Protein AF-A0A6G0IT47-F1 (afdb_monomer)

Organism: Larimichthys crocea (NCBI:txid215358)

Radius of gyration: 42.5 Å; Cα contacts (8 Å, |Δi|>4): 869; chains: 1; bounding box: 128×98×118 Å

Structure (mmCIF, N/CA/C/O backbone):
data_AF-A0A6G0IT47-F1
#
_entry.id   AF-A0A6G0IT47-F1
#
loop_
_atom_site.group_PDB
_atom_site.id
_atom_site.type_symbol
_atom_site.label_atom_id
_atom_site.label_alt_id
_atom_site.label_comp_id
_atom_site.label_asym_id
_atom_site.label_entity_id
_atom_site.label_seq_id
_atom_site.pdbx_PDB_ins_code
_atom_site.Cartn_x
_atom_site.Cartn_y
_atom_site.Cartn_z
_atom_site.occupancy
_atom_site.B_iso_or_equiv
_atom_site.auth_seq_id
_atom_site.auth_comp_id
_atom_site.auth_asym_id
_atom_site.auth_atom_id
_atom_site.pdbx_PDB_model_num
ATOM 1 N N . MET A 1 1 ? 10.220 16.109 -56.891 1.00 34.84 1 MET A N 1
ATOM 2 C CA . MET A 1 1 ? 10.924 15.097 -56.070 1.00 34.84 1 MET A CA 1
ATOM 3 C C . MET A 1 1 ? 10.074 14.815 -54.843 1.00 34.84 1 MET A C 1
ATOM 5 O O . MET A 1 1 ? 9.254 15.660 -54.500 1.00 34.84 1 MET A O 1
ATOM 9 N N . SER A 1 2 ? 10.157 13.604 -54.302 1.00 32.50 2 SER A N 1
ATOM 10 C CA . SER A 1 2 ? 9.054 12.994 -53.551 1.00 32.50 2 SER A CA 1
ATOM 11 C C . SER A 1 2 ? 8.843 13.574 -52.154 1.00 32.50 2 SER A C 1
ATOM 13 O O . SER A 1 2 ? 9.796 13.781 -51.410 1.00 32.50 2 SER A O 1
ATOM 15 N N . GLN A 1 3 ? 7.576 13.752 -51.782 1.00 39.28 3 GLN A N 1
ATOM 16 C CA . GLN A 1 3 ? 7.164 13.801 -50.382 1.00 39.28 3 GLN A CA 1
ATOM 17 C C . GLN A 1 3 ? 7.155 12.362 -49.847 1.00 39.28 3 GLN A C 1
ATOM 19 O O . GLN A 1 3 ? 6.522 11.498 -50.452 1.00 39.28 3 GLN A O 1
ATOM 24 N N . SER A 1 4 ? 7.826 12.104 -48.727 1.00 36.03 4 SER A N 1
ATOM 25 C CA . SER A 1 4 ? 7.603 10.908 -47.908 1.00 36.03 4 SER A CA 1
ATOM 26 C C . SER A 1 4 ? 6.739 11.314 -46.718 1.00 36.03 4 SER A C 1
ATOM 28 O O . SER A 1 4 ? 7.163 12.143 -45.911 1.00 36.03 4 SER A O 1
ATOM 30 N N . GLY A 1 5 ? 5.520 10.782 -46.632 1.00 31.11 5 GLY A N 1
ATOM 31 C CA . GLY A 1 5 ? 4.639 11.047 -45.498 1.00 31.11 5 GLY A CA 1
ATOM 32 C C . GLY A 1 5 ? 5.205 10.453 -44.210 1.00 31.11 5 GLY A C 1
ATOM 33 O O . GLY A 1 5 ? 5.769 9.362 -44.224 1.00 31.11 5 GLY A O 1
ATOM 34 N N . THR A 1 6 ? 5.037 11.159 -43.094 1.00 33.34 6 THR A N 1
ATOM 35 C CA . THR A 1 6 ? 5.254 10.591 -41.762 1.00 33.34 6 THR A CA 1
ATOM 36 C C . THR A 1 6 ? 4.070 9.696 -41.410 1.00 33.34 6 THR A C 1
ATOM 38 O O . THR A 1 6 ? 3.097 10.148 -40.802 1.00 33.34 6 THR A O 1
ATOM 41 N N . GLU A 1 7 ? 4.142 8.431 -41.816 1.00 32.44 7 GLU A N 1
ATOM 42 C CA . GLU A 1 7 ? 3.393 7.375 -41.134 1.00 32.44 7 GLU A CA 1
ATOM 43 C C . GLU A 1 7 ? 3.812 7.350 -39.648 1.00 32.44 7 GLU A C 1
ATOM 45 O O . GLU A 1 7 ? 4.937 7.755 -39.323 1.00 32.44 7 GLU A O 1
ATOM 50 N N . PRO A 1 8 ? 2.931 6.937 -38.716 1.00 39.78 8 PRO A N 1
ATOM 51 C CA . PRO A 1 8 ? 3.365 6.683 -37.347 1.00 39.78 8 PRO A CA 1
ATOM 52 C C . PRO A 1 8 ? 4.487 5.632 -37.364 1.00 39.78 8 PRO A C 1
ATOM 54 O O . PRO A 1 8 ? 4.449 4.737 -38.213 1.00 39.78 8 PRO A O 1
ATOM 57 N N . PRO A 1 9 ? 5.477 5.705 -36.453 1.00 55.06 9 PRO A N 1
ATOM 58 C CA . PRO A 1 9 ? 6.469 4.644 -36.352 1.00 55.06 9 PRO A CA 1
ATOM 59 C C . PRO A 1 9 ? 5.740 3.307 -36.135 1.00 55.06 9 PRO A C 1
ATOM 61 O O . PRO A 1 9 ? 4.780 3.281 -35.354 1.00 55.06 9 PRO A O 1
ATOM 64 N N . PRO A 1 10 ? 6.146 2.221 -36.819 1.00 62.25 10 PRO A N 1
ATOM 65 C CA . PRO A 1 10 ? 5.528 0.915 -36.626 1.00 62.25 10 PRO A CA 1
ATOM 66 C C . PRO A 1 10 ? 5.594 0.497 -35.152 1.00 62.25 10 PRO A C 1
ATOM 68 O O . PRO A 1 10 ? 6.461 0.959 -34.404 1.00 62.25 10 PRO A O 1
ATOM 71 N N . GLU A 1 11 ? 4.685 -0.382 -34.727 1.00 78.44 11 GLU A N 1
ATOM 72 C CA . GLU A 1 11 ? 4.771 -1.004 -33.401 1.00 78.44 11 GLU A CA 1
ATOM 73 C C . GLU A 1 11 ? 6.143 -1.688 -33.255 1.00 78.44 11 GLU A C 1
ATOM 75 O O . GLU A 1 11 ? 6.683 -2.201 -34.238 1.00 78.44 11 GLU A O 1
ATOM 80 N N . ILE A 1 12 ? 6.741 -1.643 -32.057 1.00 83.50 12 ILE A N 1
ATOM 81 C CA . ILE A 1 12 ? 8.119 -2.125 -31.830 1.00 83.50 12 ILE A CA 1
ATOM 82 C C . ILE A 1 12 ? 8.277 -3.591 -32.264 1.00 83.50 12 ILE A C 1
ATOM 84 O O . ILE A 1 12 ? 9.282 -3.957 -32.860 1.00 83.50 12 ILE A O 1
ATOM 88 N N . ASP A 1 13 ? 7.221 -4.379 -32.077 1.00 85.06 13 ASP A N 1
ATOM 89 C CA . ASP A 1 13 ? 6.986 -5.748 -32.539 1.00 85.06 13 ASP A CA 1
ATOM 90 C C . ASP A 1 13 ? 7.270 -5.980 -34.043 1.00 85.06 13 ASP A C 1
ATOM 92 O O . ASP A 1 13 ? 7.450 -7.120 -34.466 1.00 85.06 13 ASP A O 1
ATOM 96 N N . ALA A 1 14 ? 7.302 -4.923 -34.863 1.00 87.50 14 ALA A N 1
ATOM 97 C CA . ALA A 1 14 ? 7.511 -4.971 -36.311 1.00 87.50 14 ALA A CA 1
ATOM 98 C C . ALA A 1 14 ? 8.818 -4.296 -36.789 1.00 87.50 14 ALA A C 1
ATOM 100 O O . ALA A 1 14 ? 9.027 -4.172 -37.997 1.00 87.50 14 ALA A O 1
ATOM 101 N N . TRP A 1 15 ? 9.695 -3.843 -35.884 1.00 93.06 15 TRP A N 1
ATOM 102 C CA . TRP A 1 15 ? 10.970 -3.206 -36.253 1.00 93.06 15 TRP A CA 1
ATOM 103 C C . TRP A 1 15 ? 12.007 -4.239 -36.711 1.00 93.06 15 TRP A C 1
ATOM 105 O O . TRP A 1 15 ? 12.241 -5.242 -36.029 1.00 93.06 15 TRP A O 1
ATOM 115 N N . THR A 1 16 ? 12.702 -3.964 -37.818 1.00 93.50 16 THR A N 1
ATOM 116 C CA . THR A 1 16 ? 13.879 -4.759 -38.204 1.00 93.50 16 THR A CA 1
ATOM 117 C C . THR A 1 16 ? 15.082 -4.428 -37.310 1.00 93.50 16 THR A C 1
ATOM 119 O O . THR A 1 16 ? 15.072 -3.446 -36.563 1.00 93.50 16 THR A O 1
ATOM 122 N N . LYS A 1 17 ? 16.164 -5.212 -37.398 1.00 92.94 17 LYS A N 1
ATOM 123 C CA . LYS A 1 17 ? 17.423 -4.912 -36.691 1.00 92.94 17 LYS A CA 1
ATOM 124 C C . LYS A 1 17 ? 18.046 -3.572 -37.122 1.00 92.94 17 LYS A C 1
ATOM 126 O O . LYS A 1 17 ? 18.670 -2.886 -36.316 1.00 92.94 17 LYS A O 1
ATOM 131 N N . GLU A 1 18 ? 17.821 -3.152 -38.367 1.00 93.62 18 GLU A N 1
ATOM 132 C CA . GLU A 1 18 ? 18.211 -1.834 -38.880 1.00 93.62 18 GLU A CA 1
ATOM 133 C C . GLU A 1 18 ? 17.360 -0.702 -38.273 1.00 93.62 18 GLU A C 1
ATOM 135 O O . GLU A 1 18 ? 17.879 0.387 -38.026 1.00 93.62 18 GLU A O 1
ATOM 140 N N . ASP A 1 19 ? 16.080 -0.946 -37.978 1.00 92.88 19 ASP A N 1
ATOM 141 C CA . ASP A 1 19 ? 15.218 0.016 -37.277 1.00 92.88 19 ASP A CA 1
ATOM 142 C C . ASP A 1 19 ? 15.536 0.101 -35.779 1.00 92.88 19 ASP A C 1
ATOM 144 O O . ASP A 1 19 ? 15.575 1.202 -35.225 1.00 92.88 19 ASP A O 1
ATOM 148 N N . VAL A 1 20 ? 15.865 -1.029 -35.142 1.00 92.50 20 VAL A N 1
ATOM 149 C CA . VAL A 1 20 ? 16.421 -1.067 -33.779 1.00 92.50 20 VAL A CA 1
ATOM 150 C C . VAL A 1 20 ? 17.719 -0.258 -33.704 1.00 92.50 20 VAL A C 1
ATOM 152 O O . VAL A 1 20 ? 17.842 0.616 -32.846 1.00 92.50 20 VAL A O 1
ATOM 155 N N . HIS A 1 21 ? 18.659 -0.465 -34.633 1.00 94.31 21 HIS A N 1
ATOM 156 C CA . HIS A 1 21 ? 19.897 0.325 -34.719 1.00 94.31 21 HIS A CA 1
ATOM 157 C C . HIS A 1 21 ? 19.627 1.819 -34.900 1.00 94.31 21 HIS A C 1
ATOM 159 O O . HIS A 1 21 ? 20.167 2.645 -34.160 1.00 94.31 21 HIS A O 1
ATOM 165 N N . ARG A 1 22 ? 18.720 2.167 -35.822 1.00 92.00 22 ARG A N 1
ATOM 166 C CA . ARG A 1 22 ? 18.290 3.548 -36.061 1.00 92.00 22 ARG A CA 1
ATOM 167 C C . ARG A 1 22 ? 17.763 4.193 -34.779 1.00 92.00 22 ARG A C 1
ATOM 169 O O . ARG A 1 22 ? 18.218 5.277 -34.431 1.00 92.00 22 ARG A O 1
ATOM 176 N N . TRP A 1 23 ? 16.877 3.516 -34.047 1.00 93.38 23 TRP A N 1
ATOM 177 C CA . TRP A 1 23 ? 16.333 3.991 -32.770 1.00 93.38 23 TRP A CA 1
ATOM 178 C C . TRP A 1 23 ? 17.411 4.177 -31.692 1.00 93.38 23 TRP A C 1
ATOM 180 O O . TRP A 1 23 ? 17.430 5.205 -31.006 1.00 93.38 23 TRP A O 1
ATOM 190 N N . LEU A 1 24 ? 18.343 3.226 -31.572 1.00 93.19 24 LEU A N 1
ATOM 191 C CA . LEU A 1 24 ? 19.487 3.323 -30.659 1.00 93.19 24 LEU A CA 1
ATOM 192 C C . LEU A 1 24 ? 20.371 4.542 -30.978 1.00 93.19 24 LEU A C 1
ATOM 194 O O . LEU A 1 24 ? 20.872 5.197 -30.060 1.00 93.19 24 LEU A O 1
ATOM 198 N N . MET A 1 25 ? 20.519 4.884 -32.260 1.00 92.06 25 MET A N 1
ATOM 199 C CA . MET A 1 25 ? 21.322 6.017 -32.726 1.00 92.06 25 MET A CA 1
ATOM 200 C C . MET A 1 25 ? 20.593 7.373 -32.663 1.00 92.06 25 MET A C 1
ATOM 202 O O . MET A 1 25 ? 21.225 8.366 -32.295 1.00 92.06 25 MET A O 1
ATOM 206 N N . THR A 1 26 ? 19.295 7.458 -32.990 1.00 86.62 26 THR A N 1
ATOM 207 C CA . THR A 1 26 ? 18.560 8.743 -33.053 1.00 86.62 26 THR A CA 1
ATOM 208 C C . THR A 1 26 ? 17.845 9.107 -31.755 1.00 86.62 26 THR A C 1
ATOM 210 O O . THR A 1 26 ? 17.967 10.246 -31.296 1.00 86.62 26 THR A O 1
ATOM 213 N N . GLU A 1 27 ? 17.139 8.153 -31.142 1.00 86.62 27 GLU A N 1
ATOM 214 C CA . GLU A 1 27 ? 16.289 8.405 -29.973 1.00 86.62 27 GLU A CA 1
ATOM 215 C C . GLU A 1 27 ? 17.046 8.148 -28.673 1.00 86.62 27 GLU A C 1
ATOM 217 O O . GLU A 1 27 ? 17.119 9.026 -27.812 1.00 86.62 27 GLU A O 1
ATOM 222 N N . VAL A 1 28 ? 17.654 6.962 -28.543 1.00 88.56 28 VAL A N 1
ATOM 223 C CA . VAL A 1 28 ? 18.437 6.601 -27.348 1.00 88.56 28 VAL A CA 1
ATOM 224 C C . VAL A 1 28 ? 19.808 7.275 -27.365 1.00 88.56 28 VAL A C 1
ATOM 226 O O . VAL A 1 28 ? 20.363 7.531 -26.300 1.00 88.56 28 VAL A O 1
ATOM 229 N N . LYS A 1 29 ? 20.348 7.607 -28.546 1.00 89.56 29 LYS A N 1
ATOM 230 C CA . LYS A 1 29 ? 21.648 8.277 -28.740 1.00 89.56 29 LYS A CA 1
ATOM 231 C C . LYS A 1 29 ? 22.760 7.600 -27.932 1.00 89.56 29 LYS A C 1
ATOM 233 O O . LYS A 1 29 ? 23.335 8.212 -27.028 1.00 89.56 29 LYS A O 1
ATOM 238 N N . ILE A 1 30 ? 22.999 6.316 -28.190 1.00 90.50 30 ILE A N 1
ATOM 239 C CA . ILE A 1 30 ? 24.172 5.600 -27.659 1.00 90.50 30 ILE A CA 1
ATOM 240 C C . ILE A 1 30 ? 25.366 5.724 -28.616 1.00 90.50 30 ILE A C 1
ATOM 242 O O . ILE A 1 30 ? 25.242 6.240 -29.725 1.00 90.50 30 ILE A O 1
ATOM 246 N N . GLN A 1 31 ? 26.544 5.262 -28.191 1.00 88.06 31 GLN A N 1
ATOM 247 C CA . GLN A 1 31 ? 27.704 5.187 -29.080 1.00 88.06 31 GLN A CA 1
ATOM 248 C C . GLN A 1 31 ? 27.464 4.158 -30.191 1.00 88.06 31 GLN A C 1
ATOM 250 O O . GLN A 1 31 ? 26.930 3.080 -29.929 1.00 88.06 31 GLN A O 1
ATOM 255 N N . GLN A 1 32 ? 27.923 4.459 -31.409 1.00 91.50 32 GLN A N 1
ATOM 256 C CA . GLN A 1 32 ? 27.747 3.580 -32.570 1.00 91.50 32 GLN A CA 1
ATOM 257 C C . GLN A 1 32 ? 28.283 2.163 -32.320 1.00 91.50 32 GLN A C 1
ATOM 259 O O . GLN A 1 32 ? 27.597 1.192 -32.605 1.00 91.50 32 GLN A O 1
ATOM 264 N N . THR A 1 33 ? 29.439 2.040 -31.665 1.00 91.75 33 THR A N 1
ATOM 265 C CA . THR A 1 33 ? 30.036 0.757 -31.252 1.00 91.75 33 THR A CA 1
ATOM 266 C C . THR A 1 33 ? 29.134 -0.103 -30.363 1.00 91.75 33 THR A C 1
ATOM 268 O O . THR A 1 33 ? 29.312 -1.313 -30.330 1.00 91.75 33 THR A O 1
ATOM 271 N N . CYS A 1 34 ? 28.178 0.494 -29.644 1.00 92.56 34 CYS A N 1
ATOM 272 C CA . CYS A 1 34 ? 27.177 -0.229 -28.857 1.00 92.56 34 CYS A CA 1
ATOM 273 C C . CYS A 1 34 ? 25.913 -0.542 -29.675 1.00 92.56 34 CYS A C 1
ATOM 275 O O . CYS A 1 34 ? 25.283 -1.567 -29.439 1.00 92.56 34 CYS A O 1
ATOM 277 N N . ALA A 1 35 ? 25.537 0.313 -30.633 1.00 92.06 35 ALA A N 1
ATOM 278 C CA . ALA A 1 35 ? 24.413 0.060 -31.538 1.00 92.06 35 ALA A CA 1
ATOM 279 C C . ALA A 1 35 ? 24.734 -1.054 -32.551 1.00 92.06 35 ALA A C 1
ATOM 281 O O . ALA A 1 35 ? 23.899 -1.922 -32.797 1.00 92.06 35 ALA A O 1
ATOM 282 N N . ASP A 1 36 ? 25.962 -1.076 -33.079 1.00 92.94 36 ASP A N 1
ATOM 283 C CA . ASP A 1 36 ? 26.441 -2.066 -34.050 1.00 92.94 36 ASP A CA 1
ATOM 284 C C . ASP A 1 36 ? 26.387 -3.509 -33.494 1.00 92.94 36 ASP A C 1
ATOM 286 O O . ASP A 1 36 ? 26.161 -4.446 -34.259 1.00 92.94 36 ASP A O 1
ATOM 290 N N . ILE A 1 37 ? 26.493 -3.693 -32.167 1.00 95.31 37 ILE A N 1
ATOM 291 C CA . ILE A 1 37 ? 26.323 -4.998 -31.493 1.00 95.31 37 ILE A CA 1
ATOM 292 C C . ILE A 1 37 ? 24.910 -5.556 -31.722 1.00 95.31 37 ILE A C 1
ATOM 294 O O . ILE A 1 37 ? 24.768 -6.728 -32.054 1.00 95.31 37 ILE A O 1
ATOM 298 N N . PHE A 1 38 ? 23.861 -4.729 -31.638 1.00 93.81 38 PHE A N 1
ATOM 299 C CA . PHE A 1 38 ? 22.485 -5.184 -31.888 1.00 93.81 38 PHE A CA 1
ATOM 300 C C . PHE A 1 38 ? 22.248 -5.585 -33.355 1.00 93.81 38 PHE A C 1
ATOM 302 O O . PHE A 1 38 ? 21.405 -6.440 -33.614 1.00 93.81 38 PHE A O 1
ATOM 309 N N . ILE A 1 39 ? 22.999 -5.025 -34.315 1.00 91.19 39 ILE A N 1
ATOM 310 C CA . ILE A 1 39 ? 22.979 -5.498 -35.713 1.00 91.19 39 ILE A CA 1
ATOM 311 C C . ILE A 1 39 ? 23.727 -6.826 -35.865 1.00 91.19 39 ILE A C 1
ATOM 313 O O . ILE A 1 39 ? 23.257 -7.693 -36.607 1.00 91.19 39 ILE A O 1
ATOM 317 N N . ALA A 1 40 ? 24.871 -6.983 -35.193 1.00 92.88 40 ALA A N 1
ATOM 318 C CA . ALA A 1 40 ? 25.685 -8.197 -35.249 1.00 92.88 40 ALA A CA 1
ATOM 319 C C . ALA A 1 40 ? 24.960 -9.411 -34.640 1.00 92.88 40 ALA A C 1
ATOM 321 O O . ALA A 1 40 ? 24.964 -10.481 -35.241 1.00 92.88 40 ALA A O 1
ATOM 322 N N . GLU A 1 41 ? 24.267 -9.208 -33.517 1.00 94.44 41 GLU A N 1
ATOM 323 C CA . GLU A 1 41 ? 23.431 -10.205 -32.827 1.00 94.44 41 GLU A CA 1
ATOM 324 C C . GLU A 1 41 ? 21.991 -10.287 -33.399 1.00 94.44 41 GLU A C 1
ATOM 326 O O . GLU A 1 41 ? 21.097 -10.870 -32.790 1.00 94.44 41 GLU A O 1
ATOM 331 N N . GLU A 1 42 ? 21.754 -9.676 -34.567 1.00 91.25 42 GLU A N 1
ATOM 332 C CA . GLU A 1 42 ? 20.497 -9.678 -35.338 1.00 91.25 42 GLU A CA 1
ATOM 333 C C . GLU A 1 42 ? 19.214 -9.292 -34.565 1.00 91.25 42 GLU A C 1
ATOM 335 O O . GLU A 1 42 ? 18.119 -9.749 -34.896 1.00 91.25 42 GLU A O 1
ATOM 340 N N . VAL A 1 43 ? 19.317 -8.416 -33.561 1.00 93.06 43 VAL A N 1
ATOM 341 C CA . VAL A 1 43 ? 18.214 -8.095 -32.639 1.00 93.06 43 VAL A CA 1
ATOM 342 C C . VAL A 1 43 ? 17.123 -7.257 -33.320 1.00 93.06 43 VAL A C 1
ATOM 344 O O . VAL A 1 43 ? 17.229 -6.036 -33.443 1.00 93.06 43 VAL A O 1
ATOM 347 N N . SER A 1 44 ? 16.041 -7.921 -33.722 1.00 91.88 44 SER A N 1
ATOM 348 C CA . SER A 1 44 ? 14.776 -7.321 -34.160 1.00 91.88 44 SER A CA 1
ATOM 349 C C . SER A 1 44 ? 13.950 -6.765 -32.989 1.00 91.88 44 SER A C 1
ATOM 351 O O . SER A 1 44 ? 14.241 -7.009 -31.814 1.00 91.88 44 SER A O 1
ATOM 353 N N . GLY A 1 45 ? 12.907 -5.988 -33.287 1.00 90.12 45 GLY A N 1
ATOM 354 C CA . GLY A 1 45 ? 12.104 -5.315 -32.263 1.00 90.12 45 GLY A CA 1
ATOM 355 C C . GLY A 1 45 ? 11.199 -6.234 -31.428 1.00 90.12 45 GLY A C 1
ATOM 356 O O . GLY A 1 45 ? 11.007 -5.978 -30.237 1.00 90.12 45 GLY A O 1
ATOM 357 N N . ASP A 1 46 ? 10.727 -7.347 -31.997 1.00 89.88 46 ASP A N 1
ATOM 358 C CA . ASP A 1 46 ? 10.013 -8.418 -31.283 1.00 89.88 46 ASP A CA 1
ATOM 359 C C . ASP A 1 46 ? 10.929 -9.196 -30.322 1.00 89.88 46 ASP A C 1
ATOM 361 O O . ASP A 1 46 ? 10.497 -9.617 -29.247 1.00 89.88 46 ASP A O 1
ATOM 365 N N . ALA A 1 47 ? 12.220 -9.317 -30.647 1.00 91.06 47 ALA A N 1
ATOM 366 C CA . ALA A 1 47 ? 13.223 -9.773 -29.695 1.00 91.06 47 ALA A CA 1
ATOM 367 C C . ALA A 1 47 ? 13.457 -8.695 -28.622 1.00 91.06 47 ALA A C 1
ATOM 369 O O . ALA A 1 47 ? 13.320 -8.969 -27.428 1.00 91.06 47 ALA A O 1
ATOM 370 N N . LEU A 1 48 ? 13.731 -7.449 -29.027 1.00 91.88 48 LEU A N 1
ATOM 371 C CA . LEU A 1 48 ? 14.036 -6.329 -28.130 1.00 91.88 48 LEU A CA 1
ATOM 372 C C . LEU A 1 48 ? 12.924 -6.058 -27.101 1.00 91.88 48 LEU A C 1
ATOM 374 O O . LEU A 1 48 ? 13.225 -5.739 -25.948 1.00 91.88 48 LEU A O 1
ATOM 378 N N . ILE A 1 49 ? 11.641 -6.226 -27.445 1.00 89.44 49 ILE A N 1
ATOM 379 C CA . ILE A 1 49 ? 10.547 -6.040 -26.478 1.00 89.44 49 ILE A CA 1
ATOM 380 C C . ILE A 1 49 ? 10.619 -7.053 -25.314 1.00 89.44 49 ILE A C 1
ATOM 382 O O . ILE A 1 49 ? 10.178 -6.738 -24.206 1.00 89.44 49 ILE A O 1
ATOM 386 N N . ALA A 1 50 ? 11.254 -8.216 -25.487 1.00 89.12 50 ALA A N 1
ATOM 387 C CA . ALA A 1 50 ? 11.478 -9.175 -24.402 1.00 89.12 50 ALA A CA 1
ATOM 388 C C . ALA A 1 50 ? 12.660 -8.807 -23.477 1.00 89.12 50 ALA A C 1
ATOM 390 O O . ALA A 1 50 ? 12.661 -9.221 -22.313 1.00 89.12 50 ALA A O 1
ATOM 391 N N . TYR A 1 51 ? 13.630 -8.011 -23.953 1.00 92.31 51 TYR A N 1
ATOM 392 C CA . TYR A 1 51 ? 14.875 -7.722 -23.227 1.00 92.31 51 TYR A CA 1
ATOM 393 C C . TYR A 1 51 ? 14.645 -6.969 -21.906 1.00 92.31 51 TYR A C 1
ATOM 395 O O . TYR A 1 51 ? 13.807 -6.060 -21.784 1.00 92.31 51 TYR A O 1
ATOM 403 N N . LYS A 1 52 ? 15.476 -7.331 -20.927 1.00 92.06 52 LYS A N 1
ATOM 404 C CA . LYS A 1 52 ? 15.712 -6.665 -19.643 1.00 92.06 52 LYS A CA 1
ATOM 405 C C . LYS A 1 52 ? 17.172 -6.205 -19.590 1.00 92.06 52 LYS A C 1
ATOM 407 O O . LYS A 1 52 ? 17.990 -6.548 -20.438 1.00 92.06 52 LYS A O 1
ATOM 412 N N . LYS A 1 53 ? 17.527 -5.469 -18.533 1.00 92.25 53 LYS A N 1
ATOM 413 C CA . LYS A 1 53 ? 18.889 -4.954 -18.322 1.00 92.25 53 LYS A CA 1
ATOM 414 C C . LYS A 1 53 ? 19.960 -6.047 -18.353 1.00 92.25 53 LYS A C 1
ATOM 416 O O . LYS A 1 53 ? 21.004 -5.826 -18.950 1.00 92.25 53 LYS A O 1
ATOM 421 N N . LYS A 1 54 ? 19.698 -7.222 -17.763 1.00 92.56 54 LYS A N 1
ATOM 422 C CA . LYS A 1 54 ? 20.647 -8.341 -17.823 1.00 92.56 54 LYS A CA 1
ATOM 423 C C . LYS A 1 54 ? 20.901 -8.786 -19.265 1.00 92.56 54 LYS A C 1
ATOM 425 O O . LYS A 1 54 ? 22.054 -8.913 -19.639 1.00 92.56 54 LYS A O 1
ATOM 430 N N . ASP A 1 55 ? 19.856 -8.965 -20.065 1.00 94.81 55 ASP A N 1
ATOM 431 C CA . ASP A 1 55 ? 19.996 -9.469 -21.435 1.00 94.81 55 ASP A CA 1
ATOM 432 C C . ASP A 1 55 ? 20.808 -8.486 -22.310 1.00 94.81 55 ASP A C 1
ATOM 434 O O . ASP A 1 55 ? 21.563 -8.910 -23.172 1.00 94.81 55 ASP A O 1
ATOM 438 N N . VAL A 1 56 ? 20.737 -7.174 -22.024 1.00 94.31 56 VAL A N 1
ATOM 439 C CA . VAL A 1 56 ? 21.601 -6.144 -22.640 1.00 94.31 56 VAL A CA 1
ATOM 440 C C . VAL A 1 56 ? 23.055 -6.220 -22.140 1.00 94.31 56 VAL A C 1
ATOM 442 O O . VAL A 1 56 ? 23.975 -6.093 -22.944 1.00 94.31 56 VAL A O 1
ATOM 445 N N . LEU A 1 57 ? 23.283 -6.437 -20.838 1.00 93.38 57 LEU A N 1
ATOM 446 C CA . LEU A 1 57 ? 24.630 -6.623 -20.266 1.00 93.38 57 LEU A CA 1
ATOM 447 C C . LEU A 1 57 ? 25.310 -7.899 -20.794 1.00 93.38 57 LEU A C 1
ATOM 449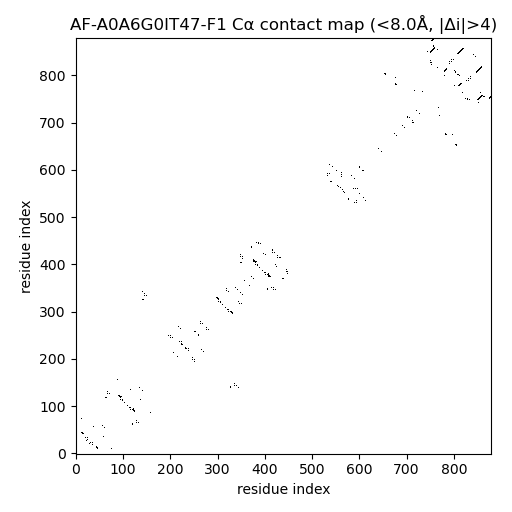 O O . LEU A 1 57 ? 26.516 -7.899 -21.035 1.00 93.38 57 LEU A O 1
ATOM 453 N N . ASP A 1 58 ? 24.541 -8.970 -21.001 1.00 94.06 58 ASP A N 1
ATOM 454 C CA . ASP A 1 58 ? 25.029 -10.253 -21.517 1.00 94.06 58 ASP A CA 1
ATOM 455 C C . ASP A 1 58 ? 25.504 -10.145 -22.991 1.00 94.06 58 ASP A C 1
ATOM 457 O O . ASP A 1 58 ? 26.322 -10.960 -23.413 1.00 94.06 58 ASP A O 1
ATOM 461 N N . LEU A 1 59 ? 25.111 -9.095 -23.740 1.00 92.06 59 LEU A N 1
ATOM 462 C CA . LEU A 1 59 ? 25.708 -8.729 -25.045 1.00 92.06 59 LEU A CA 1
ATOM 463 C C . LEU A 1 59 ? 27.096 -8.052 -24.926 1.00 92.06 59 LEU A C 1
ATOM 465 O O . LEU A 1 59 ? 27.643 -7.563 -25.914 1.00 92.06 59 LEU A O 1
ATOM 469 N N . GLY A 1 60 ? 27.657 -7.934 -23.717 1.00 91.06 60 GLY A N 1
ATOM 470 C CA . GLY A 1 60 ? 28.912 -7.216 -23.461 1.00 91.06 60 GLY A CA 1
ATOM 471 C C . GLY A 1 60 ? 28.780 -5.686 -23.456 1.00 91.06 60 GLY A C 1
ATOM 472 O O . GLY A 1 60 ? 29.790 -4.979 -23.402 1.00 91.06 60 GLY A O 1
ATOM 473 N N . ILE A 1 61 ? 27.555 -5.153 -23.498 1.00 94.62 61 ILE A N 1
ATOM 474 C CA . ILE A 1 61 ? 27.296 -3.713 -23.405 1.00 94.62 61 ILE A CA 1
ATOM 475 C C . ILE A 1 61 ? 27.453 -3.276 -21.948 1.00 94.62 61 ILE A C 1
ATOM 477 O O . ILE A 1 61 ? 26.836 -3.833 -21.044 1.00 94.62 61 ILE A O 1
ATOM 481 N N . LYS A 1 62 ? 28.262 -2.239 -21.724 1.00 94.81 62 LYS A N 1
ATOM 482 C CA . LYS A 1 62 ? 28.546 -1.701 -20.389 1.00 94.81 62 LYS A CA 1
ATOM 483 C C . LYS A 1 62 ? 27.320 -1.132 -19.681 1.00 94.81 62 LYS A C 1
ATOM 485 O O . LYS A 1 62 ? 26.334 -0.714 -20.297 1.00 94.81 62 LYS A O 1
ATOM 490 N N . HIS A 1 63 ? 27.428 -1.046 -18.362 1.00 94.19 63 HIS A N 1
ATOM 491 C CA . HIS A 1 63 ? 26.320 -0.736 -17.475 1.00 94.19 63 HIS A CA 1
ATOM 492 C C . HIS A 1 63 ? 25.705 0.659 -17.692 1.00 94.19 63 HIS A C 1
ATOM 494 O O . HIS A 1 63 ? 24.488 0.801 -17.563 1.00 94.19 63 HIS A O 1
ATOM 500 N N . GLY A 1 64 ? 26.488 1.687 -18.045 1.00 94.12 64 GLY A N 1
ATOM 501 C CA . GLY A 1 64 ? 25.957 3.019 -18.369 1.00 94.12 64 GLY A CA 1
ATOM 502 C C . GLY A 1 64 ? 24.971 2.991 -19.548 1.00 94.12 64 GLY A C 1
ATOM 503 O O . GLY A 1 64 ? 23.775 3.239 -19.343 1.00 94.12 64 GLY A O 1
ATOM 504 N N . PRO A 1 65 ? 25.430 2.626 -20.761 1.00 94.94 65 PRO A N 1
ATOM 505 C CA . PRO A 1 65 ? 24.568 2.457 -21.928 1.00 94.94 65 PRO A CA 1
ATOM 506 C C . PRO A 1 65 ? 23.417 1.465 -21.707 1.00 94.94 65 PRO A C 1
ATOM 508 O O . PRO A 1 65 ? 22.291 1.762 -22.106 1.00 94.94 65 PRO A O 1
ATOM 511 N N . ALA A 1 66 ? 23.651 0.335 -21.026 1.00 95.44 66 ALA A N 1
ATOM 512 C CA . ALA A 1 66 ? 22.612 -0.668 -20.771 1.00 95.44 66 ALA A CA 1
ATOM 513 C C . ALA A 1 66 ? 21.407 -0.092 -20.000 1.00 95.44 66 ALA A C 1
ATOM 515 O O . ALA A 1 66 ? 20.258 -0.302 -20.401 1.00 95.44 66 ALA A O 1
ATOM 516 N N . VAL A 1 67 ? 21.652 0.700 -18.947 1.00 94.00 67 VAL A N 1
ATOM 517 C CA . VAL A 1 67 ? 20.582 1.377 -18.189 1.00 94.00 67 VAL A CA 1
ATOM 518 C C . VAL A 1 67 ? 19.820 2.367 -19.077 1.00 94.00 67 VAL A C 1
ATOM 520 O O . VAL A 1 67 ? 18.584 2.355 -19.075 1.00 94.00 67 VAL A O 1
ATOM 523 N N . LYS A 1 68 ? 20.526 3.163 -19.897 1.00 93.31 68 LYS A N 1
ATOM 524 C CA . LYS A 1 68 ? 19.908 4.124 -20.831 1.00 93.31 68 LYS A CA 1
ATOM 525 C C . LYS A 1 68 ? 18.986 3.422 -21.837 1.00 93.31 68 LYS A C 1
ATOM 527 O O . LYS A 1 68 ? 17.826 3.814 -21.971 1.00 93.31 68 LYS A O 1
ATOM 532 N N . ILE A 1 69 ? 19.460 2.342 -22.465 1.00 93.06 69 ILE A N 1
ATOM 533 C CA . ILE A 1 69 ? 18.684 1.517 -23.408 1.00 93.06 69 ILE A CA 1
ATOM 534 C C . ILE A 1 69 ? 17.426 0.967 -22.728 1.00 93.06 69 ILE A C 1
ATOM 536 O O . ILE A 1 69 ? 16.325 1.134 -23.253 1.00 93.06 69 ILE A O 1
ATOM 540 N N . THR A 1 70 ? 17.548 0.379 -21.532 1.00 92.94 70 THR A N 1
ATOM 541 C CA . THR A 1 70 ? 16.378 -0.193 -20.841 1.00 92.94 70 THR A CA 1
ATOM 542 C C . THR A 1 70 ? 15.368 0.849 -20.369 1.00 92.94 70 THR A C 1
ATOM 544 O O . THR A 1 70 ? 14.168 0.601 -20.451 1.00 92.94 70 THR A O 1
ATOM 547 N N . SER A 1 71 ? 15.823 2.036 -19.960 1.00 90.75 71 SER A N 1
ATOM 548 C CA . SER A 1 71 ? 14.953 3.165 -19.608 1.00 90.75 71 SER A CA 1
ATOM 549 C C . SER A 1 71 ? 14.127 3.632 -20.814 1.00 90.75 71 SER A C 1
ATOM 551 O O . SER A 1 71 ? 12.911 3.809 -20.722 1.00 90.75 71 SER A O 1
ATOM 553 N N . TYR A 1 72 ? 14.757 3.755 -21.985 1.00 90.19 72 TYR A N 1
ATOM 554 C CA . TYR A 1 72 ? 14.061 4.113 -23.224 1.00 90.19 72 TYR A CA 1
ATOM 555 C C . TYR A 1 72 ? 13.128 2.992 -23.718 1.00 90.19 72 TYR A C 1
ATOM 557 O O . TYR A 1 72 ? 12.014 3.276 -24.160 1.00 90.19 72 TYR A O 1
ATOM 565 N N . LEU A 1 73 ? 13.517 1.724 -23.563 1.00 89.81 73 LEU A N 1
ATOM 566 C CA . LEU A 1 73 ? 12.681 0.565 -23.888 1.00 89.81 73 LEU A CA 1
ATOM 567 C C . LEU A 1 73 ? 11.432 0.466 -22.987 1.00 89.81 73 LEU A C 1
ATOM 569 O O . LEU A 1 73 ? 10.341 0.176 -23.477 1.00 89.81 73 LEU A O 1
ATOM 573 N N . GLU A 1 74 ? 11.549 0.748 -21.685 1.00 87.88 74 GLU A N 1
ATOM 574 C CA . GLU A 1 74 ? 10.395 0.854 -20.775 1.00 87.88 74 GLU A CA 1
ATOM 575 C C . GLU A 1 74 ? 9.438 1.991 -21.175 1.00 87.88 74 GLU A C 1
ATOM 577 O O . GLU A 1 74 ? 8.216 1.825 -21.102 1.00 87.88 74 GLU A O 1
ATOM 582 N N . ARG A 1 75 ? 9.969 3.132 -21.641 1.00 85.19 75 ARG A N 1
ATOM 583 C CA . ARG A 1 75 ? 9.162 4.267 -22.130 1.00 85.19 75 ARG A CA 1
ATOM 584 C C . ARG A 1 75 ? 8.370 3.915 -23.393 1.00 85.19 75 ARG A C 1
ATOM 586 O O . ARG A 1 75 ? 7.193 4.269 -23.465 1.00 85.19 75 ARG A O 1
ATOM 593 N N . LEU A 1 76 ? 8.967 3.171 -24.334 1.00 83.25 76 LEU A N 1
ATOM 594 C CA . LEU A 1 76 ? 8.251 2.626 -25.498 1.00 83.25 76 LEU A CA 1
ATOM 595 C C . LEU A 1 76 ? 7.122 1.682 -25.061 1.00 83.25 76 LEU A C 1
ATOM 597 O O . LEU A 1 76 ? 5.963 1.913 -25.400 1.00 83.25 76 LEU A O 1
ATOM 601 N N . LYS A 1 77 ? 7.441 0.681 -24.225 1.00 82.69 77 LYS A N 1
ATOM 602 C CA . LYS A 1 77 ? 6.490 -0.318 -23.691 1.00 82.69 77 LYS A CA 1
ATOM 603 C C . LYS A 1 77 ? 5.297 0.288 -22.938 1.00 82.69 77 LYS A C 1
ATOM 605 O O . LYS A 1 77 ? 4.276 -0.375 -22.775 1.00 82.69 77 LYS A O 1
ATOM 610 N N . THR A 1 78 ? 5.423 1.521 -22.446 1.00 79.00 78 THR A N 1
ATOM 611 C CA . THR A 1 78 ? 4.382 2.230 -21.680 1.00 79.00 78 THR A CA 1
ATOM 612 C C . THR A 1 78 ? 3.687 3.352 -22.458 1.00 79.00 78 THR A C 1
ATOM 614 O O . THR A 1 78 ? 2.769 3.972 -21.920 1.00 79.00 78 THR A O 1
ATOM 617 N N . GLY A 1 79 ? 4.080 3.613 -23.712 1.00 67.44 79 GLY A N 1
ATOM 618 C CA . GLY A 1 79 ? 3.493 4.664 -24.554 1.00 67.44 79 GLY A CA 1
ATOM 619 C C . GLY A 1 79 ? 3.739 6.092 -24.047 1.00 67.44 79 GLY A C 1
ATOM 620 O O . GLY A 1 79 ? 2.965 7.000 -24.359 1.00 67.44 79 GLY A O 1
ATOM 621 N N . SER A 1 80 ? 4.778 6.307 -23.232 1.00 62.59 80 SER A N 1
ATOM 622 C CA . SER A 1 80 ? 5.001 7.588 -22.556 1.00 62.59 80 SER A CA 1
ATOM 623 C C . SER A 1 80 ? 5.622 8.631 -23.492 1.00 62.59 80 SER A C 1
ATOM 625 O O . SER A 1 80 ? 6.809 8.567 -23.816 1.00 62.59 80 SER A O 1
ATOM 627 N N . GLN A 1 81 ? 4.821 9.631 -23.872 1.00 46.47 81 GLN A N 1
ATOM 628 C CA . GLN A 1 81 ? 5.244 10.799 -24.656 1.00 46.47 81 GLN A CA 1
ATOM 629 C C . GLN A 1 81 ? 6.362 11.615 -23.974 1.00 46.47 81 GLN A C 1
ATOM 631 O O . GLN A 1 81 ? 6.600 11.527 -22.767 1.00 46.47 81 GLN A O 1
ATOM 636 N N . HIS A 1 82 ? 7.085 12.397 -24.779 1.00 43.41 82 HIS A N 1
ATOM 637 C CA . HIS A 1 82 ? 8.384 12.967 -24.419 1.00 43.41 82 HIS A CA 1
ATOM 638 C C . HIS A 1 82 ? 8.296 14.341 -23.715 1.00 43.41 82 HIS A C 1
ATOM 640 O O . HIS A 1 82 ? 8.666 15.371 -24.283 1.00 43.41 82 HIS A O 1
ATOM 646 N N . GLU A 1 83 ? 7.904 14.365 -22.437 1.00 34.78 83 GLU A N 1
ATOM 647 C CA . GLU A 1 83 ? 8.292 15.473 -21.546 1.00 34.78 83 GLU A CA 1
ATOM 648 C C . GLU A 1 83 ? 9.689 15.212 -20.964 1.00 34.78 83 GLU A C 1
ATOM 650 O O . GLU A 1 83 ? 9.855 14.535 -19.948 1.00 34.78 83 GLU A O 1
ATOM 655 N N . SER A 1 84 ? 10.719 15.767 -21.612 1.00 43.16 84 SER A N 1
ATOM 656 C CA . SER A 1 84 ? 12.054 15.835 -21.013 1.00 43.16 84 SER A CA 1
ATOM 657 C C . SER A 1 84 ? 12.072 16.905 -19.924 1.00 43.16 84 SER A C 1
ATOM 659 O O . SER A 1 84 ? 12.341 18.079 -20.168 1.00 43.16 84 SER A O 1
ATOM 661 N N . LEU A 1 85 ? 11.801 16.471 -18.694 1.00 42.78 85 LEU A N 1
ATOM 662 C CA . LEU A 1 85 ? 12.113 17.210 -17.468 1.00 42.78 85 LEU A CA 1
ATOM 663 C C . LEU A 1 85 ? 13.551 16.906 -16.994 1.00 42.78 85 LEU A C 1
ATOM 665 O O . LEU A 1 85 ? 13.831 16.851 -15.793 1.00 42.78 85 LEU A O 1
ATOM 669 N N . CYS A 1 86 ? 14.471 16.689 -17.940 1.00 47.06 86 CYS A N 1
ATOM 670 C CA . CYS A 1 86 ? 15.901 16.605 -17.671 1.00 47.06 86 CYS A CA 1
ATOM 671 C C . CYS A 1 86 ? 16.488 18.018 -17.501 1.00 47.06 86 CYS A C 1
ATOM 673 O O . CYS A 1 86 ? 16.121 18.933 -18.241 1.00 47.06 86 CYS A O 1
ATOM 675 N N . PRO A 1 87 ? 17.427 18.225 -16.562 1.00 53.12 87 PRO A N 1
ATOM 676 C CA . PRO A 1 87 ? 18.220 19.440 -16.543 1.00 53.12 87 PRO A CA 1
ATOM 677 C C . PRO A 1 87 ? 19.244 19.333 -17.678 1.00 53.12 87 PRO A C 1
ATOM 679 O O . PRO A 1 87 ? 20.109 18.451 -17.647 1.00 53.12 87 PRO A O 1
ATOM 682 N N . SER A 1 88 ? 19.150 20.235 -18.661 1.00 56.50 88 SER A N 1
ATOM 683 C CA . SER A 1 88 ? 20.046 20.322 -19.832 1.00 56.50 88 SER A CA 1
ATOM 684 C C . SER A 1 88 ? 21.519 20.163 -19.467 1.00 56.50 88 SER A C 1
ATOM 686 O O . SER A 1 88 ? 22.301 19.550 -20.190 1.00 56.50 88 SER A O 1
ATOM 688 N N . ASP A 1 89 ? 21.879 20.704 -18.312 1.00 70.00 89 ASP A N 1
ATOM 689 C CA . ASP A 1 89 ? 23.250 20.894 -17.873 1.00 70.00 89 ASP A CA 1
ATOM 690 C C . ASP A 1 89 ? 23.905 19.586 -17.403 1.00 70.00 89 ASP A C 1
ATOM 692 O O . ASP A 1 89 ? 25.129 19.539 -17.329 1.00 70.00 89 ASP A O 1
ATOM 696 N N . VAL A 1 90 ? 23.119 18.539 -17.095 1.00 79.94 90 VAL A N 1
ATOM 697 C CA . VAL A 1 90 ? 23.604 17.220 -16.630 1.00 79.94 90 VAL A CA 1
ATOM 698 C C . VAL A 1 90 ? 23.684 16.203 -17.767 1.00 79.94 90 VAL A C 1
ATOM 700 O O . VAL A 1 90 ? 24.634 15.428 -17.812 1.00 79.94 90 VAL A O 1
ATOM 703 N N . GLU A 1 91 ? 22.734 16.215 -18.707 1.00 80.75 91 GLU A N 1
ATOM 704 C CA . GLU A 1 91 ? 22.689 15.259 -19.831 1.00 80.75 91 GLU A CA 1
ATOM 705 C C . GLU A 1 91 ? 23.980 15.299 -20.677 1.00 80.75 91 GLU A C 1
ATOM 707 O O . GLU A 1 91 ? 24.452 14.274 -21.157 1.00 80.75 91 GLU A O 1
ATOM 712 N N . HIS A 1 92 ? 24.617 16.471 -20.762 1.00 84.44 92 HIS A N 1
ATOM 713 C CA . HIS A 1 92 ? 25.867 16.698 -21.495 1.00 84.44 92 HIS A CA 1
ATOM 714 C C . HIS A 1 92 ? 27.154 16.351 -20.710 1.00 84.44 92 HIS A C 1
ATOM 716 O O . HIS A 1 92 ? 28.254 16.629 -21.194 1.00 84.44 92 HIS A O 1
ATOM 722 N N . TRP A 1 93 ? 27.080 15.783 -19.497 1.00 90.06 93 TRP A N 1
ATOM 723 C CA . TRP A 1 93 ? 28.289 15.394 -18.753 1.00 90.06 93 TRP A CA 1
ATOM 724 C C . TRP A 1 93 ? 28.952 14.162 -19.369 1.00 90.06 93 TRP A C 1
ATOM 726 O O . TRP A 1 93 ? 28.335 13.104 -19.492 1.00 90.06 93 TRP A O 1
ATOM 736 N N . THR A 1 94 ? 30.249 14.254 -19.664 1.00 91.25 94 THR A N 1
ATOM 737 C CA . THR A 1 94 ? 31.044 13.060 -19.974 1.00 91.25 94 THR A CA 1
ATOM 738 C C . THR A 1 94 ? 31.197 12.184 -18.726 1.00 91.25 94 THR A C 1
ATOM 740 O O . THR A 1 94 ? 31.031 12.638 -17.590 1.00 91.25 94 THR A O 1
ATOM 743 N N . LYS A 1 95 ? 31.563 10.919 -18.924 1.00 91.69 95 LYS A N 1
ATOM 744 C CA . LYS A 1 95 ? 31.842 9.963 -17.843 1.00 91.69 95 LYS A CA 1
ATOM 745 C C . LYS A 1 95 ? 32.971 10.420 -16.897 1.00 91.69 95 LYS A C 1
ATOM 747 O O . LYS A 1 95 ? 32.903 10.187 -15.691 1.00 91.69 95 LYS A O 1
ATOM 752 N N . GLU A 1 96 ? 33.959 11.162 -17.406 1.00 92.88 96 GLU A N 1
ATOM 753 C CA . GLU A 1 96 ? 34.994 11.847 -16.612 1.00 92.88 96 GLU A CA 1
ATOM 754 C C . GLU A 1 96 ? 34.348 12.855 -15.654 1.00 92.88 96 GLU A C 1
ATOM 756 O O . GLU A 1 96 ? 34.700 12.913 -14.475 1.00 92.88 96 GLU A O 1
ATOM 761 N N . LYS A 1 97 ? 33.378 13.637 -16.151 1.00 90.38 97 LYS A N 1
ATOM 762 C CA . LYS A 1 97 ? 32.696 14.669 -15.366 1.00 90.38 97 LYS A CA 1
ATOM 763 C C . LYS A 1 97 ? 31.735 14.074 -14.336 1.00 90.38 97 LYS A C 1
ATOM 765 O O . LYS A 1 97 ? 31.649 14.600 -13.227 1.00 90.38 97 LYS A O 1
ATOM 770 N N . VAL A 1 98 ? 31.090 12.949 -14.655 1.00 90.88 98 VAL A N 1
ATOM 771 C CA . VAL A 1 98 ? 30.330 12.137 -13.687 1.00 90.88 98 VAL A CA 1
ATOM 772 C C . VAL A 1 98 ? 31.249 11.631 -12.566 1.00 90.88 98 VAL A C 1
ATOM 774 O O . VAL A 1 98 ? 30.964 11.880 -11.395 1.00 90.88 98 VAL A O 1
ATOM 777 N N . SER A 1 99 ? 32.384 11.005 -12.899 1.00 90.81 99 SER A N 1
ATOM 778 C CA . SER A 1 99 ? 33.377 10.534 -11.914 1.00 90.81 99 SER A CA 1
ATOM 779 C C . SER A 1 99 ? 33.951 11.674 -11.057 1.00 90.81 99 SER A C 1
ATOM 781 O O . SER A 1 99 ? 34.083 11.548 -9.835 1.00 90.81 99 SER A O 1
ATOM 783 N N . GLU A 1 100 ? 34.234 12.837 -11.652 1.00 89.88 100 GLU A N 1
ATOM 784 C CA . GLU A 1 100 ? 34.636 14.033 -10.906 1.00 89.88 100 GLU A CA 1
ATOM 785 C C . GLU A 1 100 ? 33.544 14.496 -9.927 1.00 89.88 100 GLU A C 1
ATOM 787 O O . GLU A 1 100 ? 33.837 14.725 -8.751 1.00 89.88 100 GLU A O 1
ATOM 792 N N . TRP A 1 101 ? 32.289 14.586 -10.375 1.00 90.44 101 TRP A N 1
ATOM 793 C CA . TRP A 1 101 ? 31.165 15.028 -9.548 1.00 90.44 101 TRP A CA 1
ATOM 794 C C . TRP A 1 101 ? 30.866 14.065 -8.388 1.00 90.44 101 TRP A C 1
ATOM 796 O O . TRP A 1 101 ? 30.628 14.515 -7.261 1.00 90.44 101 TRP A O 1
ATOM 806 N N . LEU A 1 102 ? 30.957 12.751 -8.619 1.00 89.88 102 LEU A N 1
ATOM 807 C CA . LEU A 1 102 ? 30.825 11.730 -7.573 1.00 89.88 102 LEU A CA 1
ATOM 808 C C . LEU A 1 102 ? 31.880 11.917 -6.468 1.00 89.88 102 LEU A C 1
ATOM 810 O O . LEU A 1 102 ? 31.543 11.892 -5.279 1.00 89.88 102 LEU A O 1
ATOM 814 N N . ARG A 1 103 ? 33.138 12.195 -6.834 1.00 87.38 103 ARG A N 1
ATOM 815 C CA . ARG A 1 103 ? 34.212 12.458 -5.859 1.00 87.38 103 ARG A CA 1
ATOM 816 C C . ARG A 1 103 ? 34.045 13.810 -5.157 1.00 87.38 103 ARG A C 1
ATOM 818 O O . ARG A 1 103 ? 34.052 13.858 -3.930 1.00 87.38 103 ARG A O 1
ATOM 825 N N . GLN A 1 104 ? 33.867 14.902 -5.904 1.00 82.75 104 GLN A N 1
ATOM 826 C CA . GLN A 1 104 ? 33.883 16.268 -5.354 1.00 82.75 104 GLN A CA 1
ATOM 827 C C . GLN A 1 104 ? 32.581 16.668 -4.643 1.00 82.75 104 GLN A C 1
ATOM 829 O O . GLN A 1 104 ? 32.624 17.291 -3.582 1.00 82.75 104 GLN A O 1
ATOM 834 N N . HIS A 1 105 ? 31.416 16.326 -5.203 1.00 78.75 105 HIS A N 1
ATOM 835 C CA . HIS A 1 105 ? 30.120 16.809 -4.710 1.00 78.75 105 HIS A CA 1
ATOM 836 C C . HIS A 1 105 ? 29.317 15.759 -3.937 1.00 78.75 105 HIS A C 1
ATOM 838 O O . HIS A 1 105 ? 28.504 16.136 -3.083 1.00 78.75 105 HIS A O 1
ATOM 844 N N . VAL A 1 106 ? 29.513 14.465 -4.201 1.00 80.62 106 VAL A N 1
ATOM 845 C CA . VAL A 1 106 ? 28.851 13.387 -3.441 1.00 80.62 106 VAL A CA 1
ATOM 846 C C . VAL A 1 106 ? 29.740 12.862 -2.306 1.00 80.62 106 VAL A C 1
ATOM 848 O O . VAL A 1 106 ? 29.196 12.519 -1.255 1.00 80.62 106 VAL A O 1
ATOM 851 N N . LYS A 1 107 ? 31.074 12.938 -2.452 1.00 81.38 107 LYS A N 1
ATOM 852 C CA . LYS A 1 107 ? 32.102 12.349 -1.563 1.00 81.38 107 LYS A CA 1
ATOM 853 C C . LYS A 1 107 ? 32.187 10.814 -1.653 1.00 81.38 107 LYS A C 1
ATOM 855 O O . LYS A 1 107 ? 32.467 10.147 -0.661 1.00 81.38 107 LYS A O 1
ATOM 860 N N . VAL A 1 108 ? 31.930 10.245 -2.833 1.00 84.12 108 VAL A N 1
ATOM 861 C CA . VAL A 1 108 ? 32.138 8.808 -3.093 1.00 84.12 108 VAL A CA 1
ATOM 862 C C . VAL A 1 108 ? 33.640 8.507 -3.165 1.00 84.12 108 VAL A C 1
ATOM 864 O O . VAL A 1 108 ? 34.409 9.314 -3.689 1.00 84.12 108 VAL A O 1
ATOM 867 N N . ASP A 1 109 ? 34.053 7.343 -2.650 1.00 83.94 109 ASP A N 1
ATOM 868 C CA . ASP A 1 109 ? 35.431 6.843 -2.755 1.00 83.94 109 ASP A CA 1
ATOM 869 C C . ASP A 1 109 ? 35.947 6.855 -4.208 1.00 83.94 109 ASP A C 1
ATOM 871 O O . ASP A 1 109 ? 35.201 6.610 -5.157 1.00 83.94 109 ASP A O 1
ATOM 875 N N . SER A 1 110 ? 37.247 7.098 -4.388 1.00 84.69 110 SER A N 1
ATOM 876 C CA . SER A 1 110 ? 37.824 7.275 -5.719 1.00 84.69 110 SER A CA 1
ATOM 877 C C . SER A 1 110 ? 37.853 5.995 -6.560 1.00 84.69 110 SER A C 1
ATOM 879 O O . SER A 1 110 ? 37.827 6.119 -7.782 1.00 84.69 110 SER A O 1
ATOM 881 N N . LYS A 1 111 ? 37.879 4.789 -5.966 1.00 87.56 111 LYS A N 1
ATOM 882 C CA . LYS A 1 111 ? 37.758 3.530 -6.729 1.00 87.56 111 LYS A CA 1
ATOM 883 C C . LYS A 1 111 ? 36.307 3.287 -7.131 1.00 87.56 111 LYS A C 1
ATOM 885 O O . LYS A 1 111 ? 36.037 2.971 -8.286 1.00 87.56 111 LYS A O 1
ATOM 890 N N . LYS A 1 112 ? 35.369 3.505 -6.200 1.00 88.56 112 LYS A N 1
ATOM 891 C CA . LYS A 1 112 ? 33.927 3.429 -6.488 1.00 88.56 112 LYS A CA 1
ATOM 892 C C . LYS A 1 112 ? 33.525 4.414 -7.590 1.00 88.56 112 LYS A C 1
ATOM 894 O O . LYS A 1 112 ? 32.809 4.021 -8.499 1.00 88.56 112 LYS A O 1
ATOM 899 N N . ALA A 1 113 ? 34.026 5.651 -7.565 1.00 88.94 113 ALA A N 1
ATOM 900 C CA . ALA A 1 113 ? 33.779 6.636 -8.621 1.00 88.94 113 ALA A CA 1
ATOM 901 C C . ALA A 1 113 ? 34.450 6.273 -9.962 1.00 88.94 113 ALA A C 1
ATOM 903 O O . ALA A 1 113 ? 33.851 6.504 -11.011 1.00 88.94 113 ALA A O 1
ATOM 904 N N . GLN A 1 114 ? 35.645 5.666 -9.942 1.00 88.88 114 GLN A N 1
ATOM 905 C CA . GLN A 1 114 ? 36.321 5.196 -11.158 1.00 88.88 114 GLN A CA 1
ATOM 906 C C . GLN A 1 114 ? 35.484 4.147 -11.905 1.00 88.88 114 GLN A C 1
ATOM 908 O O . GLN A 1 114 ? 35.314 4.271 -13.114 1.00 88.88 114 GLN A O 1
ATOM 913 N N . ARG A 1 115 ? 34.845 3.210 -11.188 1.00 92.31 115 ARG A N 1
ATOM 914 C CA . ARG A 1 115 ? 33.970 2.183 -11.786 1.00 92.31 115 ARG A CA 1
ATOM 915 C C . ARG A 1 115 ? 32.864 2.768 -12.676 1.00 92.31 115 ARG A C 1
ATOM 917 O O . ARG A 1 115 ? 32.568 2.202 -13.718 1.00 92.31 115 ARG A O 1
ATOM 924 N N . PHE A 1 116 ? 32.285 3.918 -12.313 1.00 93.06 116 PHE A N 1
ATOM 925 C CA . PHE A 1 116 ? 31.273 4.594 -13.143 1.00 93.06 116 PHE A CA 1
ATOM 926 C C . PHE A 1 116 ? 31.865 5.111 -14.466 1.00 93.06 116 PHE A C 1
ATOM 928 O O . PHE A 1 116 ? 31.171 5.143 -15.476 1.00 93.06 116 PHE A O 1
ATOM 935 N N . GLN A 1 117 ? 33.147 5.485 -14.491 1.00 92.25 117 GLN A N 1
ATOM 936 C CA . GLN A 1 117 ? 33.843 5.856 -15.723 1.00 92.25 117 GLN A CA 1
ATOM 937 C C . GLN A 1 117 ? 34.250 4.626 -16.549 1.00 92.25 117 GLN A C 1
ATOM 939 O O . GLN A 1 117 ? 34.188 4.662 -17.780 1.00 92.25 117 GLN A O 1
ATOM 944 N N . ASP A 1 118 ? 34.649 3.541 -15.887 1.00 91.88 118 ASP A N 1
ATOM 945 C CA . ASP A 1 118 ? 35.039 2.291 -16.545 1.00 91.88 118 ASP A CA 1
ATOM 946 C C . ASP A 1 118 ? 33.828 1.643 -17.249 1.00 91.88 118 ASP A C 1
ATOM 948 O O . ASP A 1 118 ? 33.944 1.183 -18.386 1.00 91.88 118 ASP A O 1
ATOM 952 N N . GLU A 1 119 ? 32.648 1.731 -16.627 1.00 95.06 119 GLU A N 1
ATOM 953 C CA . GLU A 1 119 ? 31.328 1.304 -17.129 1.00 95.06 119 GLU A CA 1
ATOM 954 C C . GLU A 1 119 ? 30.631 2.319 -18.064 1.00 95.06 119 GLU A C 1
ATOM 956 O O . GLU A 1 119 ? 29.439 2.192 -18.357 1.00 95.06 119 GLU A O 1
ATOM 961 N N . ASP A 1 120 ? 31.364 3.332 -18.543 1.00 93.25 120 ASP A N 1
ATOM 962 C CA . ASP A 1 120 ? 30.892 4.360 -19.486 1.00 93.25 120 ASP A CA 1
ATOM 963 C C . ASP A 1 120 ? 29.595 5.091 -19.052 1.00 93.25 120 ASP A C 1
ATOM 965 O O . ASP A 1 120 ? 28.755 5.453 -19.876 1.00 93.25 120 ASP A O 1
ATOM 969 N N . VAL A 1 121 ? 29.434 5.363 -17.750 1.00 94.00 121 VAL A N 1
ATOM 970 C CA . VAL A 1 121 ? 28.299 6.133 -17.209 1.00 94.00 121 VAL A CA 1
ATOM 971 C C . VAL A 1 121 ? 28.503 7.638 -17.437 1.00 94.00 121 VAL A C 1
ATOM 973 O O . VAL A 1 121 ? 29.029 8.358 -16.586 1.00 94.00 121 VAL A O 1
ATOM 976 N N . SER A 1 122 ? 28.067 8.130 -18.596 1.00 91.88 122 SER A N 1
ATOM 977 C CA . SER A 1 122 ? 27.879 9.562 -18.877 1.00 91.88 122 SER A CA 1
ATOM 978 C C . SER A 1 122 ? 26.583 10.115 -18.251 1.00 91.88 122 SER A C 1
ATOM 980 O O . SER A 1 122 ? 25.784 9.376 -17.672 1.00 91.88 122 SER A O 1
ATOM 982 N N . GLY A 1 123 ? 26.387 11.436 -18.287 1.00 88.44 123 GLY A N 1
ATOM 983 C CA . GLY A 1 123 ? 25.300 12.123 -17.578 1.00 88.44 123 GLY A CA 1
ATOM 984 C C . GLY A 1 123 ? 23.894 11.789 -18.088 1.00 88.44 123 GLY A C 1
ATOM 985 O O . GLY A 1 123 ? 22.973 11.611 -17.294 1.00 88.44 123 GLY A O 1
ATOM 986 N N . ASP A 1 124 ? 23.752 11.622 -19.399 1.00 86.94 124 ASP A N 1
ATOM 987 C CA . ASP A 1 124 ? 22.574 11.091 -20.097 1.00 86.94 124 ASP A CA 1
ATOM 988 C C . ASP A 1 124 ? 22.197 9.654 -19.681 1.00 86.94 124 ASP A C 1
ATOM 990 O O . ASP A 1 124 ? 21.016 9.301 -19.628 1.00 86.94 124 ASP A O 1
ATOM 994 N N . CYS A 1 125 ? 23.191 8.832 -19.340 1.00 91.19 125 CYS A N 1
ATOM 995 C CA . CYS A 1 125 ? 22.989 7.524 -18.726 1.00 91.19 125 CYS A CA 1
ATOM 996 C C . CYS A 1 125 ? 22.597 7.691 -17.252 1.00 91.19 125 CYS A C 1
ATOM 998 O O . CYS A 1 125 ? 21.604 7.117 -16.814 1.00 91.19 125 CYS A O 1
ATOM 1000 N N . LEU A 1 126 ? 23.320 8.527 -16.498 1.00 90.12 126 LEU A N 1
ATOM 1001 C CA . LEU A 1 126 ? 23.119 8.750 -15.062 1.00 90.12 126 LEU A CA 1
ATOM 1002 C C . LEU A 1 126 ? 21.712 9.270 -14.715 1.00 90.12 126 LEU A C 1
ATOM 1004 O O . LEU A 1 126 ? 21.147 8.849 -13.708 1.00 90.12 126 LEU A O 1
ATOM 1008 N N . VAL A 1 127 ? 21.105 10.130 -15.544 1.00 87.56 127 VAL A N 1
ATOM 1009 C CA . VAL A 1 127 ? 19.711 10.583 -15.332 1.00 87.56 127 VAL A CA 1
ATOM 1010 C C . VAL A 1 127 ? 18.667 9.472 -15.515 1.00 87.56 127 VAL A C 1
ATOM 1012 O O . VAL A 1 127 ? 17.524 9.651 -15.094 1.00 87.56 127 VAL A O 1
ATOM 1015 N N . CYS A 1 128 ? 19.045 8.329 -16.098 1.00 88.50 128 CYS A N 1
ATOM 1016 C CA . CYS A 1 128 ? 18.202 7.137 -16.217 1.00 88.50 128 CYS A CA 1
ATOM 1017 C C . CYS A 1 128 ? 18.363 6.143 -15.048 1.00 88.50 128 CYS A C 1
ATOM 1019 O O . CYS A 1 128 ? 17.597 5.181 -14.987 1.00 88.50 128 CYS A O 1
ATOM 1021 N N . PHE A 1 129 ? 19.330 6.334 -14.138 1.00 91.69 129 PHE A N 1
ATOM 1022 C CA . PHE A 1 129 ? 19.606 5.377 -13.059 1.00 91.69 129 PHE A CA 1
ATOM 1023 C C . PHE A 1 129 ? 18.503 5.360 -11.991 1.00 91.69 129 PHE A C 1
ATOM 1025 O O . PHE A 1 129 ? 18.127 6.385 -11.418 1.00 91.69 129 PHE A O 1
ATOM 1032 N N . LYS A 1 130 ? 18.056 4.152 -11.653 1.00 89.25 130 LYS A N 1
ATOM 1033 C CA . LYS A 1 130 ? 17.213 3.820 -10.501 1.00 89.25 130 LYS A CA 1
ATOM 1034 C C . LYS A 1 130 ? 18.103 3.376 -9.335 1.00 89.25 130 LYS A C 1
ATOM 1036 O O . LYS A 1 130 ? 19.288 3.101 -9.499 1.00 89.25 130 LYS A O 1
ATOM 1041 N N . LYS A 1 131 ? 17.530 3.240 -8.134 1.00 87.62 131 LYS A N 1
ATOM 1042 C CA . LYS A 1 131 ? 18.270 2.856 -6.913 1.00 87.62 131 LYS A CA 1
ATOM 1043 C C . LYS A 1 131 ? 19.096 1.568 -7.080 1.00 87.62 131 LYS A C 1
ATOM 1045 O O . LYS A 1 131 ? 20.242 1.543 -6.649 1.00 87.62 131 LYS A O 1
ATOM 1050 N N . GLN A 1 132 ? 18.549 0.553 -7.757 1.00 89.31 132 GLN A N 1
ATOM 1051 C CA . GLN A 1 132 ? 19.239 -0.717 -8.033 1.00 89.31 132 GLN A CA 1
ATOM 1052 C C . GLN A 1 132 ? 20.464 -0.553 -8.947 1.00 89.31 132 GLN A C 1
ATOM 1054 O O . GLN A 1 132 ? 21.467 -1.222 -8.732 1.00 89.31 132 GLN A O 1
ATOM 1059 N N . ASP A 1 133 ? 20.432 0.375 -9.906 1.00 92.81 133 ASP A N 1
ATOM 1060 C CA . ASP A 1 133 ? 21.524 0.585 -10.867 1.00 92.81 133 ASP A CA 1
ATOM 1061 C C . ASP A 1 133 ? 22.809 1.105 -10.200 1.00 92.81 133 ASP A C 1
ATOM 1063 O O . ASP A 1 133 ? 23.902 0.936 -10.729 1.00 92.81 133 ASP A O 1
ATOM 1067 N N . PHE A 1 134 ? 22.699 1.691 -9.006 1.00 92.88 134 PHE A N 1
ATOM 1068 C CA . PHE A 1 134 ? 23.854 2.008 -8.168 1.00 92.88 134 PHE A CA 1
ATOM 1069 C C . PHE A 1 134 ? 24.368 0.781 -7.394 1.00 92.88 134 PHE A C 1
ATOM 1071 O O . PHE A 1 134 ? 25.579 0.625 -7.241 1.00 92.88 134 PHE A O 1
ATOM 1078 N N . LEU A 1 135 ? 23.471 -0.099 -6.931 1.00 90.38 135 LEU A N 1
ATOM 1079 C CA . LEU A 1 135 ? 23.831 -1.306 -6.171 1.00 90.38 135 LEU A CA 1
ATOM 1080 C C . LEU A 1 135 ? 24.519 -2.356 -7.057 1.00 90.38 135 LEU A C 1
ATOM 1082 O O . LEU A 1 135 ? 25.460 -3.010 -6.612 1.00 90.38 135 LEU A O 1
ATOM 1086 N N . ASP A 1 136 ? 24.099 -2.461 -8.319 1.00 90.12 136 ASP A N 1
ATOM 1087 C CA . ASP A 1 136 ? 24.719 -3.316 -9.343 1.00 90.12 136 ASP A CA 1
ATOM 1088 C C . ASP A 1 136 ? 26.168 -2.876 -9.675 1.00 90.12 136 ASP A C 1
ATOM 1090 O O . ASP A 1 136 ? 26.978 -3.673 -10.149 1.00 90.12 136 ASP A O 1
ATOM 1094 N N . LEU A 1 137 ? 26.528 -1.624 -9.356 1.00 91.06 137 LEU A N 1
ATOM 1095 C CA . LEU A 1 137 ? 27.895 -1.085 -9.396 1.00 91.06 137 LEU A CA 1
ATOM 1096 C C . LEU A 1 137 ? 28.616 -1.146 -8.031 1.00 91.06 137 LEU A C 1
ATOM 1098 O O . LEU A 1 137 ? 29.602 -0.440 -7.816 1.00 91.06 137 LEU A O 1
ATOM 1102 N N . GLU A 1 138 ? 28.130 -1.977 -7.103 1.00 88.19 138 GLU A N 1
ATOM 1103 C CA . GLU A 1 138 ? 28.636 -2.152 -5.728 1.00 88.19 138 GLU A CA 1
ATOM 1104 C C . GLU A 1 138 ? 28.657 -0.861 -4.879 1.00 88.19 138 GLU A C 1
ATOM 1106 O O . GLU A 1 138 ? 29.337 -0.778 -3.847 1.00 88.19 138 GLU A O 1
ATOM 1111 N N . LEU A 1 139 ? 27.880 0.158 -5.263 1.00 90.06 139 LEU A N 1
ATOM 1112 C CA . LEU A 1 139 ? 27.663 1.323 -4.414 1.00 90.06 139 LEU A CA 1
ATOM 1113 C C . LEU A 1 139 ? 26.657 0.974 -3.308 1.00 90.06 139 LEU A C 1
ATOM 1115 O O . LEU A 1 139 ? 25.626 0.357 -3.557 1.00 90.06 139 LEU A O 1
ATOM 1119 N N . LYS A 1 140 ? 26.936 1.394 -2.073 1.00 89.75 140 LYS A N 1
ATOM 1120 C CA . LYS A 1 140 ? 26.026 1.201 -0.936 1.00 89.75 140 LYS A CA 1
ATOM 1121 C C . LYS A 1 140 ? 24.779 2.089 -1.034 1.00 89.75 140 LYS A C 1
ATOM 1123 O O . LYS A 1 140 ? 24.777 3.111 -1.731 1.00 89.75 140 LYS A O 1
ATOM 1128 N N . LYS A 1 141 ? 23.717 1.731 -0.301 1.00 87.12 141 LYS A N 1
ATOM 1129 C CA . LYS A 1 141 ? 22.429 2.451 -0.347 1.00 87.12 141 LYS A CA 1
ATOM 1130 C C . LYS A 1 141 ? 22.552 3.904 0.112 1.00 87.12 141 LYS A C 1
ATOM 1132 O O . LYS A 1 141 ? 21.933 4.769 -0.503 1.00 87.12 141 LYS A O 1
ATOM 1137 N N . GLY A 1 142 ? 23.366 4.191 1.132 1.00 86.00 142 GLY A N 1
ATOM 1138 C CA . GLY A 1 142 ? 23.592 5.552 1.625 1.00 86.00 142 GLY A CA 1
ATOM 1139 C C . GLY A 1 142 ? 24.062 6.517 0.528 1.00 86.00 142 GLY A C 1
ATOM 1140 O O . GLY A 1 142 ? 23.358 7.492 0.241 1.00 86.00 142 GLY A O 1
ATOM 1141 N N . PRO A 1 143 ? 25.209 6.251 -0.126 1.00 87.12 143 PRO A N 1
ATOM 1142 C CA . PRO A 1 143 ? 25.673 7.062 -1.248 1.00 87.12 143 PRO A CA 1
ATOM 1143 C C . PRO A 1 143 ? 24.675 7.125 -2.418 1.00 87.12 143 PRO A C 1
ATOM 1145 O O . PRO A 1 143 ? 24.487 8.200 -2.988 1.00 87.12 143 PRO A O 1
ATOM 1148 N N . ALA A 1 144 ? 23.995 6.020 -2.753 1.00 89.81 144 ALA A N 1
ATOM 1149 C CA . ALA A 1 144 ? 23.022 5.975 -3.852 1.00 89.81 144 ALA A CA 1
ATOM 1150 C C . ALA A 1 144 ? 21.827 6.931 -3.644 1.00 89.81 144 ALA A C 1
ATOM 1152 O O . ALA A 1 144 ? 21.463 7.677 -4.556 1.00 89.81 144 ALA A O 1
ATOM 1153 N N . VAL A 1 145 ? 21.260 6.978 -2.431 1.00 86.56 145 VAL A N 1
ATOM 1154 C CA . VAL A 1 145 ? 20.159 7.899 -2.073 1.00 86.56 145 VAL A CA 1
ATOM 1155 C C . VAL A 1 145 ? 20.589 9.363 -2.217 1.00 86.56 145 VAL A C 1
ATOM 1157 O O . VAL A 1 145 ? 19.846 10.186 -2.758 1.00 86.56 145 VAL A O 1
ATOM 1160 N N . LYS A 1 146 ? 21.824 9.692 -1.818 1.00 86.88 146 LYS A N 1
ATOM 1161 C CA . LYS A 1 146 ? 22.387 11.041 -1.982 1.00 86.88 146 LYS A CA 1
ATOM 1162 C C . LYS A 1 146 ? 22.600 11.425 -3.449 1.00 86.88 146 LYS A C 1
ATOM 1164 O O . LYS A 1 146 ? 22.407 12.593 -3.784 1.00 86.88 146 LYS A O 1
ATOM 1169 N N . ILE A 1 147 ? 22.982 10.485 -4.318 1.00 88.19 147 ILE A N 1
ATOM 1170 C CA . ILE A 1 147 ? 23.106 1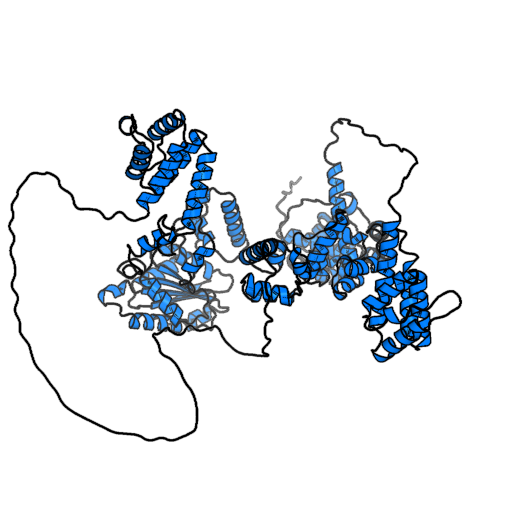0.744 -5.763 1.00 88.19 147 ILE A CA 1
ATOM 1171 C C . ILE A 1 147 ? 21.737 11.084 -6.351 1.00 88.19 147 ILE A C 1
ATOM 1173 O O . ILE A 1 147 ? 21.588 12.159 -6.930 1.00 88.19 147 ILE A O 1
ATOM 1177 N N . LEU A 1 148 ? 20.738 10.219 -6.142 1.00 86.56 148 LEU A N 1
ATOM 1178 C CA . LEU A 1 148 ? 19.370 10.409 -6.639 1.00 86.56 148 LEU A CA 1
ATOM 1179 C C . LEU A 1 148 ? 18.793 11.766 -6.208 1.00 86.56 148 LEU A C 1
ATOM 1181 O O . LEU A 1 148 ? 18.401 12.571 -7.051 1.00 86.56 148 LEU A O 1
ATOM 1185 N N . ASN A 1 149 ? 18.847 12.074 -4.909 1.00 81.31 149 ASN A N 1
ATOM 1186 C CA . ASN A 1 149 ? 18.327 13.335 -4.381 1.00 81.31 149 ASN A CA 1
ATOM 1187 C C . ASN A 1 149 ? 19.065 14.571 -4.932 1.00 81.31 149 ASN A C 1
ATOM 1189 O O . ASN A 1 149 ? 18.436 15.599 -5.183 1.00 81.31 149 ASN A O 1
ATOM 1193 N N . LYS A 1 150 ? 20.381 14.486 -5.185 1.00 83.00 150 LYS A N 1
ATOM 1194 C CA . LYS A 1 150 ? 21.124 15.587 -5.821 1.00 83.00 150 LYS A CA 1
ATOM 1195 C C . LYS A 1 150 ? 20.797 15.750 -7.307 1.00 83.00 150 LYS A C 1
ATOM 1197 O O . LYS A 1 150 ? 20.729 16.889 -7.766 1.00 83.00 150 LYS A O 1
ATOM 1202 N N . LEU A 1 151 ? 20.564 14.660 -8.040 1.00 83.81 151 LEU A N 1
ATOM 1203 C CA . LEU A 1 151 ? 20.104 14.713 -9.433 1.00 83.81 151 LEU A CA 1
ATOM 1204 C C . LEU A 1 151 ? 18.706 15.344 -9.533 1.00 83.81 151 LEU A C 1
ATOM 1206 O O . LEU A 1 151 ? 18.480 16.189 -10.400 1.00 83.81 151 LEU A O 1
ATOM 1210 N N . ASP A 1 152 ? 17.798 15.020 -8.609 1.00 76.94 152 ASP A N 1
ATOM 1211 C CA . ASP A 1 152 ? 16.488 15.678 -8.513 1.00 76.94 152 ASP A CA 1
ATOM 1212 C C . ASP A 1 152 ? 16.597 17.148 -8.084 1.00 76.94 152 ASP A C 1
ATOM 1214 O O . ASP A 1 152 ? 15.942 18.015 -8.665 1.00 76.94 152 ASP A O 1
ATOM 1218 N N . GLY A 1 153 ? 17.485 17.467 -7.138 1.00 68.69 153 GLY A N 1
ATOM 1219 C CA . GLY A 1 153 ? 17.773 18.846 -6.741 1.00 68.69 153 GLY A CA 1
ATOM 1220 C C . GLY A 1 153 ? 18.188 19.727 -7.926 1.00 68.69 153 GLY A C 1
ATOM 1221 O O . GLY A 1 153 ? 17.675 20.840 -8.067 1.00 68.69 153 GLY A O 1
ATOM 1222 N N . LEU A 1 154 ? 19.037 19.210 -8.824 1.00 69.31 154 LEU A N 1
ATOM 1223 C CA . LEU A 1 154 ? 19.474 19.919 -10.034 1.00 69.31 154 LEU A CA 1
ATOM 1224 C C . LEU A 1 154 ? 18.306 20.242 -10.987 1.00 69.31 154 LEU A C 1
ATOM 1226 O O . LEU A 1 154 ? 18.247 21.366 -11.489 1.00 69.31 154 LEU A O 1
ATOM 1230 N N . LYS A 1 155 ? 17.318 19.343 -11.147 1.00 62.38 155 LYS A N 1
ATOM 1231 C CA . LYS A 1 155 ? 16.093 19.604 -11.944 1.00 62.38 155 LYS A CA 1
ATOM 1232 C C . LYS A 1 155 ? 15.357 20.863 -11.465 1.00 62.38 155 LYS A C 1
ATOM 1234 O O . LYS A 1 155 ? 14.895 21.664 -12.277 1.00 62.38 155 LYS A O 1
ATOM 1239 N N . THR A 1 156 ? 15.282 21.072 -10.146 1.00 50.84 156 THR A N 1
ATOM 1240 C CA . THR A 1 156 ? 14.554 22.211 -9.550 1.00 50.84 156 THR A CA 1
ATOM 1241 C C . THR A 1 156 ? 15.254 23.564 -9.716 1.00 50.84 156 THR A C 1
ATOM 1243 O O . THR A 1 156 ? 14.599 24.605 -9.630 1.00 50.84 156 THR A O 1
ATOM 1246 N N . VAL A 1 157 ? 16.572 23.577 -9.955 1.00 52.47 157 VAL A N 1
ATOM 1247 C CA . VAL A 1 157 ? 17.345 24.816 -10.134 1.00 52.47 157 VAL A CA 1
ATOM 1248 C C . VAL A 1 157 ? 17.179 25.346 -11.556 1.00 52.47 157 VAL A C 1
ATOM 1250 O O . VAL A 1 157 ? 16.835 26.516 -11.724 1.00 52.47 157 VAL A O 1
ATOM 1253 N N . THR A 1 158 ? 17.332 24.490 -12.572 1.00 44.75 158 THR A N 1
ATOM 1254 C CA . THR A 1 158 ? 17.222 24.885 -13.988 1.00 44.75 158 THR A CA 1
ATOM 1255 C C . THR A 1 158 ? 15.847 25.491 -14.311 1.00 44.75 158 THR A C 1
ATOM 1257 O O . THR A 1 158 ? 15.771 26.496 -15.017 1.00 44.75 158 THR A O 1
ATOM 1260 N N . GLN A 1 159 ? 14.760 24.980 -13.714 1.00 39.22 159 GLN A N 1
ATOM 1261 C CA . GLN A 1 159 ? 13.404 25.528 -13.896 1.00 39.22 159 GLN A CA 1
ATOM 1262 C C . GLN A 1 159 ? 13.223 26.967 -13.375 1.00 39.22 159 GLN A C 1
ATOM 1264 O O . GLN A 1 159 ? 12.433 27.724 -13.935 1.00 39.22 159 GLN A O 1
ATOM 1269 N N . ARG A 1 160 ? 13.955 27.392 -12.334 1.00 35.06 160 ARG A N 1
ATOM 1270 C CA . ARG A 1 160 ? 13.862 28.780 -11.831 1.00 35.06 160 ARG A CA 1
ATOM 1271 C C . ARG A 1 160 ? 14.511 29.793 -12.771 1.00 35.06 160 ARG A C 1
ATOM 1273 O O . ARG A 1 160 ? 14.141 30.961 -12.740 1.00 35.06 160 ARG A O 1
ATOM 1280 N N . ASN A 1 161 ? 15.439 29.348 -13.615 1.00 39.56 161 ASN A N 1
ATOM 1281 C CA . ASN A 1 161 ? 16.152 30.211 -14.553 1.00 39.56 161 ASN A CA 1
ATOM 1282 C C . ASN A 1 161 ? 15.387 30.426 -15.873 1.00 39.56 161 ASN A C 1
ATOM 1284 O O . ASN A 1 161 ? 15.732 31.339 -16.619 1.00 39.56 161 ASN A O 1
ATOM 1288 N N . SER A 1 162 ? 14.349 29.630 -16.170 1.00 34.78 162 SER A N 1
ATOM 1289 C CA . SER A 1 162 ? 13.550 29.768 -17.400 1.00 34.78 162 SER A CA 1
ATOM 1290 C C . SER A 1 162 ? 12.328 30.688 -17.262 1.00 34.78 162 SER A C 1
ATOM 1292 O O . SER A 1 162 ? 11.811 31.164 -18.273 1.00 34.78 162 SER A O 1
ATOM 1294 N N . MET A 1 163 ? 11.873 30.991 -16.039 1.00 28.53 163 MET A N 1
ATOM 1295 C CA . MET A 1 163 ? 10.710 31.853 -15.796 1.00 28.53 163 MET A CA 1
ATOM 1296 C C . MET A 1 163 ? 11.079 33.224 -15.208 1.00 28.53 163 MET A C 1
ATOM 1298 O O . MET A 1 163 ? 11.207 33.384 -13.998 1.00 28.53 163 MET A O 1
ATOM 1302 N N . GLY A 1 164 ? 11.093 34.250 -16.066 1.00 27.92 164 GLY A N 1
ATOM 1303 C CA . GLY A 1 164 ? 10.739 35.614 -15.649 1.00 27.92 164 GLY A CA 1
ATOM 1304 C C . GLY A 1 164 ? 11.877 36.614 -15.426 1.00 27.92 164 GLY A C 1
ATOM 1305 O O . GLY A 1 164 ? 12.070 37.115 -14.320 1.00 27.92 164 GLY A O 1
ATOM 1306 N N . MET A 1 165 ? 12.524 37.061 -16.505 1.00 27.97 165 MET A N 1
ATOM 1307 C CA . MET A 1 165 ? 13.217 38.356 -16.503 1.00 27.97 165 MET A CA 1
ATOM 1308 C C . MET A 1 165 ? 12.163 39.487 -16.535 1.00 27.97 165 MET A C 1
ATOM 1310 O O . MET A 1 165 ? 11.735 39.909 -17.607 1.00 27.97 165 MET A O 1
ATOM 1314 N N . GLY A 1 166 ? 11.674 39.938 -15.368 1.00 25.47 166 GLY A N 1
ATOM 1315 C CA . GLY A 1 166 ? 10.442 40.747 -15.304 1.00 25.47 166 GLY A CA 1
ATOM 1316 C C . GLY A 1 166 ? 10.270 41.666 -14.086 1.00 25.47 166 GLY A C 1
ATOM 1317 O O . GLY A 1 166 ? 9.435 41.397 -13.235 1.00 25.47 166 GLY A O 1
ATOM 1318 N N . ARG A 1 167 ? 10.988 42.801 -14.081 1.00 26.86 167 ARG A N 1
ATOM 1319 C CA . ARG A 1 167 ? 10.854 43.976 -13.180 1.00 26.86 167 ARG A CA 1
ATOM 1320 C C . ARG A 1 167 ? 10.951 43.751 -11.659 1.00 26.86 167 ARG A C 1
ATOM 1322 O O . ARG A 1 167 ? 10.082 43.202 -10.995 1.00 26.86 167 ARG A O 1
ATOM 1329 N N . THR A 1 168 ? 11.975 44.381 -11.090 1.00 23.19 168 THR A N 1
ATOM 1330 C CA . THR A 1 168 ? 12.165 44.609 -9.656 1.00 23.19 168 THR A CA 1
ATOM 1331 C C . THR A 1 168 ? 11.047 45.438 -9.008 1.00 23.19 168 THR A C 1
ATOM 1333 O O . THR A 1 168 ? 10.605 46.454 -9.544 1.00 23.19 168 THR A O 1
ATOM 1336 N N . GLN A 1 169 ? 10.715 45.100 -7.759 1.00 25.50 169 GLN A N 1
ATOM 1337 C CA . GLN A 1 169 ? 10.442 46.104 -6.727 1.00 25.50 169 GLN A CA 1
ATOM 1338 C C . GLN A 1 169 ? 11.426 45.893 -5.574 1.00 25.50 169 GLN A C 1
ATOM 1340 O O . GLN A 1 169 ? 11.451 44.835 -4.950 1.00 25.50 169 GLN A O 1
ATOM 1345 N N . HIS A 1 170 ? 12.256 46.898 -5.293 1.00 25.48 170 HIS A N 1
ATOM 1346 C CA . HIS A 1 170 ? 13.200 46.845 -4.179 1.00 25.48 170 HIS A CA 1
ATOM 1347 C C . HIS A 1 170 ? 12.487 47.037 -2.838 1.00 25.48 170 HIS A C 1
ATOM 1349 O O . HIS A 1 170 ? 11.821 48.050 -2.623 1.00 25.48 170 HIS A O 1
ATOM 1355 N N . LYS A 1 171 ? 12.752 46.139 -1.886 1.00 25.30 171 LYS A N 1
ATOM 1356 C CA . LYS A 1 171 ? 12.758 46.468 -0.454 1.00 25.30 171 LYS A CA 1
ATOM 1357 C C . LYS A 1 171 ? 14.049 45.946 0.163 1.00 25.30 171 LYS A C 1
ATOM 1359 O O . LYS A 1 171 ? 14.141 44.795 0.574 1.00 25.30 171 LYS A O 1
ATOM 1364 N N . ASN A 1 172 ? 15.062 46.808 0.181 1.00 23.42 172 ASN A N 1
ATOM 1365 C CA . ASN A 1 172 ? 16.365 46.493 0.753 1.00 23.42 172 ASN A CA 1
ATOM 1366 C C . ASN A 1 172 ? 16.247 46.299 2.276 1.00 23.42 172 ASN A C 1
ATOM 1368 O O . ASN A 1 172 ? 15.679 47.147 2.965 1.00 23.42 172 ASN A O 1
ATOM 1372 N N . LYS A 1 173 ? 16.886 45.255 2.809 1.00 24.45 173 LYS A N 1
ATOM 1373 C CA . LYS A 1 173 ? 17.431 45.259 4.174 1.00 24.45 173 LYS A CA 1
ATOM 1374 C C . LYS A 1 173 ? 18.849 44.702 4.146 1.00 24.45 173 LYS A C 1
ATOM 1376 O O . LYS A 1 173 ? 19.072 43.504 4.278 1.00 24.45 173 LYS A O 1
ATOM 1381 N N . THR A 1 174 ? 19.798 45.605 3.935 1.00 20.67 174 THR A N 1
ATOM 1382 C CA . THR A 1 174 ? 21.226 45.338 4.094 1.00 20.67 174 THR A CA 1
ATOM 1383 C C . THR A 1 174 ? 21.522 45.047 5.563 1.00 20.67 174 THR A C 1
ATOM 1385 O O . THR A 1 174 ? 21.088 45.807 6.426 1.00 20.67 174 THR A O 1
ATOM 1388 N N . TYR A 1 175 ? 22.298 44.002 5.839 1.00 22.53 175 TYR A N 1
ATOM 1389 C CA . TYR A 1 175 ? 22.981 43.832 7.120 1.00 22.53 175 TYR A CA 1
ATOM 1390 C C . TYR A 1 175 ? 24.488 43.788 6.868 1.00 22.53 175 TYR A C 1
ATOM 1392 O O . TYR A 1 175 ? 24.980 42.955 6.112 1.00 22.53 175 TYR A O 1
ATOM 1400 N N . LEU A 1 176 ? 25.197 44.711 7.510 1.00 21.17 176 LEU A N 1
ATOM 1401 C CA . LEU A 1 176 ? 26.644 44.712 7.711 1.00 21.17 176 LEU A CA 1
ATOM 1402 C C . LEU A 1 176 ? 26.894 44.858 9.228 1.00 21.17 176 LEU A C 1
ATOM 1404 O O . LEU A 1 176 ? 25.952 45.188 9.957 1.00 21.17 176 LEU A O 1
ATOM 1408 N N . PRO A 1 177 ? 28.082 44.482 9.731 1.00 30.92 177 PRO A N 1
ATOM 1409 C CA . PRO A 1 177 ? 28.210 43.983 11.098 1.00 30.92 177 PRO A CA 1
ATOM 1410 C C . PRO A 1 177 ? 28.213 45.078 12.170 1.00 30.92 177 PRO A C 1
ATOM 1412 O O . PRO A 1 177 ? 28.550 46.231 11.915 1.00 30.92 177 PRO A O 1
ATOM 1415 N N . VAL A 1 178 ? 27.901 44.656 13.396 1.00 23.61 178 VAL A N 1
ATOM 1416 C CA . VAL A 1 178 ? 28.153 45.395 14.639 1.00 23.61 178 VAL A CA 1
ATOM 1417 C C . VAL A 1 178 ? 29.012 44.504 15.537 1.00 23.61 178 VAL A C 1
ATOM 1419 O O . VAL A 1 178 ? 28.915 43.276 15.482 1.00 23.61 178 VAL A O 1
ATOM 1422 N N . GLU A 1 179 ? 29.905 45.127 16.295 1.00 21.11 179 GLU A N 1
ATOM 1423 C CA . GLU A 1 179 ? 30.985 44.466 17.024 1.00 21.11 179 GLU A CA 1
ATOM 1424 C C . GLU A 1 179 ? 30.567 43.993 18.433 1.00 21.11 179 GLU A C 1
ATOM 1426 O O . GLU A 1 179 ? 29.396 43.984 18.810 1.00 21.11 179 GLU A O 1
ATOM 1431 N N . LYS A 1 180 ? 31.568 43.580 19.218 1.00 25.33 180 LYS A N 1
ATOM 1432 C CA . LYS A 1 180 ? 31.492 43.379 20.674 1.00 25.33 180 LYS A CA 1
ATOM 1433 C C . LYS A 1 180 ? 31.066 44.714 21.344 1.00 25.33 180 LYS A C 1
ATOM 1435 O O . LYS A 1 180 ? 31.234 45.770 20.749 1.00 25.33 180 LYS A O 1
ATOM 1440 N N . GLN A 1 181 ? 30.564 44.766 22.576 1.00 23.61 181 GLN A N 1
ATOM 1441 C CA . GLN A 1 181 ? 30.740 43.836 23.692 1.00 23.61 181 GLN A CA 1
ATOM 1442 C C . GLN A 1 181 ? 29.648 44.078 24.750 1.00 23.61 181 GLN A C 1
ATOM 1444 O O . GLN A 1 181 ? 29.235 45.218 24.919 1.00 23.61 181 GLN A O 1
ATOM 1449 N N . ASP A 1 182 ? 29.187 43.027 25.439 1.00 22.95 182 ASP A N 1
ATOM 1450 C CA . ASP A 1 182 ? 29.136 42.935 26.915 1.00 22.95 182 ASP A CA 1
ATOM 1451 C C . ASP A 1 182 ? 28.208 41.811 27.401 1.00 22.95 182 ASP A C 1
ATOM 1453 O O . ASP A 1 182 ? 27.169 41.511 26.813 1.00 22.95 182 ASP A O 1
ATOM 1457 N N . GLN A 1 183 ? 28.613 41.163 28.494 1.00 27.19 183 GLN A N 1
ATOM 1458 C CA . GLN A 1 183 ? 27.852 40.126 29.190 1.00 27.19 183 GLN A CA 1
ATOM 1459 C C . GLN A 1 183 ? 27.752 40.487 30.672 1.00 27.19 183 GLN A C 1
ATOM 1461 O O . GLN A 1 183 ? 28.763 40.789 31.305 1.00 27.19 183 GLN A O 1
ATOM 1466 N N . GLN A 1 184 ? 26.560 40.348 31.249 1.00 22.92 184 GLN A N 1
ATOM 1467 C CA . GLN A 1 184 ? 26.387 40.143 32.688 1.00 22.92 184 GLN A CA 1
ATOM 1468 C C . GLN A 1 184 ? 25.467 38.931 32.935 1.00 22.92 184 GLN A C 1
ATOM 1470 O O . GLN A 1 184 ? 24.786 38.483 32.009 1.00 22.92 184 GLN A O 1
ATOM 1475 N N . PRO A 1 185 ? 25.596 38.264 34.096 1.00 28.33 185 PRO A N 1
ATOM 1476 C CA . PRO A 1 185 ? 25.814 36.820 34.062 1.00 28.33 185 PRO A CA 1
ATOM 1477 C C . PRO A 1 185 ? 24.556 35.966 34.243 1.00 28.33 185 PRO A C 1
ATOM 1479 O O . PRO A 1 185 ? 23.712 36.233 35.094 1.00 28.33 185 PRO A O 1
ATOM 1482 N N . VAL A 1 186 ? 24.528 34.832 33.538 1.00 27.34 186 VAL A N 1
ATOM 1483 C CA . VAL A 1 186 ? 23.762 33.652 33.966 1.00 27.34 186 VAL A CA 1
ATOM 1484 C C . VAL A 1 186 ? 24.523 32.988 35.122 1.00 27.34 186 VAL A C 1
ATOM 1486 O O . VAL A 1 186 ? 25.751 32.878 35.077 1.00 27.34 186 VAL A O 1
ATOM 1489 N N . SER A 1 187 ? 23.813 32.604 36.184 1.00 27.88 187 SER A N 1
ATOM 1490 C CA . SER A 1 187 ? 24.400 32.257 37.483 1.00 27.88 187 SER A CA 1
ATOM 1491 C C . SER A 1 187 ? 25.269 30.988 37.475 1.00 27.88 187 SER A C 1
ATOM 1493 O O . SER A 1 187 ? 25.066 30.047 36.711 1.00 27.88 187 SER A O 1
ATOM 1495 N N . GLN A 1 188 ? 26.267 30.950 38.366 1.00 31.22 188 GLN A N 1
ATOM 1496 C CA . GLN A 1 188 ? 27.222 29.833 38.470 1.00 31.22 188 GLN A CA 1
ATOM 1497 C C . GLN A 1 188 ? 26.601 28.539 39.034 1.00 31.22 188 GLN A C 1
ATOM 1499 O O . GLN A 1 188 ? 27.181 27.461 38.892 1.00 31.22 188 GLN A O 1
ATOM 1504 N N . GLU A 1 189 ? 25.425 28.623 39.657 1.00 30.73 189 GLU A N 1
ATOM 1505 C CA . GLU A 1 189 ? 24.730 27.494 40.288 1.00 30.73 189 GLU A CA 1
ATOM 1506 C C . GLU A 1 189 ? 24.290 26.435 39.269 1.00 30.73 189 GLU A C 1
ATOM 1508 O O . GLU A 1 189 ? 24.505 25.243 39.498 1.00 30.73 189 GLU A O 1
ATOM 1513 N N . THR A 1 190 ? 23.780 26.843 38.102 1.00 32.22 190 THR A N 1
ATOM 1514 C CA . THR A 1 190 ? 23.367 25.918 37.030 1.00 32.22 190 THR A CA 1
ATOM 1515 C C . THR A 1 190 ? 24.536 25.112 36.465 1.00 32.22 190 THR A C 1
ATOM 1517 O O . THR A 1 190 ? 24.342 23.959 36.089 1.00 32.22 190 THR A O 1
ATOM 1520 N N . LYS A 1 191 ? 25.763 25.659 36.463 1.00 34.06 191 LYS A N 1
ATOM 1521 C CA . LYS A 1 191 ? 26.971 24.893 36.098 1.00 34.06 191 LYS A CA 1
ATOM 1522 C C . LYS A 1 191 ? 27.427 23.938 37.202 1.00 34.06 191 LYS A C 1
ATOM 1524 O O . LYS A 1 191 ? 27.873 22.836 36.895 1.00 34.06 191 LYS A O 1
ATOM 1529 N N . ARG A 1 192 ? 27.309 24.327 38.478 1.00 34.25 192 ARG A N 1
ATOM 1530 C CA . ARG A 1 192 ? 27.673 23.450 39.606 1.00 34.25 192 ARG A CA 1
ATOM 1531 C C . ARG A 1 192 ? 26.755 22.232 39.713 1.00 34.25 192 ARG A C 1
ATOM 1533 O O . ARG A 1 192 ? 27.254 21.144 39.983 1.00 34.25 192 ARG A O 1
ATOM 1540 N N . LYS A 1 193 ? 25.449 22.395 39.467 1.00 42.16 193 LYS A N 1
ATOM 1541 C CA . LYS A 1 193 ? 24.464 21.314 39.631 1.00 42.16 193 LYS A CA 1
ATOM 1542 C C . LYS A 1 193 ? 24.719 20.130 38.687 1.00 42.16 193 LYS A C 1
ATOM 1544 O O . LYS A 1 193 ? 24.924 19.021 39.170 1.00 42.16 193 LYS A O 1
ATOM 1549 N N . GLY A 1 194 ? 24.846 20.383 37.380 1.00 42.50 194 GLY A N 1
ATOM 1550 C CA . GLY A 1 194 ? 25.120 19.325 36.395 1.00 42.50 194 GLY A CA 1
ATOM 1551 C C . GLY A 1 194 ? 26.474 18.625 36.593 1.00 42.50 194 GLY A C 1
ATOM 1552 O O . GLY A 1 194 ? 26.591 17.425 36.366 1.00 42.50 194 GLY A O 1
ATOM 1553 N N . SER A 1 195 ? 27.491 19.340 37.093 1.00 54.19 195 SER A N 1
ATOM 1554 C CA . SER A 1 195 ? 28.786 18.729 37.435 1.00 54.19 195 SER A CA 1
ATOM 1555 C C . SER A 1 195 ? 28.691 17.743 38.606 1.00 54.19 195 SER A C 1
ATOM 1557 O O . SER A 1 195 ? 29.435 16.764 38.622 1.00 54.19 195 SER A O 1
ATOM 1559 N N . ALA A 1 196 ? 27.806 17.996 39.576 1.00 53.56 196 ALA A N 1
ATOM 1560 C CA . ALA A 1 196 ? 27.577 17.100 40.708 1.00 53.56 196 ALA A CA 1
ATOM 1561 C C . ALA A 1 196 ? 26.703 15.903 40.312 1.00 53.56 196 ALA A C 1
ATOM 1563 O O . ALA A 1 196 ? 27.016 14.770 40.674 1.00 53.56 196 ALA A O 1
ATOM 1564 N N . GLU A 1 197 ? 25.655 16.138 39.519 1.00 62.84 197 GLU A N 1
ATOM 1565 C CA . GLU A 1 197 ? 24.761 15.092 39.008 1.00 62.84 197 GLU A CA 1
ATOM 1566 C C . GLU A 1 197 ? 25.546 14.052 38.181 1.00 62.84 197 GLU A C 1
ATOM 1568 O O . GLU A 1 197 ? 25.462 12.859 38.474 1.00 62.84 197 GLU A O 1
ATOM 1573 N N . ASN A 1 198 ? 26.421 14.486 37.263 1.00 70.88 198 ASN A N 1
ATOM 1574 C CA . ASN A 1 198 ? 27.273 13.583 36.474 1.00 70.88 198 ASN A CA 1
ATOM 1575 C C . ASN A 1 198 ? 28.231 12.736 37.337 1.00 70.88 198 ASN A C 1
ATOM 1577 O O . ASN A 1 198 ? 28.360 11.532 37.117 1.00 70.88 198 ASN A O 1
ATOM 1581 N N . ALA A 1 199 ? 28.898 13.339 38.329 1.00 73.00 199 ALA A N 1
ATOM 1582 C CA . ALA A 1 199 ? 29.807 12.605 39.216 1.00 73.00 199 ALA A CA 1
ATOM 1583 C C . ALA A 1 199 ? 29.057 11.619 40.130 1.00 73.00 199 ALA A C 1
ATOM 1585 O O . ALA A 1 199 ? 29.554 10.524 40.389 1.00 73.00 199 ALA A O 1
ATOM 1586 N N . THR A 1 200 ? 27.843 11.974 40.565 1.00 79.38 200 THR A N 1
ATOM 1587 C CA . THR A 1 200 ? 26.982 11.098 41.377 1.00 79.38 200 THR A CA 1
ATOM 1588 C C . THR A 1 200 ? 26.587 9.849 40.589 1.00 79.38 200 THR A C 1
ATOM 1590 O O . THR A 1 200 ? 26.694 8.743 41.113 1.00 79.38 200 THR A O 1
ATOM 1593 N N . ILE A 1 201 ? 26.191 10.017 39.319 1.00 76.62 201 ILE A N 1
ATOM 1594 C CA . ILE A 1 201 ? 25.845 8.911 38.411 1.00 76.62 201 ILE A CA 1
ATOM 1595 C C . ILE A 1 201 ? 27.051 7.984 38.212 1.00 76.62 201 ILE A C 1
ATOM 1597 O O . ILE A 1 201 ? 26.944 6.785 38.454 1.00 76.62 201 ILE A O 1
ATOM 1601 N N . LEU A 1 202 ? 28.224 8.531 37.868 1.00 80.31 202 LEU A N 1
ATOM 1602 C CA . LEU A 1 202 ? 29.437 7.731 37.655 1.00 80.31 202 LEU A CA 1
ATOM 1603 C C . LEU A 1 202 ? 29.854 6.921 38.895 1.00 80.31 202 LEU A C 1
ATOM 1605 O O . LEU A 1 202 ? 30.272 5.769 38.758 1.00 80.31 202 LEU A O 1
ATOM 1609 N N . ILE A 1 203 ? 29.733 7.487 40.102 1.00 84.56 203 ILE A N 1
ATOM 1610 C CA . ILE A 1 203 ? 30.038 6.763 41.346 1.00 84.56 203 ILE A CA 1
ATOM 1611 C C . ILE A 1 203 ? 28.974 5.692 41.622 1.00 84.56 203 ILE A C 1
ATOM 1613 O O . ILE A 1 203 ? 29.344 4.539 41.840 1.00 84.56 203 ILE A O 1
ATOM 1617 N N . LYS A 1 204 ? 27.677 6.032 41.554 1.00 87.56 204 LYS A N 1
ATOM 1618 C CA . LYS A 1 204 ? 26.555 5.088 41.727 1.00 87.56 204 LYS A CA 1
ATOM 1619 C C . LYS A 1 204 ? 26.717 3.870 40.816 1.00 87.56 204 LYS A C 1
ATOM 1621 O O . LYS A 1 204 ? 26.761 2.746 41.307 1.00 87.56 204 LYS A O 1
ATOM 1626 N N . ASP A 1 205 ? 26.849 4.096 39.512 1.00 82.19 205 ASP A N 1
ATOM 1627 C CA . ASP A 1 205 ? 26.880 3.029 38.510 1.00 82.19 205 ASP A CA 1
ATOM 1628 C C . ASP A 1 205 ? 28.135 2.146 38.671 1.00 82.19 205 ASP A C 1
ATOM 1630 O O . ASP A 1 205 ? 28.089 0.938 38.440 1.00 82.19 205 ASP A O 1
ATOM 1634 N N . THR A 1 206 ? 29.254 2.707 39.151 1.00 86.56 206 THR A N 1
ATOM 1635 C CA . THR A 1 206 ? 30.454 1.917 39.488 1.00 86.56 206 THR A CA 1
ATOM 1636 C C . THR A 1 206 ? 30.246 1.064 40.747 1.00 86.56 206 THR A C 1
ATOM 1638 O O . THR A 1 206 ? 30.697 -0.081 40.796 1.00 86.56 206 THR A O 1
ATOM 1641 N N . LEU A 1 207 ? 29.546 1.587 41.760 1.00 85.62 207 LEU A N 1
ATOM 1642 C CA . LEU A 1 207 ? 29.256 0.873 43.009 1.00 85.62 207 LEU A CA 1
ATOM 1643 C C . LEU A 1 207 ? 28.174 -0.209 42.850 1.00 85.62 207 LEU A C 1
ATOM 1645 O O . LEU A 1 207 ? 28.254 -1.237 43.518 1.00 85.62 207 LEU A O 1
ATOM 1649 N N . GLU A 1 208 ? 27.209 -0.032 41.944 1.00 87.25 208 GLU A N 1
ATOM 1650 C CA . GLU A 1 208 ? 26.211 -1.061 41.594 1.00 87.25 208 GLU A CA 1
ATOM 1651 C C . GLU A 1 208 ? 26.838 -2.305 40.946 1.00 87.25 208 GLU A C 1
ATOM 1653 O O . GLU A 1 208 ? 26.289 -3.401 41.053 1.00 87.25 208 GLU A O 1
ATOM 1658 N N . ASN A 1 209 ? 28.022 -2.164 40.342 1.00 83.75 209 ASN A N 1
ATOM 1659 C CA . ASN A 1 209 ? 28.800 -3.276 39.791 1.00 83.75 209 ASN A CA 1
ATOM 1660 C C . ASN A 1 209 ? 29.683 -4.000 40.837 1.00 83.75 209 ASN A C 1
ATOM 1662 O O . ASN A 1 209 ? 30.389 -4.952 40.492 1.00 83.75 209 ASN A O 1
ATOM 1666 N N . LEU A 1 210 ? 29.644 -3.609 42.120 1.00 84.44 210 LEU A N 1
ATOM 1667 C CA . LEU A 1 210 ? 30.321 -4.329 43.205 1.00 84.44 210 LEU A CA 1
ATOM 1668 C C . LEU A 1 210 ? 29.458 -5.463 43.774 1.00 84.44 210 LEU A C 1
ATOM 1670 O O . LEU A 1 210 ? 28.310 -5.271 44.171 1.00 84.44 210 LEU A O 1
ATOM 1674 N N . TYR A 1 211 ? 30.056 -6.644 43.961 1.00 79.56 211 TYR A N 1
ATOM 1675 C CA . TYR A 1 211 ? 29.424 -7.709 44.744 1.00 79.56 211 TYR A CA 1
ATOM 1676 C C . TYR A 1 211 ? 29.180 -7.256 46.191 1.00 79.56 211 TYR A C 1
ATOM 1678 O O . TYR A 1 211 ? 29.996 -6.551 46.783 1.00 79.56 211 TYR A O 1
ATOM 1686 N N . ALA A 1 212 ? 28.120 -7.758 46.831 1.00 76.00 212 ALA A N 1
ATOM 1687 C CA . ALA A 1 212 ? 27.721 -7.360 48.190 1.00 76.00 212 ALA A CA 1
ATOM 1688 C C . ALA A 1 212 ? 28.774 -7.609 49.301 1.00 76.00 212 ALA A C 1
ATOM 1690 O O . ALA A 1 212 ? 28.637 -7.081 50.406 1.00 76.00 212 ALA A O 1
ATOM 1691 N N . LYS A 1 213 ? 29.821 -8.406 49.036 1.00 75.94 213 LYS A N 1
ATOM 1692 C CA . LYS A 1 213 ? 31.018 -8.513 49.895 1.00 75.94 213 LYS A CA 1
ATOM 1693 C C . LYS A 1 213 ? 31.985 -7.336 49.707 1.00 75.94 213 LYS A C 1
ATOM 1695 O O . LYS A 1 213 ? 32.509 -6.814 50.682 1.00 75.94 213 LYS A O 1
ATOM 1700 N N . ASP A 1 214 ? 32.165 -6.892 48.470 1.00 82.62 214 ASP A N 1
ATOM 1701 C CA . ASP A 1 214 ? 33.154 -5.897 48.065 1.00 82.62 214 ASP A CA 1
ATOM 1702 C C . ASP A 1 214 ? 32.611 -4.479 48.279 1.00 82.62 214 ASP A C 1
ATOM 1704 O O . ASP A 1 214 ? 33.355 -3.609 48.709 1.00 82.62 214 ASP A O 1
ATOM 1708 N N . LEU A 1 215 ? 31.294 -4.275 48.144 1.00 83.19 215 LEU A N 1
ATOM 1709 C CA . LEU A 1 215 ? 30.604 -3.061 48.599 1.00 83.19 215 LEU A CA 1
ATOM 1710 C C . LEU A 1 215 ? 30.711 -2.868 50.128 1.00 83.19 215 LEU A C 1
ATOM 1712 O O . LEU A 1 215 ? 30.875 -1.750 50.611 1.00 83.19 215 LEU A O 1
ATOM 1716 N N . LYS A 1 216 ? 30.686 -3.957 50.914 1.00 80.50 216 LYS A N 1
ATOM 1717 C CA . LYS A 1 216 ? 30.946 -3.888 52.366 1.00 80.50 216 LYS A CA 1
ATOM 1718 C C . LYS A 1 216 ? 32.397 -3.513 52.665 1.00 80.50 216 LYS A C 1
ATOM 1720 O O . LYS A 1 216 ? 32.625 -2.719 53.575 1.00 80.50 216 LYS A O 1
ATOM 1725 N N . SER A 1 217 ? 33.355 -4.029 51.893 1.00 82.25 217 SER A N 1
ATOM 1726 C CA . SER A 1 217 ? 34.760 -3.607 51.965 1.00 82.25 217 SER A CA 1
ATOM 1727 C C . SER A 1 217 ? 34.932 -2.135 51.574 1.00 82.25 217 SER A C 1
ATOM 1729 O O . SER A 1 217 ? 35.578 -1.398 52.312 1.00 82.25 217 SER A O 1
ATOM 1731 N N . PHE A 1 218 ? 34.293 -1.683 50.487 1.00 87.69 218 PHE A N 1
ATOM 1732 C CA . PHE A 1 218 ? 34.293 -0.286 50.037 1.00 87.69 218 PHE A CA 1
ATOM 1733 C C . PHE A 1 218 ? 33.816 0.651 51.153 1.00 87.69 218 PHE A C 1
ATOM 1735 O O . PHE A 1 218 ? 34.531 1.575 51.535 1.00 87.69 218 PHE A O 1
ATOM 1742 N N . ASN A 1 219 ? 32.658 0.359 51.754 1.00 81.44 219 ASN A N 1
ATOM 1743 C CA . ASN A 1 219 ? 32.101 1.163 52.843 1.00 81.44 219 ASN A CA 1
ATOM 1744 C C . ASN A 1 219 ? 32.98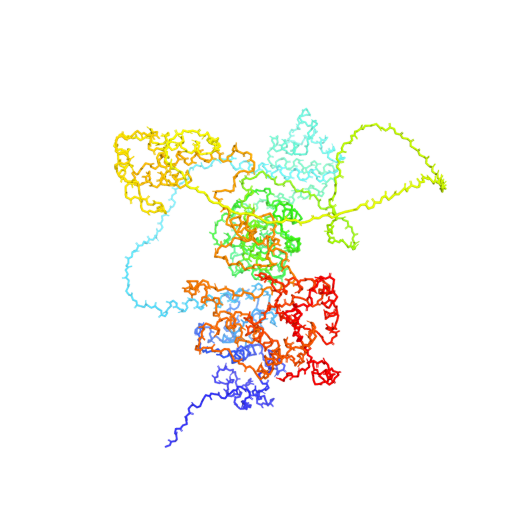4 1.137 54.103 1.00 81.44 219 ASN A C 1
ATOM 1746 O O . ASN A 1 219 ? 33.150 2.162 54.764 1.00 81.44 219 ASN A O 1
ATOM 1750 N N . LEU A 1 220 ? 33.581 -0.014 54.435 1.00 79.88 220 LEU A N 1
ATOM 1751 C CA . LEU A 1 220 ? 34.503 -0.141 55.567 1.00 79.88 220 LEU A CA 1
ATOM 1752 C C . LEU A 1 220 ? 35.798 0.661 55.364 1.00 79.88 220 LEU A C 1
ATOM 1754 O O . LEU A 1 220 ? 36.370 1.134 56.346 1.00 79.88 220 LEU A O 1
ATOM 1758 N N . GLU A 1 221 ? 36.253 0.820 54.124 1.00 81.56 221 GLU A N 1
ATOM 1759 C CA . GLU A 1 221 ? 37.484 1.544 53.806 1.00 81.56 221 GLU A CA 1
ATOM 1760 C C . GLU A 1 221 ? 37.237 3.048 53.602 1.00 81.56 221 GLU A C 1
ATOM 1762 O O . GLU A 1 221 ? 38.024 3.858 54.090 1.00 81.56 221 GLU A O 1
ATOM 1767 N N . LEU A 1 222 ? 36.083 3.439 53.043 1.00 83.19 222 LEU A N 1
ATOM 1768 C CA . LEU A 1 222 ? 35.581 4.824 53.023 1.00 83.19 222 LEU A CA 1
ATOM 1769 C C . LEU A 1 222 ? 35.491 5.422 54.441 1.00 83.19 222 LEU A C 1
ATOM 1771 O O . LEU A 1 222 ? 35.870 6.571 54.664 1.00 83.19 222 LEU A O 1
ATOM 1775 N N . LEU A 1 223 ? 35.070 4.615 55.422 1.00 76.44 223 LEU A N 1
ATOM 1776 C CA . LEU A 1 223 ? 35.037 4.979 56.847 1.00 76.44 223 LEU A CA 1
ATOM 1777 C C . LEU A 1 223 ? 36.421 5.225 57.475 1.00 76.44 223 LEU A C 1
ATOM 1779 O O . LEU A 1 223 ? 36.509 5.877 58.516 1.00 76.44 223 LEU A O 1
ATOM 1783 N N . LYS A 1 224 ? 37.493 4.691 56.879 1.00 73.56 224 LYS A N 1
ATOM 1784 C CA . LYS A 1 224 ? 38.882 4.840 57.350 1.00 73.56 224 LYS A CA 1
ATOM 1785 C C . LYS A 1 224 ? 39.703 5.794 56.481 1.00 73.56 224 LYS A C 1
ATOM 1787 O O . LYS A 1 224 ? 40.861 6.052 56.808 1.00 73.56 224 LYS A O 1
ATOM 1792 N N . TYR A 1 225 ? 39.140 6.277 55.374 1.00 76.38 225 TYR A N 1
ATOM 1793 C CA . TYR A 1 225 ? 39.888 6.942 54.317 1.00 76.38 225 TYR A CA 1
ATOM 1794 C C . TYR A 1 225 ? 40.506 8.263 54.797 1.00 76.38 225 TYR A C 1
ATOM 1796 O O . TYR A 1 225 ? 39.824 9.272 54.966 1.00 76.38 225 TYR A O 1
ATOM 1804 N N . ASN A 1 226 ? 41.816 8.232 55.039 1.00 70.06 226 ASN A N 1
ATOM 1805 C CA . ASN A 1 226 ? 42.595 9.330 55.604 1.00 70.06 226 ASN A CA 1
ATOM 1806 C C . ASN A 1 226 ? 43.938 9.443 54.864 1.00 70.06 226 ASN A C 1
ATOM 1808 O O . ASN A 1 226 ? 45.008 9.147 55.400 1.00 70.06 226 ASN A O 1
ATOM 1812 N N . LYS A 1 227 ? 43.856 9.807 53.581 1.00 67.44 227 LYS A N 1
ATOM 1813 C CA . LYS A 1 227 ? 44.992 10.138 52.704 1.00 67.44 227 LYS A CA 1
ATOM 1814 C C . LYS A 1 227 ? 45.175 11.659 52.761 1.00 67.44 227 LYS A C 1
ATOM 1816 O O . LYS A 1 227 ? 44.170 12.353 52.788 1.00 67.44 227 LYS A O 1
ATOM 1821 N N . SER A 1 228 ? 46.414 12.166 52.791 1.00 53.56 228 SER A N 1
ATOM 1822 C CA . SER A 1 228 ? 46.847 13.457 53.398 1.00 53.56 228 SER A CA 1
ATOM 1823 C C . SER A 1 228 ? 46.071 14.770 53.118 1.00 53.56 228 SER A C 1
ATOM 1825 O O . SER A 1 228 ? 46.380 15.782 53.746 1.00 53.56 228 SER A O 1
ATOM 1827 N N . GLU A 1 229 ? 45.103 14.787 52.208 1.00 59.66 229 GLU A N 1
ATOM 1828 C CA . GLU A 1 229 ? 44.285 15.950 51.826 1.00 59.66 229 GLU A CA 1
ATOM 1829 C C . GLU A 1 229 ? 42.787 15.752 52.158 1.00 59.66 229 GLU A C 1
ATOM 1831 O O . GLU A 1 229 ? 42.033 16.720 52.246 1.00 59.66 229 GLU A O 1
ATOM 1836 N N . TYR A 1 230 ? 42.356 14.512 52.428 1.00 68.00 230 TYR A N 1
ATOM 1837 C CA . TYR A 1 230 ? 40.955 14.107 52.558 1.00 68.00 230 TYR A CA 1
ATOM 1838 C C . TYR A 1 230 ? 40.643 13.542 53.947 1.00 68.00 230 TYR A C 1
ATOM 1840 O O . TYR A 1 230 ? 41.305 12.625 54.431 1.00 68.00 230 TYR A O 1
ATOM 1848 N N . LYS A 1 231 ? 39.588 14.067 54.581 1.00 68.69 231 LYS A N 1
ATOM 1849 C CA . LYS A 1 231 ? 39.064 13.561 55.860 1.00 68.69 231 LYS A CA 1
ATOM 1850 C C . LYS A 1 231 ? 38.052 12.427 55.618 1.00 68.69 231 LYS A C 1
ATOM 1852 O O . LYS A 1 231 ? 37.304 12.516 54.643 1.00 68.69 231 LYS A O 1
ATOM 1857 N N . PRO A 1 232 ? 37.962 11.411 56.493 1.00 69.75 232 PRO A N 1
ATOM 1858 C CA . PRO A 1 232 ? 36.962 10.349 56.373 1.00 69.75 232 PRO A CA 1
ATOM 1859 C C . PRO A 1 232 ? 35.546 10.854 56.687 1.00 69.75 232 PRO A C 1
ATOM 1861 O O . PRO A 1 232 ? 35.355 11.724 57.543 1.00 69.75 232 PRO A O 1
ATOM 1864 N N . ILE A 1 233 ? 34.540 10.263 56.036 1.00 73.06 233 ILE A N 1
ATOM 1865 C CA . ILE A 1 233 ? 33.123 10.562 56.294 1.00 73.06 233 ILE A CA 1
ATOM 1866 C C . ILE A 1 233 ? 32.728 10.035 57.695 1.00 73.06 233 ILE A C 1
ATOM 1868 O O . ILE A 1 233 ? 32.999 8.873 58.008 1.00 73.06 233 ILE A O 1
ATOM 1872 N N . PRO A 1 234 ? 32.067 10.835 58.563 1.00 62.75 234 PRO A N 1
ATOM 1873 C CA . PRO A 1 234 ? 31.712 10.404 59.918 1.00 62.75 234 PRO A CA 1
ATOM 1874 C C . PRO A 1 234 ? 30.789 9.175 59.958 1.00 62.75 234 PRO A C 1
ATOM 1876 O O . PRO A 1 234 ? 29.710 9.178 59.365 1.00 62.75 234 PRO A O 1
ATOM 1879 N N . LYS A 1 235 ? 31.172 8.158 60.746 1.00 51.66 235 LYS A N 1
ATOM 1880 C CA . LYS A 1 235 ? 30.529 6.827 60.802 1.00 51.66 235 LYS A CA 1
ATOM 1881 C C . LYS A 1 235 ? 29.002 6.843 60.912 1.00 51.66 235 LYS A C 1
ATOM 1883 O O . LYS A 1 235 ? 28.337 6.118 60.182 1.00 51.66 235 LYS A O 1
ATOM 1888 N N . GLY A 1 236 ? 28.448 7.720 61.750 1.00 56.41 236 GLY A N 1
ATOM 1889 C CA . GLY A 1 236 ? 27.000 7.858 61.955 1.00 56.41 236 GLY A CA 1
ATOM 1890 C C . GLY A 1 236 ? 26.192 8.378 60.755 1.00 56.41 236 GLY A C 1
ATOM 1891 O O . GLY A 1 236 ? 24.990 8.562 60.902 1.00 56.41 236 GLY A O 1
ATOM 1892 N N . ARG A 1 237 ? 26.819 8.642 59.597 1.00 59.12 237 ARG A N 1
ATOM 1893 C CA . ARG A 1 237 ? 26.132 8.955 58.330 1.00 59.12 237 ARG A CA 1
ATOM 1894 C C . ARG A 1 237 ? 26.146 7.822 57.301 1.00 59.12 237 ARG A C 1
ATOM 1896 O O . ARG A 1 237 ? 25.393 7.907 56.350 1.00 59.12 237 ARG A O 1
ATOM 1903 N N . LEU A 1 238 ? 26.981 6.792 57.461 1.00 59.84 238 LEU A N 1
ATOM 1904 C CA . LEU A 1 238 ? 27.149 5.712 56.469 1.00 59.84 238 LEU A CA 1
ATOM 1905 C C . LEU A 1 238 ? 26.455 4.396 56.858 1.00 59.84 238 LEU A C 1
ATOM 1907 O O . LEU A 1 238 ? 26.402 3.458 56.065 1.00 59.84 238 LEU A O 1
ATOM 1911 N N . GLU A 1 239 ? 25.926 4.295 58.075 1.00 56.00 239 GLU A N 1
ATOM 1912 C CA . GLU A 1 239 ? 25.187 3.114 58.518 1.00 56.00 239 GLU A CA 1
ATOM 1913 C C . GLU A 1 239 ? 23.764 3.115 57.932 1.00 56.00 239 GLU A C 1
ATOM 1915 O O . GLU A 1 239 ? 23.035 4.087 58.087 1.00 56.00 239 GLU A O 1
ATOM 1920 N N . HIS A 1 240 ? 23.353 1.997 57.320 1.00 59.31 240 HIS A N 1
ATOM 1921 C CA . HIS A 1 240 ? 22.025 1.786 56.706 1.00 59.31 240 HIS A CA 1
ATOM 1922 C C . HIS A 1 240 ? 21.705 2.653 55.465 1.00 59.31 240 HIS A C 1
ATOM 1924 O O . HIS A 1 240 ? 20.536 2.856 55.152 1.00 59.31 240 HIS A O 1
ATOM 1930 N N . GLN A 1 241 ? 22.713 3.158 54.750 1.00 70.00 241 GLN A N 1
ATOM 1931 C CA . GLN A 1 241 ? 22.542 3.897 53.488 1.00 70.00 241 GLN A CA 1
ATOM 1932 C C . GLN A 1 241 ? 22.655 2.979 52.263 1.00 70.00 241 GLN A C 1
ATOM 1934 O O . GLN A 1 241 ? 23.387 1.983 52.313 1.00 70.00 241 GLN A O 1
ATOM 1939 N N . ASP A 1 242 ? 21.935 3.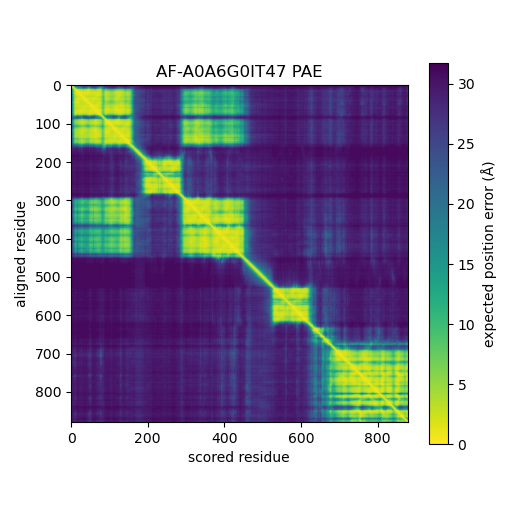302 51.183 1.00 74.88 242 ASP A N 1
ATOM 1940 C CA . ASP A 1 242 ? 22.020 2.565 49.915 1.00 74.88 242 ASP A CA 1
ATOM 1941 C C . ASP A 1 242 ? 23.118 3.106 48.973 1.00 74.88 242 ASP A C 1
ATOM 1943 O O . ASP A 1 242 ? 23.870 4.018 49.315 1.00 74.88 242 ASP A O 1
ATOM 1947 N N . ILE A 1 243 ? 23.272 2.499 47.793 1.00 80.62 243 ILE A N 1
ATOM 1948 C CA . ILE A 1 243 ? 24.340 2.854 46.842 1.00 80.62 243 ILE A CA 1
ATOM 1949 C C . ILE A 1 243 ? 24.167 4.278 46.283 1.00 80.62 243 ILE A C 1
ATOM 1951 O O . ILE A 1 243 ? 25.162 4.972 46.052 1.00 80.62 243 ILE A O 1
ATOM 1955 N N . ILE A 1 244 ? 22.924 4.726 46.100 1.00 78.62 244 ILE A N 1
ATOM 1956 C CA . ILE A 1 244 ? 22.596 6.068 45.617 1.00 78.62 244 ILE A CA 1
ATOM 1957 C C . ILE A 1 244 ? 22.896 7.080 46.726 1.00 78.62 244 ILE A C 1
ATOM 1959 O O . ILE A 1 244 ? 23.604 8.055 46.470 1.00 78.62 244 ILE A O 1
ATOM 1963 N N . ASP A 1 245 ? 22.455 6.810 47.961 1.00 78.00 245 ASP A N 1
ATOM 1964 C CA . ASP A 1 245 ? 22.782 7.629 49.139 1.00 78.00 245 ASP A CA 1
ATOM 1965 C C . ASP A 1 245 ? 24.303 7.778 49.320 1.00 78.00 245 ASP A C 1
ATOM 1967 O O . ASP A 1 245 ? 24.804 8.884 49.536 1.00 78.00 245 ASP A O 1
ATOM 1971 N N . ILE A 1 246 ? 25.059 6.678 49.202 1.00 80.81 246 ILE A N 1
ATOM 1972 C CA . ILE A 1 246 ? 26.525 6.670 49.339 1.00 80.81 246 ILE A CA 1
ATOM 1973 C C . ILE A 1 246 ? 27.180 7.529 48.251 1.00 80.81 246 ILE A C 1
ATOM 1975 O O . ILE A 1 246 ? 27.990 8.400 48.579 1.00 80.81 246 ILE A O 1
ATOM 1979 N N . ALA A 1 247 ? 26.815 7.338 46.980 1.00 83.38 247 ALA A N 1
ATOM 1980 C CA . ALA A 1 247 ? 27.357 8.128 45.873 1.00 83.38 247 ALA A CA 1
ATOM 1981 C C . ALA A 1 247 ? 27.066 9.630 46.045 1.00 83.38 247 ALA A C 1
ATOM 1983 O O . ALA A 1 247 ? 27.957 10.469 45.889 1.00 83.38 247 ALA A O 1
ATOM 1984 N N . LEU A 1 248 ? 25.833 9.957 46.438 1.00 79.12 248 LEU A N 1
ATOM 1985 C CA . LEU A 1 248 ? 25.344 11.325 46.588 1.00 79.12 248 LEU A CA 1
ATOM 1986 C C . LEU A 1 248 ? 25.971 12.011 47.819 1.00 79.12 248 LEU A C 1
ATOM 1988 O O . LEU A 1 248 ? 26.356 13.182 47.741 1.00 79.12 248 LEU A O 1
ATOM 1992 N N . MET A 1 249 ? 26.199 11.276 48.915 1.00 76.75 249 MET A N 1
ATOM 1993 C CA . MET A 1 249 ? 27.009 11.740 50.049 1.00 76.75 249 MET A CA 1
ATOM 1994 C C . MET A 1 249 ? 28.473 11.980 49.671 1.00 76.75 249 MET A C 1
ATOM 1996 O O . MET A 1 249 ? 29.042 12.981 50.109 1.00 76.75 249 MET A O 1
ATOM 2000 N N . MET A 1 250 ? 29.093 11.110 48.866 1.00 79.88 250 MET A N 1
ATOM 2001 C CA . MET A 1 250 ? 30.488 11.296 48.446 1.00 79.88 250 MET A CA 1
ATOM 2002 C C . MET A 1 250 ? 30.661 12.590 47.640 1.00 79.88 250 MET A C 1
ATOM 2004 O O . MET A 1 250 ? 31.590 13.343 47.925 1.00 79.88 250 MET A O 1
ATOM 2008 N N . THR A 1 251 ? 29.732 12.913 46.733 1.00 80.31 251 THR A N 1
ATOM 2009 C CA . THR A 1 251 ? 29.731 14.183 45.974 1.00 80.31 251 THR A CA 1
ATOM 2010 C C . THR A 1 251 ? 29.249 15.414 46.757 1.00 80.31 251 THR A C 1
ATOM 2012 O O . THR A 1 251 ? 29.355 16.534 46.259 1.00 80.31 251 THR A O 1
ATOM 2015 N N . GLN A 1 252 ? 28.694 15.231 47.961 1.00 77.00 252 GLN A N 1
ATOM 2016 C CA . GLN A 1 252 ? 28.371 16.326 48.888 1.00 77.00 252 GLN A CA 1
ATOM 2017 C C . GLN A 1 252 ? 29.490 16.600 49.904 1.00 77.00 252 GLN A C 1
ATOM 2019 O O . GLN A 1 252 ? 29.613 17.728 50.381 1.00 77.00 252 GLN A O 1
ATOM 2024 N N . TYR A 1 253 ? 30.262 15.576 50.283 1.00 76.25 253 TYR A N 1
ATOM 2025 C CA . TYR A 1 253 ? 31.303 15.667 51.312 1.00 76.25 253 TYR A CA 1
ATOM 2026 C C . TYR A 1 253 ? 32.693 15.963 50.728 1.00 76.25 253 TYR A C 1
ATOM 2028 O O . TYR A 1 253 ? 33.471 16.697 51.337 1.00 76.25 253 TYR A O 1
ATOM 2036 N N . TYR A 1 254 ? 32.975 15.436 49.536 1.00 77.25 254 TYR A N 1
ATOM 2037 C CA . TYR A 1 254 ? 34.114 15.797 48.693 1.00 77.25 254 TYR A CA 1
ATOM 2038 C C . TYR A 1 254 ? 33.594 16.556 47.462 1.00 77.25 254 TYR A C 1
ATOM 2040 O O . TYR A 1 254 ? 32.436 16.383 47.074 1.00 77.25 254 TYR A O 1
ATOM 2048 N N . THR A 1 255 ? 34.413 17.389 46.813 1.00 74.75 255 THR A N 1
ATOM 2049 C CA . THR A 1 255 ? 34.015 17.951 45.507 1.00 74.75 255 THR A CA 1
ATOM 2050 C C . THR A 1 255 ? 33.989 16.856 44.435 1.00 74.75 255 THR A C 1
ATOM 2052 O O . THR A 1 255 ? 34.569 15.792 44.611 1.00 74.75 255 THR A O 1
ATOM 2055 N N . CYS A 1 256 ? 33.319 17.095 43.305 1.00 73.88 256 CYS A N 1
ATOM 2056 C CA . CYS A 1 256 ? 33.044 16.072 42.285 1.00 73.88 256 CYS A CA 1
ATOM 2057 C C . CYS A 1 256 ? 34.293 15.291 41.815 1.00 73.88 256 CYS A C 1
ATOM 2059 O O . CYS A 1 256 ? 34.263 14.068 41.724 1.00 73.88 256 CYS A O 1
ATOM 2061 N N . ASP A 1 257 ? 35.393 16.002 41.552 1.0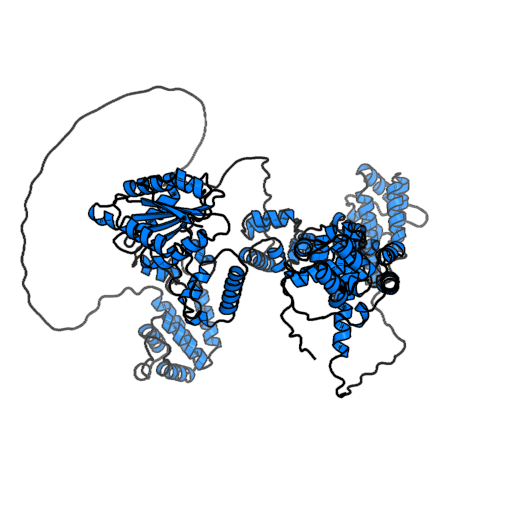0 74.06 257 ASP A N 1
ATOM 2062 C CA . ASP A 1 257 ? 36.690 15.455 41.120 1.00 74.06 257 ASP A CA 1
ATOM 2063 C C . ASP A 1 257 ? 37.396 14.678 42.251 1.00 74.06 257 ASP A C 1
ATOM 2065 O O . ASP A 1 257 ? 37.936 13.591 42.043 1.00 74.06 257 ASP A O 1
ATOM 2069 N N . GLU A 1 258 ? 37.320 15.183 43.483 1.00 77.69 258 GLU A N 1
ATOM 2070 C CA . GLU A 1 258 ? 37.851 14.512 44.674 1.00 77.69 258 GLU A CA 1
ATOM 2071 C C . GLU A 1 258 ? 37.059 13.239 45.004 1.00 77.69 258 GLU A C 1
ATOM 2073 O O . GLU A 1 258 ? 37.660 12.202 45.263 1.00 77.69 258 GLU A O 1
ATOM 2078 N N . ALA A 1 259 ? 35.725 13.281 44.931 1.00 83.50 259 ALA A N 1
ATOM 2079 C CA . ALA A 1 259 ? 34.843 12.139 45.167 1.00 83.50 259 ALA A CA 1
ATOM 2080 C C . ALA A 1 259 ? 35.165 10.981 44.211 1.00 83.50 259 ALA A C 1
ATOM 2082 O O . ALA A 1 259 ? 35.288 9.838 44.647 1.00 83.50 259 ALA A O 1
ATOM 2083 N N . LEU A 1 260 ? 35.376 11.283 42.925 1.00 82.38 260 LEU A N 1
ATOM 2084 C CA . LEU A 1 260 ? 35.776 10.297 41.920 1.00 82.38 260 LEU A CA 1
ATOM 2085 C C . LEU A 1 260 ? 37.175 9.720 42.204 1.00 82.38 260 LEU A C 1
ATOM 2087 O O . LEU A 1 260 ? 37.355 8.503 42.126 1.00 82.38 260 LEU A O 1
ATOM 2091 N N . ARG A 1 261 ? 38.152 10.550 42.604 1.00 81.06 261 ARG A N 1
ATOM 2092 C CA . ARG A 1 261 ? 39.492 10.075 43.010 1.00 81.06 261 ARG A CA 1
ATOM 2093 C C . ARG A 1 261 ? 39.453 9.195 44.257 1.00 81.06 261 ARG A C 1
ATOM 2095 O O . ARG A 1 261 ? 40.083 8.142 44.256 1.00 81.06 261 ARG A O 1
ATOM 2102 N N . VAL A 1 262 ? 38.688 9.581 45.280 1.00 83.94 262 VAL A N 1
ATOM 2103 C CA . VAL A 1 262 ? 38.475 8.784 46.500 1.00 83.94 262 VAL A CA 1
ATOM 2104 C C . VAL A 1 262 ? 37.830 7.438 46.150 1.00 83.94 262 VAL A C 1
ATOM 2106 O O . VAL A 1 262 ? 38.303 6.406 46.621 1.00 83.94 262 VAL A O 1
ATOM 2109 N N . THR A 1 263 ? 36.828 7.412 45.262 1.00 87.88 263 THR A N 1
ATOM 2110 C CA . THR A 1 263 ? 36.238 6.160 44.758 1.00 87.88 263 THR A CA 1
ATOM 2111 C C . THR A 1 263 ? 37.278 5.283 44.053 1.00 87.88 263 THR A C 1
ATOM 2113 O O . THR A 1 263 ? 37.364 4.095 44.356 1.00 87.88 263 THR A O 1
ATOM 2116 N N . ILE A 1 264 ? 38.108 5.841 43.163 1.00 83.06 264 ILE A N 1
ATOM 2117 C CA . ILE A 1 264 ? 39.158 5.091 42.443 1.00 83.06 264 ILE A CA 1
ATOM 2118 C C . ILE A 1 264 ? 40.238 4.557 43.398 1.00 83.06 264 ILE A C 1
ATOM 2120 O O . ILE A 1 264 ? 40.632 3.395 43.283 1.00 83.06 264 ILE A O 1
ATOM 2124 N N . ASP A 1 265 ? 40.706 5.362 44.354 1.00 83.69 265 ASP A N 1
ATOM 2125 C CA . ASP A 1 265 ? 41.683 4.931 45.362 1.00 83.69 265 ASP A CA 1
ATOM 2126 C C . ASP A 1 265 ? 41.120 3.793 46.237 1.00 83.69 265 ASP A C 1
ATOM 2128 O O . ASP A 1 265 ? 41.805 2.794 46.467 1.00 83.69 265 ASP A O 1
ATOM 2132 N N . ILE A 1 266 ? 39.856 3.883 46.672 1.00 87.62 266 ILE A N 1
ATOM 2133 C CA . ILE A 1 266 ? 39.214 2.820 47.461 1.00 87.62 266 ILE A CA 1
ATOM 2134 C C . ILE A 1 266 ? 38.997 1.553 46.620 1.00 87.62 266 ILE A C 1
ATOM 2136 O O . ILE A 1 266 ? 39.303 0.464 47.103 1.00 87.62 266 ILE A O 1
ATOM 2140 N N . LEU A 1 267 ? 38.532 1.667 45.368 1.00 86.44 267 LEU A N 1
ATOM 2141 C CA . LEU A 1 267 ? 38.369 0.522 44.459 1.00 86.44 267 LEU A CA 1
ATOM 2142 C C . LEU A 1 267 ? 39.691 -0.230 44.253 1.00 86.44 267 LEU A C 1
ATOM 2144 O O . LEU A 1 267 ? 39.705 -1.459 44.287 1.00 86.44 267 LEU A O 1
ATOM 2148 N N . ASN A 1 268 ? 40.807 0.490 44.109 1.00 83.06 268 ASN A N 1
ATOM 2149 C CA . ASN A 1 268 ? 42.134 -0.123 44.039 1.00 83.06 268 ASN A CA 1
ATOM 2150 C C . ASN A 1 268 ? 42.542 -0.800 45.361 1.00 83.06 268 ASN A C 1
ATOM 2152 O O . ASN A 1 268 ? 43.085 -1.904 45.322 1.00 83.06 268 ASN A O 1
ATOM 2156 N N . ASN A 1 269 ? 42.235 -0.199 46.518 1.00 83.88 269 ASN A N 1
ATOM 2157 C CA . ASN A 1 269 ? 42.517 -0.787 47.836 1.00 83.88 269 ASN A CA 1
ATOM 2158 C C . ASN A 1 269 ? 41.710 -2.069 48.127 1.00 83.88 269 ASN A C 1
ATOM 2160 O O . ASN A 1 269 ? 42.169 -2.904 48.903 1.00 83.88 269 ASN A O 1
ATOM 2164 N N . ILE A 1 270 ? 40.533 -2.246 47.510 1.00 88.06 270 ILE A N 1
ATOM 2165 C CA . ILE A 1 270 ? 39.728 -3.483 47.596 1.00 88.06 270 ILE A CA 1
ATOM 2166 C C . ILE A 1 270 ? 39.944 -4.433 46.399 1.00 88.06 270 ILE A C 1
ATOM 2168 O O . ILE A 1 270 ? 39.107 -5.293 46.131 1.00 88.06 270 ILE A O 1
ATOM 2172 N N . ASP A 1 271 ? 41.053 -4.263 45.669 1.00 83.25 271 ASP A N 1
ATOM 2173 C CA . ASP A 1 271 ? 41.466 -5.034 44.483 1.00 83.25 271 ASP A CA 1
ATOM 2174 C C . ASP A 1 271 ? 40.501 -5.014 43.274 1.00 83.25 271 ASP A C 1
ATOM 2176 O O . ASP A 1 271 ? 40.695 -5.736 42.293 1.00 83.25 271 ASP A O 1
ATOM 2180 N N . GLN A 1 272 ? 39.527 -4.102 43.253 1.00 86.19 272 GLN A N 1
ATOM 2181 C CA . GLN A 1 272 ? 38.572 -3.893 42.153 1.00 86.19 272 GLN A CA 1
ATOM 2182 C C . GLN A 1 272 ? 39.165 -3.024 41.027 1.00 86.19 272 GLN A C 1
ATOM 2184 O O . GLN A 1 272 ? 38.574 -2.049 40.557 1.00 86.19 272 GLN A O 1
ATOM 2189 N N . ARG A 1 273 ? 40.374 -3.390 40.586 1.00 80.56 273 ARG A N 1
ATOM 2190 C CA . ARG A 1 273 ? 41.247 -2.580 39.716 1.00 80.56 273 ARG A CA 1
ATOM 2191 C C . ARG A 1 273 ? 40.681 -2.340 38.313 1.00 80.56 273 ARG A C 1
ATOM 2193 O O . ARG A 1 273 ? 40.962 -1.301 37.720 1.00 80.56 273 ARG A O 1
ATOM 2200 N N . GLU A 1 274 ? 39.868 -3.255 37.783 1.00 74.94 274 GLU A N 1
ATOM 2201 C CA . GLU A 1 274 ? 39.201 -3.054 36.485 1.00 74.94 274 GLU A CA 1
ATOM 2202 C C . GLU A 1 274 ? 38.029 -2.067 36.596 1.00 74.94 274 GLU A C 1
ATOM 2204 O O . GLU A 1 274 ? 37.906 -1.206 35.734 1.00 74.94 274 GLU A O 1
ATOM 2209 N N . LEU A 1 275 ? 37.244 -2.084 37.684 1.00 78.25 275 LEU A N 1
ATOM 2210 C CA . LEU A 1 275 ? 36.219 -1.056 37.934 1.00 78.25 275 LEU A CA 1
ATOM 2211 C C . LEU A 1 275 ? 36.856 0.321 38.179 1.00 78.25 275 LEU A C 1
ATOM 2213 O O . LEU A 1 275 ? 36.395 1.318 37.628 1.00 78.25 275 LEU A O 1
ATOM 2217 N N . ALA A 1 276 ? 37.968 0.374 38.922 1.00 79.38 276 ALA A N 1
ATOM 2218 C CA . ALA A 1 276 ? 38.761 1.596 39.080 1.00 79.38 276 ALA A CA 1
ATOM 2219 C C . ALA A 1 276 ? 39.262 2.121 37.717 1.00 79.38 276 ALA A C 1
ATOM 2221 O O . ALA A 1 276 ? 39.158 3.313 37.428 1.00 79.38 276 ALA A O 1
ATOM 2222 N N . SER A 1 277 ? 39.742 1.219 36.853 1.00 75.75 277 SER A N 1
ATOM 2223 C CA . SER A 1 277 ? 40.195 1.548 35.497 1.00 75.75 277 SER A CA 1
ATOM 2224 C C . SER A 1 277 ? 39.053 2.005 34.586 1.00 75.75 277 SER A C 1
ATOM 2226 O O . SER A 1 277 ? 39.246 2.930 33.803 1.00 75.75 277 SER A O 1
ATOM 2228 N N . GLN A 1 278 ? 37.865 1.404 34.680 1.00 72.50 278 GLN A N 1
ATOM 2229 C CA . GLN A 1 278 ? 36.674 1.820 33.930 1.00 72.50 278 GLN A CA 1
ATOM 2230 C C . GLN A 1 278 ? 36.211 3.214 34.353 1.00 72.50 278 GLN A C 1
ATOM 2232 O O . GLN A 1 278 ? 36.057 4.084 33.498 1.00 72.50 278 GLN A O 1
ATOM 2237 N N . LEU A 1 279 ? 36.096 3.475 35.658 1.00 79.69 279 LEU A N 1
ATOM 2238 C CA . LEU A 1 279 ? 35.764 4.804 36.171 1.00 79.69 279 LEU A CA 1
ATOM 2239 C C . LEU A 1 279 ? 36.798 5.855 35.719 1.00 79.69 279 LEU A C 1
ATOM 2241 O O . LEU A 1 279 ? 36.425 6.951 35.302 1.00 79.69 279 LEU A O 1
ATOM 2245 N N . GLN A 1 280 ? 38.088 5.502 35.698 1.00 78.00 280 GLN A N 1
ATOM 2246 C CA . GLN A 1 280 ? 39.147 6.386 35.203 1.00 78.00 280 GLN A CA 1
ATOM 2247 C C . GLN A 1 280 ? 39.093 6.627 33.680 1.00 78.00 280 GLN A C 1
ATOM 2249 O O . GLN A 1 280 ? 39.344 7.754 33.249 1.00 78.00 280 GLN A O 1
ATOM 2254 N N . ARG A 1 281 ? 38.715 5.627 32.864 1.00 71.50 281 ARG A N 1
ATOM 2255 C CA . ARG A 1 281 ? 38.437 5.807 31.420 1.00 71.50 281 ARG A CA 1
ATOM 2256 C C . ARG A 1 281 ? 37.255 6.761 31.209 1.00 71.50 281 ARG A C 1
ATOM 2258 O O . ARG A 1 281 ? 37.370 7.699 30.426 1.00 71.50 281 ARG A O 1
ATOM 2265 N N . ASN A 1 282 ? 36.175 6.583 31.971 1.00 64.88 282 ASN A N 1
ATOM 2266 C CA . ASN A 1 282 ? 34.958 7.398 31.876 1.00 64.88 282 ASN A CA 1
ATOM 2267 C C . ASN A 1 282 ? 35.208 8.876 32.259 1.00 64.88 282 ASN A C 1
ATOM 2269 O O . ASN A 1 282 ? 34.631 9.783 31.656 1.00 64.88 282 ASN A O 1
ATOM 2273 N N . MET A 1 283 ? 36.120 9.146 33.205 1.00 65.62 283 MET A N 1
ATOM 2274 C CA . MET A 1 283 ? 36.599 10.514 33.467 1.00 65.62 283 MET A CA 1
ATOM 2275 C C . MET A 1 283 ? 37.412 11.102 32.299 1.00 65.62 283 MET A C 1
ATOM 2277 O O . MET A 1 283 ? 37.384 12.314 32.091 1.00 65.62 283 MET A O 1
ATOM 2281 N N . GLY A 1 284 ? 38.134 10.268 31.543 1.00 47.47 284 GLY A N 1
ATOM 2282 C CA . GLY A 1 284 ? 38.969 10.688 30.413 1.00 47.47 284 GLY A CA 1
ATOM 2283 C C . GLY A 1 284 ? 38.165 11.267 29.246 1.00 47.47 284 GLY A C 1
ATOM 2284 O O . GLY A 1 284 ? 38.445 12.383 28.810 1.00 47.47 284 GLY A O 1
ATOM 2285 N N . ASP A 1 285 ? 37.117 10.565 28.803 1.00 43.75 285 ASP A N 1
ATOM 2286 C CA . ASP A 1 285 ? 36.234 11.010 27.703 1.00 43.75 285 ASP A CA 1
ATOM 2287 C C . ASP A 1 285 ? 35.434 12.295 28.025 1.00 43.75 285 ASP A C 1
ATOM 2289 O O . ASP A 1 285 ? 34.882 12.947 27.133 1.00 43.75 285 ASP A O 1
ATOM 2293 N N . SER A 1 286 ? 35.377 12.692 29.301 1.00 42.78 286 SER A N 1
ATOM 2294 C CA . SER A 1 286 ? 34.527 13.791 29.775 1.00 42.78 286 SER A CA 1
ATOM 2295 C C . SER A 1 286 ? 35.087 15.204 29.522 1.00 42.78 286 SER A C 1
ATOM 2297 O O . SER A 1 286 ? 34.329 16.168 29.632 1.00 42.78 286 SER A O 1
ATOM 2299 N N . ASN A 1 287 ? 36.381 15.366 29.201 1.00 33.91 287 ASN A N 1
ATOM 2300 C CA . ASN A 1 287 ? 37.054 16.681 29.260 1.00 33.91 287 ASN A CA 1
ATOM 2301 C C . ASN A 1 287 ? 37.408 17.360 27.918 1.00 33.91 287 ASN A C 1
ATOM 2303 O O . ASN A 1 287 ? 37.707 18.553 27.937 1.00 33.91 287 ASN A O 1
ATOM 2307 N N . GLU A 1 288 ? 37.332 16.688 26.761 1.00 34.25 288 GLU A N 1
ATOM 2308 C CA . GLU A 1 288 ? 37.578 17.345 25.451 1.00 34.25 288 GLU A CA 1
ATOM 2309 C C . GLU A 1 288 ? 36.302 17.665 24.646 1.00 34.25 288 GLU A C 1
ATOM 2311 O O . GLU A 1 288 ? 36.327 18.493 23.733 1.00 34.25 288 GLU A O 1
ATOM 2316 N N . THR A 1 289 ? 35.157 17.068 24.986 1.00 35.44 289 THR A N 1
ATOM 2317 C CA . THR A 1 289 ? 33.920 17.173 24.187 1.00 35.44 289 THR A CA 1
ATOM 2318 C C . THR A 1 289 ? 32.986 18.315 24.611 1.00 35.44 289 THR A C 1
ATOM 2320 O O . THR A 1 289 ? 32.292 18.886 23.770 1.00 35.44 289 THR A O 1
ATOM 2323 N N . PHE A 1 290 ? 33.003 18.736 25.880 1.00 31.62 290 PHE A N 1
ATOM 2324 C CA . PHE A 1 290 ? 32.022 19.683 26.445 1.00 31.62 290 PHE A CA 1
ATOM 2325 C C . PHE A 1 290 ? 32.267 21.181 26.175 1.00 31.62 290 PHE A C 1
ATOM 2327 O O . PHE A 1 290 ? 31.705 22.038 26.860 1.00 31.62 290 PHE A O 1
ATOM 2334 N N . ASN A 1 291 ? 33.057 21.529 25.153 1.00 32.06 291 ASN A N 1
ATOM 2335 C CA . ASN A 1 291 ? 33.222 22.926 24.723 1.00 32.06 291 ASN A CA 1
ATOM 2336 C C . ASN A 1 291 ? 33.140 23.143 23.201 1.00 32.06 291 ASN A C 1
ATOM 2338 O O . ASN A 1 291 ? 33.509 24.206 22.704 1.00 32.06 291 ASN A O 1
ATOM 2342 N N . ASN A 1 292 ? 32.593 22.173 22.460 1.00 30.61 292 ASN A N 1
ATOM 2343 C CA . ASN A 1 292 ? 32.095 22.393 21.105 1.00 30.61 292 ASN A CA 1
ATOM 2344 C C . ASN A 1 292 ? 30.632 21.952 21.007 1.00 30.61 292 ASN A C 1
ATOM 2346 O O . ASN A 1 292 ? 30.277 20.829 21.354 1.00 30.61 292 ASN A O 1
ATOM 2350 N N . LYS A 1 293 ? 29.782 22.837 20.475 1.00 35.78 293 LYS A N 1
ATOM 2351 C CA . LYS A 1 293 ? 28.456 22.464 19.962 1.00 35.78 293 LYS A CA 1
ATOM 2352 C C . LYS A 1 293 ? 28.653 21.311 18.960 1.00 3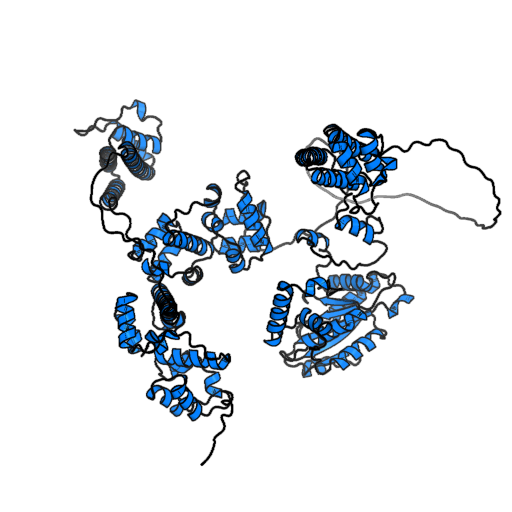5.78 293 LYS A C 1
ATOM 2354 O O . LYS A 1 293 ? 29.582 21.431 18.154 1.00 35.78 293 LYS A O 1
ATOM 2359 N N . PRO A 1 294 ? 27.833 20.238 18.973 1.00 46.78 294 PRO A N 1
ATOM 2360 C CA . PRO A 1 294 ? 28.014 19.124 18.046 1.00 46.78 294 PRO A CA 1
ATOM 2361 C C . PRO A 1 294 ? 28.107 19.661 16.612 1.00 46.78 294 PRO A C 1
ATOM 2363 O O . PRO A 1 294 ? 27.366 20.596 16.269 1.00 46.78 294 PRO A O 1
ATOM 2366 N N . PRO A 1 295 ? 29.041 19.145 15.792 1.00 56.34 295 PRO A N 1
ATOM 2367 C CA . PRO A 1 295 ? 29.259 19.676 14.457 1.00 56.34 295 PRO A CA 1
ATOM 2368 C C . PRO A 1 295 ? 27.946 19.622 13.661 1.00 56.34 295 PRO A C 1
ATOM 2370 O O . PRO A 1 295 ? 27.162 18.692 13.872 1.00 56.34 295 PRO A O 1
ATOM 2373 N N . PRO A 1 296 ? 27.688 20.592 12.757 1.00 71.31 296 PRO A N 1
ATOM 2374 C CA . PRO A 1 296 ? 26.524 20.548 11.873 1.00 71.31 296 PRO A CA 1
ATOM 2375 C C . PRO A 1 296 ? 26.417 19.170 11.221 1.00 71.31 296 PRO A C 1
ATOM 2377 O O . PRO A 1 296 ? 27.442 18.609 10.822 1.00 71.31 296 PRO A O 1
ATOM 2380 N N . PHE A 1 297 ? 25.214 18.594 11.176 1.00 76.88 297 PHE A N 1
ATOM 2381 C CA . PHE A 1 297 ? 25.039 17.175 10.854 1.00 76.88 297 PHE A CA 1
ATOM 2382 C C . PHE A 1 297 ? 25.520 16.817 9.441 1.00 76.88 297 PHE A C 1
ATOM 2384 O O . PHE A 1 297 ? 25.917 15.686 9.183 1.00 76.88 297 PHE A O 1
ATOM 2391 N N . GLU A 1 298 ? 25.676 17.806 8.563 1.00 79.19 298 GLU A N 1
ATOM 2392 C CA . GLU A 1 298 ? 26.346 17.711 7.264 1.00 79.19 298 GLU A CA 1
ATOM 2393 C C . GLU A 1 298 ? 27.864 17.388 7.343 1.00 79.19 298 GLU A C 1
ATOM 2395 O O . GLU A 1 298 ? 28.549 17.262 6.318 1.00 79.19 298 GLU A O 1
ATOM 2400 N N . LYS A 1 299 ? 28.414 17.267 8.557 1.00 80.19 299 LYS A N 1
ATOM 2401 C CA . LYS A 1 299 ? 29.791 16.843 8.854 1.00 80.19 299 LYS A CA 1
ATOM 2402 C C . LYS A 1 299 ? 29.886 15.535 9.649 1.00 80.19 299 LYS A C 1
ATOM 2404 O O . LYS A 1 299 ? 31.005 15.086 9.876 1.00 80.19 299 LYS A O 1
ATOM 2409 N N . TRP A 1 300 ? 28.770 14.940 10.079 1.00 85.00 300 TRP A N 1
ATOM 2410 C CA . TRP A 1 300 ? 28.790 13.706 10.874 1.00 85.00 300 TRP A CA 1
ATOM 2411 C C . TRP A 1 300 ? 29.356 12.528 10.077 1.00 85.00 300 TRP A C 1
ATOM 2413 O O . TRP A 1 300 ? 28.948 12.272 8.936 1.00 85.00 300 TRP A O 1
ATOM 2423 N N . THR A 1 301 ? 30.271 11.802 10.715 1.00 84.75 301 THR A N 1
ATOM 2424 C CA . THR A 1 301 ? 30.763 10.495 10.260 1.00 84.75 301 THR A CA 1
ATOM 2425 C C . THR A 1 301 ? 29.666 9.428 10.376 1.00 84.75 301 THR A C 1
ATOM 2427 O O . THR A 1 301 ? 28.600 9.682 10.943 1.00 84.75 301 THR A O 1
ATOM 2430 N N . LYS A 1 302 ? 29.905 8.211 9.867 1.00 86.50 302 LYS A N 1
ATOM 2431 C CA . LYS A 1 302 ? 28.972 7.091 10.097 1.00 86.50 302 LYS A CA 1
ATOM 2432 C C . LYS A 1 302 ? 28.927 6.717 11.587 1.00 86.50 302 LYS A C 1
ATOM 2434 O O . LYS A 1 302 ? 27.871 6.359 12.090 1.00 86.50 302 LYS A O 1
ATOM 2439 N N . GLU A 1 303 ? 30.040 6.883 12.302 1.00 84.00 303 GLU A N 1
ATOM 2440 C CA . GLU A 1 303 ? 30.161 6.697 13.748 1.00 84.00 303 GLU A CA 1
ATOM 2441 C C . GLU A 1 303 ? 29.325 7.728 14.528 1.00 84.00 303 GLU A C 1
ATOM 2443 O O . GLU A 1 303 ? 28.690 7.379 15.519 1.00 84.00 303 GLU A O 1
ATOM 2448 N N . ASP A 1 304 ? 29.255 8.978 14.062 1.00 85.75 304 ASP A N 1
ATOM 2449 C CA . ASP A 1 304 ? 28.405 10.015 14.668 1.00 85.75 304 ASP A CA 1
ATOM 2450 C C . ASP A 1 304 ? 26.914 9.793 14.370 1.00 85.75 304 ASP A C 1
ATOM 2452 O O . ASP A 1 304 ? 26.079 9.967 15.257 1.00 85.75 304 ASP A O 1
ATOM 2456 N N . VAL A 1 305 ? 26.572 9.359 13.148 1.00 88.56 305 VAL A N 1
ATOM 2457 C CA . VAL A 1 305 ? 25.204 8.937 12.782 1.00 88.56 305 VAL A CA 1
ATOM 2458 C C . VAL A 1 305 ? 24.759 7.746 13.631 1.00 88.56 305 VAL A C 1
ATOM 2460 O O . VAL A 1 305 ? 23.642 7.740 14.148 1.00 88.56 305 VAL A O 1
ATOM 2463 N N . HIS A 1 306 ? 25.638 6.759 13.807 1.00 90.56 306 HIS A N 1
ATOM 2464 C CA . HIS A 1 306 ? 25.408 5.588 14.649 1.00 90.56 306 HIS A CA 1
ATOM 2465 C C . HIS A 1 306 ? 25.183 5.993 16.113 1.00 90.56 306 HIS A C 1
ATOM 2467 O O . HIS A 1 306 ? 24.143 5.660 16.685 1.00 90.56 306 HIS A O 1
ATOM 2473 N N . ARG A 1 307 ? 26.080 6.817 16.674 1.00 85.12 307 ARG A N 1
ATOM 2474 C CA . ARG A 1 307 ? 25.954 7.380 18.027 1.00 85.12 307 ARG A CA 1
ATOM 2475 C C . ARG A 1 307 ? 24.615 8.097 18.210 1.00 85.12 307 ARG A C 1
ATOM 2477 O O . ARG A 1 307 ? 23.894 7.781 19.148 1.00 85.12 307 ARG A O 1
ATOM 2484 N N . TRP A 1 308 ? 24.249 8.992 17.288 1.00 89.44 308 TRP A N 1
ATOM 2485 C CA . TRP A 1 308 ? 22.980 9.731 17.314 1.00 89.44 308 TRP A CA 1
ATOM 2486 C C . TRP A 1 308 ? 21.751 8.808 17.313 1.00 89.44 308 TRP A C 1
ATOM 2488 O O . TRP A 1 308 ? 20.804 9.043 18.066 1.00 89.44 308 TRP A O 1
ATOM 2498 N N . LEU A 1 309 ? 21.770 7.732 16.517 1.00 90.75 309 LEU A N 1
ATOM 2499 C CA . LEU A 1 309 ? 20.693 6.738 16.490 1.00 90.75 309 LEU A CA 1
ATOM 2500 C C . LEU A 1 309 ? 20.537 6.009 17.837 1.00 90.75 309 LEU A C 1
ATOM 2502 O O . LEU A 1 309 ? 19.408 5.743 18.256 1.00 90.75 309 LEU A O 1
ATOM 2506 N N . VAL A 1 310 ? 21.639 5.716 18.531 1.00 88.31 310 VAL A N 1
ATOM 2507 C CA . VAL A 1 310 ? 21.620 4.993 19.814 1.00 88.31 310 VAL A CA 1
ATOM 2508 C C . VAL A 1 310 ? 21.339 5.918 21.010 1.00 88.31 310 VAL A C 1
ATOM 2510 O O . VAL A 1 310 ? 20.548 5.544 21.874 1.00 88.31 310 VAL A O 1
ATOM 2513 N N . THR A 1 311 ? 21.921 7.123 21.074 1.00 80.75 311 THR A N 1
ATOM 2514 C CA . THR A 1 311 ? 21.791 8.021 22.244 1.00 80.75 311 THR A CA 1
ATOM 2515 C C . THR A 1 311 ? 20.580 8.950 22.162 1.00 80.75 311 THR A C 1
ATOM 2517 O O . THR A 1 311 ? 19.791 9.014 23.106 1.00 80.75 311 THR A O 1
ATOM 2520 N N . GLU A 1 312 ? 20.393 9.633 21.028 1.00 83.44 312 GLU A N 1
ATOM 2521 C CA . GLU A 1 312 ? 19.361 10.668 20.874 1.00 83.44 312 GLU A CA 1
ATOM 2522 C C . GLU A 1 312 ? 18.042 10.073 20.378 1.00 83.44 312 GLU A C 1
ATOM 2524 O O . GLU A 1 312 ? 16.988 10.284 20.978 1.00 83.44 312 GLU A O 1
ATOM 2529 N N . VAL A 1 313 ? 18.094 9.289 19.293 1.00 87.44 313 VAL A N 1
ATOM 2530 C CA . VAL A 1 313 ? 16.901 8.635 18.723 1.00 87.44 313 VAL A CA 1
ATOM 2531 C C . VAL A 1 313 ? 16.506 7.400 19.532 1.00 87.44 313 VAL A C 1
ATOM 2533 O O . VAL A 1 313 ? 15.347 6.988 19.484 1.00 87.44 313 VAL A O 1
ATOM 2536 N N . LYS A 1 314 ? 17.433 6.815 20.303 1.00 88.06 314 LYS A N 1
ATOM 2537 C CA . LYS A 1 314 ? 17.210 5.624 21.137 1.00 88.06 314 LYS A CA 1
ATOM 2538 C C . LYS A 1 314 ? 16.535 4.500 20.347 1.00 88.06 314 LYS A C 1
ATOM 2540 O O . LYS A 1 314 ? 15.455 4.040 20.717 1.00 88.06 314 LYS A O 1
ATOM 2545 N N . VAL A 1 315 ? 17.116 4.114 19.211 1.00 90.50 315 VAL A N 1
ATOM 2546 C CA . VAL A 1 315 ? 16.769 2.856 18.528 1.00 90.50 315 VAL A CA 1
ATOM 2547 C C . VAL A 1 315 ? 17.756 1.760 18.910 1.00 90.50 315 VAL A C 1
ATOM 2549 O O . VAL A 1 315 ? 18.881 2.028 19.325 1.00 90.50 315 VAL A O 1
ATOM 2552 N N . HIS A 1 316 ? 17.335 0.504 18.764 1.00 87.94 316 HIS A N 1
ATOM 2553 C CA . HIS A 1 316 ? 18.188 -0.645 19.051 1.00 87.94 316 HIS A CA 1
ATOM 2554 C C . HIS A 1 316 ? 19.474 -0.619 18.204 1.00 87.94 316 HIS A C 1
ATOM 2556 O O . HIS A 1 316 ? 19.419 -0.309 17.013 1.00 87.94 316 HIS A O 1
ATOM 2562 N N . GLN A 1 317 ? 20.602 -1.014 18.804 1.00 90.44 317 GLN A N 1
ATOM 2563 C CA . GLN A 1 317 ? 21.947 -1.064 18.205 1.00 90.44 317 GLN A CA 1
ATOM 2564 C C . GLN A 1 317 ? 21.947 -1.589 16.754 1.00 90.44 317 GLN A C 1
ATOM 2566 O O . GLN A 1 317 ? 22.440 -0.920 15.852 1.00 90.44 317 GLN A O 1
ATOM 2571 N N . THR A 1 318 ? 21.269 -2.714 16.498 1.00 91.06 318 THR A N 1
ATOM 2572 C CA . THR A 1 318 ? 21.185 -3.353 15.166 1.00 91.06 318 THR A CA 1
ATOM 2573 C C . THR A 1 318 ? 20.449 -2.542 14.090 1.00 91.06 318 THR A C 1
ATOM 2575 O O . THR A 1 318 ? 20.486 -2.904 12.913 1.00 91.06 318 THR A O 1
ATOM 2578 N N . CYS A 1 319 ? 19.764 -1.455 14.456 1.00 91.50 319 CYS A N 1
ATOM 2579 C CA . CYS A 1 319 ? 19.258 -0.464 13.504 1.00 91.50 319 CYS A CA 1
ATOM 2580 C C . CYS A 1 319 ? 20.352 0.543 13.133 1.00 91.50 319 CYS A C 1
ATOM 2582 O O . CYS A 1 319 ? 20.478 0.880 11.961 1.00 91.50 319 CYS A O 1
ATOM 2584 N N . ALA A 1 320 ? 21.159 0.989 14.100 1.00 90.19 320 ALA A N 1
ATOM 2585 C CA . ALA A 1 320 ? 22.289 1.886 13.867 1.00 90.19 320 ALA A CA 1
ATOM 2586 C C . ALA A 1 320 ? 23.420 1.198 13.080 1.00 90.19 320 ALA A C 1
ATOM 2588 O O . ALA A 1 320 ? 23.977 1.794 12.157 1.00 90.19 320 ALA A O 1
ATOM 2589 N N . ASP A 1 321 ? 23.689 -0.081 13.358 1.00 89.44 321 ASP A N 1
ATOM 2590 C CA . ASP A 1 321 ? 24.687 -0.881 12.634 1.00 89.44 321 ASP A CA 1
ATOM 2591 C C . ASP A 1 321 ? 24.408 -0.907 11.119 1.00 89.44 321 ASP A C 1
ATOM 2593 O O . ASP A 1 321 ? 25.318 -0.703 10.317 1.00 89.44 321 ASP A O 1
ATOM 2597 N N . LYS A 1 322 ? 23.134 -1.019 10.715 1.00 93.19 322 LYS A N 1
ATOM 2598 C CA . LYS A 1 322 ? 22.703 -0.992 9.304 1.00 93.19 322 LYS A CA 1
ATOM 2599 C C . LYS A 1 322 ? 22.983 0.335 8.592 1.00 93.19 322 LYS A C 1
ATOM 2601 O O . LYS A 1 322 ? 23.258 0.334 7.394 1.00 93.19 322 LYS A O 1
ATOM 2606 N N . PHE A 1 323 ? 22.957 1.467 9.303 1.00 91.75 323 PHE A N 1
ATOM 2607 C CA . PHE A 1 323 ? 23.398 2.751 8.738 1.00 91.75 323 PHE A CA 1
ATOM 2608 C C . PHE A 1 323 ? 24.921 2.758 8.504 1.00 91.75 323 PHE A C 1
ATOM 2610 O O . PHE A 1 323 ? 25.377 3.263 7.476 1.00 91.75 323 PHE A O 1
ATOM 2617 N N . SER A 1 324 ? 25.704 2.136 9.392 1.00 88.25 324 SER A N 1
ATOM 2618 C CA . SER A 1 324 ? 27.156 1.973 9.221 1.00 88.25 324 SER A CA 1
ATOM 2619 C C . SER A 1 324 ? 27.530 0.992 8.098 1.00 88.25 324 SER A C 1
ATOM 2621 O O . SER A 1 324 ? 28.467 1.264 7.343 1.00 88.25 324 SER A O 1
ATOM 2623 N N . GLU A 1 325 ? 26.799 -0.118 7.950 1.00 88.50 325 GLU A N 1
ATOM 2624 C CA . GLU A 1 325 ? 26.977 -1.132 6.889 1.00 88.50 325 GLU A CA 1
ATOM 2625 C C . GLU A 1 325 ? 26.673 -0.603 5.476 1.00 88.50 325 GLU A C 1
ATOM 2627 O O . GLU A 1 325 ? 27.254 -1.074 4.490 1.00 88.50 325 GLU A O 1
ATOM 2632 N N . GLU A 1 326 ? 25.756 0.361 5.372 1.00 90.31 326 GLU A N 1
ATOM 2633 C CA . GLU A 1 326 ? 25.319 1.007 4.126 1.00 90.31 326 GLU A CA 1
ATOM 2634 C C . GLU A 1 326 ? 25.965 2.394 3.914 1.00 90.31 326 GLU A C 1
ATOM 2636 O O . GLU A 1 326 ? 25.523 3.175 3.066 1.00 90.31 326 GLU A O 1
ATOM 2641 N N . GLU A 1 327 ? 27.047 2.671 4.655 1.00 87.12 327 GLU A N 1
ATOM 2642 C CA . GLU A 1 327 ? 27.919 3.852 4.539 1.00 87.12 327 GLU A CA 1
ATOM 2643 C C . GLU A 1 327 ? 27.190 5.203 4.677 1.00 87.12 327 GLU A C 1
ATOM 2645 O O . GLU A 1 327 ? 27.550 6.179 4.016 1.00 87.12 327 GLU A O 1
ATOM 2650 N N . VAL A 1 328 ? 26.157 5.287 5.520 1.00 88.19 328 VAL A N 1
ATOM 2651 C CA . VAL A 1 328 ? 25.340 6.502 5.657 1.00 88.19 328 VAL A CA 1
ATOM 2652 C C . VAL A 1 328 ? 26.050 7.563 6.510 1.00 88.19 328 VAL A C 1
ATOM 2654 O O . VAL A 1 328 ? 26.232 7.391 7.712 1.00 88.19 328 VAL A O 1
ATOM 2657 N N . LEU A 1 329 ? 26.416 8.689 5.888 1.00 86.19 329 LEU A N 1
ATOM 2658 C CA . LEU A 1 329 ? 26.962 9.876 6.565 1.00 86.19 329 LEU A CA 1
ATOM 2659 C C . LEU A 1 329 ? 25.861 10.906 6.864 1.00 86.19 329 LEU A C 1
ATOM 2661 O O . LEU A 1 329 ? 24.782 10.880 6.267 1.00 86.19 329 LEU A O 1
ATOM 2665 N N . GLY A 1 330 ? 26.125 11.876 7.742 1.00 83.62 330 GLY A N 1
ATOM 2666 C CA . GLY A 1 330 ? 25.099 12.856 8.117 1.00 83.62 330 GLY A CA 1
ATOM 2667 C C . GLY A 1 330 ? 24.673 13.813 6.994 1.00 83.62 330 GLY A C 1
ATOM 2668 O O . GLY A 1 330 ? 23.495 14.158 6.908 1.00 83.62 330 GLY A O 1
ATOM 2669 N N . ASP A 1 331 ? 25.553 14.134 6.031 1.00 80.19 331 ASP A N 1
ATOM 2670 C CA . ASP A 1 331 ? 25.147 14.855 4.806 1.00 80.19 331 ASP A CA 1
ATOM 2671 C C . ASP A 1 331 ? 24.390 13.982 3.785 1.00 80.19 331 ASP A C 1
ATOM 2673 O O . ASP A 1 331 ? 24.082 14.442 2.683 1.00 80.19 331 ASP A O 1
ATOM 2677 N N . TYR A 1 332 ? 24.078 12.729 4.144 1.00 85.19 332 TYR A N 1
ATOM 2678 C CA . TYR A 1 332 ? 23.171 11.847 3.407 1.00 85.19 332 TYR A CA 1
ATOM 2679 C C . TYR A 1 332 ? 21.788 11.864 4.080 1.00 85.19 332 TYR A C 1
ATOM 2681 O O . TYR A 1 332 ? 20.775 11.887 3.386 1.00 85.19 332 TYR A O 1
ATOM 2689 N N . LEU A 1 333 ? 21.728 11.943 5.419 1.00 84.00 333 LEU A N 1
ATOM 2690 C CA . LEU A 1 333 ? 20.486 11.983 6.209 1.00 84.00 333 LEU A CA 1
ATOM 2691 C C . LEU A 1 333 ? 19.535 13.133 5.821 1.00 84.00 333 LEU A C 1
ATOM 2693 O O . LEU A 1 333 ? 18.316 13.010 5.966 1.00 84.00 333 LEU A O 1
ATOM 2697 N N . VAL A 1 334 ? 20.069 14.231 5.268 1.00 77.56 334 VAL A N 1
ATOM 2698 C CA . VAL A 1 334 ? 19.291 15.316 4.635 1.00 77.56 334 VAL A CA 1
ATOM 2699 C C . VAL A 1 334 ? 18.310 14.764 3.588 1.00 77.56 334 VAL A C 1
ATOM 2701 O O . VAL A 1 334 ? 17.147 15.170 3.571 1.00 77.56 334 VAL A O 1
ATOM 2704 N N . ALA A 1 335 ? 18.756 13.804 2.775 1.00 77.88 335 ALA A N 1
ATOM 2705 C CA . ALA A 1 335 ? 18.033 13.237 1.638 1.00 77.88 335 ALA A CA 1
ATOM 2706 C C . ALA A 1 335 ? 17.150 12.021 1.972 1.00 77.88 335 ALA A C 1
ATOM 2708 O O . ALA A 1 335 ? 16.248 11.718 1.200 1.00 77.88 335 ALA A O 1
ATOM 2709 N N . PHE A 1 336 ? 17.392 11.329 3.091 1.00 85.56 336 PHE A N 1
ATOM 2710 C CA . PHE A 1 336 ? 16.671 10.098 3.442 1.00 85.56 336 PHE A CA 1
ATOM 2711 C C . PHE A 1 336 ? 15.172 10.335 3.702 1.00 85.56 336 PHE A C 1
ATOM 2713 O O . PHE A 1 336 ? 14.802 11.169 4.541 1.00 85.56 336 PHE A O 1
ATOM 2720 N N . GLU A 1 337 ? 14.328 9.535 3.045 1.00 87.31 337 GLU A N 1
ATOM 2721 C CA . GLU A 1 337 ? 12.919 9.332 3.394 1.00 87.31 337 GLU A CA 1
ATOM 2722 C C . GLU A 1 337 ? 12.712 8.068 4.252 1.00 87.31 337 GLU A C 1
ATOM 2724 O O . GLU A 1 337 ? 13.574 7.193 4.327 1.00 87.31 337 GLU A O 1
ATOM 2729 N N . LYS A 1 338 ? 11.500 7.894 4.810 1.00 90.19 338 LYS A N 1
ATOM 2730 C CA . LYS A 1 338 ? 11.060 6.636 5.450 1.00 90.19 338 LYS A CA 1
ATOM 2731 C C . LYS A 1 338 ? 11.342 5.409 4.573 1.00 90.19 338 LYS A C 1
ATOM 2733 O O . LYS A 1 338 ? 11.795 4.390 5.083 1.00 90.19 338 LYS A O 1
ATOM 2738 N N . ARG A 1 339 ? 11.086 5.510 3.262 1.00 89.12 339 ARG A N 1
ATOM 2739 C CA . ARG A 1 339 ? 11.300 4.423 2.291 1.00 89.12 339 ARG A CA 1
ATOM 2740 C C . ARG A 1 339 ? 12.763 3.981 2.250 1.00 89.12 339 ARG A C 1
ATOM 2742 O O . ARG A 1 339 ? 13.034 2.790 2.297 1.00 89.12 339 ARG A O 1
ATOM 2749 N N . ASP A 1 340 ? 13.701 4.925 2.274 1.00 89.00 340 ASP A N 1
ATOM 2750 C CA . ASP A 1 340 ? 15.130 4.607 2.266 1.00 89.00 340 ASP A CA 1
ATOM 2751 C C . ASP A 1 340 ? 15.592 3.905 3.542 1.00 89.00 340 ASP A C 1
ATOM 2753 O O . ASP A 1 340 ? 16.456 3.036 3.470 1.00 89.00 340 ASP A O 1
ATOM 2757 N N . ILE A 1 341 ? 14.992 4.249 4.687 1.00 91.75 341 ILE A N 1
ATOM 2758 C CA . ILE A 1 341 ? 15.252 3.604 5.981 1.00 91.75 341 ILE A CA 1
ATOM 2759 C C . ILE A 1 341 ? 14.711 2.164 5.978 1.00 91.75 341 ILE A C 1
ATOM 2761 O O . ILE A 1 341 ? 15.405 1.247 6.418 1.00 91.75 341 ILE A O 1
ATOM 2765 N N . LEU A 1 342 ? 13.510 1.943 5.428 1.00 91.38 342 LEU A N 1
ATOM 2766 C CA . LEU A 1 342 ? 12.943 0.600 5.239 1.00 91.38 342 LEU A CA 1
ATOM 2767 C C . LEU A 1 342 ? 13.808 -0.256 4.293 1.00 91.38 342 LEU A C 1
ATOM 2769 O O . LEU A 1 342 ? 14.042 -1.429 4.582 1.00 91.38 342 LEU A O 1
ATOM 2773 N N . ASP A 1 343 ? 14.369 0.330 3.228 1.00 87.94 343 ASP A N 1
ATOM 2774 C CA . ASP A 1 343 ? 15.285 -0.351 2.294 1.00 87.94 343 ASP A CA 1
ATOM 2775 C C . ASP A 1 343 ? 16.638 -0.752 2.931 1.00 87.94 343 ASP A C 1
ATOM 2777 O O . ASP A 1 343 ? 17.356 -1.601 2.389 1.00 87.94 343 ASP A O 1
ATOM 2781 N N . LEU A 1 344 ? 17.000 -0.203 4.100 1.00 88.56 344 LEU A N 1
ATOM 2782 C CA . LEU A 1 344 ? 18.105 -0.729 4.922 1.00 88.56 344 LEU A CA 1
ATOM 2783 C C . LEU A 1 344 ? 17.725 -2.048 5.637 1.00 88.56 344 LEU A C 1
ATOM 2785 O O . LEU A 1 344 ? 18.541 -2.630 6.347 1.00 88.56 344 LEU A O 1
ATOM 2789 N N . GLY A 1 345 ? 16.486 -2.526 5.487 1.00 88.44 345 GLY A N 1
ATOM 2790 C CA . GLY A 1 345 ? 15.948 -3.671 6.221 1.00 88.44 345 GLY A CA 1
ATOM 2791 C C . GLY A 1 345 ? 15.623 -3.340 7.680 1.00 88.44 345 GLY A C 1
ATOM 2792 O O . GLY A 1 345 ? 15.752 -4.206 8.550 1.00 88.44 345 GLY A O 1
ATOM 2793 N N . ILE A 1 346 ? 15.276 -2.085 7.977 1.00 93.31 346 ILE A N 1
ATOM 2794 C CA . ILE A 1 346 ? 14.813 -1.640 9.298 1.00 93.31 346 ILE A CA 1
ATOM 2795 C C . ILE A 1 346 ? 13.282 -1.723 9.322 1.00 93.31 346 ILE A C 1
ATOM 2797 O O . ILE A 1 346 ? 12.622 -1.326 8.367 1.00 93.31 346 ILE A O 1
ATOM 2801 N N . LYS A 1 347 ? 12.717 -2.270 10.404 1.00 94.31 347 LYS A N 1
ATOM 2802 C CA . LYS A 1 347 ? 11.266 -2.465 10.565 1.00 94.31 347 LYS A CA 1
ATOM 2803 C C . LYS A 1 347 ? 10.516 -1.143 10.757 1.00 94.31 347 LYS A C 1
ATOM 2805 O O . LYS A 1 347 ? 11.113 -0.127 11.127 1.00 94.31 347 LYS A O 1
ATOM 2810 N N . HIS A 1 348 ? 9.198 -1.161 10.559 1.00 93.94 348 HIS A N 1
ATOM 2811 C CA . HIS A 1 348 ? 8.379 0.053 10.573 1.00 93.94 348 HIS A CA 1
ATOM 2812 C C . HIS A 1 348 ? 8.428 0.856 11.877 1.00 93.94 348 HIS A C 1
ATOM 2814 O O . HIS A 1 348 ? 8.438 2.083 11.785 1.00 93.94 348 HIS A O 1
ATOM 2820 N N . GLY A 1 349 ? 8.482 0.225 13.058 1.00 94.25 349 GLY A N 1
ATOM 2821 C CA . GLY A 1 349 ? 8.549 0.945 14.338 1.00 94.25 349 GLY A CA 1
ATOM 2822 C C . GLY A 1 349 ? 9.745 1.903 14.404 1.00 94.25 349 GLY A C 1
ATOM 2823 O O . GLY A 1 349 ? 9.551 3.125 14.341 1.00 94.25 349 GLY A O 1
ATOM 2824 N N . PRO A 1 350 ? 10.984 1.377 14.419 1.00 95.06 350 PRO A N 1
ATOM 2825 C CA . PRO A 1 350 ? 12.192 2.196 14.393 1.00 95.06 350 PRO A CA 1
ATOM 2826 C C . PRO A 1 350 ? 12.270 3.125 13.173 1.00 95.06 350 PRO A C 1
ATOM 2828 O O . PRO A 1 350 ? 12.689 4.272 13.314 1.00 95.06 350 PRO A O 1
ATOM 2831 N N . ALA A 1 351 ? 11.829 2.691 11.984 1.00 95.12 351 ALA A N 1
ATOM 2832 C CA . ALA A 1 351 ? 11.883 3.528 10.782 1.00 95.12 351 ALA A CA 1
ATOM 2833 C C . ALA A 1 351 ? 11.004 4.790 10.881 1.00 95.12 351 ALA A C 1
ATOM 2835 O O . ALA A 1 351 ? 11.424 5.864 10.440 1.00 95.12 351 ALA A O 1
ATOM 2836 N N . VAL A 1 352 ? 9.813 4.700 11.488 1.00 93.50 352 VAL A N 1
ATOM 2837 C CA . VAL A 1 352 ? 8.949 5.868 11.739 1.00 93.50 352 VAL A CA 1
ATOM 2838 C C . VAL A 1 352 ? 9.583 6.800 12.778 1.00 93.50 352 VAL A C 1
ATOM 2840 O O . VAL A 1 352 ? 9.635 8.008 12.539 1.00 93.50 352 VAL A O 1
ATOM 2843 N N . LYS A 1 353 ? 10.143 6.254 13.868 1.00 92.38 353 LYS A N 1
ATOM 2844 C CA . LYS A 1 353 ? 10.852 7.036 14.898 1.00 92.38 353 LYS A CA 1
ATOM 2845 C C . LYS A 1 353 ? 12.024 7.828 14.300 1.00 92.38 353 LYS A C 1
ATOM 2847 O O . LYS A 1 353 ? 12.063 9.051 14.420 1.00 92.38 353 LYS A O 1
ATOM 2852 N N . ILE A 1 354 ? 12.908 7.155 13.553 1.00 92.38 354 ILE A N 1
ATOM 2853 C CA . ILE A 1 354 ? 14.052 7.782 12.865 1.00 92.38 354 ILE A CA 1
ATOM 2854 C C . ILE A 1 354 ? 13.574 8.840 11.859 1.00 92.38 354 ILE A C 1
ATOM 2856 O O . ILE A 1 354 ? 14.138 9.930 11.817 1.00 92.38 354 ILE A O 1
ATOM 2860 N N . THR A 1 355 ? 12.512 8.572 11.086 1.00 91.75 355 THR A N 1
ATOM 2861 C CA . THR A 1 355 ? 11.945 9.554 10.139 1.00 91.75 355 THR A CA 1
ATOM 2862 C C . THR A 1 355 ? 11.522 10.847 10.844 1.00 91.75 355 THR A C 1
ATOM 2864 O O . THR A 1 355 ? 11.788 11.939 10.337 1.00 91.75 355 THR A O 1
ATOM 2867 N N . SER A 1 356 ? 10.887 10.742 12.015 1.00 88.44 356 SER A N 1
ATOM 2868 C CA . SER A 1 356 ? 10.468 11.904 12.805 1.00 88.44 356 SER A CA 1
ATOM 2869 C C . SER A 1 356 ? 11.659 12.654 13.399 1.00 88.44 356 SER A C 1
ATOM 2871 O O . SER A 1 356 ? 11.759 13.862 13.194 1.00 88.44 356 SER A O 1
ATOM 2873 N N . SER A 1 357 ? 12.621 11.963 14.020 1.00 87.81 357 SER A N 1
ATOM 2874 C CA . SER A 1 357 ? 13.837 12.604 14.549 1.00 87.81 357 SER A CA 1
ATOM 2875 C C . SER A 1 357 ? 14.690 13.262 13.454 1.00 87.81 357 SER A C 1
ATOM 2877 O O . SER A 1 357 ? 15.250 14.337 13.671 1.00 87.81 357 SER A O 1
ATOM 2879 N N . LEU A 1 358 ? 14.739 12.683 12.246 1.00 88.06 358 LEU A N 1
ATOM 2880 C CA . LEU A 1 358 ? 15.361 13.309 11.074 1.00 88.06 358 LEU A CA 1
ATOM 2881 C C . LEU A 1 358 ? 14.637 14.580 10.624 1.00 88.06 358 LEU A C 1
ATOM 2883 O O . LEU A 1 358 ? 15.290 15.507 10.149 1.00 88.06 358 LEU A O 1
ATOM 2887 N N . LYS A 1 359 ? 13.307 14.647 10.754 1.00 85.50 359 LYS A N 1
ATOM 2888 C CA . LYS A 1 359 ? 12.549 15.871 10.464 1.00 85.50 359 LYS A CA 1
ATOM 2889 C C . LYS A 1 359 ? 12.916 16.974 11.460 1.00 85.50 359 LYS A C 1
ATOM 2891 O O . LYS A 1 359 ? 13.245 18.077 11.036 1.00 85.50 359 LYS A O 1
ATOM 2896 N N . SER A 1 360 ? 12.966 16.653 12.752 1.00 82.06 360 SER A N 1
ATOM 2897 C CA . SER A 1 360 ? 13.374 17.574 13.824 1.00 82.06 360 SER A CA 1
ATOM 2898 C C . SER A 1 360 ? 14.789 18.114 13.631 1.00 82.06 360 SER A C 1
ATOM 2900 O O . SER A 1 360 ? 15.014 19.314 13.773 1.00 82.06 360 SER A O 1
ATOM 2902 N N . LEU A 1 361 ? 15.730 17.245 13.243 1.00 81.06 361 LEU A N 1
ATOM 2903 C CA . LEU A 1 361 ? 17.119 17.614 12.960 1.00 81.06 361 LEU A CA 1
ATOM 2904 C C . LEU A 1 361 ? 17.229 18.601 11.780 1.00 81.06 361 LEU A C 1
ATOM 2906 O O . LEU A 1 361 ? 18.056 19.509 11.818 1.00 81.06 361 LEU A O 1
ATOM 2910 N N . LYS A 1 362 ? 16.363 18.461 10.764 1.00 79.81 362 LYS A N 1
ATOM 2911 C CA . LYS A 1 362 ? 16.271 19.371 9.604 1.00 79.81 362 LYS A CA 1
ATOM 2912 C C . LYS A 1 362 ? 15.552 20.688 9.933 1.00 79.81 362 LYS A C 1
ATOM 2914 O O . LYS A 1 362 ? 15.889 21.718 9.359 1.00 79.81 362 LYS A O 1
ATOM 2919 N N . GLU A 1 363 ? 14.568 20.666 10.833 1.00 78.81 363 GLU A N 1
ATOM 2920 C CA . GLU A 1 363 ? 13.758 21.837 11.215 1.00 78.81 363 GLU A CA 1
ATOM 2921 C C . GLU A 1 363 ? 14.326 22.619 12.418 1.00 78.81 363 GLU A C 1
ATOM 2923 O O . GLU A 1 363 ? 13.883 23.734 12.691 1.00 78.81 363 GLU A O 1
ATOM 2928 N N . GLY A 1 364 ? 15.325 22.075 13.124 1.00 67.25 364 GLY A N 1
ATOM 2929 C CA . GLY A 1 364 ? 15.982 22.715 14.273 1.00 67.25 364 GLY A CA 1
ATOM 2930 C C . GLY A 1 364 ? 15.140 22.746 15.556 1.00 67.25 364 GLY A C 1
ATOM 2931 O O . GLY A 1 364 ? 15.488 23.451 16.503 1.00 67.25 364 GLY A O 1
ATOM 2932 N N . SER A 1 365 ? 14.031 22.005 15.590 1.00 66.69 365 SER A N 1
ATOM 2933 C CA . SER A 1 365 ? 13.066 21.963 16.692 1.00 66.69 365 SER A CA 1
ATOM 2934 C C . SER A 1 365 ? 13.356 20.822 17.669 1.00 66.69 365 SER A C 1
ATOM 2936 O O . SER A 1 365 ? 13.535 19.682 17.237 1.00 66.69 365 SER A O 1
ATOM 2938 N N . VAL A 1 366 ? 13.282 21.086 18.977 1.00 59.06 366 VAL A N 1
ATOM 2939 C CA . VAL A 1 366 ? 13.158 20.016 19.982 1.00 59.06 366 VAL A CA 1
ATOM 2940 C C . VAL A 1 366 ? 11.805 19.332 19.778 1.00 59.06 366 VAL A C 1
ATOM 2942 O O . VAL A 1 366 ? 10.782 20.008 19.683 1.00 59.06 366 VAL A O 1
ATOM 2945 N N . LEU A 1 367 ? 11.804 18.004 19.662 1.00 57.28 367 LEU A N 1
ATOM 2946 C CA . LEU A 1 367 ? 10.598 17.221 19.403 1.00 57.28 367 LEU A CA 1
ATOM 2947 C C . LEU A 1 367 ? 10.051 16.649 20.712 1.00 57.28 367 LEU A C 1
ATOM 2949 O O . LEU A 1 367 ? 10.292 15.491 21.044 1.00 57.28 367 LEU A O 1
ATOM 2953 N N . GLU A 1 368 ? 9.328 17.478 21.460 1.00 59.34 368 GLU A N 1
ATOM 2954 C CA . GLU A 1 368 ? 8.507 16.990 22.568 1.00 59.34 368 GLU A CA 1
ATOM 2955 C C . GLU A 1 368 ? 7.296 16.226 22.015 1.00 59.34 368 GLU A C 1
ATOM 2957 O O . GLU A 1 368 ? 6.669 16.626 21.030 1.00 59.34 368 GLU A O 1
ATOM 2962 N N . SER A 1 369 ? 6.990 15.094 22.638 1.00 64.50 369 SER A N 1
ATOM 2963 C CA . SER A 1 369 ? 5.857 14.246 22.284 1.00 64.50 369 SER A CA 1
ATOM 2964 C C . SER A 1 369 ? 4.550 14.857 22.774 1.00 64.50 369 SER A C 1
ATOM 2966 O O . SER A 1 369 ? 4.459 15.338 23.901 1.00 64.50 369 SER A O 1
ATOM 2968 N N . GLU A 1 370 ? 3.497 14.798 21.953 1.00 74.00 370 GLU A N 1
ATOM 2969 C CA . GLU A 1 370 ? 2.147 15.206 22.369 1.00 74.00 370 GLU A CA 1
ATOM 2970 C C . GLU A 1 370 ? 1.513 14.223 23.378 1.00 74.00 370 GLU A C 1
ATOM 2972 O O . GLU A 1 370 ? 0.357 14.412 23.753 1.00 74.00 370 GLU A O 1
ATOM 2977 N N . PHE A 1 371 ? 2.219 13.163 23.793 1.00 81.38 371 PHE A N 1
ATOM 2978 C CA . PHE A 1 371 ? 1.701 12.042 24.583 1.00 81.38 371 PHE A CA 1
ATOM 2979 C C . PHE A 1 371 ? 2.445 11.878 25.924 1.00 81.38 371 PHE A C 1
ATOM 2981 O O . PHE A 1 371 ? 3.544 12.405 26.092 1.00 81.38 371 PHE A O 1
ATOM 2988 N N . PRO A 1 372 ? 1.884 11.151 26.911 1.00 79.69 372 PRO A N 1
ATOM 2989 C CA . PRO A 1 372 ? 2.482 11.041 28.237 1.00 79.69 372 PRO A CA 1
ATOM 2990 C C . PRO A 1 372 ? 3.711 10.124 28.222 1.00 79.69 372 PRO A C 1
ATOM 2992 O O . PRO A 1 372 ? 3.685 9.072 27.588 1.00 79.69 372 PRO A O 1
ATOM 2995 N N . ALA A 1 373 ? 4.739 10.447 29.011 1.00 80.44 373 ALA A N 1
ATOM 2996 C CA . ALA A 1 373 ? 5.994 9.684 29.065 1.00 80.44 373 ALA A CA 1
ATOM 2997 C C . ALA A 1 373 ? 5.828 8.182 29.401 1.00 80.44 373 ALA A C 1
ATOM 2999 O O . ALA A 1 373 ? 6.654 7.370 28.994 1.00 80.44 373 ALA A O 1
ATOM 3000 N N . TYR A 1 374 ? 4.751 7.780 30.094 1.00 83.00 374 TYR A N 1
ATOM 3001 C CA . TYR A 1 374 ? 4.463 6.357 30.332 1.00 83.00 374 TYR A CA 1
ATOM 3002 C C . TYR A 1 374 ? 4.184 5.584 29.031 1.00 83.00 374 TYR A C 1
ATOM 3004 O O . TYR A 1 374 ? 4.543 4.415 28.932 1.00 83.00 374 TYR A O 1
ATOM 3012 N N . VAL A 1 375 ? 3.605 6.242 28.016 1.00 85.50 375 VAL A N 1
ATOM 3013 C CA . VAL A 1 375 ? 3.318 5.646 26.702 1.00 85.50 375 VAL A CA 1
ATOM 3014 C C . VAL A 1 375 ? 4.607 5.402 25.930 1.00 85.50 375 VAL A C 1
ATOM 3016 O O . VAL A 1 375 ? 4.719 4.381 25.267 1.00 85.50 375 VAL A O 1
ATOM 3019 N N . GLU A 1 376 ? 5.599 6.289 26.035 1.00 84.94 376 GLU A N 1
ATOM 3020 C CA . GLU A 1 376 ? 6.896 6.096 25.371 1.00 84.94 376 GLU A CA 1
ATOM 3021 C C . GLU A 1 376 ? 7.643 4.878 25.928 1.00 84.94 376 GLU A C 1
ATOM 3023 O O . GLU A 1 376 ? 8.247 4.117 25.175 1.00 84.94 376 GLU A O 1
ATOM 3028 N N . ASN A 1 377 ? 7.519 4.641 27.235 1.00 87.75 377 ASN A N 1
ATOM 3029 C CA . ASN A 1 377 ? 8.147 3.519 27.930 1.00 87.75 377 ASN A CA 1
ATOM 3030 C C . ASN A 1 377 ? 7.503 2.146 27.635 1.00 87.75 377 ASN A C 1
ATOM 3032 O O . ASN A 1 377 ? 8.003 1.134 28.129 1.00 87.75 377 ASN A O 1
ATOM 3036 N N . TRP A 1 378 ? 6.410 2.068 26.864 1.00 91.06 378 TRP A N 1
ATOM 3037 C CA . TRP A 1 378 ? 5.763 0.789 26.548 1.00 91.06 378 TRP A CA 1
ATOM 3038 C C . TRP A 1 378 ? 6.605 -0.079 25.604 1.00 91.06 378 TRP A C 1
ATOM 3040 O O . TRP A 1 378 ? 6.948 0.334 24.492 1.00 91.06 378 TRP A O 1
ATOM 3050 N N . THR A 1 379 ? 6.844 -1.339 25.980 1.00 92.25 379 THR A N 1
ATOM 3051 C CA . THR A 1 379 ? 7.388 -2.334 25.041 1.00 92.25 379 THR A CA 1
ATOM 3052 C C . THR A 1 379 ? 6.381 -2.648 23.927 1.00 92.25 379 THR A C 1
ATOM 3054 O O . THR A 1 379 ? 5.184 -2.368 24.033 1.00 92.25 379 THR A O 1
ATOM 3057 N N . LYS A 1 380 ? 6.837 -3.285 22.846 1.00 92.81 380 LYS A N 1
ATOM 3058 C CA . LYS A 1 380 ? 5.958 -3.739 21.753 1.00 92.81 380 LYS A CA 1
ATOM 3059 C C . LYS A 1 380 ? 4.906 -4.770 22.215 1.00 92.81 380 LYS A C 1
ATOM 3061 O O . LYS A 1 380 ? 3.798 -4.797 21.686 1.00 92.81 380 LYS A O 1
ATOM 3066 N N . GLU A 1 381 ? 5.203 -5.560 23.250 1.00 92.94 381 GLU A N 1
ATOM 3067 C CA . GLU A 1 381 ? 4.256 -6.460 23.931 1.00 92.94 381 GLU A CA 1
ATOM 3068 C C . GLU A 1 381 ? 3.166 -5.660 24.657 1.00 92.94 381 GLU A C 1
ATOM 3070 O O . GLU A 1 381 ? 1.990 -6.014 24.587 1.00 92.94 381 GLU A O 1
ATOM 3075 N N . GLN A 1 382 ? 3.538 -4.566 25.331 1.00 90.88 382 GLN A N 1
ATOM 3076 C CA . GLN A 1 382 ? 2.594 -3.670 26.007 1.00 90.88 382 GLN A CA 1
ATOM 3077 C C . GLN A 1 382 ? 1.733 -2.894 25.000 1.00 90.88 382 GLN A C 1
ATOM 3079 O O . GLN A 1 382 ? 0.522 -2.782 25.192 1.00 90.88 382 GLN A O 1
ATOM 3084 N N . VAL A 1 383 ? 2.308 -2.457 23.874 1.00 93.44 383 VAL A N 1
ATOM 3085 C CA . VAL A 1 383 ? 1.546 -1.911 22.737 1.00 93.44 383 VAL A CA 1
ATOM 3086 C C . VAL A 1 383 ? 0.535 -2.941 22.217 1.00 93.44 383 VAL A C 1
ATOM 3088 O O . VAL A 1 383 ? -0.644 -2.615 22.077 1.00 93.44 383 VAL A O 1
ATOM 3091 N N . ALA A 1 384 ? 0.941 -4.197 21.998 1.00 92.62 384 ALA A N 1
ATOM 3092 C CA . ALA A 1 384 ? 0.033 -5.264 21.571 1.00 92.62 384 ALA A CA 1
ATOM 3093 C C . ALA A 1 384 ? -1.082 -5.545 22.603 1.00 92.62 384 ALA A C 1
ATOM 3095 O O . ALA A 1 384 ? -2.253 -5.667 22.232 1.00 92.62 384 ALA A O 1
ATOM 3096 N N . GLN A 1 385 ? -0.754 -5.567 23.900 1.00 90.62 385 GLN A N 1
ATOM 3097 C CA . GLN A 1 385 ? -1.726 -5.696 24.994 1.00 90.62 385 GLN A CA 1
ATOM 3098 C C . GLN A 1 385 ? -2.723 -4.532 25.018 1.00 90.62 385 GLN A C 1
ATOM 3100 O O . GLN A 1 385 ? -3.927 -4.768 25.105 1.00 90.62 385 GLN A O 1
ATOM 3105 N N . TRP A 1 386 ? -2.259 -3.288 24.880 1.00 94.00 386 TRP A N 1
ATOM 3106 C CA . TRP A 1 386 ? -3.117 -2.101 24.822 1.00 94.00 386 TRP A CA 1
ATOM 3107 C C . TRP A 1 386 ? -4.065 -2.136 23.613 1.00 94.00 386 TRP A C 1
ATOM 3109 O O . TRP A 1 386 ? -5.269 -1.895 23.756 1.00 94.00 386 TRP A O 1
ATOM 3119 N N . LEU A 1 387 ? -3.553 -2.514 22.439 1.00 92.62 387 LEU A N 1
ATOM 3120 C CA . LEU A 1 387 ? -4.333 -2.670 21.208 1.00 92.62 387 LEU A CA 1
ATOM 3121 C C . LEU A 1 387 ? -5.454 -3.714 21.345 1.00 92.62 387 LEU A C 1
ATOM 3123 O O . LEU A 1 387 ? -6.572 -3.484 20.877 1.00 92.62 387 LEU A O 1
ATOM 3127 N N . LEU A 1 388 ? -5.177 -4.835 22.012 1.00 88.88 388 LEU A N 1
ATOM 3128 C CA . LEU A 1 388 ? -6.154 -5.895 22.274 1.00 88.88 388 LEU A CA 1
ATOM 3129 C C . LEU A 1 388 ? -7.166 -5.501 23.364 1.00 88.88 388 LEU A C 1
ATOM 3131 O O . LEU A 1 388 ? -8.373 -5.570 23.140 1.00 88.88 388 LEU A O 1
ATOM 3135 N N . GLN A 1 389 ? -6.680 -5.082 24.534 1.00 85.19 389 GLN A N 1
ATOM 3136 C CA . GLN A 1 389 ? -7.480 -4.943 25.758 1.00 85.19 389 GLN A CA 1
ATOM 3137 C C . GLN A 1 389 ? -8.239 -3.611 25.829 1.00 85.19 389 GLN A C 1
ATOM 3139 O O . GLN A 1 389 ? -9.383 -3.585 26.280 1.00 85.19 389 GLN A O 1
ATOM 3144 N N . HIS A 1 390 ? -7.627 -2.513 25.370 1.00 84.94 390 HIS A N 1
ATOM 3145 C CA . HIS A 1 390 ? -8.163 -1.153 25.532 1.00 84.94 390 HIS A CA 1
ATOM 3146 C C . HIS A 1 390 ? -8.656 -0.555 24.215 1.00 84.94 390 HIS A C 1
ATOM 3148 O O . HIS A 1 390 ? -9.754 -0.001 24.167 1.00 84.94 390 HIS A O 1
ATOM 3154 N N . VAL A 1 391 ? -7.899 -0.706 23.122 1.00 87.44 391 VAL A N 1
ATOM 3155 C CA . VAL A 1 391 ? -8.351 -0.244 21.794 1.00 87.44 391 VAL A CA 1
ATOM 3156 C C . VAL A 1 391 ? -9.325 -1.238 21.159 1.00 87.44 391 VAL A C 1
ATOM 3158 O O . VAL A 1 391 ? -10.153 -0.826 20.349 1.00 87.44 391 VAL A O 1
ATOM 3161 N N . ASN A 1 392 ? -9.277 -2.526 21.521 1.00 83.94 392 ASN A N 1
ATOM 3162 C CA . ASN A 1 392 ? -10.071 -3.606 20.924 1.00 83.94 392 ASN A CA 1
ATOM 3163 C C . ASN A 1 392 ? -10.015 -3.558 19.381 1.00 83.94 392 ASN A C 1
ATOM 3165 O O . ASN A 1 392 ? -10.960 -3.126 18.701 1.00 83.94 392 ASN A O 1
ATOM 3169 N N . VAL A 1 393 ? -8.853 -3.929 18.837 1.00 81.75 393 VAL A N 1
ATOM 3170 C CA . VAL A 1 393 ? -8.648 -4.230 17.411 1.00 81.75 393 VAL A CA 1
ATOM 3171 C C . VAL A 1 393 ? -8.385 -5.726 17.211 1.00 81.75 393 VAL A C 1
ATOM 3173 O O . VAL A 1 393 ? -7.950 -6.417 18.124 1.00 81.75 393 VAL A O 1
ATOM 3176 N N . TYR A 1 394 ? -8.642 -6.228 15.999 1.00 77.19 394 TYR A N 1
ATOM 3177 C CA . TYR A 1 394 ? -8.356 -7.618 15.621 1.00 77.19 394 TYR A CA 1
ATOM 3178 C C . TYR A 1 394 ? -6.892 -7.982 15.897 1.00 77.19 394 TYR A C 1
ATOM 3180 O O . TYR A 1 394 ? -6.001 -7.215 15.523 1.00 77.19 394 TYR A O 1
ATOM 3188 N N . SER A 1 395 ? -6.656 -9.166 16.471 1.00 84.50 395 SER A N 1
ATOM 3189 C CA . SER A 1 395 ? -5.340 -9.591 16.966 1.00 84.50 395 SER A CA 1
ATOM 3190 C C . SER A 1 395 ? -4.238 -9.487 15.911 1.00 84.50 395 SER A C 1
ATOM 3192 O O . SER A 1 395 ? -3.221 -8.856 16.173 1.00 84.50 395 SER A O 1
ATOM 3194 N N . ARG A 1 396 ? -4.517 -9.906 14.669 1.00 84.81 396 ARG A N 1
ATOM 3195 C CA . ARG A 1 396 ? -3.627 -9.765 13.500 1.00 84.81 396 ARG A CA 1
ATOM 3196 C C . ARG A 1 396 ? -3.047 -8.365 13.263 1.00 84.81 396 ARG A C 1
ATOM 3198 O O . ARG A 1 396 ? -2.042 -8.238 12.579 1.00 84.81 396 ARG A O 1
ATOM 3205 N N . TYR A 1 397 ? -3.687 -7.298 13.751 1.00 88.31 397 TYR A N 1
ATOM 3206 C CA . TYR A 1 397 ? -3.146 -5.936 13.652 1.00 88.31 397 TYR A CA 1
ATOM 3207 C C . TYR A 1 397 ? -2.227 -5.584 14.832 1.00 88.31 397 TYR A C 1
ATOM 3209 O O . TYR A 1 397 ? -1.305 -4.797 14.650 1.00 88.31 397 TYR A O 1
ATOM 3217 N N . ALA A 1 398 ? -2.454 -6.163 16.015 1.00 90.44 398 ALA A N 1
ATOM 3218 C CA . ALA A 1 398 ? -1.532 -6.083 17.147 1.00 90.44 398 ALA A CA 1
ATOM 3219 C C . ALA A 1 398 ? -0.287 -6.953 16.895 1.00 90.44 398 ALA A C 1
ATOM 3221 O O . ALA A 1 398 ? 0.827 -6.461 17.026 1.00 90.44 398 ALA A O 1
ATOM 3222 N N . GLU A 1 399 ? -0.486 -8.186 16.416 1.00 88.12 399 GLU A N 1
ATOM 3223 C CA . GLU A 1 399 ? 0.559 -9.100 15.931 1.00 88.12 399 GLU A CA 1
ATOM 3224 C C . GLU A 1 399 ? 1.449 -8.405 14.886 1.00 88.12 399 GLU A C 1
ATOM 3226 O O . GLU A 1 399 ? 2.651 -8.279 15.098 1.00 88.12 399 GLU A O 1
ATOM 3231 N N . ARG A 1 400 ? 0.863 -7.835 13.818 1.00 94.88 400 ARG A N 1
ATOM 3232 C CA . ARG A 1 400 ? 1.609 -7.123 12.761 1.00 94.88 400 ARG A CA 1
ATOM 3233 C C . ARG A 1 400 ? 2.415 -5.920 13.275 1.00 94.88 400 ARG A C 1
ATOM 3235 O O . ARG A 1 400 ? 3.488 -5.640 12.750 1.00 94.88 400 ARG A O 1
ATOM 3242 N N . LEU A 1 401 ? 1.923 -5.200 14.288 1.00 91.94 401 LEU A N 1
ATOM 3243 C CA . LEU A 1 401 ? 2.668 -4.098 14.915 1.00 91.94 401 LEU A CA 1
ATOM 3244 C C . LEU A 1 401 ? 3.798 -4.617 15.823 1.00 91.94 401 LEU A C 1
ATOM 3246 O O . LEU A 1 401 ? 4.867 -4.012 15.871 1.00 91.94 401 LEU A O 1
ATOM 3250 N N . GLN A 1 402 ? 3.609 -5.762 16.484 1.00 93.12 402 GLN A N 1
ATOM 3251 C CA . GLN A 1 402 ? 4.646 -6.402 17.297 1.00 93.12 402 GLN A CA 1
ATOM 3252 C C . GLN A 1 402 ? 5.757 -7.036 16.438 1.00 93.12 402 GLN A C 1
ATOM 3254 O O . GLN A 1 402 ? 6.935 -6.901 16.770 1.00 93.12 402 GLN A O 1
ATOM 3259 N N . GLU A 1 403 ? 5.411 -7.665 15.309 1.00 93.19 403 GLU A N 1
ATOM 3260 C CA . GLU A 1 403 ? 6.361 -8.162 14.298 1.00 93.1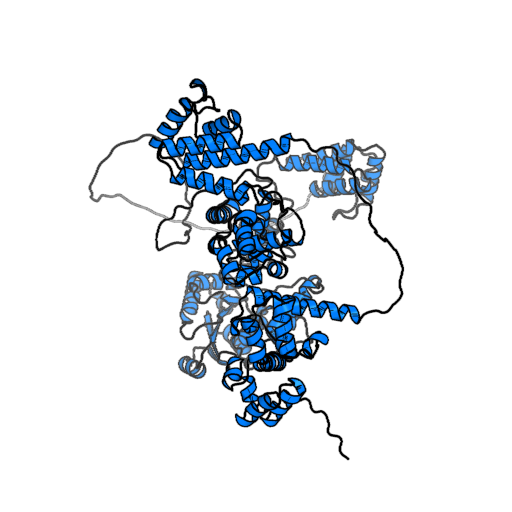9 403 GLU A CA 1
ATOM 3261 C C . GLU A 1 403 ? 7.302 -7.054 13.806 1.00 93.19 403 GLU A C 1
ATOM 3263 O O . GLU A 1 403 ? 8.506 -7.269 13.656 1.00 93.19 403 GLU A O 1
ATOM 3268 N N . GLU A 1 404 ? 6.756 -5.859 13.583 1.00 95.62 404 GLU A N 1
ATOM 3269 C CA . GLU A 1 404 ? 7.448 -4.673 13.067 1.00 95.62 404 GLU A CA 1
ATOM 3270 C C . GLU A 1 404 ? 8.146 -3.838 14.161 1.00 95.62 404 GLU A C 1
ATOM 3272 O O . GLU A 1 404 ? 8.551 -2.699 13.914 1.00 95.62 404 GLU A O 1
ATOM 3277 N N . ASP A 1 405 ? 8.311 -4.418 15.357 1.00 93.94 405 ASP A N 1
ATOM 3278 C CA . ASP A 1 405 ? 8.946 -3.824 16.540 1.00 93.94 405 ASP A CA 1
ATOM 3279 C C . ASP A 1 405 ? 8.401 -2.424 16.892 1.00 93.94 405 ASP A C 1
ATOM 3281 O O . ASP A 1 405 ? 9.154 -1.506 17.219 1.00 93.94 405 ASP A O 1
ATOM 3285 N N . VAL A 1 406 ? 7.075 -2.246 16.836 1.00 95.31 406 VAL A N 1
ATOM 3286 C CA . VAL A 1 406 ? 6.410 -0.997 17.239 1.00 95.31 406 VAL A CA 1
ATOM 3287 C C . VAL A 1 406 ? 6.229 -0.954 18.760 1.00 95.31 406 VAL A C 1
ATOM 3289 O O . VAL A 1 406 ? 5.191 -1.340 19.298 1.00 95.31 406 VAL A O 1
ATOM 3292 N N . SER A 1 407 ? 7.257 -0.470 19.456 1.00 93.12 407 SER A N 1
ATOM 3293 C CA . SER A 1 407 ? 7.185 -0.002 20.846 1.00 93.12 407 SER A CA 1
ATOM 3294 C C . SER A 1 407 ? 6.494 1.368 20.954 1.00 93.12 407 SER A C 1
ATOM 3296 O O . SER A 1 407 ? 6.183 2.016 19.949 1.00 93.12 407 SER A O 1
ATOM 3298 N N . GLY A 1 408 ? 6.192 1.803 22.177 1.00 90.50 408 GLY A N 1
ATOM 3299 C CA . GLY A 1 408 ? 5.404 3.006 22.444 1.00 90.50 408 GLY A CA 1
ATOM 3300 C C . GLY A 1 408 ? 6.078 4.308 22.001 1.00 90.50 408 GLY A C 1
ATOM 3301 O O . GLY A 1 408 ? 5.452 5.131 21.333 1.00 90.50 408 GLY A O 1
ATOM 3302 N N . ASP A 1 409 ? 7.380 4.433 22.258 1.00 88.44 409 ASP A N 1
ATOM 3303 C CA . ASP A 1 409 ? 8.285 5.478 21.751 1.00 88.44 409 ASP A CA 1
ATOM 3304 C C . ASP A 1 409 ? 8.353 5.588 20.214 1.00 88.44 409 ASP A C 1
ATOM 3306 O O . ASP A 1 409 ? 8.784 6.611 19.678 1.00 88.44 409 ASP A O 1
ATOM 3310 N N . CYS A 1 410 ? 7.937 4.542 19.497 1.00 93.00 410 CYS A N 1
ATOM 3311 C CA . CYS A 1 410 ? 7.736 4.548 18.054 1.00 93.00 410 CYS A CA 1
ATOM 3312 C C . CYS A 1 410 ? 6.285 4.920 17.720 1.00 93.00 410 CYS A C 1
ATOM 3314 O O . CYS A 1 410 ? 6.052 5.770 16.860 1.00 93.00 410 CYS A O 1
ATOM 3316 N N . LEU A 1 411 ? 5.313 4.313 18.415 1.00 92.94 411 LEU A N 1
ATOM 3317 C CA . LEU A 1 411 ? 3.871 4.474 18.199 1.00 92.94 411 LEU A CA 1
ATOM 3318 C C . LEU A 1 411 ? 3.394 5.929 18.314 1.00 92.94 411 LEU A C 1
ATOM 3320 O O . LEU A 1 411 ? 2.535 6.337 17.530 1.00 92.94 411 LEU A O 1
ATOM 3324 N N . VAL A 1 412 ? 3.964 6.723 19.228 1.00 90.88 412 VAL A N 1
ATOM 3325 C CA . VAL A 1 412 ? 3.651 8.162 19.372 1.00 90.88 412 VAL A CA 1
ATOM 3326 C C . VAL A 1 412 ? 3.903 8.971 18.090 1.00 90.88 412 VAL A C 1
ATOM 3328 O O . VAL A 1 412 ? 3.244 9.983 17.860 1.00 90.88 412 VAL A O 1
ATOM 3331 N N . TRP A 1 413 ? 4.781 8.491 17.202 1.00 90.50 413 TRP A N 1
ATOM 3332 C CA . TRP A 1 413 ? 5.100 9.133 15.922 1.00 90.50 413 TRP A CA 1
ATOM 3333 C C . TRP A 1 413 ? 4.306 8.588 14.723 1.00 90.50 413 TRP A C 1
ATOM 3335 O O . TRP A 1 413 ? 4.431 9.121 13.615 1.00 90.50 413 TRP A O 1
ATOM 3345 N N . PHE A 1 414 ? 3.486 7.544 14.899 1.00 93.12 414 PHE A N 1
ATOM 3346 C CA . PHE A 1 414 ? 2.721 6.955 13.795 1.00 93.12 414 PHE A CA 1
ATOM 3347 C C . PHE A 1 414 ? 1.615 7.895 13.312 1.00 93.12 414 PHE A C 1
ATOM 3349 O O . PHE A 1 414 ? 0.750 8.333 14.072 1.00 93.12 414 PHE A O 1
ATOM 3356 N N . ARG A 1 415 ? 1.568 8.135 11.999 1.00 91.44 415 ARG A N 1
ATOM 3357 C CA . ARG A 1 415 ? 0.445 8.808 11.336 1.00 91.44 415 ARG A CA 1
ATOM 3358 C C . ARG A 1 415 ? -0.431 7.770 10.643 1.00 91.44 415 ARG A C 1
ATOM 3360 O O . ARG A 1 415 ? -0.080 6.602 10.507 1.00 91.44 415 ARG A O 1
ATOM 3367 N N . LYS A 1 416 ? -1.585 8.206 10.132 1.00 90.00 416 LYS A N 1
ATOM 3368 C CA . LYS A 1 416 ? -2.544 7.324 9.442 1.00 90.00 416 LYS A CA 1
ATOM 3369 C C . LYS A 1 416 ? -1.905 6.514 8.304 1.00 90.00 416 LYS A C 1
ATOM 3371 O O . LYS A 1 416 ? -2.279 5.361 8.119 1.00 90.00 416 LYS A O 1
ATOM 3376 N N . GLN A 1 417 ? -0.972 7.109 7.557 1.00 91.69 417 GLN A N 1
ATOM 3377 C CA . GLN A 1 417 ? -0.279 6.420 6.467 1.00 91.69 417 GLN A CA 1
ATOM 3378 C C . GLN A 1 417 ? 0.628 5.301 6.986 1.00 91.69 417 GLN A C 1
ATOM 3380 O O . GLN A 1 417 ? 0.619 4.216 6.425 1.00 91.69 417 GLN A O 1
ATOM 3385 N N . ASP A 1 418 ? 1.313 5.515 8.110 1.00 93.88 418 ASP A N 1
ATOM 3386 C CA . ASP A 1 418 ? 2.264 4.551 8.665 1.00 93.88 418 ASP A CA 1
ATOM 3387 C C . ASP A 1 418 ? 1.591 3.229 9.098 1.00 93.88 418 ASP A C 1
ATOM 3389 O O . ASP A 1 418 ? 2.211 2.173 9.022 1.00 93.88 418 ASP A O 1
ATOM 3393 N N . PHE A 1 419 ? 0.297 3.263 9.450 1.00 93.44 419 PHE A N 1
ATOM 3394 C CA . PHE A 1 419 ? -0.535 2.064 9.629 1.00 93.44 419 PHE A CA 1
ATOM 3395 C C . PHE A 1 419 ? -1.012 1.443 8.301 1.00 93.44 419 PHE A C 1
ATOM 3397 O O . PHE A 1 419 ? -1.111 0.222 8.198 1.00 93.44 419 PHE A O 1
ATOM 3404 N N . LEU A 1 420 ? -1.326 2.258 7.286 1.00 90.56 420 LEU A N 1
ATOM 3405 C CA . LEU A 1 420 ? -1.759 1.770 5.967 1.00 90.56 420 LEU A CA 1
ATOM 3406 C C . LEU A 1 420 ? -0.624 1.046 5.228 1.00 90.56 420 LEU A C 1
ATOM 3408 O O . LEU A 1 420 ? -0.894 0.051 4.558 1.00 90.56 420 LEU A O 1
ATOM 3412 N N . ASP A 1 421 ? 0.618 1.502 5.406 1.00 90.62 421 ASP A N 1
ATOM 3413 C CA . ASP A 1 421 ? 1.837 0.848 4.907 1.00 90.62 421 ASP A CA 1
ATOM 3414 C C . ASP A 1 421 ? 2.026 -0.561 5.517 1.00 90.62 421 ASP A C 1
ATOM 3416 O O . ASP A 1 421 ? 2.596 -1.446 4.886 1.00 90.62 421 ASP A O 1
ATOM 3420 N N . LEU A 1 422 ? 1.472 -0.796 6.716 1.00 92.12 422 LEU A N 1
ATOM 3421 C CA . LEU A 1 422 ? 1.418 -2.095 7.401 1.00 92.12 422 LEU A CA 1
ATOM 3422 C C . LEU A 1 422 ? 0.141 -2.900 7.106 1.00 92.12 422 LEU A C 1
ATOM 3424 O O . LEU A 1 422 ? -0.221 -3.808 7.854 1.00 92.12 422 LEU A O 1
ATOM 3428 N N . ASP A 1 423 ? -0.567 -2.564 6.027 1.00 86.88 423 ASP A N 1
ATOM 3429 C CA . ASP A 1 423 ? -1.822 -3.190 5.591 1.00 86.88 423 ASP A CA 1
ATOM 3430 C C . ASP A 1 423 ? -3.013 -3.042 6.575 1.00 86.88 423 ASP A C 1
ATOM 3432 O O . ASP A 1 423 ? -4.127 -3.517 6.296 1.00 86.88 423 ASP A O 1
ATOM 3436 N N . ILE A 1 424 ? -2.833 -2.329 7.696 1.00 86.50 424 ILE A N 1
ATOM 3437 C CA . ILE A 1 424 ? -3.854 -2.078 8.721 1.00 86.50 424 ILE A CA 1
ATOM 3438 C C . ILE A 1 424 ? -4.888 -1.108 8.149 1.00 86.50 424 ILE A C 1
ATOM 3440 O O . ILE A 1 424 ? -4.616 0.057 7.857 1.00 86.50 424 ILE A O 1
ATOM 3444 N N . LYS A 1 425 ? -6.120 -1.592 7.967 1.00 82.69 425 LYS A N 1
ATOM 3445 C CA . LYS A 1 425 ? -7.153 -0.844 7.234 1.00 82.69 425 LYS A CA 1
ATOM 3446 C C . LYS A 1 425 ? -7.540 0.457 7.951 1.00 82.69 425 LYS A C 1
ATOM 3448 O O . LYS A 1 425 ? -7.499 0.560 9.175 1.00 82.69 425 LYS A O 1
ATOM 3453 N N . SER A 1 426 ? -7.996 1.442 7.170 1.00 81.00 426 SER A N 1
ATOM 3454 C CA . SER A 1 426 ? -8.237 2.823 7.629 1.00 81.00 426 SER A CA 1
ATOM 3455 C C . SER A 1 426 ? -9.173 2.973 8.840 1.00 81.00 426 SER A C 1
ATOM 3457 O O . SER A 1 426 ? -9.111 4.015 9.485 1.00 81.00 426 SER A O 1
ATOM 3459 N N . GLY A 1 427 ? -10.057 2.012 9.128 1.00 80.06 427 GLY A N 1
ATOM 3460 C CA . GLY A 1 427 ? -10.904 2.034 10.328 1.00 80.06 427 GLY A CA 1
ATOM 3461 C C . GLY A 1 427 ? -10.077 1.815 11.602 1.00 80.06 427 GLY A C 1
ATOM 3462 O O . GLY A 1 427 ? -9.913 2.759 12.371 1.00 80.06 427 GLY A O 1
ATOM 3463 N N . PRO A 1 428 ? -9.493 0.614 11.796 1.00 80.25 428 PRO A N 1
ATOM 3464 C CA . PRO A 1 428 ? -8.526 0.335 12.859 1.00 80.25 428 PRO A CA 1
ATOM 3465 C C . PRO A 1 428 ? -7.442 1.408 13.026 1.00 80.25 428 PRO A C 1
ATOM 3467 O O . PRO A 1 428 ? -7.259 1.890 14.137 1.00 80.25 428 PRO A O 1
ATOM 3470 N N . ALA A 1 429 ? -6.803 1.863 11.941 1.00 87.31 429 ALA A N 1
ATOM 3471 C CA . ALA A 1 429 ? -5.776 2.912 12.006 1.00 87.31 429 ALA A CA 1
ATOM 3472 C C . ALA A 1 429 ? -6.287 4.227 12.639 1.00 87.31 429 ALA A C 1
ATOM 3474 O O . ALA A 1 429 ? -5.604 4.838 13.458 1.00 87.31 429 ALA A O 1
ATOM 3475 N N . VAL A 1 430 ? -7.510 4.656 12.300 1.00 86.50 430 VAL A N 1
ATOM 3476 C CA . VAL A 1 430 ? -8.134 5.848 12.903 1.00 86.50 430 VAL A CA 1
ATOM 3477 C C . VAL A 1 430 ? -8.567 5.587 14.351 1.00 86.50 430 VAL A C 1
ATOM 3479 O O . VAL A 1 430 ? -8.446 6.490 15.172 1.00 86.50 430 VAL A O 1
ATOM 3482 N N . LYS A 1 431 ? -9.005 4.366 14.693 1.00 89.50 431 LYS A N 1
ATOM 3483 C CA . LYS A 1 431 ? -9.354 3.981 16.074 1.00 89.50 431 LYS A CA 1
ATOM 3484 C C . LYS A 1 431 ? -8.137 4.030 17.006 1.00 89.50 431 LYS A C 1
ATOM 3486 O O . LYS A 1 431 ? -8.233 4.595 18.090 1.00 89.50 431 LYS A O 1
ATOM 3491 N N . ILE A 1 432 ? -6.995 3.504 16.554 1.00 91.31 432 ILE A N 1
ATOM 3492 C CA . ILE A 1 432 ? -5.719 3.529 17.288 1.00 91.31 432 ILE A CA 1
ATOM 3493 C C . ILE A 1 432 ? -5.291 4.979 17.549 1.00 91.31 432 ILE A C 1
ATOM 3495 O O . ILE A 1 432 ? -5.097 5.363 18.698 1.00 91.31 432 ILE A O 1
ATOM 3499 N N . LEU A 1 433 ? -5.250 5.812 16.502 1.00 90.81 433 LEU A N 1
ATOM 3500 C CA . LEU A 1 433 ? -4.932 7.242 16.614 1.00 90.81 433 LEU A CA 1
ATOM 3501 C C . LEU A 1 433 ? -5.911 8.021 17.507 1.00 90.81 433 LEU A C 1
ATOM 3503 O O . LEU A 1 433 ? -5.516 8.995 18.149 1.00 90.81 433 LEU A O 1
ATOM 3507 N N . ALA A 1 434 ? -7.188 7.631 17.535 1.00 88.75 434 ALA A N 1
ATOM 3508 C CA . ALA A 1 434 ? -8.188 8.256 18.390 1.00 88.75 434 ALA A CA 1
ATOM 3509 C C . ALA A 1 434 ? -7.952 7.924 19.869 1.00 88.75 434 ALA A C 1
ATOM 3511 O O . ALA A 1 434 ? -7.900 8.849 20.675 1.00 88.75 434 ALA A O 1
ATOM 3512 N N . GLU A 1 435 ? -7.761 6.650 20.226 1.00 89.12 435 GLU A N 1
ATOM 3513 C CA . GLU A 1 435 ? -7.524 6.255 21.622 1.00 89.12 435 GLU A CA 1
ATOM 3514 C C . GLU A 1 435 ? -6.154 6.700 22.145 1.00 89.12 435 GLU A C 1
ATOM 3516 O O . GLU A 1 435 ? -6.078 7.147 23.288 1.00 89.12 435 GLU A O 1
ATOM 3521 N N . LEU A 1 436 ? -5.105 6.699 21.311 1.00 89.62 436 LEU A N 1
ATOM 3522 C CA . LEU A 1 436 ? -3.779 7.217 21.684 1.00 89.62 436 LEU A CA 1
ATOM 3523 C C . LEU A 1 436 ? -3.879 8.675 22.178 1.00 89.62 436 LEU A C 1
ATOM 3525 O O . LEU A 1 436 ? -3.338 9.032 23.220 1.00 89.62 436 LEU A O 1
ATOM 3529 N N . ARG A 1 437 ? -4.685 9.505 21.499 1.00 88.19 437 ARG A N 1
ATOM 3530 C CA . ARG A 1 437 ? -4.968 10.904 21.884 1.00 88.19 437 ARG A CA 1
ATOM 3531 C C . ARG A 1 437 ? -5.840 11.061 23.134 1.00 88.19 437 ARG A C 1
ATOM 3533 O O . ARG A 1 437 ? -5.923 12.165 23.674 1.00 88.19 437 ARG A O 1
ATOM 3540 N N . GLN A 1 438 ? -6.509 10.002 23.595 1.00 85.25 438 GLN A N 1
ATOM 3541 C CA . GLN A 1 438 ? -7.261 10.020 24.855 1.00 85.25 438 GLN A CA 1
ATOM 3542 C C . GLN A 1 438 ? -6.394 9.639 26.064 1.00 85.25 438 GLN A C 1
ATOM 3544 O O . GLN A 1 438 ? -6.815 9.902 27.189 1.00 85.25 438 GLN A O 1
ATOM 3549 N N . LEU A 1 439 ? -5.189 9.087 25.869 1.00 83.19 439 LEU A N 1
ATOM 3550 C CA . LEU A 1 439 ? -4.245 8.783 26.958 1.00 83.19 439 LEU A CA 1
ATOM 3551 C C . LEU A 1 439 ? -3.796 10.050 27.713 1.00 83.19 439 LEU A C 1
ATOM 3553 O O . LEU A 1 439 ? -3.565 10.000 28.914 1.00 83.19 439 LEU A O 1
ATOM 3557 N N . ASN A 1 440 ? -3.829 11.214 27.054 1.00 74.75 440 ASN A N 1
ATOM 3558 C CA . ASN A 1 440 ? -3.651 12.540 27.670 1.00 74.75 440 ASN A CA 1
ATOM 3559 C C . ASN A 1 440 ? -4.773 12.959 28.641 1.00 74.75 440 ASN A C 1
ATOM 3561 O O . ASN A 1 440 ? -4.681 14.008 29.275 1.00 74.75 440 ASN A O 1
ATOM 3565 N N . LYS A 1 441 ? -5.885 12.214 28.690 1.00 75.56 441 LYS A N 1
ATOM 3566 C CA . LYS A 1 441 ? -7.120 12.577 29.415 1.00 75.56 441 LYS A CA 1
ATOM 3567 C C . LYS A 1 441 ? -7.656 11.447 30.296 1.00 75.56 441 LYS A C 1
ATOM 3569 O O . LYS A 1 441 ? -8.721 11.589 30.894 1.00 75.56 441 LYS A O 1
ATOM 3574 N N . LYS A 1 442 ? -6.950 10.319 30.336 1.00 70.12 442 LYS A N 1
ATOM 3575 C CA . LYS A 1 442 ? -7.288 9.104 31.079 1.00 70.12 442 LYS A CA 1
ATOM 3576 C C . LYS A 1 442 ? -6.109 8.768 32.007 1.00 70.12 442 LYS A C 1
ATOM 3578 O O . LYS A 1 442 ? -4.975 9.086 31.652 1.00 70.12 442 LYS A O 1
ATOM 3583 N N . PRO A 1 443 ? -6.340 8.134 33.170 1.00 68.88 443 PRO A N 1
ATOM 3584 C CA . PRO A 1 443 ? -5.252 7.497 33.911 1.00 68.88 443 PRO A CA 1
ATOM 3585 C C . PRO A 1 443 ? -4.603 6.396 33.056 1.00 68.88 443 PRO A C 1
ATOM 3587 O O . PRO A 1 443 ? -5.218 5.905 32.105 1.00 68.88 443 PRO A O 1
ATOM 3590 N N . GLU A 1 444 ? -3.376 6.007 33.405 1.00 81.19 444 GLU A N 1
ATOM 3591 C CA . GLU A 1 444 ? -2.640 4.959 32.693 1.00 81.19 444 GLU A CA 1
ATOM 3592 C C . GLU A 1 444 ? -3.458 3.649 32.622 1.00 81.19 444 GLU A C 1
ATOM 3594 O O . GLU A 1 444 ? -3.963 3.178 33.649 1.00 81.19 444 GLU A O 1
ATOM 3599 N N . PRO A 1 445 ? -3.642 3.057 31.425 1.00 79.12 445 PRO A N 1
ATOM 3600 C CA . PRO A 1 445 ? -4.424 1.839 31.268 1.00 79.12 445 PRO A CA 1
ATOM 3601 C C . PRO A 1 445 ? -3.694 0.639 31.878 1.00 79.12 445 PRO A C 1
ATOM 3603 O O . PRO A 1 445 ? -2.592 0.297 31.465 1.00 79.12 445 PRO A O 1
ATOM 3606 N N . THR A 1 446 ? -4.334 -0.062 32.816 1.00 79.06 446 THR A N 1
ATOM 3607 C CA . THR A 1 446 ? -3.797 -1.317 33.359 1.00 79.06 446 THR A CA 1
ATOM 3608 C C . THR A 1 446 ? -3.704 -2.372 32.254 1.00 79.06 446 THR A C 1
ATOM 3610 O O . THR A 1 446 ? -4.728 -2.790 31.708 1.00 79.06 446 THR A O 1
ATOM 3613 N N . LEU A 1 447 ? -2.486 -2.805 31.927 1.00 80.94 447 LEU A N 1
ATOM 3614 C CA . LEU A 1 447 ? -2.218 -3.849 30.936 1.00 80.94 447 LEU A CA 1
ATOM 3615 C C . LEU A 1 447 ? -2.020 -5.193 31.644 1.00 80.94 447 LEU A C 1
ATOM 3617 O O . LEU A 1 447 ? -1.182 -5.314 32.537 1.00 80.94 447 LEU A O 1
ATOM 3621 N N . GLN A 1 448 ? -2.812 -6.197 31.270 1.00 67.50 448 GLN A N 1
ATOM 3622 C CA . GLN A 1 448 ? -2.702 -7.553 31.813 1.00 67.50 448 GLN A CA 1
ATOM 3623 C C . GLN A 1 448 ? -1.730 -8.391 30.963 1.00 67.50 448 GLN A C 1
ATOM 3625 O O . GLN A 1 448 ? -1.885 -8.408 29.736 1.00 67.50 448 GLN A O 1
ATOM 3630 N N . PRO A 1 449 ? -0.773 -9.127 31.565 1.00 56.72 449 PRO A N 1
ATOM 3631 C CA . PRO A 1 449 ? 0.107 -10.030 30.829 1.00 56.72 449 PRO A CA 1
ATOM 3632 C C . PRO A 1 449 ? -0.668 -11.102 30.053 1.00 56.72 449 PRO A C 1
ATOM 3634 O O . PRO A 1 449 ? -1.575 -11.744 30.583 1.00 56.72 449 PRO A O 1
ATOM 3637 N N . ILE A 1 450 ? -0.277 -11.336 28.800 1.00 53.97 450 ILE A N 1
ATOM 3638 C CA . ILE A 1 450 ? -0.810 -12.440 27.996 1.00 53.97 450 ILE A CA 1
ATOM 3639 C C . ILE A 1 450 ? -0.069 -13.716 28.409 1.00 53.97 450 ILE A C 1
ATOM 3641 O O . ILE A 1 450 ? 1.125 -13.855 28.158 1.00 53.97 450 ILE A O 1
ATOM 3645 N N . LEU A 1 451 ? -0.772 -14.649 29.054 1.00 33.34 451 LEU A N 1
ATOM 3646 C CA . LEU A 1 451 ? -0.211 -15.950 29.425 1.00 33.34 451 LEU A CA 1
ATOM 3647 C C . LEU A 1 451 ? 0.043 -16.799 28.172 1.00 33.34 451 LEU A C 1
ATOM 3649 O O . LEU A 1 451 ? -0.887 -17.333 27.568 1.00 33.34 451 LEU A O 1
ATOM 3653 N N . HIS A 1 452 ? 1.315 -16.947 27.803 1.00 31.62 452 HIS A N 1
ATOM 3654 C CA . HIS A 1 452 ? 1.736 -17.824 26.714 1.00 31.62 452 HIS A CA 1
ATOM 3655 C C . HIS A 1 452 ? 1.556 -19.301 27.099 1.00 31.62 452 HIS A C 1
ATOM 3657 O O . HIS A 1 452 ? 2.363 -19.870 27.832 1.00 31.62 452 HIS A O 1
ATOM 3663 N N . THR A 1 453 ? 0.513 -19.935 26.565 1.00 26.84 453 THR A N 1
ATOM 3664 C CA . THR A 1 453 ? 0.422 -21.399 26.471 1.00 26.84 453 THR A CA 1
ATOM 3665 C C . THR A 1 453 ? 1.047 -21.842 25.148 1.00 26.84 453 THR A C 1
ATOM 3667 O O . THR A 1 453 ? 0.784 -21.255 24.101 1.00 26.84 453 THR A O 1
ATOM 3670 N N . GLY A 1 454 ? 1.954 -22.819 25.201 1.00 27.97 454 GLY A N 1
ATOM 3671 C CA . GLY A 1 454 ? 2.755 -23.225 24.046 1.00 27.97 454 GLY A CA 1
ATOM 3672 C C . GLY A 1 454 ? 2.076 -24.276 23.164 1.00 27.97 454 GLY A C 1
ATOM 3673 O O . GLY A 1 454 ? 1.643 -25.305 23.671 1.00 27.97 454 GLY A O 1
ATOM 3674 N N . THR A 1 455 ? 2.115 -24.036 21.849 1.00 27.48 455 THR A N 1
ATOM 3675 C CA . THR A 1 455 ? 1.880 -24.980 20.731 1.00 27.48 455 THR A CA 1
ATOM 3676 C C . THR A 1 455 ? 0.517 -25.685 20.609 1.00 27.48 455 THR A C 1
ATOM 3678 O O . THR A 1 455 ? 0.191 -26.602 21.352 1.00 27.48 455 THR A O 1
ATOM 3681 N N . ASP A 1 456 ? -0.148 -25.332 19.504 1.00 33.28 456 ASP A N 1
ATOM 3682 C CA . ASP A 1 456 ? -1.097 -26.096 18.681 1.00 33.28 456 ASP A CA 1
ATOM 3683 C C . ASP A 1 456 ? -2.525 -26.439 19.164 1.00 33.28 456 ASP A C 1
ATOM 3685 O O . ASP A 1 456 ? -2.772 -27.059 20.192 1.00 33.28 456 ASP A O 1
ATOM 3689 N N . GLN A 1 457 ? -3.447 -26.168 18.224 1.00 28.33 457 GLN A N 1
ATOM 3690 C CA . GLN A 1 457 ? -4.883 -26.489 18.146 1.00 28.33 457 GLN A CA 1
ATOM 3691 C C . GLN A 1 457 ? -5.897 -25.590 18.890 1.00 28.33 457 GLN A C 1
ATOM 3693 O O . GLN A 1 457 ? -5.850 -25.448 20.105 1.00 28.33 457 GLN A O 1
ATOM 3698 N N . LYS A 1 458 ? -6.942 -25.197 18.124 1.00 27.98 458 LYS A N 1
ATOM 3699 C CA . LYS A 1 458 ? -8.320 -24.836 18.555 1.00 27.98 458 LYS A CA 1
ATOM 3700 C C . LYS A 1 458 ? -8.482 -23.511 19.340 1.00 27.98 458 LYS A C 1
ATOM 3702 O O . LYS A 1 458 ? -7.545 -23.023 19.946 1.00 27.98 458 LYS A O 1
ATOM 3707 N N . GLU A 1 459 ? -9.645 -22.846 19.366 1.00 26.36 459 GLU A N 1
ATOM 3708 C CA . GLU A 1 459 ? -10.876 -22.922 18.546 1.00 26.36 459 GLU A CA 1
ATOM 3709 C C . GLU A 1 459 ? -11.610 -21.561 18.586 1.00 26.36 459 GLU A C 1
ATOM 3711 O O . GLU A 1 459 ? -11.446 -20.803 19.540 1.00 26.36 459 GLU A O 1
ATOM 3716 N N . ASP A 1 460 ? -12.467 -21.265 17.600 1.00 27.34 460 ASP A N 1
ATOM 3717 C CA . ASP A 1 460 ? -13.442 -20.166 17.725 1.00 27.34 460 ASP A CA 1
ATOM 3718 C C . ASP A 1 460 ? -14.480 -20.492 18.826 1.00 27.34 460 ASP A C 1
ATOM 3720 O O . ASP A 1 460 ? -14.992 -21.618 18.870 1.00 27.34 460 ASP A O 1
ATOM 3724 N N . PRO A 1 461 ? -14.866 -19.531 19.691 1.00 25.56 461 PRO A N 1
ATOM 3725 C CA . PRO A 1 461 ? -15.835 -19.769 20.757 1.00 25.56 461 PRO A CA 1
ATOM 3726 C C . PRO A 1 461 ? -17.250 -19.983 20.197 1.00 25.56 461 PRO A C 1
ATOM 3728 O O . PRO A 1 461 ? -17.973 -19.047 19.850 1.00 25.56 461 PRO A O 1
ATOM 3731 N N . LYS A 1 462 ? -17.666 -21.250 20.141 1.00 24.45 462 LYS A N 1
ATOM 3732 C CA . LYS A 1 462 ? -19.012 -21.668 19.737 1.00 24.45 462 LYS A CA 1
ATOM 3733 C C . LYS A 1 462 ? -20.053 -21.257 20.799 1.00 24.45 462 LYS A C 1
ATOM 3735 O O . LYS A 1 462 ? -19.887 -21.625 21.962 1.00 24.45 462 LYS A O 1
ATOM 3740 N N . PRO A 1 463 ? -21.145 -20.557 20.437 1.00 25.31 463 PRO A N 1
ATOM 3741 C CA . PRO A 1 463 ? -22.201 -20.225 21.387 1.00 25.31 463 PRO A CA 1
ATOM 3742 C C . PRO A 1 463 ? -23.060 -21.458 21.702 1.00 25.31 463 PRO A C 1
ATOM 3744 O O . PRO A 1 463 ? -23.591 -22.096 20.792 1.00 25.31 463 PRO A O 1
ATOM 3747 N N . THR A 1 464 ? -23.245 -21.744 22.991 1.00 24.36 464 THR A N 1
ATOM 3748 C CA . THR A 1 464 ? -24.212 -22.731 23.502 1.00 24.36 464 THR A CA 1
ATOM 3749 C C . THR A 1 464 ? -25.216 -22.025 24.419 1.00 24.36 464 THR A C 1
ATOM 3751 O O . THR A 1 464 ? -24.919 -20.974 24.984 1.00 24.36 464 THR A O 1
ATOM 3754 N N . GLN A 1 465 ? -26.436 -22.559 24.472 1.00 26.05 465 GLN A N 1
ATOM 3755 C CA . GLN A 1 465 ? -27.657 -21.880 24.915 1.00 26.05 465 GLN A CA 1
ATOM 3756 C C . GLN A 1 465 ? -27.684 -21.409 26.382 1.00 26.05 465 GLN A C 1
ATOM 3758 O O . GLN A 1 465 ? -26.984 -21.913 27.254 1.00 26.05 465 GLN A O 1
ATOM 3763 N N . CYS A 1 466 ? -28.574 -20.445 26.629 1.00 20.73 466 CYS A N 1
ATOM 3764 C CA . CYS A 1 466 ? -29.057 -20.058 27.951 1.00 20.73 466 CYS A CA 1
ATOM 3765 C C . CYS A 1 466 ? -30.112 -21.056 28.445 1.00 20.73 466 CYS A C 1
ATOM 3767 O O . CYS A 1 466 ? -30.942 -21.482 27.646 1.00 20.73 466 CYS A O 1
ATOM 3769 N N . GLU A 1 467 ? -30.158 -21.309 29.755 1.00 23.81 467 GLU A N 1
ATOM 3770 C CA . GLU A 1 467 ? -31.424 -21.586 30.444 1.00 23.81 467 GLU A CA 1
ATOM 3771 C C . GLU A 1 467 ? -31.385 -21.126 31.919 1.00 23.81 467 GLU A C 1
ATOM 3773 O O . GLU A 1 467 ? -30.395 -20.549 32.374 1.00 23.81 467 GLU A O 1
ATOM 3778 N N . GLN A 1 468 ? -32.514 -21.259 32.619 1.00 24.41 468 GLN A N 1
ATOM 3779 C CA . GLN A 1 468 ? -32.852 -20.619 33.907 1.00 24.41 468 GLN A CA 1
ATOM 3780 C C . GLN A 1 468 ? -32.853 -21.694 35.039 1.00 24.41 468 GLN A C 1
ATOM 3782 O O . GLN A 1 468 ? -32.762 -22.873 34.725 1.00 24.41 468 GLN A O 1
ATOM 3787 N N . SER A 1 469 ? -32.967 -21.454 36.357 1.00 22.55 469 SER A N 1
ATOM 3788 C CA . SER A 1 469 ? -33.172 -20.247 37.182 1.00 22.55 469 SER A CA 1
ATOM 3789 C C . SER A 1 469 ? -32.834 -20.525 38.673 1.00 22.55 469 SER A C 1
ATOM 3791 O O . SER A 1 469 ? -32.816 -21.680 39.074 1.00 22.55 469 SER A O 1
ATOM 3793 N N . LEU A 1 470 ? -32.695 -19.461 39.485 1.00 22.64 470 LEU A N 1
ATOM 3794 C CA . LEU A 1 470 ? -32.967 -19.351 40.947 1.00 22.64 470 LEU A CA 1
ATOM 3795 C C . LEU A 1 470 ? -32.364 -20.343 41.993 1.00 22.64 470 LEU A C 1
ATOM 3797 O O . LEU A 1 470 ? -32.674 -21.520 41.996 1.00 22.64 470 LEU A O 1
ATOM 3801 N N . MET A 1 471 ? -31.643 -19.760 42.976 1.00 21.77 471 MET A N 1
ATOM 3802 C CA . MET A 1 471 ? -31.612 -19.993 44.457 1.00 21.77 471 MET A CA 1
ATOM 3803 C C . MET A 1 471 ? -31.811 -21.425 45.040 1.00 21.77 471 MET A C 1
ATOM 3805 O O . MET A 1 471 ? -32.714 -22.153 44.667 1.00 21.77 471 MET A O 1
ATOM 3809 N N . THR A 1 472 ? -31.117 -21.877 46.097 1.00 20.44 472 THR A N 1
ATOM 3810 C CA . THR A 1 472 ? -30.640 -21.175 47.319 1.00 20.44 472 THR A CA 1
ATOM 3811 C C . THR A 1 472 ? -29.375 -21.876 47.889 1.00 20.44 472 THR A C 1
ATOM 3813 O O . THR A 1 472 ? -28.809 -22.732 47.219 1.00 20.44 472 THR A O 1
ATOM 3816 N N . ALA A 1 473 ? -28.868 -21.509 49.076 1.00 21.62 473 ALA A N 1
ATOM 3817 C CA . ALA A 1 473 ? -27.466 -21.737 49.469 1.00 21.62 473 ALA A CA 1
ATOM 3818 C C . ALA A 1 473 ? -27.203 -22.625 50.714 1.00 21.62 473 ALA A C 1
ATOM 3820 O O . ALA A 1 473 ? -28.060 -22.778 51.583 1.00 21.62 473 ALA A O 1
ATOM 3821 N N . THR A 1 474 ? -25.908 -22.962 50.867 1.00 18.97 474 THR A N 1
ATOM 3822 C CA . THR A 1 474 ? -25.098 -23.155 52.106 1.00 18.97 474 THR A CA 1
ATOM 3823 C C . THR A 1 474 ? -24.728 -24.586 52.562 1.00 18.97 474 THR A C 1
ATOM 3825 O O . THR A 1 474 ? -25.566 -25.473 52.630 1.00 18.97 474 THR A O 1
ATOM 3828 N N . ILE A 1 475 ? -23.463 -24.704 53.016 1.00 21.11 475 ILE A N 1
ATOM 3829 C CA . ILE A 1 475 ? -22.815 -25.757 53.842 1.00 21.11 475 ILE A CA 1
ATOM 3830 C C . ILE A 1 475 ? -22.236 -27.001 53.106 1.00 21.11 475 ILE A C 1
ATOM 3832 O O . ILE A 1 475 ? -22.862 -27.612 52.250 1.00 21.11 475 ILE A O 1
ATOM 3836 N N . GLN A 1 476 ? -20.983 -27.332 53.462 1.00 18.36 476 GLN A N 1
ATOM 3837 C CA . GLN A 1 476 ? -20.169 -28.517 53.092 1.00 18.36 476 GLN A CA 1
ATOM 3838 C C . GLN A 1 476 ? -20.026 -29.452 54.338 1.00 18.36 476 GLN A C 1
ATOM 3840 O O . GLN A 1 476 ? -20.538 -29.050 55.385 1.00 18.36 476 GLN A O 1
ATOM 3845 N N . PRO A 1 477 ? -19.256 -30.577 54.360 1.00 30.58 477 PRO A N 1
ATOM 3846 C CA . PRO A 1 477 ? -18.471 -31.254 53.306 1.00 30.58 477 PRO A CA 1
ATOM 3847 C C . PRO A 1 477 ? -18.641 -32.811 53.281 1.00 30.58 477 PRO A C 1
ATOM 3849 O O . PRO A 1 477 ? -19.558 -33.363 53.871 1.00 30.58 477 PRO A O 1
ATOM 3852 N N . GLU A 1 478 ? -17.691 -33.496 52.620 1.00 18.33 478 GLU A N 1
ATOM 3853 C CA . GLU A 1 478 ? -17.224 -34.889 52.855 1.00 18.33 478 GLU A CA 1
ATOM 3854 C C . GLU A 1 478 ? -17.874 -36.119 52.160 1.00 18.33 478 GLU A C 1
ATOM 3856 O O . GLU A 1 478 ? -18.536 -36.949 52.769 1.00 18.33 478 GLU A O 1
ATOM 3861 N N . SER A 1 479 ? -17.334 -36.410 50.966 1.00 19.55 479 SER A N 1
ATOM 3862 C CA . SER A 1 479 ? -16.579 -37.660 50.681 1.00 19.55 479 SER A CA 1
ATOM 3863 C C . SER A 1 479 ? -17.248 -38.946 50.118 1.00 19.55 479 SER A C 1
ATOM 3865 O O . SER A 1 479 ? -18.299 -39.402 50.540 1.00 19.55 479 SER A O 1
ATOM 3867 N N . LYS A 1 480 ? -16.468 -39.588 49.223 1.00 21.17 480 LYS A N 1
ATOM 3868 C CA . LYS A 1 480 ? -16.252 -41.045 49.023 1.00 21.17 480 LYS A CA 1
ATOM 3869 C C . LYS A 1 480 ? -17.351 -41.988 48.463 1.00 21.17 480 LYS A C 1
ATOM 3871 O O . LYS A 1 480 ? -18.086 -42.638 49.189 1.00 21.17 480 LYS A O 1
ATOM 3876 N N . THR A 1 481 ? -17.160 -42.283 47.167 1.00 19.53 481 THR A N 1
ATOM 3877 C CA . THR A 1 481 ? -17.126 -43.626 46.515 1.00 19.53 481 THR A CA 1
ATOM 3878 C C . THR A 1 481 ? -18.371 -44.528 46.372 1.00 19.53 481 THR A C 1
ATOM 3880 O O . THR A 1 481 ? -18.851 -45.113 47.328 1.00 19.53 481 THR A O 1
ATOM 3883 N N . GLU A 1 482 ? -18.624 -44.851 45.091 1.00 19.38 482 GLU A N 1
ATOM 3884 C CA . GLU A 1 482 ? -18.955 -46.177 44.514 1.00 19.38 482 GLU A CA 1
ATOM 3885 C C . GLU A 1 482 ? -20.396 -46.759 44.456 1.00 19.38 482 GLU A C 1
ATOM 3887 O O . GLU A 1 482 ? -21.099 -46.906 45.442 1.00 19.38 482 GLU A O 1
ATOM 3892 N N . LYS A 1 483 ? -20.680 -47.295 43.248 1.00 20.16 483 LYS A N 1
ATOM 3893 C CA . LYS A 1 483 ? -21.488 -48.490 42.885 1.00 20.16 483 LYS A CA 1
ATOM 3894 C C . LYS A 1 483 ? -23.040 -48.453 42.854 1.00 20.16 483 LYS A C 1
ATOM 3896 O O . LYS A 1 483 ? -23.700 -48.820 43.809 1.00 20.16 483 LYS A O 1
ATOM 3901 N N . LYS A 1 484 ? -23.550 -48.247 41.623 1.00 19.55 484 LYS A N 1
ATOM 3902 C CA . LYS A 1 484 ? -24.186 -49.257 40.717 1.00 19.55 484 LYS A CA 1
ATOM 3903 C C . LYS A 1 484 ? -25.532 -49.941 41.108 1.00 19.55 484 LYS A C 1
ATOM 3905 O O . LYS A 1 484 ? -25.659 -50.459 42.203 1.00 19.55 484 LYS A O 1
ATOM 3910 N N . VAL A 1 485 ? -26.369 -50.152 40.068 1.00 20.27 485 VAL A N 1
ATOM 3911 C CA . VAL A 1 485 ? -27.487 -51.133 39.882 1.00 20.27 485 VAL A CA 1
ATOM 3912 C C . VAL A 1 485 ? -28.941 -50.594 39.964 1.00 20.27 485 VAL A C 1
ATOM 3914 O O . VAL A 1 485 ? -29.437 -50.267 41.030 1.00 20.27 485 VAL A O 1
ATOM 3917 N N . GLU A 1 486 ? -29.560 -50.510 38.773 1.00 19.69 486 GLU A N 1
ATOM 3918 C CA . GLU A 1 486 ? -30.900 -50.967 38.301 1.00 19.69 486 GLU A CA 1
ATOM 3919 C C . GLU A 1 486 ? -32.160 -50.998 39.213 1.00 19.69 486 GLU A C 1
ATOM 3921 O O . GLU A 1 486 ? -32.134 -51.606 40.274 1.00 19.69 486 GLU A O 1
ATOM 3926 N N . ASN A 1 487 ? -33.293 -50.540 38.628 1.00 21.50 487 ASN A N 1
ATOM 3927 C CA . ASN A 1 487 ? -34.689 -51.046 38.765 1.00 21.50 487 ASN A CA 1
ATOM 3928 C C . ASN A 1 487 ? -35.372 -50.978 40.176 1.00 21.50 487 ASN A C 1
ATOM 3930 O O . ASN A 1 487 ? -34.701 -50.874 41.191 1.00 21.50 487 ASN A O 1
ATOM 3934 N N . GLU A 1 488 ? -36.704 -50.981 40.392 1.00 22.11 488 GLU A N 1
ATOM 3935 C CA . GLU A 1 488 ? -37.948 -50.943 39.575 1.00 22.11 488 GLU A CA 1
ATOM 3936 C C . GLU A 1 488 ? -39.173 -50.612 40.497 1.00 22.11 488 GLU A C 1
ATOM 3938 O O . GLU A 1 488 ? -38.968 -50.495 41.702 1.00 22.11 488 GLU A O 1
ATOM 3943 N N . SER A 1 489 ? -40.462 -50.464 40.118 1.00 23.36 489 SER A N 1
ATOM 3944 C CA . SER A 1 489 ? -41.232 -50.405 38.846 1.00 23.36 489 SER A CA 1
ATOM 3945 C C . SER A 1 489 ? -42.631 -49.771 39.098 1.00 23.36 489 SER A C 1
ATOM 3947 O O . SER A 1 489 ? -42.971 -49.524 40.252 1.00 23.36 489 SER A O 1
ATOM 3949 N N . GLU A 1 490 ? -43.483 -49.678 38.055 1.00 23.08 490 GLU A N 1
ATOM 3950 C CA . GLU A 1 490 ? -44.976 -49.674 38.129 1.00 23.08 490 GLU A CA 1
ATOM 3951 C C . GLU A 1 490 ? -45.682 -48.474 38.851 1.00 23.08 490 GLU A C 1
ATOM 3953 O O . GLU A 1 490 ? -45.026 -47.681 39.512 1.00 23.08 490 GLU A O 1
ATOM 3958 N N . LYS A 1 491 ? -46.999 -48.159 38.771 1.00 23.78 491 LYS A N 1
ATOM 3959 C CA . LYS A 1 491 ? -48.275 -48.661 38.154 1.00 23.78 491 LYS A CA 1
ATOM 3960 C C . LYS A 1 491 ? -49.308 -47.468 38.184 1.00 23.78 491 LYS A C 1
ATOM 3962 O O . LYS A 1 491 ? -49.015 -46.498 38.871 1.00 23.78 491 LYS A O 1
ATOM 3967 N N . VAL A 1 492 ? -50.518 -47.374 37.583 1.00 22.44 492 VAL A N 1
ATOM 3968 C CA . VAL A 1 492 ? -51.388 -48.179 36.677 1.00 22.44 492 VAL A CA 1
ATOM 3969 C C . VAL A 1 492 ? -52.542 -47.283 36.100 1.00 22.44 492 VAL A C 1
ATOM 3971 O O . VAL A 1 492 ? -52.951 -46.376 36.807 1.00 22.44 492 VAL A O 1
ATOM 3974 N N . LEU A 1 493 ? -53.084 -47.562 34.888 1.00 22.20 493 LEU A N 1
ATOM 3975 C CA . LEU A 1 493 ? -54.446 -47.234 34.317 1.00 22.20 493 LEU A CA 1
ATOM 3976 C C . LEU A 1 493 ? -55.015 -45.764 34.353 1.00 22.20 493 LEU A C 1
ATOM 3978 O O . LEU A 1 493 ? -55.025 -45.134 35.396 1.00 22.20 493 LEU A O 1
ATOM 3982 N N . GLN A 1 494 ? -55.436 -45.097 33.246 1.00 23.36 494 GLN A N 1
ATOM 3983 C CA . GLN A 1 494 ? -56.595 -45.277 32.301 1.00 23.36 494 GLN A CA 1
ATOM 3984 C C . GLN A 1 494 ? -57.966 -44.661 32.774 1.00 23.36 494 GLN A C 1
ATOM 3986 O O . GLN A 1 494 ? -58.132 -44.494 33.976 1.00 23.36 494 GLN A O 1
ATOM 3991 N N . PRO A 1 495 ? -59.007 -44.429 31.912 1.00 33.22 495 PRO A N 1
ATOM 3992 C CA . PRO A 1 495 ? -59.017 -43.723 30.600 1.00 33.22 495 PRO A CA 1
ATOM 3993 C C . PRO A 1 495 ? -60.355 -42.964 30.222 1.00 33.22 495 PRO A C 1
ATOM 3995 O O . PRO A 1 495 ? -61.351 -43.102 30.917 1.00 33.22 495 PRO A O 1
ATOM 3998 N N . PHE A 1 496 ? -60.415 -42.320 29.029 1.00 21.80 496 PHE A N 1
ATOM 3999 C CA . PHE A 1 496 ? -61.626 -42.018 28.187 1.00 21.80 496 PHE A CA 1
ATOM 4000 C C . PHE A 1 496 ? -62.786 -41.137 28.785 1.00 21.80 496 PHE A C 1
ATOM 4002 O O . PHE A 1 496 ? -62.795 -40.858 29.974 1.00 21.80 496 PHE A O 1
ATOM 4009 N N . ASP A 1 497 ? -63.773 -40.567 28.052 1.00 24.36 497 ASP A N 1
ATOM 4010 C CA . ASP A 1 497 ? -64.147 -40.583 26.613 1.00 24.36 497 ASP A CA 1
ATOM 4011 C C . ASP A 1 497 ? -64.866 -39.276 26.107 1.00 24.36 497 ASP A C 1
ATOM 4013 O O . ASP A 1 497 ? -65.034 -38.328 26.866 1.00 24.36 497 ASP A O 1
ATOM 4017 N N . LYS A 1 498 ? -65.284 -39.266 24.818 1.00 26.42 498 LYS A N 1
ATOM 4018 C CA . LYS A 1 498 ? -66.172 -38.358 24.002 1.00 26.42 498 LYS A CA 1
ATOM 4019 C C . LYS A 1 498 ? -67.241 -37.495 24.742 1.00 26.42 498 LYS A C 1
ATOM 4021 O O . LYS A 1 498 ? -67.697 -37.871 25.810 1.00 26.42 498 LYS A O 1
ATOM 4026 N N . GLY A 1 499 ? -67.830 -36.409 24.195 1.00 22.17 499 GLY A N 1
ATOM 4027 C CA . GLY A 1 499 ? -67.771 -35.743 22.866 1.00 22.17 499 GLY A CA 1
ATOM 4028 C C . GLY A 1 499 ? -69.176 -35.310 22.339 1.00 22.17 499 GLY A C 1
ATOM 4029 O O . GLY A 1 499 ? -70.133 -36.050 22.544 1.00 22.17 499 GLY A O 1
ATOM 4030 N N . GLY A 1 500 ? -69.340 -34.155 21.655 1.00 22.45 500 GLY A N 1
ATOM 4031 C CA . GLY A 1 500 ? -70.653 -33.661 21.149 1.00 22.45 500 GLY A CA 1
ATOM 4032 C C . GLY A 1 500 ? -70.611 -32.358 20.305 1.00 22.45 500 GLY A C 1
ATOM 4033 O O . GLY A 1 500 ? -69.589 -31.677 20.308 1.00 22.45 500 GLY A O 1
ATOM 4034 N N . LYS A 1 501 ? -71.692 -32.024 19.565 1.00 23.34 501 LYS A N 1
ATOM 4035 C CA . LYS A 1 501 ? -71.808 -30.904 18.581 1.00 23.34 501 LYS A CA 1
ATOM 4036 C C . LYS A 1 501 ? -72.952 -29.919 18.912 1.00 23.34 501 LYS A C 1
ATOM 4038 O O . LYS A 1 501 ? -73.920 -30.366 19.513 1.00 23.34 501 LYS A O 1
ATOM 4043 N N . GLU A 1 502 ? -72.906 -28.671 18.406 1.00 21.41 502 GLU A N 1
ATOM 4044 C CA . GLU A 1 502 ? -73.834 -28.099 17.379 1.00 21.41 502 GLU A CA 1
ATOM 4045 C C . GLU A 1 502 ? -73.574 -26.594 17.076 1.00 21.41 502 GLU A C 1
ATOM 4047 O O . GLU A 1 502 ? -72.713 -25.980 17.703 1.00 21.41 502 GLU A O 1
ATOM 4052 N N . GLU A 1 503 ? -74.234 -26.023 16.051 1.00 23.17 503 GLU A N 1
ATOM 4053 C CA . GLU A 1 503 ? -73.864 -24.762 15.364 1.00 23.17 503 GLU A CA 1
ATOM 4054 C C . GLU A 1 503 ? -75.096 -23.969 14.848 1.00 23.17 503 GLU A C 1
ATOM 4056 O O . GLU A 1 503 ? -75.894 -24.529 14.101 1.00 23.17 503 GLU A O 1
ATOM 4061 N N . ILE A 1 504 ? -75.239 -22.666 15.180 1.00 21.69 504 ILE A N 1
ATOM 4062 C CA . ILE A 1 504 ? -76.269 -21.738 14.628 1.00 21.69 504 ILE A CA 1
ATOM 4063 C C . ILE A 1 504 ? -75.754 -20.269 14.562 1.00 21.69 504 ILE A C 1
ATOM 4065 O O . ILE A 1 504 ? -75.059 -19.805 15.463 1.00 21.69 504 ILE A O 1
ATOM 4069 N N . GLN A 1 505 ? -76.165 -19.510 13.531 1.00 23.08 505 GLN A N 1
ATOM 4070 C CA . GLN A 1 505 ? -76.142 -18.024 13.416 1.00 23.08 505 GLN A CA 1
ATOM 4071 C C . GLN A 1 505 ? -77.487 -17.548 12.777 1.00 23.08 505 GLN A C 1
ATOM 4073 O O . GLN A 1 505 ? -78.320 -18.421 12.519 1.00 23.08 505 GLN A O 1
ATOM 4078 N N . PRO A 1 506 ? -77.734 -16.273 12.358 1.00 43.75 506 PRO A N 1
ATOM 4079 C CA . PRO A 1 506 ? -77.186 -14.940 12.711 1.00 43.75 506 PRO A CA 1
ATOM 4080 C C . PRO A 1 506 ? -78.301 -13.870 12.991 1.00 43.75 506 PRO A C 1
ATOM 4082 O O . PRO A 1 506 ? -79.484 -14.161 12.844 1.00 43.75 506 PRO A O 1
ATOM 4085 N N . ALA A 1 507 ? -77.962 -12.593 13.280 1.00 18.94 507 ALA A N 1
ATOM 4086 C CA . ALA A 1 507 ? -78.895 -11.439 13.147 1.00 18.94 507 ALA A CA 1
ATOM 4087 C C . ALA A 1 507 ? -78.207 -10.042 13.076 1.00 18.94 507 ALA A C 1
ATOM 4089 O O . ALA A 1 507 ? -77.078 -9.878 13.536 1.00 18.94 507 ALA A O 1
ATOM 4090 N N . LYS A 1 508 ? -78.906 -9.018 12.538 1.00 23.36 508 LYS A N 1
ATOM 4091 C CA . LYS A 1 508 ? -78.544 -7.572 12.544 1.00 23.36 508 LYS A CA 1
ATOM 4092 C C . LYS A 1 508 ? -79.799 -6.679 12.624 1.00 23.36 508 LYS A C 1
ATOM 4094 O O . LYS A 1 508 ? -80.715 -6.918 11.842 1.00 23.36 508 LYS A O 1
ATOM 4099 N N . THR A 1 509 ? -79.762 -5.564 13.372 1.00 20.23 509 THR A N 1
ATOM 4100 C CA . THR A 1 509 ? -80.614 -4.369 13.113 1.00 20.23 509 THR A CA 1
ATOM 4101 C C . THR A 1 509 ? -80.031 -3.073 13.712 1.00 20.23 509 THR A C 1
ATOM 4103 O O . THR A 1 509 ? -79.056 -3.123 14.460 1.00 20.23 509 THR A O 1
ATOM 4106 N N . GLN A 1 510 ? -80.586 -1.904 13.347 1.00 23.92 510 GLN A N 1
ATOM 4107 C CA . GLN A 1 510 ? -80.088 -0.557 13.708 1.00 23.92 510 GLN A CA 1
ATOM 4108 C C . GLN A 1 510 ? -81.028 0.204 14.672 1.00 23.92 510 GLN A C 1
ATOM 4110 O O . GLN A 1 510 ? -82.207 -0.138 14.743 1.00 23.92 510 GLN A O 1
ATOM 4115 N N . ASN A 1 511 ? -80.564 1.314 15.284 1.00 22.52 511 ASN A N 1
ATOM 4116 C CA . ASN A 1 511 ? -81.103 2.673 15.015 1.00 22.52 511 ASN A CA 1
ATOM 4117 C C . ASN A 1 511 ? -80.362 3.832 15.736 1.00 22.52 511 ASN A C 1
ATOM 4119 O O . ASN A 1 511 ? -79.409 3.605 16.478 1.00 22.52 511 ASN A O 1
ATOM 4123 N N . LEU A 1 512 ? -80.756 5.082 15.436 1.00 23.91 512 LEU A N 1
ATOM 4124 C CA . LEU A 1 512 ? -80.069 6.334 15.806 1.00 23.91 512 LEU A CA 1
ATOM 4125 C C . LEU A 1 512 ? -80.557 6.978 17.127 1.00 23.91 512 LEU A C 1
ATOM 4127 O O . LEU A 1 512 ? -81.706 6.817 17.524 1.00 23.91 512 LEU A O 1
ATOM 4131 N N . GLY A 1 513 ? -79.710 7.824 17.735 1.00 22.02 513 GLY A N 1
ATOM 4132 C CA . GLY A 1 513 ? -80.046 8.739 18.843 1.00 22.02 513 GLY A CA 1
ATOM 4133 C C . GLY A 1 513 ? -78.971 9.829 19.018 1.00 22.02 513 GLY A C 1
ATOM 4134 O O . GLY A 1 513 ? -77.805 9.584 18.719 1.00 22.02 513 GLY A O 1
ATOM 4135 N N . ALA A 1 514 ? -79.335 11.051 19.435 1.00 22.83 514 ALA A N 1
ATOM 4136 C CA . ALA A 1 514 ? -78.489 12.246 19.260 1.00 22.83 514 ALA A CA 1
ATOM 4137 C C . ALA A 1 514 ? -78.110 13.014 20.552 1.00 22.83 514 ALA A C 1
ATOM 4139 O O . ALA A 1 514 ? -78.768 12.897 21.580 1.00 22.83 514 ALA A O 1
ATOM 4140 N N . ARG A 1 515 ? -77.134 13.935 20.396 1.00 22.02 515 ARG A N 1
ATOM 4141 C CA . ARG A 1 515 ? -76.933 15.196 21.163 1.00 22.02 515 ARG A CA 1
ATOM 4142 C C . ARG A 1 515 ? -76.067 15.206 22.449 1.00 22.02 515 ARG A C 1
ATOM 4144 O O . ARG A 1 515 ? -76.551 15.429 23.548 1.00 22.02 515 ARG A O 1
ATOM 4151 N N . ARG A 1 516 ? -74.742 15.189 22.237 1.00 25.61 516 ARG A N 1
ATOM 4152 C CA . ARG A 1 516 ? -73.723 16.136 22.778 1.00 25.61 516 ARG A CA 1
ATOM 4153 C C . ARG A 1 516 ? -74.041 16.902 24.089 1.00 25.61 516 ARG A C 1
ATOM 4155 O O . ARG A 1 516 ? -74.735 17.917 24.021 1.00 25.61 516 ARG A O 1
ATOM 4162 N N . LYS A 1 517 ? -73.316 16.586 25.176 1.00 22.67 517 LYS A N 1
ATOM 4163 C CA . LYS A 1 517 ? -72.502 17.546 25.972 1.00 22.67 517 LYS A CA 1
ATOM 4164 C C . LYS A 1 517 ? -71.508 16.840 26.917 1.00 22.67 517 LYS A C 1
ATOM 4166 O O . LYS A 1 517 ? -71.522 15.617 27.009 1.00 22.67 517 LYS A O 1
ATOM 4171 N N . GLU A 1 518 ? -70.582 17.597 27.511 1.00 23.41 518 GLU A N 1
ATOM 4172 C CA . GLU A 1 518 ? -69.416 17.079 28.245 1.00 23.41 518 GLU A CA 1
ATOM 4173 C C . GLU A 1 518 ? -69.731 16.440 29.612 1.00 23.41 518 GLU A C 1
ATOM 4175 O O . GLU A 1 518 ? -70.559 16.949 30.362 1.00 23.41 518 GLU A O 1
ATOM 4180 N N . THR A 1 519 ? -68.935 15.442 30.024 1.00 21.27 519 THR A N 1
ATOM 4181 C CA . THR A 1 519 ? -68.006 15.618 31.168 1.00 21.27 519 THR A CA 1
ATOM 4182 C C . THR A 1 519 ? -66.950 14.502 31.280 1.00 21.27 519 THR A C 1
ATOM 4184 O O . THR A 1 519 ? -67.235 13.322 31.126 1.00 21.27 519 THR A O 1
ATOM 4187 N N . VAL A 1 520 ? -65.711 14.933 31.541 1.00 28.36 520 VAL A N 1
ATOM 4188 C CA . VAL A 1 520 ? -64.580 14.261 32.221 1.00 28.36 520 VAL A CA 1
ATOM 4189 C C . VAL A 1 520 ? -64.499 12.717 32.232 1.00 28.36 520 VAL A C 1
ATOM 4191 O O . VAL A 1 520 ? -65.204 12.034 32.969 1.00 28.36 520 VAL A O 1
ATOM 4194 N N . ARG A 1 521 ? -63.416 12.193 31.637 1.00 23.94 521 ARG A N 1
ATOM 4195 C CA . ARG A 1 521 ? -62.588 11.150 32.276 1.00 23.94 521 ARG A CA 1
ATOM 4196 C C . ARG A 1 521 ? -61.123 11.583 32.267 1.00 23.94 521 ARG A C 1
ATOM 4198 O O . ARG A 1 521 ? -60.659 12.163 31.288 1.00 23.94 521 ARG A O 1
ATOM 4205 N N . LEU A 1 522 ? -60.417 11.333 33.369 1.00 29.92 522 LEU A N 1
ATOM 4206 C CA . LEU A 1 522 ? -59.022 11.736 33.546 1.00 29.92 522 LEU A CA 1
ATOM 4207 C C . LEU A 1 522 ? -58.123 10.990 32.550 1.00 29.92 522 LEU A C 1
ATOM 4209 O O . LEU A 1 522 ? -58.141 9.760 32.503 1.00 29.92 522 LEU A O 1
ATOM 4213 N N . ARG A 1 523 ? -57.267 11.721 31.827 1.00 24.45 523 ARG A N 1
ATOM 4214 C CA . ARG A 1 523 ? -55.999 11.160 31.346 1.00 24.45 523 ARG A CA 1
ATOM 4215 C C . ARG A 1 523 ? -54.971 11.298 32.463 1.00 24.45 523 ARG A C 1
ATOM 4217 O O . ARG A 1 523 ? -54.643 12.411 32.860 1.00 24.45 523 ARG A O 1
ATOM 4224 N N . THR A 1 524 ? -54.436 10.177 32.928 1.00 30.34 524 THR A N 1
ATOM 4225 C CA . THR A 1 524 ? -53.155 10.140 33.642 1.00 30.34 524 THR A CA 1
ATOM 4226 C C . THR A 1 524 ? -52.059 10.573 32.668 1.00 30.34 524 THR A C 1
ATOM 4228 O O . THR A 1 524 ? -51.769 9.856 31.709 1.00 30.34 524 THR A O 1
ATOM 4231 N N . VAL A 1 525 ? -51.507 11.769 32.869 1.00 29.20 525 VAL A N 1
ATOM 4232 C CA . VAL A 1 525 ? -50.482 12.364 31.995 1.00 29.20 525 VAL A CA 1
ATOM 4233 C C . VAL A 1 525 ? -49.142 11.629 32.181 1.00 29.20 525 VAL A C 1
ATOM 4235 O O . VAL A 1 525 ? -48.758 11.392 33.329 1.00 29.20 525 VAL A O 1
ATOM 4238 N N . PRO A 1 526 ? -48.413 11.262 31.108 1.00 36.56 526 PRO A N 1
ATOM 4239 C CA . PRO A 1 526 ? -47.071 10.689 31.226 1.00 36.56 526 PRO A CA 1
ATOM 4240 C C . PRO A 1 526 ? -46.076 11.683 31.865 1.00 36.56 526 PRO A C 1
ATOM 4242 O O . PRO A 1 526 ? -46.143 12.872 31.551 1.00 36.56 526 PRO A O 1
ATOM 4245 N N . PRO A 1 527 ? -45.110 11.247 32.701 1.00 44.12 527 PRO A N 1
ATOM 4246 C CA . PRO A 1 527 ? -44.270 12.165 33.489 1.00 44.12 527 PRO A CA 1
ATOM 4247 C C . PRO A 1 527 ? -43.378 13.168 32.725 1.00 44.12 527 PRO A C 1
ATOM 4249 O O . PRO A 1 527 ? -42.855 14.085 33.355 1.00 44.12 527 PRO A O 1
ATOM 4252 N N . ASP A 1 528 ? -43.180 13.013 31.410 1.00 49.12 528 ASP A N 1
ATOM 4253 C CA . ASP A 1 528 ? -42.271 13.861 30.617 1.00 49.12 528 ASP A CA 1
ATOM 4254 C C . ASP A 1 528 ? -42.930 15.105 29.987 1.00 49.12 528 ASP A C 1
ATOM 4256 O O . ASP A 1 528 ? -42.252 16.121 29.814 1.00 49.12 528 ASP A O 1
ATOM 4260 N N . GLU A 1 529 ? -44.235 15.086 29.671 1.00 48.22 529 GLU A N 1
ATOM 4261 C CA . GLU A 1 529 ? -44.904 16.236 29.021 1.00 48.22 529 GLU A CA 1
ATOM 4262 C C . GLU A 1 529 ? -44.928 17.479 29.934 1.00 48.22 529 GLU A C 1
ATOM 4264 O O . GLU A 1 529 ? -44.798 18.615 29.469 1.00 48.22 529 GLU A O 1
ATOM 4269 N N . SER A 1 530 ? -45.019 17.274 31.252 1.00 63.53 530 SER A N 1
ATOM 4270 C CA . SER A 1 530 ? -45.009 18.353 32.246 1.00 63.53 530 SER A CA 1
ATOM 4271 C C . SER A 1 530 ? -43.630 18.999 32.417 1.00 63.53 530 SER A C 1
ATOM 4273 O O . SER A 1 530 ? -43.540 20.222 32.525 1.00 63.53 530 SER A O 1
ATOM 4275 N N . ARG A 1 531 ? -42.545 18.212 32.404 1.00 75.00 531 ARG A N 1
ATOM 4276 C CA . ARG A 1 531 ? -41.181 18.701 32.680 1.00 75.00 531 ARG A CA 1
ATOM 4277 C C . ARG A 1 531 ? -40.682 19.692 31.636 1.00 75.00 531 ARG A C 1
ATOM 4279 O O . ARG A 1 531 ? -40.188 20.754 32.002 1.00 75.00 531 ARG A O 1
ATOM 4286 N N . ILE A 1 532 ? -40.849 19.382 30.350 1.00 79.25 532 ILE A N 1
ATOM 4287 C CA . ILE A 1 532 ? -40.409 20.279 29.269 1.00 79.25 532 ILE A CA 1
ATOM 4288 C C . ILE A 1 532 ? -41.229 21.580 29.279 1.00 79.25 532 ILE A C 1
ATOM 4290 O O . ILE A 1 532 ? -40.666 22.653 29.081 1.00 79.25 532 ILE A O 1
ATOM 4294 N N . THR A 1 533 ? -42.529 21.502 29.586 1.00 82.94 533 THR A N 1
ATOM 4295 C CA . THR A 1 533 ? -43.390 22.689 29.728 1.00 82.94 533 THR A CA 1
ATOM 4296 C C . THR A 1 533 ? -42.873 23.630 30.822 1.00 82.94 533 THR A C 1
ATOM 4298 O O . THR A 1 533 ? -42.791 24.834 30.598 1.00 82.94 533 THR A O 1
ATOM 4301 N N . VAL A 1 534 ? -42.461 23.085 31.975 1.00 85.44 534 VAL A N 1
ATOM 4302 C CA . VAL A 1 534 ? -41.918 23.858 33.109 1.00 85.44 534 VAL A CA 1
ATOM 4303 C C . VAL A 1 534 ? -40.551 24.483 32.798 1.00 85.44 534 VAL A C 1
ATOM 4305 O O . VAL A 1 534 ? -40.311 25.626 33.176 1.00 85.44 534 VAL A O 1
ATOM 4308 N N . GLU A 1 535 ? -39.654 23.792 32.089 1.00 83.31 535 GLU A N 1
ATOM 4309 C CA . GLU A 1 535 ? -38.357 24.387 31.716 1.00 83.31 535 GLU A CA 1
ATOM 4310 C C . GLU A 1 535 ? -38.501 25.467 30.628 1.00 83.31 535 GLU A C 1
ATOM 4312 O O . GLU A 1 535 ? -37.809 26.487 30.682 1.00 83.31 535 GLU A O 1
ATOM 4317 N N . ILE A 1 536 ? -39.445 25.310 29.687 1.00 86.31 536 ILE A N 1
ATOM 4318 C CA . ILE A 1 536 ? -39.805 26.390 28.753 1.00 86.31 536 ILE A CA 1
ATOM 4319 C C . ILE A 1 536 ? -40.400 27.573 29.529 1.00 86.31 536 ILE A C 1
ATOM 4321 O O . ILE A 1 536 ? -39.962 28.697 29.308 1.00 86.31 536 ILE A O 1
ATOM 4325 N N . GLN A 1 537 ? -41.332 27.337 30.462 1.00 87.56 537 GLN A N 1
ATOM 4326 C CA . GLN A 1 537 ? -41.934 28.384 31.298 1.00 87.56 537 GLN A CA 1
ATOM 4327 C C . GLN A 1 537 ? -40.866 29.229 32.006 1.00 87.56 537 GLN A C 1
ATOM 4329 O O . GLN A 1 537 ? -40.854 30.440 31.809 1.00 87.56 537 GLN A O 1
ATOM 4334 N N . LYS A 1 538 ? -39.936 28.607 32.746 1.00 86.62 538 LYS A N 1
ATOM 4335 C CA . LYS A 1 538 ? -38.834 29.318 33.428 1.00 86.62 538 LYS A CA 1
ATOM 4336 C C . LYS A 1 538 ? -38.008 30.167 32.461 1.00 86.62 538 LYS A C 1
ATOM 4338 O O . LYS A 1 538 ? -37.780 31.345 32.700 1.00 86.62 538 LYS A O 1
ATOM 4343 N N . THR A 1 539 ? -37.635 29.592 31.315 1.00 87.25 539 THR A N 1
ATOM 4344 C CA . THR A 1 539 ? -36.840 30.303 30.298 1.00 87.25 539 THR A CA 1
ATOM 4345 C C . THR A 1 539 ? -37.599 31.497 29.693 1.00 87.25 539 THR A C 1
ATOM 4347 O O . THR A 1 539 ? -36.974 32.427 29.190 1.00 87.25 539 THR A O 1
ATOM 4350 N N . LEU A 1 540 ? -38.939 31.496 29.736 1.00 87.44 540 LEU A N 1
ATOM 4351 C CA . LEU A 1 540 ? -39.773 32.644 29.362 1.00 87.44 540 LEU A CA 1
ATOM 4352 C C . LEU A 1 540 ? -40.005 33.627 30.524 1.00 87.44 540 LEU A C 1
ATOM 4354 O O . LEU A 1 540 ? -40.251 34.800 30.261 1.00 87.44 540 LEU A O 1
ATOM 4358 N N . GLU A 1 541 ? -39.924 33.185 31.782 1.00 87.62 541 GLU A N 1
ATOM 4359 C CA . GLU A 1 541 ? -39.956 34.042 32.983 1.00 87.62 541 GLU A CA 1
ATOM 4360 C C . GLU A 1 541 ? -38.688 34.899 33.112 1.00 87.62 541 GLU A C 1
ATOM 4362 O O . GLU A 1 541 ? -38.777 36.047 33.545 1.00 87.62 541 GLU A O 1
ATOM 4367 N N . ASP A 1 542 ? -37.545 34.395 32.636 1.00 86.56 542 ASP A N 1
ATOM 4368 C CA . ASP A 1 542 ? -36.287 35.148 32.527 1.00 86.56 542 ASP A CA 1
ATOM 4369 C C . ASP A 1 542 ? -36.267 36.176 31.363 1.00 86.56 542 ASP A C 1
ATOM 4371 O O . ASP A 1 542 ? -35.295 36.922 31.209 1.00 86.56 542 ASP A O 1
ATOM 4375 N N . LEU A 1 543 ? -37.318 36.255 30.528 1.00 86.19 543 LEU A N 1
ATOM 4376 C CA . LEU A 1 543 ? -37.422 37.259 29.457 1.00 86.19 543 LEU A CA 1
ATOM 4377 C C . LEU A 1 543 ? -37.983 38.595 29.956 1.00 86.19 543 LEU A C 1
ATOM 4379 O O . LEU A 1 543 ? -38.945 38.664 30.722 1.00 86.19 543 LEU A O 1
ATOM 4383 N N . SER A 1 544 ? -37.460 39.696 29.408 1.00 84.69 544 SER A N 1
ATOM 4384 C CA . SER A 1 544 ? -38.059 41.015 29.620 1.00 84.69 544 SER A CA 1
ATOM 4385 C C . SER A 1 544 ? -39.466 41.104 29.003 1.00 84.69 544 SER A C 1
ATOM 4387 O O . SER A 1 544 ? -39.802 40.409 28.042 1.00 84.69 544 SER A O 1
ATOM 4389 N N . LYS A 1 545 ? -40.295 42.038 29.492 1.00 80.62 545 LYS A N 1
ATOM 4390 C CA . LYS A 1 545 ? -41.641 42.298 28.933 1.00 80.62 545 LYS A CA 1
ATOM 4391 C C . LYS A 1 545 ? -41.628 42.778 27.474 1.00 80.62 545 LYS A C 1
ATOM 4393 O O . LYS A 1 545 ? -42.681 42.788 26.836 1.00 80.62 545 LYS A O 1
ATOM 4398 N N . GLU A 1 546 ? -40.477 43.194 26.948 1.00 77.06 546 GLU A N 1
ATOM 4399 C CA . GLU A 1 546 ? -40.301 43.493 25.525 1.00 77.06 546 GLU A CA 1
ATOM 4400 C C . GLU A 1 546 ? -39.842 42.262 24.746 1.00 77.06 546 GLU A C 1
ATOM 4402 O O . GLU A 1 546 ? -40.387 41.982 23.678 1.00 77.06 546 GLU A O 1
ATOM 4407 N N . ASP A 1 547 ? -38.912 41.481 25.292 1.00 83.94 547 ASP A N 1
ATOM 4408 C CA . ASP A 1 547 ? -38.422 40.259 24.652 1.00 83.94 547 ASP A CA 1
ATOM 4409 C C . ASP A 1 547 ? -39.502 39.180 24.570 1.00 83.94 547 ASP A C 1
ATOM 4411 O O . ASP A 1 547 ? -39.616 38.525 23.538 1.00 83.94 547 ASP A O 1
ATOM 4415 N N . LEU A 1 548 ? -40.380 39.065 25.571 1.00 85.19 548 LEU A N 1
ATOM 4416 C CA . LEU A 1 548 ? -41.547 38.182 25.507 1.00 85.19 548 LEU A CA 1
ATOM 4417 C C . LEU A 1 548 ? -42.524 38.602 24.388 1.00 85.19 548 LEU A C 1
ATOM 4419 O O . LEU A 1 548 ? -43.052 37.748 23.678 1.00 85.19 548 LEU A O 1
ATOM 4423 N N . LYS A 1 549 ? -42.697 39.911 24.138 1.00 81.75 549 LYS A N 1
ATOM 4424 C CA . LYS A 1 549 ? -43.480 40.404 22.985 1.00 81.75 549 LYS A CA 1
ATOM 4425 C C . LYS A 1 549 ? -42.790 40.096 21.654 1.00 81.75 549 LYS A C 1
ATOM 4427 O O . LYS A 1 549 ? -43.465 39.717 20.698 1.00 81.75 549 LYS A O 1
ATOM 4432 N N . ARG A 1 550 ? -41.458 40.219 21.580 1.00 82.31 550 ARG A N 1
ATOM 4433 C CA . ARG A 1 550 ? -40.667 39.810 20.401 1.00 82.31 550 ARG A CA 1
ATOM 4434 C C . ARG A 1 550 ? -40.759 38.296 20.176 1.00 82.31 550 ARG A C 1
ATOM 4436 O O . ARG A 1 550 ? -40.884 37.859 19.035 1.00 82.31 550 ARG A O 1
ATOM 4443 N N . PHE A 1 551 ? -40.769 37.503 21.244 1.00 86.56 551 PHE A N 1
ATOM 4444 C CA . PHE A 1 551 ? -40.943 36.052 21.216 1.00 86.56 551 PHE A CA 1
ATOM 4445 C C . PHE A 1 551 ? -42.337 35.668 20.680 1.00 86.56 551 PHE A C 1
ATOM 4447 O O . PHE A 1 551 ? -42.444 34.899 19.723 1.00 86.56 551 PHE A O 1
ATOM 4454 N N . HIS A 1 552 ? -43.407 36.288 21.197 1.00 85.19 552 HIS A N 1
ATOM 4455 C CA . HIS A 1 552 ? -44.776 36.138 20.674 1.00 85.19 552 HIS A CA 1
ATOM 4456 C C . HIS A 1 552 ? -44.918 36.574 19.209 1.00 85.19 552 HIS A C 1
ATOM 4458 O O . HIS A 1 552 ? -45.607 35.908 18.436 1.00 85.19 552 HIS A O 1
ATOM 4464 N N . PHE A 1 553 ? -44.259 37.663 18.800 1.00 81.56 553 PHE A N 1
ATOM 4465 C CA . PHE A 1 553 ? -44.270 38.117 17.406 1.00 81.56 553 PHE A CA 1
ATOM 4466 C C . PHE A 1 553 ? -43.604 37.099 16.469 1.00 81.56 553 PHE A C 1
ATOM 4468 O O . PHE A 1 553 ? -44.148 36.784 15.411 1.00 81.56 553 PHE A O 1
ATOM 4475 N N . ASN A 1 554 ? -42.470 36.525 16.871 1.00 82.31 554 ASN A N 1
ATOM 4476 C CA . ASN A 1 554 ? -41.784 35.504 16.081 1.00 82.31 554 ASN A CA 1
ATOM 4477 C C . ASN A 1 554 ? -42.555 34.170 16.037 1.00 82.31 554 ASN A C 1
ATOM 4479 O O . ASN A 1 554 ? -42.564 33.519 14.994 1.00 82.31 554 ASN A O 1
ATOM 4483 N N . LEU A 1 555 ? -43.314 33.804 17.080 1.00 81.56 555 LEU A N 1
ATOM 4484 C CA . LEU A 1 555 ? -44.216 32.636 17.047 1.00 81.56 555 LEU A CA 1
ATOM 4485 C C . LEU A 1 555 ? -45.312 32.720 15.964 1.00 81.56 555 LEU A C 1
ATOM 4487 O O . LEU A 1 555 ? -45.793 31.678 15.513 1.00 81.56 555 LEU A O 1
ATOM 4491 N N . LYS A 1 556 ? -45.683 33.934 15.528 1.00 75.25 556 LYS A N 1
ATOM 4492 C CA . LYS A 1 556 ? -46.582 34.180 14.383 1.00 75.25 556 LYS A CA 1
ATOM 4493 C C . LYS A 1 556 ? -45.872 34.011 13.029 1.00 75.25 556 LYS A C 1
ATOM 4495 O O . LYS A 1 556 ? -46.534 33.718 12.036 1.00 75.25 556 LYS A O 1
ATOM 4500 N N . ALA A 1 557 ? -44.558 34.222 12.973 1.00 67.69 557 ALA A N 1
ATOM 4501 C CA . ALA A 1 557 ? -43.760 34.166 11.745 1.00 67.69 557 ALA A CA 1
ATOM 4502 C C . ALA A 1 557 ? -43.067 32.807 11.516 1.00 67.69 557 ALA A C 1
ATOM 4504 O O . ALA A 1 557 ? -42.677 32.513 10.390 1.00 67.69 557 ALA A O 1
ATOM 4505 N N . TYR A 1 558 ? -42.921 31.978 12.555 1.00 74.06 558 TYR A N 1
ATOM 4506 C CA . TYR A 1 558 ? -42.171 30.721 12.503 1.00 74.06 558 TYR A CA 1
ATOM 4507 C C . TYR A 1 558 ? -42.852 29.661 11.614 1.00 74.06 558 TYR A C 1
ATOM 4509 O O . TYR A 1 558 ? -43.802 28.988 12.021 1.00 74.06 558 TYR A O 1
ATOM 4517 N N . THR A 1 559 ? -42.345 29.492 10.392 1.00 69.19 559 THR A N 1
ATOM 4518 C CA . THR A 1 559 ? -42.846 28.537 9.386 1.00 69.19 559 THR A CA 1
ATOM 4519 C C . THR A 1 559 ? -42.053 27.229 9.313 1.00 69.19 559 THR A C 1
ATOM 4521 O O . THR A 1 559 ? -42.504 26.287 8.669 1.00 69.19 559 THR A O 1
ATOM 4524 N N . GLU A 1 560 ? -40.915 27.117 10.006 1.00 66.25 560 GLU A N 1
ATOM 4525 C CA . GLU A 1 560 ? -40.028 25.937 9.960 1.00 66.25 560 GLU A CA 1
ATOM 4526 C C . GLU A 1 560 ? -40.577 24.708 10.720 1.00 66.25 560 GLU A C 1
ATOM 4528 O O . GLU A 1 560 ? -39.980 23.629 10.727 1.00 66.25 560 GLU A O 1
ATOM 4533 N N . SER A 1 561 ? -41.746 24.839 11.355 1.00 70.44 561 SER A N 1
ATOM 4534 C CA . SER A 1 561 ? -42.469 23.732 11.980 1.00 70.44 561 SER A CA 1
ATOM 4535 C C . SER A 1 561 ? -43.533 23.158 11.045 1.00 70.44 561 SER A C 1
ATOM 4537 O O . SER A 1 561 ? -44.410 23.876 10.569 1.00 70.44 561 SER A O 1
ATOM 4539 N N . LYS A 1 562 ? -43.551 21.826 10.910 1.00 72.69 562 LYS A N 1
ATOM 4540 C CA . LYS A 1 562 ? -44.614 21.010 10.274 1.00 72.69 562 LYS A CA 1
ATOM 4541 C C . LYS A 1 562 ? -46.051 21.308 10.747 1.00 72.69 562 LYS A C 1
ATOM 4543 O O . LYS A 1 562 ? -46.990 20.861 10.098 1.00 72.69 562 LYS A O 1
ATOM 4548 N N . TYR A 1 563 ? -46.229 22.010 11.868 1.00 69.00 563 TYR A N 1
ATOM 4549 C CA . TYR A 1 563 ? -47.536 22.391 12.418 1.00 69.00 563 TYR A CA 1
ATOM 4550 C C . TYR A 1 563 ? -47.958 23.837 12.085 1.00 69.00 563 TYR A C 1
ATOM 4552 O O . TYR A 1 563 ? -49.071 24.231 12.422 1.00 69.00 563 TYR A O 1
ATOM 4560 N N . GLY A 1 564 ? -47.098 24.619 11.421 1.00 71.94 564 GLY A N 1
ATOM 4561 C CA . GLY A 1 564 ? -47.333 26.035 11.119 1.00 71.94 564 GLY A CA 1
ATOM 4562 C C . GLY A 1 564 ? -47.246 26.967 12.343 1.00 71.94 564 GLY A C 1
ATOM 4563 O O . GLY A 1 564 ? -47.132 26.496 13.477 1.00 71.94 564 GLY A O 1
ATOM 4564 N N . PRO A 1 565 ? -47.278 28.295 12.129 1.00 81.56 565 PRO A N 1
ATOM 4565 C CA . PRO A 1 565 ? -47.149 29.287 13.196 1.00 81.56 565 PRO A CA 1
ATOM 4566 C C . PRO A 1 565 ? -48.387 29.369 14.101 1.00 81.56 565 PRO A C 1
ATOM 4568 O O . PRO A 1 565 ? -49.508 29.044 13.700 1.00 81.56 565 PRO A O 1
ATOM 4571 N N . ILE A 1 566 ? -48.207 29.894 15.316 1.00 81.00 566 ILE A N 1
ATOM 4572 C CA . ILE A 1 566 ? -49.316 30.168 16.240 1.00 81.00 566 ILE A CA 1
ATOM 4573 C C . ILE A 1 566 ? -49.909 31.548 15.918 1.00 81.00 566 ILE A C 1
ATOM 4575 O O . ILE A 1 566 ? -49.212 32.561 15.908 1.00 81.00 566 ILE A O 1
ATOM 4579 N N . SER A 1 567 ? -51.221 31.609 15.675 1.00 68.38 567 SER A N 1
ATOM 4580 C CA . SER A 1 567 ? -51.921 32.863 15.371 1.00 68.38 567 SER A CA 1
ATOM 4581 C C . SER A 1 567 ? -51.877 33.849 16.546 1.00 68.38 567 SER A C 1
ATOM 4583 O O . SER A 1 567 ? -52.122 33.461 17.687 1.00 68.38 567 SER A O 1
ATOM 4585 N N . LEU A 1 568 ? -51.651 35.139 16.262 1.00 58.69 568 LEU A N 1
ATOM 4586 C CA . LEU A 1 568 ? -51.484 36.186 17.286 1.00 58.69 568 LEU A CA 1
ATOM 4587 C C . LEU A 1 568 ? -52.638 36.214 18.307 1.00 58.69 568 LEU A C 1
ATOM 4589 O O . LEU A 1 568 ? -52.393 36.254 19.505 1.00 58.69 568 LEU A O 1
ATOM 4593 N N . SER A 1 569 ? -53.878 36.045 17.842 1.00 65.75 569 SER A N 1
ATOM 4594 C CA . SER A 1 569 ? -55.104 35.963 18.655 1.00 65.75 569 SER A CA 1
ATOM 4595 C C . SER A 1 569 ? -55.159 34.805 19.668 1.00 65.75 569 SER A C 1
ATOM 4597 O O . SER A 1 569 ? -56.090 34.734 20.464 1.00 65.75 569 SER A O 1
ATOM 4599 N N . ARG A 1 570 ? -54.197 33.870 19.641 1.00 72.38 570 ARG A N 1
ATOM 4600 C CA . ARG A 1 570 ? -54.043 32.787 20.633 1.00 72.38 570 ARG A CA 1
ATOM 4601 C C . ARG A 1 570 ? -52.914 33.041 21.640 1.00 72.38 570 ARG A C 1
ATOM 4603 O O . ARG A 1 570 ? -52.809 32.262 22.590 1.00 72.38 570 ARG A O 1
ATOM 4610 N N . LEU A 1 571 ? -52.101 34.079 21.420 1.00 69.38 571 LEU A N 1
ATOM 4611 C CA . LEU A 1 571 ? -50.955 34.526 22.233 1.00 69.38 571 LEU A CA 1
ATOM 4612 C C . LEU A 1 571 ? -51.210 35.882 22.914 1.00 69.38 571 LEU A C 1
ATOM 4614 O O . LEU A 1 571 ? -50.660 36.158 23.975 1.00 69.38 571 LEU A O 1
ATOM 4618 N N . GLU A 1 572 ? -52.039 36.727 22.306 1.00 65.25 572 GLU A N 1
ATOM 4619 C CA . GLU A 1 572 ? -52.373 38.065 22.784 1.00 65.25 572 GLU A CA 1
ATOM 4620 C C . GLU A 1 572 ? -52.950 38.031 24.211 1.00 65.25 572 GLU A C 1
ATOM 4622 O O . GLU A 1 572 ? -53.929 37.341 24.489 1.00 65.25 572 GLU A O 1
ATOM 4627 N N . GLY A 1 573 ? -52.300 38.755 25.129 1.00 65.69 573 GLY A N 1
ATOM 4628 C CA . GLY A 1 573 ? -52.676 38.822 26.545 1.00 65.69 573 GLY A CA 1
ATOM 4629 C C . GLY A 1 573 ? -52.173 37.679 27.440 1.00 65.69 573 GLY A C 1
ATOM 4630 O O . GLY A 1 573 ? -52.473 37.704 28.631 1.00 65.69 573 GLY A O 1
ATOM 4631 N N . LYS A 1 574 ? -51.414 36.703 26.921 1.00 78.50 574 LYS A N 1
ATOM 4632 C CA . LYS A 1 574 ? -50.923 35.563 27.719 1.00 78.50 574 LYS A CA 1
ATOM 4633 C C . LYS A 1 574 ? -49.630 35.828 28.479 1.00 78.50 574 LYS A C 1
ATOM 4635 O O . LYS A 1 574 ? -48.735 36.521 27.994 1.00 78.50 574 LYS A O 1
ATOM 4640 N N . ASP A 1 575 ? -49.524 35.193 29.643 1.00 78.56 575 ASP A N 1
ATOM 4641 C CA . ASP A 1 575 ? -48.294 35.114 30.427 1.00 78.56 575 ASP A CA 1
ATOM 4642 C C . ASP A 1 575 ? -47.349 34.000 29.929 1.00 78.56 575 ASP A C 1
ATOM 4644 O O . ASP A 1 575 ? -47.583 33.338 28.911 1.00 78.56 575 ASP A O 1
ATOM 4648 N N . THR A 1 576 ? -46.237 33.818 30.635 1.00 82.94 576 THR A N 1
ATOM 4649 C CA . THR A 1 576 ? -45.179 32.842 30.340 1.00 82.94 576 THR A CA 1
ATOM 4650 C C . THR A 1 576 ? -45.641 31.391 30.490 1.00 82.94 576 THR A C 1
ATOM 4652 O O . THR A 1 576 ? -45.225 30.537 29.704 1.00 82.94 576 THR A O 1
ATOM 4655 N N . ILE A 1 577 ? -46.545 31.118 31.433 1.00 83.00 577 ILE A N 1
ATOM 4656 C CA . ILE A 1 577 ? -47.098 29.794 31.744 1.00 83.00 577 ILE A CA 1
ATOM 4657 C C . ILE A 1 577 ? -48.045 29.364 30.623 1.00 83.00 577 ILE A C 1
ATOM 4659 O O . ILE A 1 577 ? -47.887 28.301 30.014 1.00 83.00 577 ILE A O 1
ATOM 4663 N N . ASP A 1 578 ? -48.988 30.243 30.294 1.00 83.44 578 ASP A N 1
ATOM 4664 C CA . ASP A 1 578 ? -49.988 30.042 29.252 1.00 83.44 578 ASP A CA 1
ATOM 4665 C C . ASP A 1 578 ? -49.351 30.024 27.848 1.00 83.44 578 ASP A C 1
ATOM 4667 O O . ASP A 1 578 ? -49.850 29.347 26.942 1.00 83.44 578 ASP A O 1
ATOM 4671 N N . THR A 1 579 ? -48.209 30.703 27.667 1.00 84.19 579 THR A N 1
ATOM 4672 C CA . THR A 1 579 ? -47.374 30.619 26.454 1.00 84.19 579 THR A CA 1
ATOM 4673 C C . THR A 1 579 ? -46.638 29.281 26.360 1.00 84.19 579 THR A C 1
ATOM 4675 O O . THR A 1 579 ? -46.761 28.599 25.341 1.00 84.19 579 THR A O 1
ATOM 4678 N N . ALA A 1 580 ? -45.909 28.867 27.404 1.00 85.12 580 ALA A N 1
ATOM 4679 C CA . ALA A 1 580 ? -45.156 27.608 27.416 1.00 85.12 580 ALA A CA 1
ATOM 4680 C C . ALA A 1 580 ? -46.068 26.386 27.221 1.00 85.12 580 ALA A C 1
ATOM 4682 O O . ALA A 1 580 ? -45.755 25.468 26.450 1.00 85.12 580 ALA A O 1
ATOM 4683 N N . LYS A 1 581 ? -47.240 26.413 27.865 1.00 85.38 581 LYS A N 1
ATOM 4684 C CA . LYS A 1 581 ? -48.283 25.404 27.699 1.00 85.38 581 LYS A CA 1
ATOM 4685 C C . LYS A 1 581 ? -48.853 25.409 26.282 1.00 85.38 581 LYS A C 1
ATOM 4687 O O . LYS A 1 581 ? -48.857 24.363 25.644 1.00 85.38 581 LYS A O 1
ATOM 4692 N N . LEU A 1 582 ? -49.233 26.571 25.739 1.00 84.75 582 LEU A N 1
ATOM 4693 C CA . LEU A 1 582 ? -49.735 26.674 24.362 1.00 84.75 582 LEU A CA 1
ATOM 4694 C C . LEU A 1 582 ? -48.716 26.178 23.325 1.00 84.75 582 LEU A C 1
ATOM 4696 O O . LEU A 1 582 ? -49.110 25.528 22.360 1.00 84.75 582 LEU A O 1
ATOM 4700 N N . MET A 1 583 ? -47.422 26.462 23.505 1.00 84.38 583 MET A N 1
ATOM 4701 C CA . MET A 1 583 ? -46.372 25.943 22.623 1.00 84.38 583 MET A CA 1
ATOM 4702 C C . MET A 1 583 ? -46.268 24.419 22.697 1.00 84.38 583 MET A C 1
ATOM 4704 O O . MET A 1 583 ? -46.174 23.765 21.657 1.00 84.38 583 MET A O 1
ATOM 4708 N N . THR A 1 584 ? -46.323 23.857 23.905 1.00 84.25 584 THR A N 1
ATOM 4709 C CA . THR A 1 584 ? -46.282 22.406 24.118 1.00 84.25 584 THR A CA 1
ATOM 4710 C C . THR A 1 584 ? -47.518 21.718 23.536 1.00 84.25 584 THR A C 1
ATOM 4712 O O . THR A 1 584 ? -47.371 20.740 22.808 1.00 84.25 584 THR A O 1
ATOM 4715 N N . ASP A 1 585 ? -48.710 22.280 23.750 1.00 81.94 585 ASP A N 1
ATOM 4716 C CA . ASP A 1 585 ? -49.980 21.790 23.199 1.00 81.94 585 ASP A CA 1
ATOM 4717 C C . ASP A 1 585 ? -50.044 21.905 21.659 1.00 81.94 585 ASP A C 1
ATOM 4719 O O . ASP A 1 585 ? -50.704 21.098 21.006 1.00 81.94 585 ASP A O 1
ATOM 4723 N N . HIS A 1 586 ? -49.388 22.910 21.060 1.00 81.38 586 HIS A N 1
ATOM 4724 C CA . HIS A 1 586 ? -49.435 23.158 19.611 1.00 81.38 586 HIS A CA 1
ATOM 4725 C C . HIS A 1 586 ? -48.405 22.359 18.811 1.00 81.38 586 HIS A C 1
ATOM 4727 O O . HIS A 1 586 ? -48.717 21.833 17.745 1.00 81.38 586 HIS A O 1
ATOM 4733 N N . TYR A 1 587 ? -47.166 22.300 19.304 1.00 77.38 587 TYR A N 1
ATOM 4734 C CA . TYR A 1 587 ? -46.053 21.671 18.595 1.00 77.38 587 TYR A CA 1
ATOM 4735 C C . TYR A 1 587 ? -45.737 20.259 19.114 1.00 77.38 587 TYR A C 1
ATOM 4737 O O . TYR A 1 587 ? -45.091 19.483 18.413 1.00 77.38 587 TYR A O 1
ATOM 4745 N N . GLY A 1 588 ? -46.179 19.906 20.325 1.00 77.56 588 GLY A N 1
ATOM 4746 C CA . GLY A 1 588 ? -45.666 18.762 21.080 1.00 77.56 588 GLY A CA 1
ATOM 4747 C C . GLY A 1 588 ? -44.310 19.090 21.714 1.00 77.56 588 GLY A C 1
ATOM 4748 O O . GLY A 1 588 ? -43.472 19.751 21.101 1.00 77.56 588 GLY A O 1
ATOM 4749 N N . SER A 1 589 ? -44.065 18.620 22.941 1.00 76.25 589 SER A N 1
ATOM 4750 C CA . SER A 1 589 ? -42.975 19.099 23.816 1.00 76.25 589 SER A CA 1
ATOM 4751 C C . SER A 1 589 ? -41.592 19.161 23.154 1.00 76.25 589 SER A C 1
ATOM 4753 O O . SER A 1 589 ? -40.835 20.105 23.374 1.00 76.25 589 SER A O 1
ATOM 4755 N N . ARG A 1 590 ? -41.255 18.176 22.311 1.00 72.00 590 ARG A N 1
ATOM 4756 C CA . ARG A 1 590 ? -39.935 18.080 21.670 1.00 72.00 590 ARG A CA 1
ATOM 4757 C C . ARG A 1 590 ? -39.736 19.077 20.523 1.00 72.00 590 ARG A C 1
ATOM 4759 O O . ARG A 1 590 ? -38.666 19.670 20.420 1.00 72.00 590 ARG A O 1
ATOM 4766 N N . ASP A 1 591 ? -40.754 19.289 19.689 1.00 76.12 591 ASP A N 1
ATOM 4767 C CA . ASP A 1 591 ? -40.714 20.341 18.667 1.00 76.12 591 ASP A CA 1
ATOM 4768 C C . ASP A 1 591 ? -40.857 21.725 19.326 1.00 76.12 591 ASP A C 1
ATOM 4770 O O . ASP A 1 591 ? -40.122 22.636 18.957 1.00 76.12 591 ASP A O 1
ATOM 4774 N N . ALA A 1 592 ? -41.704 21.871 20.356 1.00 82.88 592 ALA A N 1
ATOM 4775 C CA . ALA A 1 592 ? -41.857 23.106 21.132 1.00 82.88 592 ALA A CA 1
ATOM 4776 C C . ALA A 1 592 ? -40.520 23.602 21.708 1.00 82.88 592 ALA A C 1
ATOM 4778 O O . ALA A 1 592 ? -40.187 24.773 21.550 1.00 82.88 592 ALA A O 1
ATOM 4779 N N . LEU A 1 593 ? -39.717 22.705 22.294 1.00 83.12 593 LEU A N 1
ATOM 4780 C CA . LEU A 1 593 ? -38.382 23.025 22.806 1.00 83.12 593 LEU A CA 1
ATOM 4781 C C . LEU A 1 593 ? -37.436 23.545 21.707 1.00 83.12 593 LEU A C 1
ATOM 4783 O O . LEU A 1 593 ? -36.647 24.454 21.968 1.00 83.12 593 LEU A O 1
ATOM 4787 N N . ARG A 1 594 ? -37.519 23.009 20.479 1.00 82.62 594 ARG A N 1
ATOM 4788 C CA . ARG A 1 594 ? -36.749 23.522 19.333 1.00 82.62 594 ARG A CA 1
ATOM 4789 C C . ARG A 1 594 ? -37.225 24.924 18.941 1.00 82.62 594 ARG A C 1
ATOM 4791 O O . ARG A 1 594 ? -36.398 25.829 18.891 1.00 82.62 594 ARG A O 1
ATOM 4798 N N . VAL A 1 595 ? -38.537 25.123 18.777 1.00 82.31 595 VAL A N 1
ATOM 4799 C CA . VAL A 1 595 ? -39.120 26.442 18.459 1.00 82.31 595 VAL A CA 1
ATOM 4800 C C . VAL A 1 595 ? -38.728 27.492 19.509 1.00 82.31 595 VAL A C 1
ATOM 4802 O O . VAL A 1 595 ? -38.323 28.591 19.139 1.00 82.31 595 VAL A O 1
ATOM 4805 N N . THR A 1 596 ? -38.757 27.153 20.805 1.00 86.62 596 THR A N 1
ATOM 4806 C CA . THR A 1 596 ? -38.284 28.044 21.881 1.00 86.62 596 THR A CA 1
ATOM 4807 C C . THR A 1 596 ? -36.820 28.429 21.686 1.00 86.62 596 THR A C 1
ATOM 4809 O O . THR A 1 596 ? -36.505 29.616 21.693 1.00 86.62 596 THR A O 1
ATOM 4812 N N . LYS A 1 597 ? -35.917 27.460 21.470 1.00 85.12 597 LYS A N 1
ATOM 4813 C CA . LYS A 1 597 ? -34.489 27.748 21.250 1.00 85.12 597 LYS A CA 1
ATOM 4814 C C . LYS A 1 597 ? -34.245 28.622 20.025 1.00 85.12 597 LYS A C 1
ATOM 4816 O O . LYS A 1 597 ? -33.383 29.492 20.081 1.00 85.12 597 LYS A O 1
ATOM 4821 N N . ASP A 1 598 ? -34.940 28.367 18.923 1.00 83.19 598 ASP A N 1
ATOM 4822 C CA . ASP A 1 598 ? -34.708 29.086 17.671 1.00 83.19 598 ASP A CA 1
ATOM 4823 C C . ASP A 1 598 ? -35.217 30.527 17.771 1.00 83.19 598 ASP A C 1
ATOM 4825 O O . ASP A 1 598 ? -34.471 31.459 17.479 1.00 83.19 598 ASP A O 1
ATOM 4829 N N . ILE A 1 599 ? -36.411 30.740 18.332 1.00 85.44 599 ILE A N 1
ATOM 4830 C CA . ILE A 1 599 ? -36.927 32.094 18.565 1.00 85.44 599 ILE A CA 1
ATOM 4831 C C . ILE A 1 599 ? -36.083 32.853 19.603 1.00 85.44 599 ILE A C 1
ATOM 4833 O O . ILE A 1 599 ? -35.852 34.049 19.428 1.00 85.44 599 ILE A O 1
ATOM 4837 N N . LEU A 1 600 ? -35.551 32.183 20.636 1.00 86.19 600 LEU A N 1
ATOM 4838 C CA . LEU A 1 600 ? -34.589 32.795 21.564 1.00 86.19 600 LEU A CA 1
ATOM 4839 C C . LEU A 1 600 ? -33.299 33.259 20.855 1.00 86.19 600 LEU A C 1
ATOM 4841 O O . LEU A 1 600 ? -32.750 34.292 21.236 1.00 86.19 600 LEU A O 1
ATOM 4845 N N . LYS A 1 601 ? -32.824 32.561 19.809 1.00 84.19 601 LYS A N 1
ATOM 4846 C CA . LYS A 1 601 ? -31.687 33.024 18.982 1.00 84.19 601 LYS A CA 1
ATOM 4847 C C . LYS A 1 601 ? -32.058 34.246 18.143 1.00 84.19 601 LYS A C 1
ATOM 4849 O O . LYS A 1 601 ? -31.262 35.181 18.096 1.00 84.19 601 LYS A O 1
ATOM 4854 N N . GLU A 1 602 ? -33.247 34.263 17.539 1.00 81.38 602 GLU A N 1
ATOM 4855 C CA . GLU A 1 602 ? -33.726 35.384 16.710 1.00 81.38 602 GLU A CA 1
ATOM 4856 C C . GLU A 1 602 ? -33.941 36.671 17.521 1.00 81.38 602 GLU A C 1
ATOM 4858 O O . GLU A 1 602 ? -33.595 37.760 17.064 1.00 81.38 602 GLU A O 1
ATOM 4863 N N . ILE A 1 603 ? -34.409 36.571 18.771 1.00 86.19 603 ILE A N 1
ATOM 4864 C CA . ILE A 1 603 ? -34.437 37.716 19.706 1.00 86.19 603 ILE A CA 1
ATOM 4865 C C . ILE A 1 603 ? -33.083 37.949 20.414 1.00 86.19 603 ILE A C 1
ATOM 4867 O O . ILE A 1 603 ? -32.989 38.755 21.334 1.00 86.19 603 ILE A O 1
ATOM 4871 N N . ASN A 1 604 ? -32.024 37.262 19.968 1.00 81.38 604 ASN A N 1
ATOM 4872 C CA . ASN A 1 604 ? -30.634 37.341 20.431 1.00 81.38 604 ASN A CA 1
ATOM 4873 C C . ASN A 1 604 ? -30.384 36.991 21.918 1.00 81.38 604 ASN A C 1
ATOM 4875 O O . ASN A 1 604 ? -29.306 37.262 22.447 1.00 81.38 604 ASN A O 1
ATOM 4879 N N . GLN A 1 605 ? -31.322 36.306 22.576 1.00 83.62 605 GLN A N 1
ATOM 4880 C CA . GLN A 1 605 ? -31.241 35.836 23.967 1.00 83.62 605 GLN A CA 1
ATOM 4881 C C . GLN A 1 605 ? -30.420 34.533 24.091 1.00 83.62 605 GLN A C 1
ATOM 4883 O O . GLN A 1 605 ? -30.878 33.494 24.574 1.00 83.62 605 GLN A O 1
ATOM 4888 N N . ARG A 1 606 ? -29.169 34.579 23.611 1.00 81.19 606 ARG A N 1
ATOM 4889 C CA . ARG A 1 606 ? -28.280 33.409 23.453 1.00 81.19 606 ARG A CA 1
ATOM 4890 C C . ARG A 1 606 ? -27.895 32.742 24.775 1.00 81.19 606 ARG A C 1
ATOM 4892 O O . ARG A 1 606 ? -27.730 31.523 24.812 1.00 81.19 606 ARG A O 1
ATOM 4899 N N . ASP A 1 607 ? -27.779 33.506 25.858 1.00 79.69 607 ASP A N 1
ATOM 4900 C CA . ASP A 1 607 ? -27.455 32.940 27.170 1.00 79.69 607 ASP A CA 1
ATOM 4901 C C . ASP A 1 607 ? -28.619 32.135 27.758 1.00 79.69 607 ASP A C 1
ATOM 4903 O O . ASP A 1 607 ? -28.377 31.099 28.375 1.00 79.69 607 ASP A O 1
ATOM 4907 N N . LEU A 1 608 ? -29.874 32.515 27.488 1.00 82.88 608 LEU A N 1
ATOM 4908 C CA . LEU A 1 608 ? -31.044 31.712 27.866 1.00 82.88 608 LEU A CA 1
ATOM 4909 C C . LEU A 1 608 ? -31.119 30.403 27.065 1.00 82.88 608 LEU A C 1
ATOM 4911 O O . LEU A 1 608 ? -31.400 29.357 27.646 1.00 82.88 608 LEU A O 1
ATOM 4915 N N . VAL A 1 609 ? -30.753 30.409 25.774 1.00 81.12 609 VAL A N 1
ATOM 4916 C CA . VAL A 1 609 ? -30.593 29.166 24.983 1.00 81.12 609 VAL A CA 1
ATOM 4917 C C . VAL A 1 609 ? -29.579 28.231 25.647 1.00 81.12 609 VAL A C 1
ATOM 4919 O O . VAL A 1 609 ? -29.859 27.048 25.838 1.00 81.12 609 VAL A O 1
ATOM 4922 N N . ARG A 1 610 ? -28.422 28.768 26.053 1.00 79.38 610 ARG A N 1
ATOM 4923 C CA . ARG A 1 610 ? -27.339 28.010 26.697 1.00 79.38 610 ARG A CA 1
ATOM 4924 C C . ARG A 1 610 ? -27.713 27.507 28.098 1.00 79.38 610 ARG A C 1
ATOM 4926 O O . ARG A 1 610 ? -27.282 26.421 28.488 1.00 79.38 610 ARG A O 1
ATOM 4933 N N . GLN A 1 611 ? -28.510 28.264 28.854 1.00 78.25 611 GLN A N 1
ATOM 4934 C CA . GLN A 1 611 ? -29.038 27.841 30.157 1.00 78.25 611 GLN A CA 1
ATOM 4935 C C . GLN A 1 611 ? -30.084 26.730 30.011 1.00 78.25 611 GLN A C 1
ATOM 4937 O O . GLN A 1 611 ? -29.956 25.694 30.665 1.00 78.25 611 GLN A O 1
ATOM 4942 N N . LEU A 1 612 ? -31.040 26.884 29.090 1.00 81.81 612 LEU A N 1
ATOM 4943 C CA . LEU A 1 612 ? -32.025 25.858 28.739 1.00 81.81 612 LEU A CA 1
ATOM 4944 C C . LEU A 1 612 ? -31.342 24.568 28.251 1.00 81.81 612 LEU A C 1
ATOM 4946 O O . LEU A 1 612 ? -31.717 23.470 28.657 1.00 81.81 612 LEU A O 1
ATOM 4950 N N . GLU A 1 613 ? -30.280 24.679 27.449 1.00 80.12 613 GLU A N 1
ATOM 4951 C CA . GLU A 1 613 ? -29.462 23.534 27.026 1.00 80.12 613 GLU A CA 1
ATOM 4952 C C . GLU A 1 613 ? -28.744 22.844 28.187 1.00 80.12 613 GLU A C 1
ATOM 4954 O O . GLU A 1 613 ? -28.730 21.613 28.253 1.00 80.12 613 GLU A O 1
ATOM 4959 N N . LYS A 1 614 ? -28.213 23.613 29.142 1.00 79.62 614 LYS A N 1
ATOM 4960 C CA . LYS A 1 614 ? -27.584 23.069 30.350 1.00 79.62 614 LYS A CA 1
ATOM 4961 C C . LYS A 1 614 ? -28.596 22.386 31.280 1.00 79.62 614 LYS A C 1
ATOM 4963 O O . LYS A 1 614 ? -28.264 21.343 31.841 1.00 79.62 614 LYS A O 1
ATOM 4968 N N . SER A 1 615 ? -29.809 22.930 31.427 1.00 71.25 615 SER A N 1
ATOM 4969 C CA . SER A 1 615 ? -30.881 22.308 32.222 1.00 71.25 615 SER A CA 1
ATOM 4970 C C . SER A 1 615 ? -31.335 20.984 31.593 1.00 71.25 615 SER A C 1
ATOM 4972 O O . SER A 1 615 ? -31.304 19.933 32.239 1.00 71.25 615 SER A O 1
ATOM 4974 N N . MET A 1 616 ? -31.629 20.996 30.288 1.00 68.06 616 MET A N 1
ATOM 4975 C CA . MET A 1 616 ? -32.026 19.795 29.544 1.00 68.06 616 MET A CA 1
ATOM 4976 C C . MET A 1 616 ? -30.939 18.706 29.556 1.00 68.06 616 MET A C 1
ATOM 4978 O O . MET A 1 616 ? -31.257 17.540 29.787 1.00 68.06 616 MET A O 1
ATOM 4982 N N . GLY A 1 617 ? -29.658 19.065 29.412 1.00 56.94 617 GLY A N 1
ATOM 4983 C CA . GLY A 1 617 ? -28.548 18.106 29.506 1.00 56.94 617 GLY A CA 1
ATOM 4984 C C . GLY A 1 617 ? -28.361 17.483 30.901 1.00 56.94 617 GLY A C 1
ATOM 4985 O O . GLY A 1 617 ? -27.841 16.375 31.018 1.00 56.94 617 GLY A O 1
ATOM 4986 N N . GLN A 1 618 ? -28.817 18.141 31.975 1.00 46.81 618 GLN A N 1
ATOM 4987 C CA . GLN A 1 618 ? -28.829 17.548 33.321 1.00 46.81 618 GLN A CA 1
ATOM 4988 C C . GLN A 1 618 ? -30.027 16.614 33.561 1.00 46.81 618 GLN A C 1
ATOM 4990 O O . GLN A 1 618 ? -29.940 15.726 34.413 1.00 46.81 618 GLN A O 1
ATOM 4995 N N . LEU A 1 619 ? -31.120 16.765 32.803 1.00 43.91 619 LEU A N 1
ATOM 4996 C CA . LEU A 1 619 ? -32.267 15.849 32.836 1.00 43.91 619 LEU A CA 1
ATOM 4997 C C . LEU A 1 619 ? -31.948 14.497 32.172 1.00 43.91 619 LEU A C 1
ATOM 4999 O O . LEU A 1 619 ? -32.365 13.460 32.690 1.00 43.91 619 LEU A O 1
ATOM 5003 N N . GLU A 1 620 ? -31.147 14.483 31.100 1.00 35.78 620 GLU A N 1
ATOM 5004 C CA . GLU A 1 620 ? -30.715 13.247 30.419 1.00 35.78 620 GLU A CA 1
ATOM 5005 C C . GLU A 1 620 ? -29.861 12.322 31.313 1.00 35.78 620 GLU A C 1
ATOM 5007 O O . GLU A 1 620 ? -29.858 11.107 31.128 1.00 35.78 620 GLU A O 1
ATOM 5012 N N . LEU A 1 621 ? -29.195 12.870 32.337 1.00 35.59 621 LEU A N 1
ATOM 5013 C CA . LEU A 1 621 ? -28.342 12.127 33.278 1.00 35.59 621 LEU A CA 1
ATOM 5014 C C . LEU A 1 621 ? -29.094 11.474 34.458 1.00 35.59 621 LEU A C 1
ATOM 5016 O O . LEU A 1 621 ? -28.453 10.857 35.311 1.00 35.59 621 LEU A O 1
ATOM 5020 N N . ARG A 1 622 ? -30.425 11.628 34.566 1.00 28.94 622 ARG A N 1
ATOM 5021 C CA . ARG A 1 622 ? -31.195 11.249 35.776 1.00 28.94 622 ARG A CA 1
ATOM 5022 C C . ARG A 1 622 ? -32.480 10.442 35.538 1.00 28.94 622 ARG A C 1
ATOM 5024 O O . ARG A 1 622 ? -33.313 10.350 36.439 1.00 28.94 622 ARG A O 1
ATOM 5031 N N . LEU A 1 623 ? -32.634 9.812 34.373 1.00 29.61 623 LEU A N 1
ATOM 5032 C CA . LEU A 1 623 ? -33.712 8.848 34.105 1.00 29.61 623 LEU A CA 1
ATOM 5033 C C . LEU A 1 623 ? -33.159 7.413 33.956 1.00 29.61 623 LEU A C 1
ATOM 5035 O O . LEU A 1 623 ? -32.133 7.229 33.299 1.00 29.61 623 LEU A O 1
ATOM 5039 N N . PRO A 1 624 ? -33.822 6.383 34.525 1.00 30.86 624 PRO A N 1
ATOM 5040 C CA . PRO A 1 624 ? -33.502 4.981 34.248 1.00 30.86 624 PRO A CA 1
ATOM 5041 C C . PRO A 1 624 ? -33.583 4.637 32.749 1.00 30.86 624 PRO A C 1
ATOM 5043 O O . PRO A 1 624 ? -34.315 5.265 31.985 1.00 30.86 624 PRO A O 1
ATOM 5046 N N . LYS A 1 625 ? -32.828 3.612 32.331 1.00 35.09 625 LYS A N 1
ATOM 5047 C CA . LYS A 1 625 ? -32.432 3.323 30.933 1.00 35.09 625 LYS A CA 1
ATOM 5048 C C . LYS A 1 625 ? -33.549 2.925 29.939 1.00 35.09 625 LYS A C 1
ATOM 5050 O O . LYS A 1 625 ? -33.230 2.459 28.849 1.00 35.09 625 LYS A O 1
ATOM 5055 N N . GLU A 1 626 ? -34.829 3.100 30.260 1.00 30.44 626 GLU A N 1
ATOM 5056 C CA . GLU A 1 626 ? -35.940 2.481 29.512 1.00 30.44 626 GLU A CA 1
ATOM 5057 C C . GLU A 1 626 ? -36.766 3.430 28.620 1.00 30.44 626 GLU A C 1
ATOM 5059 O O . GLU A 1 626 ? -37.511 2.950 27.769 1.00 30.44 626 GLU A O 1
ATOM 5064 N N . VAL A 1 627 ? -36.632 4.762 28.745 1.00 34.31 627 VAL A N 1
ATOM 5065 C CA . VAL A 1 627 ? -37.531 5.721 28.047 1.00 34.31 627 VAL A CA 1
ATOM 5066 C C . VAL A 1 627 ? -36.846 6.586 26.969 1.00 34.31 627 VAL A C 1
ATOM 5068 O O . VAL A 1 627 ? -37.523 7.094 26.073 1.00 34.31 627 VAL A O 1
ATOM 5071 N N . LEU A 1 628 ? -35.509 6.701 26.946 1.00 30.44 628 LEU A N 1
ATOM 5072 C CA . LEU A 1 628 ? -34.772 7.517 25.955 1.00 30.44 628 LEU A CA 1
ATOM 5073 C C . LEU A 1 628 ? -34.663 6.869 24.552 1.00 30.44 628 LEU A C 1
ATOM 5075 O O . LEU A 1 628 ? -33.581 6.620 24.025 1.00 30.44 628 LEU A O 1
ATOM 5079 N N . LYS A 1 629 ? -35.821 6.646 23.917 1.00 36.84 629 LYS A N 1
ATOM 5080 C CA . LYS A 1 629 ? -35.987 6.288 22.496 1.00 36.84 629 LYS A CA 1
ATOM 5081 C C . LYS A 1 629 ? -37.218 6.976 21.879 1.00 36.84 629 LYS A C 1
ATOM 5083 O O . LYS A 1 629 ? -38.135 6.295 21.417 1.00 36.84 629 LYS A O 1
ATOM 5088 N N . LYS A 1 630 ? -37.275 8.321 21.882 1.00 36.81 630 LYS A N 1
ATOM 5089 C CA . LYS A 1 630 ? -38.320 9.093 21.153 1.00 36.81 630 LYS A CA 1
ATOM 5090 C C . LYS A 1 630 ? -38.025 10.563 20.773 1.00 36.81 630 LYS A C 1
ATOM 5092 O O . LYS A 1 630 ? -38.941 11.303 20.436 1.00 36.81 630 LYS A O 1
ATOM 5097 N N . GLU A 1 631 ? -36.762 10.930 20.565 1.00 35.81 631 GLU A N 1
ATOM 5098 C CA . GLU A 1 631 ? -36.417 11.024 19.139 1.00 35.81 631 GLU A CA 1
ATOM 5099 C C . GLU A 1 631 ? -36.138 9.584 18.750 1.00 35.81 631 GLU A C 1
ATOM 5101 O O . GLU A 1 631 ? -35.349 8.909 19.412 1.00 35.81 631 GLU A O 1
ATOM 5106 N N . ALA A 1 632 ? -36.876 9.051 17.783 1.00 38.88 632 ALA A N 1
ATOM 5107 C CA . ALA A 1 632 ? -36.605 7.689 17.373 1.00 38.88 632 ALA A CA 1
ATOM 5108 C C . ALA A 1 632 ? -35.226 7.694 16.709 1.00 38.88 632 ALA A C 1
ATOM 5110 O O . ALA A 1 632 ? -35.068 8.332 15.664 1.00 38.88 632 ALA A O 1
ATOM 5111 N N . ASN A 1 633 ? -34.260 6.972 17.296 1.00 46.19 633 ASN A N 1
ATOM 5112 C CA . ASN A 1 633 ? -33.068 6.540 16.569 1.00 46.19 633 ASN A CA 1
ATOM 5113 C C . ASN A 1 633 ? -33.548 6.074 15.198 1.00 46.19 633 ASN A C 1
ATOM 5115 O O . ASN A 1 633 ? -34.531 5.329 15.140 1.00 46.19 633 ASN A O 1
ATOM 5119 N N . GLN A 1 634 ? -32.904 6.481 14.104 1.00 43.44 634 GLN A N 1
ATOM 5120 C CA . GLN A 1 634 ? -33.423 6.093 12.789 1.00 43.44 634 GLN A CA 1
ATOM 5121 C C . GLN A 1 634 ? -33.491 4.560 12.669 1.00 43.44 634 GLN A C 1
ATOM 5123 O O . GLN A 1 634 ? -34.443 4.056 12.095 1.00 43.44 634 GLN A O 1
ATOM 5128 N N . GLY A 1 635 ? -32.605 3.823 13.357 1.00 43.88 635 GLY A N 1
ATOM 5129 C CA . GLY A 1 635 ? -32.683 2.369 13.544 1.00 43.88 635 GLY A CA 1
ATOM 5130 C C . GLY A 1 635 ? -33.872 1.836 14.369 1.00 43.88 635 GLY A C 1
ATOM 5131 O O . GLY A 1 635 ? -34.332 0.744 14.076 1.00 43.88 635 GLY A O 1
ATOM 5132 N N . ASP A 1 636 ? -34.423 2.570 15.343 1.00 45.34 636 ASP A N 1
ATOM 5133 C CA . ASP A 1 636 ? -35.646 2.175 16.078 1.00 45.34 636 ASP A CA 1
ATOM 5134 C C . ASP A 1 636 ? -36.925 2.577 15.335 1.00 45.34 636 ASP A C 1
ATOM 5136 O O . ASP A 1 636 ? -37.914 1.844 15.348 1.00 45.34 636 ASP A O 1
ATOM 5140 N N . LYS A 1 637 ? -36.904 3.726 14.646 1.00 44.12 637 LYS A N 1
ATOM 5141 C CA . LYS A 1 637 ? -37.980 4.116 13.727 1.00 44.12 637 LYS A CA 1
ATOM 5142 C C . LYS A 1 637 ? -38.070 3.106 12.586 1.00 44.12 637 LYS A C 1
ATOM 5144 O O . LYS A 1 637 ? -39.162 2.646 12.282 1.00 44.12 637 LYS A O 1
ATOM 5149 N N . LEU A 1 638 ? -36.916 2.720 12.036 1.00 46.62 638 LEU A N 1
ATOM 5150 C CA . LEU A 1 638 ? -36.758 1.666 11.042 1.00 46.62 638 LEU A CA 1
ATOM 5151 C C . LEU A 1 638 ? -37.147 0.299 11.611 1.00 46.62 638 LEU A C 1
ATOM 5153 O O . LEU A 1 638 ? -37.976 -0.343 10.986 1.00 46.62 638 LEU A O 1
ATOM 5157 N N . LYS A 1 639 ? -36.666 -0.119 12.798 1.00 49.25 639 LYS A N 1
ATOM 5158 C CA . LYS A 1 639 ? -37.112 -1.367 13.454 1.00 49.25 639 LYS A CA 1
ATOM 5159 C C . LYS A 1 639 ? -38.635 -1.430 13.460 1.00 49.25 639 LYS A C 1
ATOM 5161 O O . LYS A 1 639 ? -39.188 -2.354 12.887 1.00 49.25 639 LYS A O 1
ATOM 5166 N N . ASN A 1 640 ? -39.298 -0.420 14.020 1.00 48.31 640 ASN A N 1
ATOM 5167 C CA . ASN A 1 640 ? -40.755 -0.398 14.126 1.00 48.31 640 ASN A CA 1
ATOM 5168 C C . ASN A 1 640 ? -41.465 -0.267 12.763 1.00 48.31 640 ASN A C 1
ATOM 5170 O O . ASN A 1 640 ? -42.636 -0.620 12.669 1.00 48.31 640 ASN A O 1
ATOM 5174 N N . LEU A 1 641 ? -40.791 0.218 11.713 1.00 45.38 641 LEU A N 1
ATOM 5175 C CA . LEU A 1 641 ? -41.307 0.204 10.339 1.00 45.38 641 LEU A CA 1
ATOM 5176 C C . LEU A 1 641 ? -41.259 -1.214 9.748 1.00 45.38 641 LEU A C 1
ATOM 5178 O O . LEU A 1 641 ? -42.253 -1.680 9.200 1.00 45.38 641 LEU A O 1
ATOM 5182 N N . LEU A 1 642 ? -40.120 -1.899 9.901 1.00 48.22 642 LEU A N 1
ATOM 5183 C CA . LEU A 1 642 ? -39.862 -3.244 9.374 1.00 48.22 642 LEU A CA 1
ATOM 5184 C C . LEU A 1 642 ? -40.612 -4.333 10.169 1.00 48.22 642 LEU A C 1
ATOM 5186 O O . LEU A 1 642 ? -41.086 -5.301 9.593 1.00 48.22 642 LEU A O 1
ATOM 5190 N N . THR A 1 643 ? -40.773 -4.178 11.485 1.00 51.22 643 THR A N 1
ATOM 5191 C CA . THR A 1 643 ? -41.566 -5.089 12.337 1.00 51.22 643 THR A CA 1
ATOM 5192 C C . THR A 1 643 ? -43.036 -4.671 12.462 1.00 51.22 643 THR A C 1
ATOM 5194 O O . THR A 1 643 ? -43.779 -5.269 13.238 1.00 51.22 643 THR A O 1
ATOM 5197 N N . CYS A 1 644 ? -43.453 -3.592 11.787 1.00 45.81 644 CYS A N 1
ATOM 5198 C CA . CYS A 1 644 ? -44.763 -2.939 11.943 1.00 45.81 644 CYS A CA 1
ATOM 5199 C C . CYS A 1 644 ? -45.179 -2.661 13.410 1.00 45.81 644 CYS A C 1
ATOM 5201 O O . CYS A 1 644 ? -46.364 -2.630 13.738 1.00 45.81 644 CYS A O 1
ATOM 5203 N N . GLY A 1 645 ? -44.204 -2.448 14.302 1.00 44.00 645 GLY A N 1
ATOM 5204 C CA . GLY A 1 645 ? -44.398 -2.223 15.740 1.00 44.00 645 GLY A CA 1
ATOM 5205 C C . GLY A 1 645 ? -44.196 -3.460 16.624 1.00 44.00 645 GLY A C 1
ATOM 5206 O O . GLY A 1 645 ? -44.184 -3.324 17.847 1.00 44.00 645 GLY A O 1
ATOM 5207 N N . GLY A 1 646 ? -43.985 -4.641 16.035 1.00 46.62 646 GLY A N 1
ATOM 5208 C CA . GLY A 1 646 ? -43.613 -5.868 16.740 1.00 46.62 646 GLY A CA 1
ATOM 5209 C C . GLY A 1 646 ? -42.163 -5.879 17.246 1.00 46.62 646 GLY A C 1
ATOM 5210 O O . GLY A 1 646 ? -41.362 -4.978 16.969 1.00 46.62 646 GLY A O 1
ATOM 5211 N N . ASN A 1 647 ? -41.800 -6.930 17.986 1.00 43.03 647 ASN A N 1
ATOM 5212 C CA . ASN A 1 647 ? -40.434 -7.121 18.493 1.00 43.03 647 ASN A CA 1
ATOM 5213 C C . ASN A 1 647 ? -39.545 -8.025 17.624 1.00 43.03 647 ASN A C 1
ATOM 5215 O O . ASN A 1 647 ? -38.331 -7.997 17.817 1.00 43.03 647 ASN A O 1
ATOM 5219 N N . SER A 1 648 ? -40.115 -8.735 16.650 1.00 44.66 648 SER A N 1
ATOM 5220 C CA . SER A 1 648 ? -39.407 -9.534 15.644 1.00 44.66 648 SER A CA 1
ATOM 5221 C C . SER A 1 648 ? -40.037 -9.319 14.250 1.00 44.66 648 SER A C 1
ATOM 5223 O O . SER A 1 648 ? -41.019 -8.584 14.117 1.00 44.66 648 SER A O 1
ATOM 5225 N N . LEU A 1 649 ? -39.401 -9.836 13.195 1.00 45.75 649 LEU A N 1
ATOM 5226 C CA . LEU A 1 649 ? -39.686 -9.554 11.774 1.00 45.75 649 LEU A CA 1
ATOM 5227 C C . LEU A 1 649 ? -40.655 -10.582 11.154 1.00 45.75 649 LEU A C 1
ATOM 5229 O O . LEU A 1 649 ? -40.468 -11.028 10.027 1.00 45.75 649 LEU A O 1
ATOM 5233 N N . ASP A 1 650 ? -41.679 -10.979 11.904 1.00 43.34 650 ASP A N 1
ATOM 5234 C CA . ASP A 1 650 ? -42.322 -12.292 11.727 1.00 43.34 650 ASP A CA 1
ATOM 5235 C C . ASP A 1 650 ? -43.328 -12.383 10.559 1.00 43.34 650 ASP A C 1
ATOM 5237 O O . ASP A 1 650 ? -43.784 -13.474 10.238 1.00 43.34 650 ASP A O 1
ATOM 5241 N N . ASN A 1 651 ? -43.653 -11.257 9.905 1.00 40.34 651 ASN A N 1
ATOM 5242 C CA . ASN A 1 651 ? -44.703 -11.167 8.874 1.00 40.34 651 ASN A CA 1
ATOM 5243 C C . ASN A 1 651 ? -44.203 -10.784 7.460 1.00 40.34 651 ASN A C 1
ATOM 5245 O O . ASN A 1 651 ? -45.020 -10.644 6.556 1.00 40.34 651 ASN A O 1
ATOM 5249 N N . TYR A 1 652 ? -42.894 -10.586 7.247 1.00 39.56 652 TYR A N 1
ATOM 5250 C CA . TYR A 1 652 ? -42.322 -10.313 5.915 1.00 39.56 652 TYR A CA 1
ATOM 5251 C C . TYR A 1 652 ? -40.878 -10.836 5.840 1.00 39.56 652 TYR A C 1
ATOM 5253 O O . TYR A 1 652 ? -39.997 -10.318 6.527 1.00 39.56 652 TYR A O 1
ATOM 5261 N N . ASP A 1 653 ? -40.593 -11.812 4.973 1.00 35.19 653 ASP A N 1
ATOM 5262 C CA . ASP A 1 653 ? -39.367 -12.625 5.078 1.00 35.19 653 ASP A CA 1
ATOM 5263 C C . ASP A 1 653 ? -38.022 -11.868 5.085 1.00 35.19 653 ASP A C 1
ATOM 5265 O O . ASP A 1 653 ? -37.069 -12.294 5.737 1.00 35.19 653 ASP A O 1
ATOM 5269 N N . ARG A 1 654 ? -37.890 -10.768 4.328 1.00 34.12 654 ARG A N 1
ATOM 5270 C CA . ARG A 1 654 ? -36.687 -9.909 4.266 1.00 34.12 654 ARG A CA 1
ATOM 5271 C C . ARG A 1 654 ? -37.095 -8.511 3.769 1.00 34.12 654 ARG A C 1
ATOM 5273 O O . ARG A 1 654 ? -38.147 -8.357 3.163 1.00 34.12 654 ARG A O 1
ATOM 5280 N N . PHE A 1 655 ? -36.227 -7.511 3.928 1.00 40.94 655 PHE A N 1
ATOM 5281 C CA . PHE A 1 655 ? -36.496 -6.118 3.537 1.00 40.94 655 PHE A CA 1
ATOM 5282 C C . PHE A 1 655 ? -35.369 -5.480 2.711 1.00 40.94 655 PHE A C 1
ATOM 5284 O O . PHE A 1 655 ? -34.253 -6.000 2.640 1.00 40.94 655 PHE A O 1
ATOM 5291 N N . VAL A 1 656 ? -35.662 -4.312 2.128 1.00 38.25 656 VAL A N 1
ATOM 5292 C CA . VAL A 1 656 ? -34.694 -3.386 1.518 1.00 38.25 656 VAL A CA 1
ATOM 5293 C C . VAL A 1 656 ? -34.473 -2.196 2.452 1.00 38.25 656 VAL A C 1
ATOM 5295 O O . VAL A 1 656 ? -35.432 -1.610 2.946 1.00 38.25 656 VAL A O 1
ATOM 5298 N N . VAL A 1 657 ? -33.212 -1.807 2.656 1.00 39.84 657 VAL A N 1
ATOM 5299 C CA . VAL A 1 657 ? -32.826 -0.608 3.412 1.00 39.84 657 VAL A CA 1
ATOM 5300 C C . VAL A 1 657 ? -31.778 0.162 2.610 1.00 39.84 657 VAL A C 1
ATOM 5302 O O . VAL A 1 657 ? -30.720 -0.380 2.297 1.00 39.84 657 VAL A O 1
ATOM 5305 N N . VAL A 1 658 ? -32.065 1.427 2.297 1.00 38.47 658 VAL A N 1
ATOM 5306 C CA . VAL A 1 658 ? -31.126 2.376 1.678 1.00 38.47 658 VAL A CA 1
ATOM 5307 C C . VAL A 1 658 ? -30.857 3.488 2.690 1.00 38.47 658 VAL A C 1
ATOM 5309 O O . VAL A 1 658 ? -31.798 4.081 3.214 1.00 38.47 658 VAL A O 1
ATOM 5312 N N . VAL A 1 659 ? -29.584 3.760 2.990 1.00 39.81 659 VAL A N 1
ATOM 5313 C CA . VAL A 1 659 ? -29.172 4.738 4.014 1.00 39.81 659 VAL A CA 1
ATOM 5314 C C . VAL A 1 659 ? -28.164 5.747 3.466 1.00 39.81 659 VAL A C 1
ATOM 5316 O O . VAL A 1 659 ? -27.013 5.425 3.178 1.00 39.81 659 VAL A O 1
ATOM 5319 N N . ASN A 1 660 ? -28.597 7.004 3.370 1.00 32.16 660 ASN A N 1
ATOM 5320 C CA . ASN A 1 660 ? -27.720 8.155 3.176 1.00 32.16 660 ASN A CA 1
ATOM 5321 C C . ASN A 1 660 ? -27.033 8.459 4.528 1.00 32.16 660 ASN A C 1
ATOM 5323 O O . ASN A 1 660 ? -27.718 8.747 5.507 1.00 32.16 660 ASN A O 1
ATOM 5327 N N . LYS A 1 661 ? -25.693 8.372 4.584 1.00 39.25 661 LYS A N 1
ATOM 5328 C CA . LYS A 1 661 ? -24.840 8.710 5.753 1.00 39.25 661 LYS A CA 1
ATOM 5329 C C . LYS A 1 661 ? -25.098 7.904 7.048 1.00 39.25 661 LYS A C 1
ATOM 5331 O O . LYS A 1 661 ? -25.181 8.480 8.130 1.00 39.25 661 LYS A O 1
ATOM 5336 N N . SER A 1 662 ? -25.137 6.570 6.974 1.00 41.34 662 SER A N 1
ATOM 5337 C CA . SER A 1 662 ? -24.959 5.722 8.173 1.00 41.34 662 SER A CA 1
ATOM 5338 C C . SER A 1 662 ? -23.502 5.702 8.652 1.00 41.34 662 SER A C 1
ATOM 5340 O O . SER A 1 662 ? -22.579 5.740 7.838 1.00 41.34 662 SER A O 1
ATOM 5342 N N . SER A 1 663 ? -23.291 5.607 9.969 1.00 40.75 663 SER A N 1
ATOM 5343 C CA . SER A 1 663 ? -21.952 5.500 10.568 1.00 40.75 663 SER A CA 1
ATOM 5344 C C . SER A 1 663 ? -21.462 4.037 10.628 1.00 40.75 663 SER A C 1
ATOM 5346 O O . SER A 1 663 ? -22.293 3.119 10.626 1.00 40.75 663 SER A O 1
ATOM 5348 N N . PRO A 1 664 ? -20.139 3.769 10.671 1.00 44.56 664 PRO A N 1
ATOM 5349 C CA . PRO A 1 664 ? -19.597 2.405 10.614 1.00 44.56 664 PRO A CA 1
ATOM 5350 C C . PRO A 1 664 ? -20.100 1.474 11.726 1.00 44.56 664 PRO A C 1
ATOM 5352 O O . PRO A 1 664 ? -20.252 0.274 11.511 1.00 44.56 664 PRO A O 1
ATOM 5355 N N . GLU A 1 665 ? -20.412 2.027 12.895 1.00 43.50 665 GLU A N 1
ATOM 5356 C CA . GLU A 1 665 ? -20.874 1.307 14.087 1.00 43.50 665 GLU A CA 1
ATOM 5357 C C . GLU A 1 665 ? -22.277 0.709 13.881 1.00 43.50 665 GLU A C 1
ATOM 5359 O O . GLU A 1 665 ? -22.662 -0.241 14.558 1.00 43.50 665 GLU A O 1
ATOM 5364 N N . GLN A 1 666 ? -23.043 1.222 12.912 1.00 44.22 666 GLN A N 1
ATOM 5365 C CA . GLN A 1 666 ? -24.384 0.729 12.587 1.00 44.22 666 GLN A CA 1
ATOM 5366 C C . GLN A 1 666 ? -24.355 -0.560 11.743 1.00 44.22 666 GLN A C 1
ATOM 5368 O O . GLN A 1 666 ? -25.352 -1.280 11.696 1.00 44.22 666 GLN A O 1
ATOM 5373 N N . LEU A 1 667 ? -23.215 -0.909 11.125 1.00 50.19 667 LEU A N 1
ATOM 5374 C CA . LEU A 1 667 ? -23.069 -2.138 10.329 1.00 50.19 667 LEU A CA 1
ATOM 5375 C C . LEU A 1 667 ? -23.145 -3.421 11.172 1.00 50.19 667 LEU A C 1
ATOM 5377 O O . LEU A 1 667 ? -23.508 -4.469 10.636 1.00 50.19 667 LEU A O 1
ATOM 5381 N N . GLN A 1 668 ? -22.857 -3.356 12.478 1.00 46.28 668 GLN A N 1
ATOM 5382 C CA . GLN A 1 668 ? -22.899 -4.530 13.364 1.00 46.28 668 GLN A CA 1
ATOM 5383 C C . GLN A 1 668 ? -24.301 -5.162 13.450 1.00 46.28 668 GLN A C 1
ATOM 5385 O O . GLN A 1 668 ? -24.432 -6.370 13.618 1.00 46.28 668 GLN A O 1
ATOM 5390 N N . TYR A 1 669 ? -25.360 -4.379 13.226 1.00 44.16 669 TYR A N 1
ATOM 5391 C CA . TYR A 1 669 ? -26.743 -4.868 13.223 1.00 44.16 669 TYR A CA 1
ATOM 5392 C C . TYR A 1 669 ? -27.146 -5.588 11.918 1.00 44.16 669 TYR A C 1
ATOM 5394 O O . TYR A 1 669 ? -28.237 -6.146 11.836 1.00 44.16 669 TYR A O 1
ATOM 5402 N N . LEU A 1 670 ? -26.269 -5.622 10.904 1.00 49.78 670 LEU A N 1
ATOM 5403 C CA . LEU A 1 670 ? -26.481 -6.310 9.618 1.00 49.78 670 LEU A CA 1
ATOM 5404 C C . LEU A 1 670 ? -25.647 -7.601 9.479 1.00 49.78 670 LEU A C 1
ATOM 5406 O O . LEU A 1 670 ? -25.611 -8.224 8.415 1.00 49.78 670 LEU A O 1
ATOM 5410 N N . GLN A 1 671 ? -24.977 -8.027 10.554 1.00 46.22 671 GLN A N 1
ATOM 5411 C CA . GLN A 1 671 ? -23.980 -9.105 10.553 1.00 46.22 671 GLN A CA 1
ATOM 5412 C C . GLN A 1 671 ? -24.547 -10.495 10.185 1.00 46.22 671 GLN A C 1
ATOM 5414 O O . GLN A 1 671 ? -23.796 -11.374 9.766 1.00 46.22 671 GLN A O 1
ATOM 5419 N N . PHE A 1 672 ? -25.873 -10.682 10.240 1.00 44.59 672 PHE A N 1
ATOM 5420 C CA . PHE A 1 672 ? -26.561 -11.912 9.818 1.00 44.59 672 PHE A CA 1
ATOM 5421 C C . PHE A 1 672 ? -26.451 -12.214 8.306 1.00 44.59 672 PHE A C 1
ATOM 5423 O O . PHE A 1 672 ? -26.693 -13.341 7.879 1.00 44.59 672 PHE A O 1
ATOM 5430 N N . LEU A 1 673 ? -26.029 -11.239 7.492 1.00 48.81 673 LEU A N 1
ATOM 5431 C CA . LEU A 1 673 ? -25.840 -11.352 6.036 1.00 48.81 673 LEU A CA 1
ATOM 5432 C C . LEU A 1 673 ? -24.395 -11.760 5.654 1.00 48.81 673 LEU A C 1
ATOM 5434 O O . LEU A 1 673 ? -23.867 -11.418 4.590 1.00 48.81 673 LEU A O 1
ATOM 5438 N N . SER A 1 674 ? -23.708 -12.471 6.552 1.00 50.59 674 SER A N 1
ATOM 5439 C CA . SER A 1 674 ? -22.254 -12.669 6.513 1.00 50.59 674 SER A CA 1
ATOM 5440 C C . SER A 1 674 ? -21.729 -13.559 5.381 1.00 50.59 674 SER A C 1
ATOM 5442 O O . SER A 1 674 ? -20.616 -13.295 4.924 1.00 50.59 674 SER A O 1
ATOM 5444 N N . LYS A 1 675 ? -22.486 -14.542 4.864 1.00 44.44 675 LYS A N 1
ATOM 5445 C CA . LYS A 1 675 ? -21.973 -15.552 3.903 1.00 44.44 675 LYS A CA 1
ATOM 5446 C C . LYS A 1 675 ? -22.295 -15.251 2.425 1.00 44.44 675 LYS A C 1
ATOM 5448 O O . LYS A 1 675 ? -21.566 -15.698 1.544 1.00 44.44 675 LYS A O 1
ATOM 5453 N N . LEU A 1 676 ? -23.292 -14.410 2.132 1.00 43.53 676 LEU A N 1
ATOM 5454 C CA . LEU A 1 676 ? -23.593 -13.936 0.769 1.00 43.53 676 LEU A CA 1
ATOM 5455 C C . LEU A 1 676 ? -23.045 -12.524 0.512 1.00 43.53 676 LEU A C 1
ATOM 5457 O O . LEU A 1 676 ? -23.083 -11.661 1.392 1.00 43.53 676 LEU A O 1
ATOM 5461 N N . LYS A 1 677 ? -22.563 -12.245 -0.706 1.00 51.03 677 LYS A N 1
ATOM 5462 C CA . LYS A 1 677 ? -22.422 -10.863 -1.202 1.00 51.03 677 LYS A CA 1
ATOM 5463 C C . LYS A 1 677 ? -23.811 -10.419 -1.667 1.00 51.03 677 LYS A C 1
ATOM 5465 O O . LYS A 1 677 ? -24.188 -10.697 -2.804 1.00 51.03 677 LYS A O 1
ATOM 5470 N N . LEU A 1 678 ? -24.584 -9.775 -0.781 1.00 46.81 678 LEU A N 1
ATOM 5471 C CA . LEU A 1 678 ? -25.815 -9.099 -1.198 1.00 46.81 678 LEU A CA 1
ATOM 5472 C C . LEU A 1 678 ? -25.452 -8.047 -2.234 1.00 46.81 678 LEU A C 1
ATOM 5474 O O . LEU A 1 678 ? -24.678 -7.130 -1.954 1.00 46.81 678 LEU A O 1
ATOM 5478 N N . PHE A 1 679 ? -26.008 -8.202 -3.427 1.00 45.94 679 PHE A N 1
ATOM 5479 C CA . PHE A 1 679 ? -25.657 -7.368 -4.551 1.00 45.94 679 PHE A CA 1
ATOM 5480 C C . PHE A 1 679 ? -26.868 -6.576 -5.047 1.00 45.94 679 PHE A C 1
ATOM 5482 O O . PHE A 1 679 ? -27.476 -6.854 -6.078 1.00 45.94 679 PHE A O 1
ATOM 5489 N N . CYS A 1 680 ? -27.233 -5.587 -4.236 1.00 39.66 680 CYS A N 1
ATOM 5490 C CA . CYS A 1 680 ? -28.422 -4.767 -4.415 1.00 39.66 680 CYS A CA 1
ATOM 5491 C C . CYS A 1 680 ? -28.019 -3.289 -4.467 1.00 39.66 680 CYS A C 1
ATOM 5493 O O . CYS A 1 680 ? -28.122 -2.576 -3.471 1.00 39.66 680 CYS A O 1
ATOM 5495 N N . VAL A 1 681 ? -27.559 -2.822 -5.634 1.00 36.06 681 VAL A N 1
ATOM 5496 C CA . VAL A 1 681 ? -27.539 -1.379 -5.932 1.00 36.06 681 VAL A CA 1
ATOM 5497 C C . VAL A 1 681 ? -28.985 -0.961 -6.198 1.00 36.06 681 VAL A C 1
ATOM 5499 O O . VAL A 1 681 ? -29.465 -1.029 -7.329 1.00 36.06 681 VAL A O 1
ATOM 5502 N N . LEU A 1 682 ? -29.690 -0.616 -5.123 1.00 36.34 682 LEU A N 1
ATOM 5503 C CA . LEU A 1 682 ? -31.042 -0.057 -5.135 1.00 36.34 682 LEU A CA 1
ATOM 5504 C C . LEU A 1 682 ? -30.935 1.457 -4.941 1.00 36.34 682 LEU A C 1
ATOM 5506 O O . LEU A 1 682 ? -30.003 1.913 -4.279 1.00 36.34 682 LEU A O 1
ATOM 5510 N N . ASP A 1 683 ? -31.801 2.209 -5.625 1.00 39.38 683 ASP A N 1
ATOM 5511 C CA . ASP A 1 683 ? -31.363 3.424 -6.318 1.00 39.38 683 ASP A CA 1
ATOM 5512 C C . ASP A 1 683 ? -30.510 4.403 -5.501 1.00 39.38 683 ASP A C 1
ATOM 5514 O O . ASP A 1 683 ? -30.919 5.001 -4.507 1.00 39.38 683 ASP A O 1
ATOM 5518 N N . PHE A 1 684 ? -29.290 4.568 -6.011 1.00 40.72 684 PHE A N 1
ATOM 5519 C CA . PHE A 1 684 ? -28.319 5.571 -5.613 1.00 40.72 684 PHE A CA 1
ATOM 5520 C C . PHE A 1 684 ? -28.946 6.966 -5.690 1.00 40.72 684 PHE A C 1
ATOM 5522 O O . PHE A 1 684 ? -29.492 7.342 -6.728 1.00 40.72 684 PHE A O 1
ATOM 5529 N N . ASP A 1 685 ? -28.838 7.722 -4.596 1.00 42.34 685 ASP A N 1
ATOM 5530 C CA . ASP A 1 685 ? -29.302 9.107 -4.488 1.00 42.34 685 ASP A CA 1
ATOM 5531 C C . ASP A 1 685 ? -28.801 9.930 -5.693 1.00 42.34 685 ASP A C 1
ATOM 5533 O O . ASP A 1 685 ? -27.587 10.135 -5.812 1.00 42.34 685 ASP A O 1
ATOM 5537 N N . PRO A 1 686 ? -29.692 10.422 -6.583 1.00 45.41 686 PRO A N 1
ATOM 5538 C CA . PRO A 1 686 ? -29.290 11.133 -7.796 1.00 45.41 686 PRO A CA 1
ATOM 5539 C C . PRO A 1 686 ? -28.382 12.337 -7.527 1.00 45.41 686 PRO A C 1
ATOM 5541 O O . PRO A 1 686 ? -27.545 12.675 -8.363 1.00 45.41 686 PRO A O 1
ATOM 5544 N N . ASN A 1 687 ? -28.488 12.948 -6.343 1.00 45.31 687 ASN A N 1
ATOM 5545 C CA . ASN A 1 687 ? -27.677 14.096 -5.945 1.00 45.31 687 ASN A CA 1
ATOM 5546 C C . ASN A 1 687 ? -26.210 13.714 -5.666 1.00 45.31 687 ASN A C 1
ATOM 5548 O O . ASN A 1 687 ? -25.312 14.536 -5.846 1.00 45.31 687 ASN A O 1
ATOM 5552 N N . SER A 1 688 ? -25.941 12.458 -5.284 1.00 48.75 688 SER A N 1
ATOM 5553 C CA . SER A 1 688 ? -24.576 11.959 -5.042 1.00 48.75 688 SER A CA 1
ATOM 5554 C C . SER A 1 688 ? -23.750 11.850 -6.331 1.00 48.75 688 SER A C 1
ATOM 5556 O O . SER A 1 688 ? -22.519 11.921 -6.290 1.00 48.75 688 SER A O 1
ATOM 5558 N N . ASN A 1 689 ? -24.428 11.749 -7.481 1.00 50.69 689 ASN A N 1
ATOM 5559 C CA . ASN A 1 689 ? -23.834 11.627 -8.813 1.00 50.69 689 ASN A CA 1
ATOM 5560 C C . ASN A 1 689 ? -23.069 12.892 -9.255 1.00 50.69 689 ASN A C 1
ATOM 5562 O O . ASN A 1 689 ? -22.242 12.821 -10.158 1.00 50.69 689 ASN A O 1
ATOM 5566 N N . ASN A 1 690 ? -23.326 14.030 -8.597 1.00 54.66 690 ASN A N 1
ATOM 5567 C CA . ASN A 1 690 ? -22.753 15.343 -8.913 1.00 54.66 690 ASN A CA 1
ATOM 5568 C C . ASN A 1 690 ? -21.540 15.707 -8.030 1.00 54.66 690 ASN A C 1
ATOM 5570 O O . ASN A 1 690 ? -21.082 16.847 -8.048 1.00 54.66 690 ASN A O 1
ATOM 5574 N N . SER A 1 691 ? -21.032 14.771 -7.220 1.00 62.56 691 SER A N 1
ATOM 5575 C CA . SER A 1 691 ? -19.878 15.011 -6.345 1.00 62.56 691 SER A CA 1
ATOM 5576 C C . SER A 1 691 ? -18.552 14.655 -7.029 1.00 62.56 691 SER A C 1
ATOM 5578 O O . SER A 1 691 ? -18.426 13.595 -7.641 1.00 62.56 691 SER A O 1
ATOM 5580 N N . VAL A 1 692 ? -17.532 15.510 -6.874 1.00 70.06 692 VAL A N 1
ATOM 5581 C CA . VAL A 1 692 ? -16.178 15.275 -7.423 1.00 70.06 692 VAL A CA 1
ATOM 5582 C C . VAL A 1 692 ? -15.620 13.931 -6.940 1.00 70.06 692 VAL A C 1
ATOM 5584 O O . VAL A 1 692 ? -15.179 13.123 -7.743 1.00 70.06 692 VAL A O 1
ATOM 5587 N N . GLN A 1 693 ? -15.798 13.620 -5.653 1.00 63.84 693 GLN A N 1
ATOM 5588 C CA . GLN A 1 693 ? -15.383 12.350 -5.041 1.00 63.84 693 GLN A CA 1
ATOM 5589 C C . GLN A 1 693 ? -16.008 11.113 -5.716 1.00 63.84 693 GLN A C 1
ATOM 5591 O O . GLN A 1 693 ? -15.367 10.063 -5.794 1.00 63.84 693 GLN A O 1
ATOM 5596 N N . PHE A 1 694 ? -17.246 11.215 -6.216 1.00 64.19 694 PHE A N 1
ATOM 5597 C CA . PHE A 1 694 ? -17.878 10.142 -6.986 1.00 64.19 694 PHE A CA 1
ATOM 5598 C C . PHE A 1 694 ? -17.356 10.078 -8.428 1.00 64.19 694 PHE A C 1
ATOM 5600 O O . PHE A 1 694 ? -17.196 8.980 -8.959 1.00 64.19 694 PHE A O 1
ATOM 5607 N N . SER A 1 695 ? -17.030 11.222 -9.039 1.00 73.31 695 SER A N 1
ATOM 5608 C CA . SER A 1 695 ? -16.341 11.271 -10.335 1.00 73.31 695 SER A CA 1
ATOM 5609 C C . SER A 1 695 ? -14.965 10.601 -10.261 1.00 73.31 695 SER A C 1
ATOM 5611 O O . SER A 1 695 ? -14.682 9.715 -11.062 1.00 73.31 695 SER A O 1
ATOM 5613 N N . ASP A 1 696 ? -14.148 10.936 -9.260 1.00 72.88 696 ASP A N 1
ATOM 5614 C CA . ASP A 1 696 ? -12.816 10.349 -9.053 1.00 72.88 696 ASP A CA 1
ATOM 5615 C C . ASP A 1 696 ? -12.901 8.832 -8.814 1.00 72.88 696 ASP A C 1
ATOM 5617 O O . ASP A 1 696 ? -12.138 8.046 -9.382 1.00 72.88 696 ASP A O 1
ATOM 5621 N N . PHE A 1 697 ? -13.884 8.398 -8.014 1.00 76.00 697 PHE A N 1
ATOM 5622 C CA . PHE A 1 697 ? -14.185 6.982 -7.802 1.00 76.00 697 PHE A CA 1
ATOM 5623 C C . PHE A 1 697 ? -14.607 6.277 -9.101 1.00 76.00 697 PHE A C 1
ATOM 5625 O O . PHE A 1 697 ? -14.100 5.190 -9.392 1.00 76.00 697 PHE A O 1
ATOM 5632 N N . ARG A 1 698 ? -15.495 6.891 -9.898 1.00 80.31 698 ARG A N 1
ATOM 5633 C CA . ARG A 1 698 ? -15.924 6.365 -11.201 1.00 80.31 698 ARG A CA 1
ATOM 5634 C C . ARG A 1 698 ? -14.735 6.225 -12.148 1.00 80.31 698 ARG A C 1
ATOM 5636 O O . ARG A 1 698 ? -14.543 5.140 -12.689 1.00 80.31 698 ARG A O 1
ATOM 5643 N N . ILE A 1 699 ? -13.934 7.280 -12.306 1.00 82.31 699 ILE A N 1
ATOM 5644 C CA . ILE A 1 699 ? -12.745 7.300 -13.171 1.00 82.31 699 ILE A CA 1
ATOM 5645 C C . ILE A 1 699 ? -11.793 6.172 -12.774 1.00 82.31 699 ILE A C 1
ATOM 5647 O O . ILE A 1 699 ? -11.440 5.362 -13.624 1.00 82.31 699 ILE A O 1
ATOM 5651 N N . LYS A 1 700 ? -11.460 6.041 -11.484 1.00 84.00 700 LYS A N 1
ATOM 5652 C CA . LYS A 1 700 ? -10.547 4.997 -10.999 1.00 84.00 700 LYS A CA 1
ATOM 5653 C C . LYS A 1 700 ? -11.067 3.573 -11.241 1.00 84.00 700 LYS A C 1
ATOM 5655 O O . LYS A 1 700 ? -10.289 2.686 -11.579 1.00 84.00 700 LYS A O 1
ATOM 5660 N N . VAL A 1 701 ? -12.370 3.339 -11.073 1.00 78.88 701 VAL A N 1
ATOM 5661 C CA . VAL A 1 701 ? -12.989 2.014 -11.275 1.00 78.88 701 VAL A CA 1
ATOM 5662 C C . VAL A 1 701 ? -13.209 1.686 -12.758 1.00 78.88 701 VAL A C 1
ATOM 5664 O O . VAL A 1 701 ? -13.181 0.512 -13.133 1.00 78.88 701 VAL A O 1
ATOM 5667 N N . GLU A 1 702 ? -13.405 2.690 -13.613 1.00 86.19 702 GLU A N 1
ATOM 5668 C CA . GLU A 1 702 ? -13.374 2.523 -15.070 1.00 86.19 702 GLU A CA 1
ATOM 5669 C C . GLU A 1 702 ? -11.944 2.262 -15.568 1.00 86.19 702 GLU A C 1
ATOM 5671 O O . GLU A 1 702 ? -11.731 1.289 -16.287 1.00 86.19 702 GLU A O 1
ATOM 5676 N N . GLU A 1 703 ? -10.957 3.048 -15.132 1.00 89.06 703 GLU A N 1
ATOM 5677 C CA . GLU A 1 703 ? -9.543 2.891 -15.497 1.00 89.06 703 GLU A CA 1
ATOM 5678 C C . GLU A 1 703 ? -8.997 1.508 -15.117 1.00 89.06 703 GLU A C 1
ATOM 5680 O O . GLU A 1 703 ? -8.419 0.824 -15.960 1.00 89.06 703 GLU A O 1
ATOM 5685 N N . GLU A 1 704 ? -9.211 1.063 -13.875 1.00 88.38 704 GLU A N 1
ATOM 5686 C CA . GLU A 1 704 ? -8.758 -0.251 -13.400 1.00 88.38 704 GLU A CA 1
ATOM 5687 C C . GLU A 1 704 ? -9.325 -1.397 -14.256 1.00 88.38 704 GLU A C 1
ATOM 5689 O O . GLU A 1 704 ? -8.631 -2.379 -14.516 1.00 88.38 704 GLU A O 1
ATOM 5694 N N . PHE A 1 705 ? -10.562 -1.260 -14.742 1.00 85.88 705 PHE A N 1
ATOM 5695 C CA . PHE A 1 705 ? -11.194 -2.231 -15.635 1.00 85.88 705 PHE A CA 1
ATOM 5696 C C . PHE A 1 705 ? -10.660 -2.141 -17.075 1.00 85.88 705 PHE A C 1
ATOM 5698 O O . PHE A 1 705 ? -10.336 -3.172 -17.664 1.00 85.88 705 PHE A O 1
ATOM 5705 N N . TYR A 1 706 ? -10.510 -0.936 -17.637 1.00 83.69 706 TYR A N 1
ATOM 5706 C CA . TYR A 1 706 ? -9.976 -0.752 -18.994 1.00 83.69 706 TYR A CA 1
ATOM 5707 C C . TYR A 1 706 ? -8.487 -1.123 -19.110 1.00 83.69 706 TYR A C 1
ATOM 5709 O O . TYR A 1 706 ? -8.067 -1.590 -20.165 1.00 83.69 706 TYR A O 1
ATOM 5717 N N . ARG A 1 707 ? -7.710 -1.030 -18.020 1.00 88.25 707 ARG A N 1
ATOM 5718 C CA . ARG A 1 707 ? -6.341 -1.577 -17.914 1.00 88.25 707 ARG A CA 1
ATOM 5719 C C . ARG A 1 707 ? -6.292 -3.107 -17.711 1.00 88.25 707 ARG A C 1
ATOM 5721 O O . ARG A 1 707 ? -5.231 -3.647 -17.414 1.00 88.25 707 ARG A O 1
ATOM 5728 N N . GLY A 1 708 ? -7.416 -3.817 -17.854 1.00 82.44 708 GLY A N 1
ATOM 5729 C CA . GLY A 1 708 ? -7.486 -5.285 -17.795 1.00 82.44 708 GLY A CA 1
ATOM 5730 C C . GLY A 1 708 ? -7.761 -5.887 -16.410 1.00 82.44 708 GLY A C 1
ATOM 5731 O O . GLY A 1 708 ? -7.696 -7.107 -16.252 1.00 82.44 708 GLY A O 1
ATOM 5732 N N . GLY A 1 709 ? -8.082 -5.071 -15.402 1.00 82.94 709 GLY A N 1
ATOM 5733 C CA . GLY A 1 709 ? -8.440 -5.543 -14.063 1.00 82.94 709 GLY A CA 1
ATOM 5734 C C . GLY A 1 709 ? -9.757 -6.330 -14.015 1.00 82.94 709 GLY A C 1
ATOM 5735 O O . GLY A 1 709 ? -10.596 -6.271 -14.919 1.00 82.94 709 GLY A O 1
ATOM 5736 N N . LYS A 1 710 ? -9.972 -7.075 -12.919 1.00 83.50 710 LYS A N 1
ATOM 5737 C CA . LYS A 1 710 ? -11.233 -7.805 -12.693 1.00 83.50 710 LYS A CA 1
ATOM 5738 C C . LYS A 1 710 ? -12.420 -6.836 -12.713 1.00 83.50 710 LYS A C 1
ATOM 5740 O O . LYS A 1 710 ? -12.421 -5.847 -11.981 1.00 83.50 710 LYS A O 1
ATOM 5745 N N . VAL A 1 711 ? -13.455 -7.164 -13.494 1.00 85.75 711 VAL A N 1
ATOM 5746 C CA . VAL A 1 711 ? -14.683 -6.359 -13.569 1.00 85.75 711 VAL A CA 1
ATOM 5747 C C . VAL A 1 711 ? -15.305 -6.186 -12.184 1.00 85.75 711 VAL A C 1
ATOM 5749 O O . VAL A 1 711 ? -15.407 -7.134 -11.400 1.00 85.75 711 VAL A O 1
ATOM 5752 N N . LYS A 1 712 ? -15.748 -4.967 -11.881 1.00 84.69 712 LYS A N 1
ATOM 5753 C CA . LYS A 1 712 ? -16.484 -4.653 -10.660 1.00 84.69 712 LYS A CA 1
ATOM 5754 C C . LYS A 1 712 ? -17.934 -4.383 -11.008 1.00 84.69 712 LYS A C 1
ATOM 5756 O O . LYS A 1 712 ? -18.275 -3.890 -12.077 1.00 84.69 712 LYS A O 1
ATOM 5761 N N . TRP A 1 713 ? -18.803 -4.654 -10.047 1.00 81.50 713 TRP A N 1
ATOM 5762 C CA . TRP A 1 713 ? -20.233 -4.391 -10.162 1.00 81.50 713 TRP A CA 1
ATOM 5763 C C . TRP A 1 713 ? -20.581 -2.953 -10.571 1.00 81.50 713 TRP A C 1
ATOM 5765 O O . TRP A 1 713 ? -21.533 -2.723 -11.312 1.00 81.50 713 TRP A O 1
ATOM 5775 N N . TRP A 1 714 ? -19.766 -2.000 -10.124 1.00 79.12 714 TRP A N 1
ATOM 5776 C CA . TRP A 1 714 ? -19.861 -0.591 -10.482 1.00 79.12 714 TRP A CA 1
ATOM 5777 C C . TRP A 1 714 ? -19.697 -0.326 -11.985 1.00 79.12 714 TRP A C 1
ATOM 5779 O O . TRP A 1 714 ? -20.373 0.559 -12.494 1.00 79.12 714 TRP A O 1
ATOM 5789 N N . ASN A 1 715 ? -18.896 -1.113 -12.717 1.00 84.75 715 ASN A N 1
ATOM 5790 C CA . ASN A 1 715 ? -18.739 -0.940 -14.165 1.00 84.75 715 ASN A CA 1
ATOM 5791 C C . ASN A 1 715 ? -20.069 -1.173 -14.909 1.00 84.75 715 ASN A C 1
ATOM 5793 O O . ASN A 1 715 ? -20.392 -0.421 -15.822 1.00 84.75 715 ASN A O 1
ATOM 5797 N N . PHE A 1 716 ? -20.884 -2.146 -14.480 1.00 82.56 716 PHE A N 1
ATOM 5798 C CA . PHE A 1 716 ? -22.229 -2.335 -15.039 1.00 82.56 716 PHE A CA 1
ATOM 5799 C C . PHE A 1 716 ? -23.182 -1.197 -14.641 1.00 82.56 716 PHE A C 1
ATOM 5801 O O . PHE A 1 716 ? -23.921 -0.701 -15.485 1.00 82.56 716 PHE A O 1
ATOM 5808 N N . TYR A 1 717 ? -23.125 -0.727 -13.386 1.00 78.50 717 TYR A N 1
ATOM 5809 C CA . TYR A 1 717 ? -23.927 0.416 -12.927 1.00 78.50 717 TYR A CA 1
ATOM 5810 C C . TYR A 1 717 ? -23.634 1.702 -13.714 1.00 78.50 717 TYR A C 1
ATOM 5812 O O . TYR A 1 717 ? -24.568 2.405 -14.102 1.00 78.50 717 TYR A O 1
ATOM 5820 N N . PHE A 1 718 ? -22.359 2.004 -13.981 1.00 81.75 718 PHE A N 1
ATOM 5821 C CA . PHE A 1 718 ? -21.983 3.178 -14.768 1.00 81.75 718 PHE A CA 1
ATOM 5822 C C . PHE A 1 718 ? -22.539 3.084 -16.194 1.00 81.75 718 PHE A C 1
ATOM 5824 O O . PHE A 1 718 ? -23.137 4.049 -16.655 1.00 81.75 718 PHE A O 1
ATOM 5831 N N . CYS A 1 719 ? -22.454 1.921 -16.847 1.00 81.88 719 CYS A N 1
ATOM 5832 C CA . CYS A 1 719 ? -23.035 1.697 -18.176 1.00 81.88 719 CYS A CA 1
ATOM 5833 C C . CYS A 1 719 ? -24.580 1.703 -18.209 1.00 81.88 719 CYS A C 1
ATOM 5835 O O . CYS A 1 719 ? -25.159 2.096 -19.219 1.00 81.88 719 CYS A O 1
ATOM 5837 N N . ASP A 1 720 ? -25.263 1.294 -17.131 1.00 77.62 720 ASP A N 1
ATOM 5838 C CA . ASP A 1 720 ? -26.733 1.385 -17.014 1.00 77.62 720 ASP A CA 1
ATOM 5839 C C . ASP A 1 720 ? -27.218 2.850 -16.949 1.00 77.62 720 ASP A C 1
ATOM 5841 O O . ASP A 1 720 ? -28.334 3.156 -17.381 1.00 77.62 720 ASP A O 1
ATOM 5845 N N . LYS A 1 721 ? -26.406 3.761 -16.389 1.00 75.69 721 LYS A N 1
ATOM 5846 C CA . LYS A 1 721 ? -26.731 5.195 -16.268 1.00 75.69 721 LYS A CA 1
ATOM 5847 C C . LYS A 1 721 ? -26.180 6.018 -17.449 1.00 75.69 721 LYS A C 1
ATOM 5849 O O . LYS A 1 721 ? -26.874 6.904 -17.947 1.00 75.69 721 LYS A O 1
ATOM 5854 N N . ASP A 1 722 ? -24.975 5.714 -17.930 1.00 79.12 722 ASP A N 1
ATOM 5855 C CA . ASP A 1 722 ? -24.295 6.381 -19.049 1.00 79.12 722 ASP A CA 1
ATOM 5856 C C . ASP A 1 722 ? -24.628 5.703 -20.389 1.00 79.12 722 ASP A C 1
ATOM 5858 O O . ASP A 1 722 ? -23.883 4.877 -20.919 1.00 79.12 722 ASP A O 1
ATOM 5862 N N . LYS A 1 723 ? -25.780 6.075 -20.960 1.00 75.88 723 LYS A N 1
ATOM 5863 C CA . LYS A 1 723 ? -26.292 5.503 -22.220 1.00 75.88 723 LYS A CA 1
ATOM 5864 C C . LYS A 1 723 ? -25.381 5.722 -23.438 1.00 75.88 723 LYS A C 1
ATOM 5866 O O . LYS A 1 723 ? -25.590 5.056 -24.448 1.00 75.88 723 LYS A O 1
ATOM 5871 N N . ALA A 1 724 ? -24.399 6.625 -23.364 1.00 77.50 724 ALA A N 1
ATOM 5872 C CA . ALA A 1 724 ? -23.406 6.820 -24.421 1.00 77.50 724 ALA A CA 1
ATOM 5873 C C . ALA A 1 724 ? -22.269 5.780 -24.365 1.00 77.50 724 ALA A C 1
ATOM 5875 O O . ALA A 1 724 ? -21.572 5.585 -25.361 1.00 77.50 724 ALA A O 1
ATOM 5876 N N . LYS A 1 725 ? -22.099 5.085 -23.230 1.00 78.12 725 LYS A N 1
ATOM 5877 C CA . LYS A 1 725 ? -21.072 4.055 -22.999 1.00 78.12 725 LYS A CA 1
ATOM 5878 C C . LYS A 1 725 ? -21.701 2.715 -22.562 1.00 78.12 725 LYS A C 1
ATOM 5880 O O . LYS A 1 725 ? -21.472 2.268 -21.436 1.00 78.12 725 LYS A O 1
ATOM 5885 N N . PRO A 1 726 ? -22.503 2.049 -23.416 1.00 79.44 726 PRO A N 1
ATOM 5886 C CA . PRO A 1 726 ? -23.125 0.769 -23.075 1.00 79.44 726 PRO A CA 1
ATOM 5887 C C . PRO A 1 726 ? -22.078 -0.337 -22.862 1.00 79.44 726 PRO A C 1
ATOM 5889 O O . PRO A 1 726 ? -21.112 -0.449 -23.616 1.00 79.44 726 PRO A O 1
ATOM 5892 N N . PHE A 1 727 ? -22.289 -1.207 -21.867 1.00 84.31 727 PHE A N 1
ATOM 5893 C CA . PHE A 1 727 ? -21.346 -2.289 -21.568 1.00 84.31 727 PHE A CA 1
ATOM 5894 C C . PHE A 1 727 ? -21.324 -3.318 -22.708 1.00 84.31 727 PHE A C 1
ATOM 5896 O O . PHE A 1 727 ? -22.359 -3.894 -23.059 1.00 84.31 727 PHE A O 1
ATOM 5903 N N . VAL A 1 728 ? -20.138 -3.607 -23.252 1.00 84.31 728 VAL A N 1
ATOM 5904 C CA . VAL A 1 728 ? -19.962 -4.531 -24.385 1.00 84.31 728 VAL A CA 1
ATOM 5905 C C . VAL A 1 728 ? -20.412 -5.952 -24.015 1.00 84.31 728 VAL A C 1
ATOM 5907 O O . VAL A 1 728 ? -19.857 -6.608 -23.128 1.00 84.31 728 VAL A O 1
ATOM 5910 N N . LYS A 1 729 ? -21.441 -6.448 -24.708 1.00 86.00 729 LYS A N 1
ATOM 5911 C CA . LYS A 1 729 ? -22.027 -7.779 -24.486 1.00 86.00 729 LYS A CA 1
ATOM 5912 C C . LYS A 1 729 ? -21.228 -8.825 -25.278 1.00 86.00 729 LYS A C 1
ATOM 5914 O O . LYS A 1 729 ? -21.321 -8.867 -26.499 1.00 86.00 729 LYS A O 1
ATOM 5919 N N . ARG A 1 730 ? -20.428 -9.636 -24.564 1.00 86.06 730 ARG A N 1
ATOM 5920 C CA . ARG A 1 730 ? -19.596 -10.735 -25.109 1.00 86.06 730 ARG A CA 1
ATOM 5921 C C . ARG A 1 730 ? -20.435 -11.771 -25.877 1.00 86.06 730 ARG A C 1
ATOM 5923 O O . ARG A 1 730 ? -21.651 -11.850 -25.685 1.00 86.06 730 ARG A O 1
ATOM 5930 N N . ASP A 1 731 ? -19.783 -12.598 -26.699 1.00 82.44 731 ASP A N 1
ATOM 5931 C CA . ASP A 1 731 ? -20.422 -13.773 -27.314 1.00 82.44 731 ASP A CA 1
ATOM 5932 C C . ASP A 1 731 ? -21.121 -14.650 -26.255 1.00 82.44 731 ASP A C 1
ATOM 5934 O O . ASP A 1 731 ? -20.780 -14.613 -25.074 1.00 82.44 731 ASP A O 1
ATOM 5938 N N . LYS A 1 732 ? -22.146 -15.407 -26.660 1.00 87.50 732 LYS A N 1
ATOM 5939 C CA . LYS A 1 732 ? -22.977 -16.290 -25.820 1.00 87.50 732 LYS A CA 1
ATOM 5940 C C . LYS A 1 732 ? -23.737 -15.620 -24.666 1.00 87.50 732 LYS A C 1
ATOM 5942 O O . LYS A 1 732 ? -24.639 -16.265 -24.136 1.00 87.50 732 LYS A O 1
ATOM 5947 N N . TYR A 1 733 ? -23.526 -14.339 -24.337 1.00 91.88 733 TYR A N 1
ATOM 5948 C CA . TYR A 1 733 ? -24.316 -13.602 -23.329 1.00 91.88 733 TYR A CA 1
ATOM 5949 C C . TYR A 1 733 ? -25.836 -13.748 -23.568 1.00 91.88 733 TYR A C 1
ATOM 5951 O O . TYR A 1 733 ? -26.592 -14.046 -22.640 1.00 91.88 733 TYR A O 1
ATOM 5959 N N . LYS A 1 734 ? -26.293 -13.609 -24.827 1.00 91.31 734 LYS A N 1
ATOM 5960 C CA . LYS A 1 734 ? -27.717 -13.763 -25.191 1.00 91.31 734 LYS A CA 1
ATOM 5961 C C . LYS A 1 734 ? -28.209 -15.196 -24.954 1.00 91.31 734 LYS A C 1
ATOM 5963 O O . LYS A 1 734 ? -29.346 -15.384 -24.531 1.00 91.31 734 LYS A O 1
ATOM 5968 N N . ASN A 1 735 ? -27.347 -16.185 -25.188 1.00 90.38 735 ASN A N 1
ATOM 5969 C CA . ASN A 1 735 ? -27.658 -17.604 -25.027 1.00 90.38 735 ASN A CA 1
ATOM 5970 C C . ASN A 1 735 ? -27.762 -17.961 -23.541 1.00 90.38 735 ASN A C 1
ATOM 5972 O O . ASN A 1 735 ? -28.766 -18.535 -23.139 1.00 90.38 735 ASN A O 1
ATOM 5976 N N . VAL A 1 736 ? -26.808 -17.527 -22.710 1.00 91.25 736 VAL A N 1
ATOM 5977 C CA . VAL A 1 736 ? -26.842 -17.717 -21.247 1.00 91.25 736 VAL A CA 1
ATOM 5978 C C . VAL A 1 736 ? -28.071 -17.034 -20.631 1.00 91.25 736 VAL A C 1
ATOM 5980 O O . VAL A 1 736 ? -28.808 -17.676 -19.883 1.00 91.25 736 VAL A O 1
ATOM 5983 N N . LYS A 1 737 ? -28.377 -15.779 -21.008 1.00 92.75 737 LYS A N 1
ATOM 5984 C CA . LYS A 1 737 ? -29.587 -15.079 -20.528 1.00 92.75 737 LYS A CA 1
ATOM 5985 C C . LYS A 1 737 ? -30.887 -15.767 -20.985 1.00 92.75 737 LYS A C 1
ATOM 5987 O O . LYS A 1 737 ? -31.865 -15.762 -20.241 1.00 92.75 737 LYS A O 1
ATOM 5992 N N . LYS A 1 738 ? -30.907 -16.387 -22.174 1.00 91.12 738 LYS A N 1
ATOM 5993 C CA . LYS A 1 738 ? -32.035 -17.213 -22.643 1.00 91.12 738 LYS A CA 1
ATOM 5994 C C . LYS A 1 738 ? -32.153 -18.513 -21.840 1.00 91.12 738 LYS A C 1
ATOM 5996 O O . LYS A 1 738 ? -33.241 -18.807 -21.360 1.00 91.12 738 LYS A O 1
ATOM 6001 N N . MET A 1 739 ? -31.053 -19.246 -21.653 1.00 90.81 739 MET A N 1
ATOM 6002 C CA . MET A 1 739 ? -31.026 -20.509 -20.907 1.00 90.81 739 MET A CA 1
ATOM 6003 C C . MET A 1 739 ? -31.540 -20.320 -19.478 1.00 90.81 739 MET A C 1
ATOM 6005 O O . MET A 1 739 ? -32.454 -21.027 -19.083 1.00 90.81 739 MET A O 1
ATOM 6009 N N . ILE A 1 740 ? -31.058 -19.315 -18.738 1.00 91.81 740 ILE A N 1
ATOM 6010 C CA . ILE A 1 740 ? -31.511 -19.047 -17.357 1.00 91.81 740 ILE A CA 1
ATOM 6011 C C . ILE A 1 740 ? -33.024 -18.781 -17.287 1.00 91.81 740 ILE A C 1
ATOM 6013 O O . ILE A 1 740 ? -33.690 -19.251 -16.370 1.00 91.81 740 ILE A O 1
ATOM 6017 N N . ARG A 1 741 ? -33.603 -18.089 -18.276 1.00 91.31 741 ARG A N 1
ATOM 6018 C CA . ARG A 1 741 ? -35.063 -17.915 -18.344 1.00 91.31 741 ARG A CA 1
ATOM 6019 C C . ARG A 1 741 ? -35.792 -19.228 -18.637 1.00 91.31 741 ARG A C 1
ATOM 6021 O O . ARG A 1 741 ? -36.808 -19.476 -18.015 1.00 91.31 741 ARG A O 1
ATOM 6028 N N . GLN A 1 742 ? -35.249 -20.096 -19.492 1.00 89.19 742 GLN A N 1
ATOM 6029 C CA . GLN A 1 742 ? -35.815 -21.433 -19.730 1.00 89.19 742 GLN A CA 1
ATOM 6030 C C . GLN A 1 742 ? -35.693 -22.361 -18.503 1.00 89.19 742 GLN A C 1
ATOM 6032 O O . GLN A 1 742 ? -36.541 -23.226 -18.316 1.00 89.19 742 GLN A O 1
ATOM 6037 N N . LEU A 1 743 ? -34.673 -22.174 -17.655 1.00 87.69 743 LEU A N 1
ATOM 6038 C CA . LEU A 1 743 ? -34.512 -22.907 -16.389 1.00 87.69 743 LEU A CA 1
ATOM 6039 C C . LEU A 1 743 ? -35.505 -22.457 -15.308 1.00 87.69 743 LEU A C 1
ATOM 6041 O O . LEU A 1 743 ? -35.909 -23.265 -14.479 1.00 87.69 743 LEU A O 1
ATOM 6045 N N . LYS A 1 744 ? -35.962 -21.199 -15.334 1.00 83.12 744 LYS A N 1
ATOM 6046 C CA . LYS A 1 744 ? -37.035 -20.726 -14.440 1.00 83.12 744 LYS A CA 1
ATOM 6047 C C . LYS A 1 744 ? -38.317 -21.550 -14.608 1.00 83.12 744 LYS A C 1
ATOM 6049 O O . LYS A 1 744 ? -38.976 -21.859 -13.620 1.00 83.12 744 LYS A O 1
ATOM 6054 N N . ASP A 1 745 ? -38.603 -21.957 -15.842 1.00 82.38 745 ASP A N 1
ATOM 6055 C CA . ASP A 1 745 ? -39.790 -22.726 -16.222 1.00 82.38 745 ASP A CA 1
ATOM 6056 C C . ASP A 1 745 ? -39.571 -24.257 -16.134 1.00 82.38 745 ASP A C 1
ATOM 6058 O O . ASP A 1 745 ? -40.406 -25.041 -16.596 1.00 82.38 745 ASP A O 1
ATOM 6062 N N . SER A 1 746 ? -38.446 -24.719 -15.567 1.00 82.56 746 SER A N 1
ATOM 6063 C CA . SER A 1 746 ? -38.144 -26.151 -15.435 1.00 82.56 746 SER A CA 1
ATOM 6064 C C . SER A 1 746 ? -39.018 -26.839 -14.372 1.00 82.56 746 SER A C 1
ATOM 6066 O O . SER A 1 746 ? -39.700 -26.204 -13.563 1.00 82.56 746 SER A O 1
ATOM 6068 N N . LYS A 1 747 ? -38.972 -28.177 -14.317 1.00 77.62 747 LYS A N 1
ATOM 6069 C CA . LYS A 1 747 ? -39.579 -28.950 -13.217 1.00 77.62 747 LYS A CA 1
ATOM 6070 C C . LYS A 1 747 ? -38.668 -29.090 -11.991 1.00 77.62 747 LYS A C 1
ATOM 6072 O O . LYS A 1 747 ? -39.174 -29.374 -10.912 1.00 77.62 747 LYS A O 1
ATOM 6077 N N . ASN A 1 748 ? -37.363 -28.864 -12.129 1.00 81.31 748 ASN A N 1
ATOM 6078 C CA . ASN A 1 748 ? -36.399 -29.009 -11.039 1.00 81.31 748 ASN A CA 1
ATOM 6079 C C . ASN A 1 748 ? -36.529 -27.841 -10.051 1.00 81.31 748 ASN A C 1
ATOM 6081 O O . ASN A 1 748 ? -36.889 -26.729 -10.436 1.00 81.31 748 ASN A O 1
ATOM 6085 N N . MET A 1 749 ? -36.250 -28.080 -8.771 1.00 81.69 749 MET A N 1
ATOM 6086 C CA . MET A 1 749 ? -36.272 -27.021 -7.755 1.00 81.69 749 MET A CA 1
ATOM 6087 C C . MET A 1 749 ? -34.947 -26.239 -7.723 1.00 81.69 749 MET A C 1
ATOM 6089 O O . MET A 1 749 ? -34.950 -25.018 -7.572 1.00 81.69 749 MET A O 1
ATOM 6093 N N . CYS A 1 750 ? -33.816 -26.924 -7.919 1.00 88.06 750 CYS A N 1
ATOM 6094 C CA . CYS A 1 750 ? -32.517 -26.305 -8.154 1.00 88.06 750 CYS A CA 1
ATOM 6095 C C . CYS A 1 750 ? -31.909 -26.832 -9.464 1.00 88.06 750 CYS A C 1
ATOM 6097 O O . CYS A 1 750 ? -31.758 -28.041 -9.633 1.00 88.06 750 CYS A O 1
ATOM 6099 N N . ASP A 1 751 ? -31.564 -25.925 -10.380 1.00 88.31 751 ASP A N 1
ATOM 6100 C CA . ASP A 1 751 ? -30.887 -26.225 -11.646 1.00 88.31 751 ASP A CA 1
ATOM 6101 C C . ASP A 1 751 ? -29.444 -25.710 -11.637 1.00 88.31 751 ASP A C 1
ATOM 6103 O O . ASP A 1 751 ? -29.145 -24.628 -11.124 1.00 88.31 751 ASP A O 1
ATOM 6107 N N . LEU A 1 752 ? -28.549 -26.469 -12.273 1.00 88.75 752 LEU A N 1
ATOM 6108 C CA . LEU A 1 752 ? -27.131 -26.143 -12.412 1.00 88.75 752 LEU A CA 1
ATOM 6109 C C . LEU A 1 752 ? -26.791 -25.793 -13.868 1.00 88.75 752 LEU A C 1
ATOM 6111 O O . LEU A 1 752 ? -26.980 -26.608 -14.773 1.00 88.75 752 LEU A O 1
ATOM 6115 N N . LEU A 1 753 ? -26.230 -24.598 -14.068 1.00 90.81 753 LEU A N 1
ATOM 6116 C CA . LEU A 1 753 ? -25.700 -24.102 -15.336 1.00 90.81 753 LEU A CA 1
ATOM 6117 C C . LEU A 1 753 ? -24.170 -23.990 -15.253 1.00 90.81 753 LEU A C 1
ATOM 6119 O O . LEU A 1 753 ? -23.634 -23.009 -14.732 1.00 90.81 753 LEU A O 1
ATOM 6123 N N . ASN A 1 754 ? -23.466 -24.993 -15.779 1.00 88.69 754 ASN A N 1
ATOM 6124 C CA . ASN A 1 754 ? -22.004 -25.020 -15.830 1.00 88.69 754 ASN A CA 1
ATOM 6125 C C . ASN A 1 754 ? -21.490 -24.175 -17.006 1.00 88.69 754 ASN A C 1
ATOM 6127 O O . ASN A 1 754 ? -21.800 -24.453 -18.168 1.00 88.69 754 ASN A O 1
ATOM 6131 N N . LEU A 1 755 ? -20.666 -23.169 -16.706 1.00 90.25 755 LEU A N 1
ATOM 6132 C CA . LEU A 1 755 ? -19.963 -22.338 -17.683 1.00 90.25 755 LEU A CA 1
ATOM 6133 C C . LEU A 1 755 ? -18.466 -22.671 -17.634 1.00 90.25 755 LEU A C 1
ATOM 6135 O O . LEU A 1 755 ? -17.726 -22.105 -16.826 1.00 90.25 755 LEU A O 1
ATOM 6139 N N . PHE A 1 756 ? -18.023 -23.589 -18.498 1.00 87.94 756 PHE A N 1
ATOM 6140 C CA . PHE A 1 756 ? -16.604 -23.929 -18.644 1.00 87.94 756 PHE A CA 1
ATOM 6141 C C . PHE A 1 756 ? -15.916 -22.912 -19.551 1.00 87.94 756 PHE A C 1
ATOM 6143 O O . PHE A 1 756 ? -16.403 -22.629 -20.650 1.00 87.94 756 PHE A O 1
ATOM 6150 N N . HIS A 1 757 ? -14.790 -22.358 -19.100 1.00 87.38 757 HIS A N 1
ATOM 6151 C CA . HIS A 1 757 ? -14.091 -21.307 -19.836 1.00 87.38 757 HIS A CA 1
ATOM 6152 C C . HIS A 1 757 ? -12.579 -21.291 -19.566 1.00 87.38 757 HIS A C 1
ATOM 6154 O O . HIS A 1 757 ? -12.128 -21.649 -18.476 1.00 87.38 757 HIS A O 1
ATOM 6160 N N . HIS A 1 758 ? -11.791 -20.828 -20.540 1.00 85.50 758 HIS A N 1
ATOM 6161 C CA . HIS A 1 758 ? -10.349 -20.62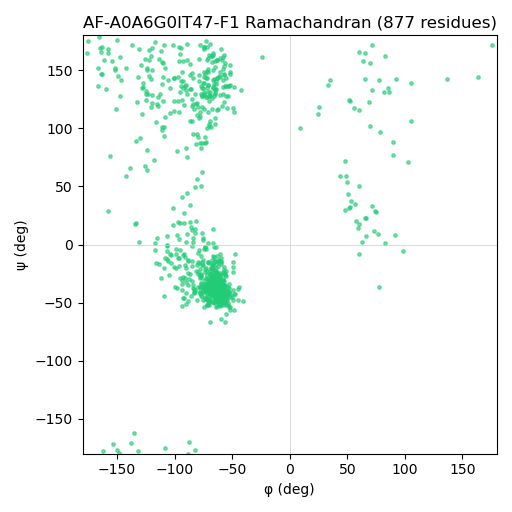4 -20.360 1.00 85.50 758 HIS A CA 1
ATOM 6162 C C . HIS A 1 758 ? -10.054 -19.483 -19.360 1.00 85.50 758 HIS A C 1
ATOM 6164 O O . HIS A 1 758 ? -10.874 -18.568 -19.195 1.00 85.50 758 HIS A O 1
ATOM 6170 N N . PRO A 1 759 ? -8.873 -19.452 -18.715 1.00 84.88 759 PRO A N 1
ATOM 6171 C CA . PRO A 1 759 ? -8.335 -18.221 -18.138 1.00 84.88 759 PRO A CA 1
ATOM 6172 C C . PRO A 1 759 ? -8.323 -17.083 -19.179 1.00 84.88 759 PRO A C 1
ATOM 6174 O O . PRO A 1 759 ? -8.197 -17.327 -20.375 1.00 84.88 759 PRO A O 1
ATOM 6177 N N . GLY A 1 760 ? -8.486 -15.830 -18.749 1.00 82.25 760 GLY A N 1
ATOM 6178 C CA . GLY A 1 760 ? -8.413 -14.653 -19.634 1.00 82.25 760 GLY A CA 1
ATOM 6179 C C . GLY A 1 760 ? -9.646 -14.369 -20.512 1.00 82.25 760 GLY A C 1
ATOM 6180 O O . GLY A 1 760 ? -10.028 -13.207 -20.632 1.00 82.25 760 GLY A O 1
ATOM 6181 N N . CYS A 1 761 ? -10.354 -15.378 -21.041 1.00 84.44 761 CYS A N 1
ATOM 6182 C CA . CYS A 1 761 ? -11.495 -15.170 -21.967 1.00 84.44 761 CYS A CA 1
ATOM 6183 C C . CYS A 1 761 ? -12.734 -14.462 -21.360 1.00 84.44 761 CYS A C 1
ATOM 6185 O O . CYS A 1 761 ? -13.711 -14.173 -22.054 1.00 84.44 761 CYS A O 1
ATOM 6187 N N . GLY A 1 762 ? -12.712 -14.127 -20.065 1.00 86.81 762 GLY A N 1
ATOM 6188 C CA . GLY A 1 762 ? -13.728 -13.287 -19.426 1.00 86.81 762 GLY A CA 1
ATOM 6189 C C . GLY A 1 762 ? -15.071 -13.975 -19.160 1.00 86.81 762 GLY A C 1
ATOM 6190 O O . GLY A 1 762 ? -16.091 -13.288 -19.106 1.00 86.81 762 GLY A O 1
ATOM 6191 N N . GLY A 1 763 ? -15.084 -15.299 -18.965 1.00 88.00 763 GLY A N 1
ATOM 6192 C CA . GLY A 1 763 ? -16.288 -16.060 -18.602 1.00 88.00 763 GLY A CA 1
ATOM 6193 C C . GLY A 1 763 ? -16.994 -15.528 -17.346 1.00 88.00 763 GLY A C 1
ATOM 6194 O O . GLY A 1 763 ? -18.187 -15.231 -17.401 1.00 88.00 763 GLY A O 1
ATOM 6195 N N . THR A 1 764 ? -16.245 -15.274 -16.267 1.00 86.81 764 THR A N 1
ATOM 6196 C CA . THR A 1 764 ? -16.710 -14.536 -15.074 1.00 86.81 764 THR A CA 1
ATOM 6197 C C . THR A 1 764 ? -17.400 -13.214 -15.435 1.00 86.81 764 THR A C 1
ATOM 6199 O O . THR A 1 764 ? -18.509 -12.948 -14.979 1.00 86.81 764 THR A O 1
ATOM 6202 N N . THR A 1 765 ? -16.795 -12.394 -16.304 1.00 90.88 765 THR A N 1
ATOM 6203 C CA . THR A 1 765 ? -17.353 -11.094 -16.721 1.00 90.88 765 THR A CA 1
ATOM 6204 C C . THR A 1 765 ? -18.682 -11.248 -17.460 1.00 90.88 765 THR A C 1
ATOM 6206 O O . THR A 1 765 ? -19.596 -10.454 -17.240 1.00 90.88 765 THR A O 1
ATOM 6209 N N . LEU A 1 766 ? -18.822 -12.278 -18.302 1.00 91.81 766 LEU A N 1
ATOM 6210 C CA . LEU A 1 766 ? -20.089 -12.619 -18.954 1.00 91.81 766 LEU A CA 1
ATOM 6211 C C . LEU A 1 766 ? -21.148 -13.024 -17.923 1.00 91.81 766 LEU A C 1
ATOM 6213 O O . LEU A 1 766 ? -22.265 -12.507 -17.967 1.00 91.81 766 LEU A O 1
ATOM 6217 N N . ALA A 1 767 ? -20.804 -13.915 -16.991 1.00 91.06 767 ALA A N 1
ATOM 6218 C CA . ALA A 1 767 ? -21.727 -14.395 -15.967 1.00 91.06 767 ALA A CA 1
ATOM 6219 C C . ALA A 1 767 ? -22.202 -13.261 -15.046 1.00 91.06 767 ALA A C 1
ATOM 6221 O O . ALA A 1 767 ? -23.406 -13.091 -14.853 1.00 91.06 767 ALA A O 1
ATOM 6222 N N . MET A 1 768 ? -21.280 -12.422 -14.561 1.00 89.88 768 MET A N 1
ATOM 6223 C CA . MET A 1 768 ? -21.606 -11.230 -13.774 1.00 89.88 768 MET A CA 1
ATOM 6224 C C . MET A 1 768 ? -22.514 -10.267 -14.549 1.00 89.88 768 MET A C 1
ATOM 6226 O O . MET A 1 768 ? -23.500 -9.793 -13.988 1.00 89.88 768 MET A O 1
ATOM 6230 N N . HIS A 1 769 ? -22.255 -10.033 -15.842 1.00 90.69 769 HIS A N 1
ATOM 6231 C CA . HIS A 1 769 ? -23.129 -9.205 -16.677 1.00 90.69 769 HIS A CA 1
ATOM 6232 C C . HIS A 1 769 ? -24.545 -9.793 -16.738 1.00 90.69 769 HIS A C 1
ATOM 6234 O O . HIS A 1 769 ? -25.507 -9.073 -16.496 1.00 90.69 769 HIS A O 1
ATOM 6240 N N . VAL A 1 770 ? -24.703 -11.098 -16.987 1.00 91.75 770 VAL A N 1
ATOM 6241 C CA . VAL A 1 770 ? -26.035 -11.730 -17.029 1.00 91.75 770 VAL A CA 1
ATOM 6242 C C . VAL A 1 770 ? -26.753 -11.649 -15.672 1.00 91.75 770 VAL A C 1
ATOM 6244 O O . VAL A 1 770 ? -27.951 -11.376 -15.649 1.00 91.75 770 VAL A O 1
ATOM 6247 N N . VAL A 1 771 ? -26.039 -11.800 -14.552 1.00 87.25 771 VAL A N 1
ATOM 6248 C CA . VAL A 1 771 ? -26.595 -11.655 -13.190 1.00 87.25 771 VAL A CA 1
ATOM 6249 C C . VAL A 1 771 ? -27.020 -10.210 -12.891 1.00 87.25 771 VAL A C 1
ATOM 6251 O O . VAL A 1 771 ? -28.095 -10.001 -12.325 1.00 87.25 771 VAL A O 1
ATOM 6254 N N . TRP A 1 772 ? -26.239 -9.208 -13.318 1.00 86.56 772 TRP A N 1
ATOM 6255 C CA . TRP A 1 772 ? -26.633 -7.791 -13.270 1.00 86.56 772 TRP A CA 1
ATOM 6256 C C . TRP A 1 772 ? -27.912 -7.542 -14.079 1.00 86.56 772 TRP A C 1
ATOM 6258 O O . TRP A 1 772 ? -28.860 -6.935 -13.580 1.00 86.56 772 TRP A O 1
ATOM 6268 N N . ASP A 1 773 ? -27.962 -8.048 -15.312 1.00 86.12 773 ASP A N 1
ATOM 6269 C CA . ASP A 1 773 ? -29.059 -7.852 -16.267 1.00 86.12 773 ASP A CA 1
ATOM 6270 C C . ASP A 1 773 ? -30.353 -8.607 -15.881 1.00 86.12 773 ASP A C 1
ATOM 6272 O O . ASP A 1 773 ? -31.406 -8.336 -16.461 1.00 86.12 773 ASP A O 1
ATOM 6276 N N . LEU A 1 774 ? -30.277 -9.574 -14.955 1.00 84.75 774 LEU A N 1
ATOM 6277 C CA . LEU A 1 774 ? -31.399 -10.386 -14.455 1.00 84.75 774 LEU A CA 1
ATOM 6278 C C . LEU A 1 774 ? -31.847 -10.022 -13.026 1.00 84.75 774 LEU A C 1
ATOM 6280 O O . LEU A 1 774 ? -32.826 -10.586 -12.542 1.00 84.75 774 LEU A O 1
ATOM 6284 N N . ARG A 1 775 ? -31.210 -9.039 -12.372 1.00 78.50 775 ARG A N 1
ATOM 6285 C CA . ARG A 1 775 ? -31.512 -8.612 -10.984 1.00 78.50 775 ARG A CA 1
ATOM 6286 C C . ARG A 1 775 ? -32.944 -8.115 -10.730 1.00 78.50 775 ARG A C 1
ATOM 6288 O O . ARG A 1 775 ? -33.334 -7.978 -9.579 1.00 78.50 775 ARG A O 1
ATOM 6295 N N . GLN A 1 776 ? -33.692 -7.813 -11.793 1.00 72.25 776 GLN A N 1
ATOM 6296 C CA . GLN A 1 776 ? -35.104 -7.403 -11.750 1.00 72.25 776 GLN A CA 1
ATOM 6297 C C . GLN A 1 776 ? -36.074 -8.576 -12.006 1.00 72.25 776 GLN A C 1
ATOM 6299 O O . GLN A 1 776 ? -37.276 -8.443 -11.811 1.00 72.25 776 GLN A O 1
ATOM 6304 N N . GLU A 1 777 ? -35.563 -9.726 -12.458 1.00 79.44 777 GLU A N 1
ATOM 6305 C CA . GLU A 1 777 ? -36.331 -10.940 -12.787 1.00 79.44 777 GLU A CA 1
ATOM 6306 C C . GLU A 1 777 ? -36.105 -12.077 -11.768 1.00 79.44 777 GLU A C 1
ATOM 6308 O O . GLU A 1 777 ? -36.923 -13.001 -11.685 1.00 79.44 777 GLU A O 1
ATOM 6313 N N . PHE A 1 778 ? -34.995 -12.007 -11.019 1.00 81.19 778 PHE A N 1
ATOM 6314 C CA . PHE A 1 778 ? -34.508 -13.004 -10.063 1.00 81.19 778 PHE A CA 1
ATOM 6315 C C . PHE A 1 778 ? -33.882 -12.343 -8.827 1.00 81.19 778 PHE A C 1
ATOM 6317 O O . PHE A 1 778 ? -33.271 -11.275 -8.901 1.00 81.19 778 PHE A O 1
ATOM 6324 N N . ARG A 1 779 ? -33.942 -13.039 -7.688 1.00 77.56 779 ARG A N 1
ATOM 6325 C CA . ARG A 1 779 ? -33.240 -12.686 -6.447 1.00 77.56 779 ARG A CA 1
ATOM 6326 C C . ARG A 1 779 ? -31.766 -13.081 -6.577 1.00 77.56 779 ARG A C 1
ATOM 6328 O O . ARG A 1 779 ? -31.363 -14.171 -6.179 1.00 77.56 779 ARG A O 1
ATOM 6335 N N . CYS A 1 780 ? -30.978 -12.205 -7.198 1.00 81.38 780 CYS A N 1
ATOM 6336 C CA . CYS A 1 780 ? -29.561 -12.436 -7.479 1.00 81.38 780 CYS A CA 1
ATOM 6337 C C . CYS A 1 780 ? -28.678 -12.402 -6.217 1.00 81.38 780 CYS A C 1
ATOM 6339 O O . CYS A 1 780 ? -28.793 -11.499 -5.384 1.00 81.38 780 CYS A O 1
ATOM 6341 N N . ALA A 1 781 ? -27.737 -13.343 -6.114 1.00 79.69 781 ALA A N 1
ATOM 6342 C CA . ALA A 1 781 ? -26.682 -13.353 -5.100 1.00 79.69 781 ALA A CA 1
ATOM 6343 C C . ALA A 1 781 ? -25.385 -13.978 -5.635 1.00 79.69 781 ALA A C 1
ATOM 6345 O O . ALA A 1 781 ? -25.383 -14.709 -6.623 1.00 79.69 781 ALA A O 1
ATOM 6346 N N . VAL A 1 782 ? -24.272 -13.705 -4.951 1.00 82.38 782 VAL A N 1
ATOM 6347 C CA . VAL A 1 782 ? -22.957 -14.290 -5.251 1.00 82.38 782 VAL A CA 1
ATOM 6348 C C . VAL A 1 782 ? -22.412 -14.949 -3.991 1.00 82.38 782 VAL A C 1
ATOM 6350 O O . VAL A 1 782 ? -22.410 -14.332 -2.914 1.00 82.38 782 VAL A O 1
ATOM 6353 N N . LEU A 1 783 ? -21.931 -16.183 -4.125 1.00 81.31 783 LEU A N 1
ATOM 6354 C CA . LEU A 1 783 ? -21.241 -16.885 -3.048 1.00 81.31 783 LEU A CA 1
ATOM 6355 C C . LEU A 1 783 ? -19.934 -16.145 -2.702 1.00 81.31 783 LEU A C 1
ATOM 6357 O O . LEU A 1 783 ? -19.202 -15.707 -3.590 1.00 81.31 783 LEU A O 1
ATOM 6361 N N . LYS A 1 784 ? -19.646 -15.932 -1.410 1.00 71.50 784 LYS A N 1
ATOM 6362 C CA . LYS A 1 784 ? -18.432 -15.200 -0.999 1.00 71.50 784 LYS A CA 1
ATOM 6363 C C . LYS A 1 784 ? -17.147 -15.989 -1.238 1.00 71.50 784 LYS A C 1
ATOM 6365 O O . LYS A 1 784 ? -16.154 -15.359 -1.593 1.00 71.50 784 LYS A O 1
ATOM 6370 N N . ASP A 1 785 ? -17.210 -17.300 -1.022 1.00 73.50 785 ASP A N 1
ATOM 6371 C CA . ASP A 1 785 ? -16.104 -18.257 -1.005 1.00 73.50 785 ASP A CA 1
ATOM 6372 C C . ASP A 1 785 ? -16.686 -19.671 -1.226 1.00 73.50 785 ASP A C 1
ATOM 6374 O O . ASP A 1 785 ? -17.706 -20.013 -0.618 1.00 73.50 785 ASP A O 1
ATOM 6378 N N . ASN A 1 786 ? -16.086 -20.479 -2.110 1.00 75.25 786 ASN A N 1
ATOM 6379 C CA . ASN A 1 786 ? -16.585 -21.822 -2.437 1.00 75.25 786 ASN A CA 1
ATOM 6380 C C . ASN A 1 786 ? -16.271 -22.872 -1.348 1.00 75.25 786 ASN A C 1
ATOM 6382 O O . ASN A 1 786 ? -16.895 -23.934 -1.337 1.00 75.25 786 ASN A O 1
ATOM 6386 N N . THR A 1 787 ? -15.357 -22.585 -0.415 1.00 77.88 787 THR A N 1
ATOM 6387 C CA . THR A 1 787 ? -14.990 -23.483 0.700 1.00 77.88 787 THR A CA 1
ATOM 6388 C C . THR A 1 787 ? -16.031 -23.530 1.825 1.00 77.88 787 THR A C 1
ATOM 6390 O O . THR A 1 787 ? -15.981 -24.420 2.673 1.00 77.88 787 THR A O 1
ATOM 6393 N N . LEU A 1 788 ? -16.993 -22.598 1.838 1.00 79.50 788 LEU A N 1
ATOM 6394 C CA . LEU A 1 788 ? -18.014 -22.505 2.884 1.00 79.50 788 LEU A CA 1
ATOM 6395 C C . LEU A 1 788 ? -18.892 -23.772 2.964 1.00 79.50 788 LEU A C 1
ATOM 6397 O O . LEU A 1 788 ? -19.237 -24.335 1.918 1.00 79.50 788 LEU A O 1
ATOM 6401 N N . PRO A 1 789 ? -19.341 -24.182 4.172 1.00 83.00 789 PRO A N 1
ATOM 6402 C CA . PRO A 1 789 ? -20.239 -25.322 4.339 1.00 83.00 789 PRO A CA 1
ATOM 6403 C C . PRO A 1 789 ? -21.497 -25.177 3.476 1.00 83.00 789 PRO A C 1
ATOM 6405 O O . PRO A 1 789 ? -22.291 -24.249 3.655 1.00 83.00 789 PRO A O 1
ATOM 6408 N N . LYS A 1 790 ? -21.699 -26.107 2.533 1.00 85.75 790 LYS A N 1
ATOM 6409 C CA . LYS A 1 790 ? -22.794 -26.026 1.549 1.00 85.75 790 LYS A CA 1
ATOM 6410 C C . LYS A 1 790 ? -24.183 -25.998 2.208 1.00 85.75 790 LYS A C 1
ATOM 6412 O O . LYS A 1 790 ? -25.103 -25.399 1.661 1.00 85.75 790 LYS A O 1
ATOM 6417 N N . THR A 1 791 ? -24.313 -26.563 3.410 1.00 83.38 791 THR A N 1
ATOM 6418 C CA . THR A 1 791 ? -25.506 -26.502 4.270 1.00 83.38 791 THR A CA 1
ATOM 6419 C C . THR A 1 791 ? -25.834 -25.083 4.745 1.00 83.38 791 THR A C 1
ATOM 6421 O O . THR A 1 791 ? -26.974 -24.647 4.613 1.00 83.38 791 THR A O 1
ATOM 6424 N N . GLU A 1 792 ? -24.854 -24.312 5.228 1.00 80.56 792 GLU A N 1
ATOM 6425 C CA . GLU A 1 792 ? -25.066 -22.901 5.592 1.00 80.56 792 GLU A CA 1
ATOM 6426 C C . GLU A 1 792 ? -25.449 -22.057 4.371 1.00 80.56 792 GLU A C 1
ATOM 6428 O O . GLU A 1 792 ? -26.333 -21.199 4.452 1.00 80.56 792 GLU A O 1
ATOM 6433 N N . VAL A 1 793 ? -24.794 -22.307 3.230 1.00 80.75 793 VAL A N 1
ATOM 6434 C CA . VAL A 1 793 ? -25.103 -21.628 1.964 1.00 80.75 793 VAL A CA 1
ATOM 6435 C C . VAL A 1 793 ? -26.539 -21.942 1.539 1.00 80.75 793 VAL A C 1
ATOM 6437 O O . VAL A 1 793 ? -27.279 -21.020 1.206 1.00 80.75 793 VAL A O 1
ATOM 6440 N N . ALA A 1 794 ? -26.969 -23.204 1.626 1.00 83.94 794 ALA A N 1
ATOM 6441 C CA . ALA A 1 794 ? -28.335 -23.627 1.326 1.00 83.94 794 ALA A CA 1
ATOM 6442 C C . ALA A 1 794 ? -29.387 -22.962 2.231 1.00 83.94 794 ALA A C 1
ATOM 6444 O O . ALA A 1 794 ? -30.405 -22.478 1.730 1.00 83.94 794 ALA A O 1
ATOM 6445 N N . ILE A 1 795 ? -29.126 -22.851 3.538 1.00 77.69 795 ILE A N 1
ATOM 6446 C CA . ILE A 1 795 ? -30.006 -22.131 4.477 1.00 77.69 795 ILE A CA 1
ATOM 6447 C C . ILE A 1 795 ? -30.103 -20.644 4.095 1.00 77.69 795 ILE A C 1
ATOM 6449 O O . ILE A 1 795 ? -31.198 -20.077 4.084 1.00 77.69 795 ILE A O 1
ATOM 6453 N N . GLN A 1 796 ? -28.987 -19.998 3.732 1.00 76.06 796 GLN A N 1
ATOM 6454 C CA . GLN A 1 796 ? -29.026 -18.601 3.284 1.00 76.06 796 GLN A CA 1
ATOM 6455 C C . GLN A 1 796 ? -29.691 -18.434 1.912 1.00 76.06 796 GLN A C 1
ATOM 6457 O O . GLN A 1 796 ? -30.347 -17.418 1.709 1.00 76.06 796 GLN A O 1
ATOM 6462 N N . VAL A 1 797 ? -29.603 -19.415 1.008 1.00 75.69 797 VAL A N 1
ATOM 6463 C CA . VAL A 1 797 ? -30.323 -19.437 -0.281 1.00 75.69 797 VAL A CA 1
ATOM 6464 C C . VAL A 1 797 ? -31.831 -19.631 -0.088 1.00 75.69 797 VAL A C 1
ATOM 6466 O O . VAL A 1 797 ? -32.609 -18.928 -0.728 1.00 75.69 797 VAL A O 1
ATOM 6469 N N . SER A 1 798 ? -32.257 -20.495 0.835 1.00 75.88 798 SER A N 1
ATOM 6470 C CA . SER A 1 798 ? -33.681 -20.707 1.156 1.00 75.88 798 SER A CA 1
ATOM 6471 C C . SER A 1 798 ? -34.297 -19.445 1.774 1.00 75.88 798 SER A C 1
ATOM 6473 O O . SER A 1 798 ? -35.322 -18.948 1.312 1.00 75.88 798 SER A O 1
ATOM 6475 N N . ARG A 1 799 ? -33.586 -18.799 2.711 1.00 71.06 799 ARG A N 1
ATOM 6476 C CA . ARG A 1 799 ? -33.956 -17.461 3.213 1.00 71.06 799 ARG A CA 1
ATOM 6477 C C . ARG A 1 799 ? -33.906 -16.391 2.116 1.00 71.06 799 ARG A C 1
ATOM 6479 O O . ARG A 1 799 ? -34.720 -15.469 2.112 1.00 71.06 799 ARG A O 1
ATOM 6486 N N . LEU A 1 800 ? -32.970 -16.488 1.163 1.00 70.44 800 LEU A N 1
ATOM 6487 C CA . LEU A 1 800 ? -32.895 -15.562 0.031 1.00 70.44 800 LEU A CA 1
ATOM 6488 C C . LEU A 1 800 ? -34.146 -15.676 -0.857 1.00 70.44 800 LEU A C 1
ATOM 6490 O O . LEU A 1 800 ? -34.665 -14.643 -1.285 1.00 70.44 800 LEU A O 1
ATOM 6494 N N . MET A 1 801 ? -34.630 -16.901 -1.081 1.00 71.31 801 MET A N 1
ATOM 6495 C CA . MET A 1 801 ? -35.796 -17.224 -1.903 1.00 71.31 801 MET A CA 1
ATOM 6496 C C . MET A 1 801 ? -37.089 -16.578 -1.393 1.00 71.31 801 MET A C 1
ATOM 6498 O O . MET A 1 801 ? -37.891 -16.158 -2.225 1.00 71.31 801 MET A O 1
ATOM 6502 N N . LYS A 1 802 ? -37.285 -16.429 -0.075 1.00 66.19 802 LYS A N 1
ATOM 6503 C CA . LYS A 1 802 ? -38.564 -15.962 0.495 1.00 66.19 802 LYS A CA 1
ATOM 6504 C C . LYS A 1 802 ? -38.761 -14.420 0.498 1.00 66.19 802 LYS A C 1
ATOM 6506 O O . LYS A 1 802 ? -39.808 -13.967 0.059 1.00 66.19 802 LYS A O 1
ATOM 6511 N N . LEU A 1 803 ? -37.734 -13.606 0.812 1.00 56.47 803 LEU A N 1
ATOM 6512 C CA . LEU A 1 803 ? -37.685 -12.105 0.774 1.00 56.47 803 LEU A CA 1
ATOM 6513 C C . LEU A 1 803 ? -38.993 -11.325 0.532 1.00 56.47 803 LEU A C 1
ATOM 6515 O O . LEU A 1 803 ? -39.343 -11.059 -0.608 1.00 56.47 803 LEU A O 1
ATOM 6519 N N . GLY A 1 804 ? -39.604 -10.787 1.587 1.00 46.47 804 GLY A N 1
ATOM 6520 C CA . GLY A 1 804 ? -40.357 -9.518 1.527 1.00 46.47 804 GLY A CA 1
ATOM 6521 C C . GLY A 1 804 ? -41.631 -9.494 0.680 1.00 46.47 804 GLY A C 1
ATOM 6522 O O . GLY A 1 804 ? -42.222 -8.432 0.515 1.00 46.47 804 GLY A O 1
ATOM 6523 N N . ASN A 1 805 ? -42.046 -10.650 0.177 1.00 51.97 805 ASN A N 1
ATOM 6524 C CA . ASN A 1 805 ? -43.349 -10.938 -0.395 1.00 51.97 805 ASN A CA 1
ATOM 6525 C C . ASN A 1 805 ? -43.898 -12.128 0.404 1.00 51.97 805 ASN A C 1
ATOM 6527 O O . ASN A 1 805 ? -43.115 -12.978 0.814 1.00 51.97 805 ASN A O 1
ATOM 6531 N N . GLU A 1 806 ? -45.217 -12.265 0.521 1.00 52.69 806 GLU A N 1
ATOM 6532 C CA . GLU A 1 806 ? -45.859 -13.471 1.090 1.00 52.69 806 GLU A CA 1
ATOM 6533 C C . GLU A 1 806 ? -45.596 -14.744 0.260 1.00 52.69 806 GLU A C 1
ATOM 6535 O O . GLU A 1 806 ? -45.917 -15.850 0.683 1.00 52.69 806 GLU A O 1
ATOM 6540 N N . LYS A 1 807 ? -45.028 -14.591 -0.944 1.00 61.72 807 LYS A N 1
ATOM 6541 C CA . LYS A 1 807 ? -44.681 -15.675 -1.862 1.00 61.72 807 LYS A CA 1
ATOM 6542 C C . LYS A 1 807 ? -43.183 -15.689 -2.174 1.00 61.72 807 LYS A C 1
ATOM 6544 O O . LYS A 1 807 ? -42.590 -14.619 -2.365 1.00 61.72 807 LYS A O 1
ATOM 6549 N N . PRO A 1 808 ? -42.569 -16.880 -2.308 1.00 67.88 808 PRO A N 1
ATOM 6550 C CA . PRO A 1 808 ? -41.178 -17.008 -2.721 1.00 67.88 808 PRO A CA 1
ATOM 6551 C C . PRO A 1 808 ? -40.938 -16.399 -4.110 1.00 67.88 808 PRO A C 1
ATOM 6553 O O . PRO A 1 808 ? -41.859 -16.028 -4.842 1.00 67.88 808 PRO A O 1
ATOM 6556 N N . SER A 1 809 ? -39.677 -16.240 -4.502 1.00 74.88 809 SER A N 1
ATOM 6557 C CA . SER A 1 809 ? -39.321 -15.810 -5.859 1.00 74.88 809 SER A CA 1
ATOM 6558 C C . SER A 1 809 ? -37.950 -16.359 -6.255 1.00 74.88 809 SER A C 1
ATOM 6560 O O . SER A 1 809 ? -37.085 -16.528 -5.388 1.00 74.88 809 SER A O 1
ATOM 6562 N N . PRO A 1 810 ? -37.716 -16.608 -7.556 1.00 83.38 810 PRO A N 1
ATOM 6563 C CA . PRO A 1 810 ? -36.608 -17.434 -8.008 1.00 83.38 810 PRO A CA 1
ATOM 6564 C C . PRO A 1 810 ? -35.248 -16.789 -7.721 1.00 83.38 810 PRO A C 1
ATOM 6566 O O . PRO A 1 810 ? -35.029 -15.604 -7.990 1.00 83.38 810 PRO A O 1
ATOM 6569 N N . VAL A 1 811 ? -34.320 -17.586 -7.202 1.00 84.69 811 VAL A N 1
ATOM 6570 C CA . VAL A 1 811 ? -32.942 -17.195 -6.886 1.00 84.69 811 VAL A CA 1
ATOM 6571 C C . VAL A 1 811 ? -32.031 -17.444 -8.083 1.00 84.69 811 VAL A C 1
ATOM 6573 O O . VAL A 1 811 ? -32.085 -18.507 -8.698 1.00 84.69 811 VAL A O 1
ATOM 6576 N N . LEU A 1 812 ? -31.136 -16.494 -8.359 1.00 87.81 812 LEU A N 1
ATOM 6577 C CA . LEU A 1 812 ? -30.018 -16.680 -9.284 1.00 87.81 812 LEU A CA 1
ATOM 6578 C C . LEU A 1 812 ? -28.706 -16.561 -8.500 1.00 87.81 812 LEU A C 1
ATOM 6580 O O . LEU A 1 812 ? -28.314 -15.466 -8.092 1.00 87.81 812 LEU A O 1
ATOM 6584 N N . LEU A 1 813 ? -28.053 -17.695 -8.249 1.00 88.81 813 LEU A N 1
ATOM 6585 C CA . LEU A 1 813 ? -26.816 -17.775 -7.475 1.00 88.81 813 LEU A CA 1
ATOM 6586 C C . LEU A 1 813 ? -25.614 -17.891 -8.414 1.00 88.81 813 LEU A C 1
ATOM 6588 O O . LEU A 1 813 ? -25.527 -18.834 -9.194 1.00 88.81 813 LEU A O 1
ATOM 6592 N N . LEU A 1 814 ? -24.660 -16.970 -8.302 1.00 89.62 814 LEU A N 1
ATOM 6593 C CA . LEU A 1 814 ? -23.362 -17.084 -8.964 1.00 89.62 814 LEU A CA 1
ATOM 6594 C C . LEU A 1 814 ? -22.330 -17.722 -8.024 1.00 89.62 814 LEU A C 1
ATOM 6596 O O . LEU A 1 814 ? -22.066 -17.205 -6.932 1.00 89.62 814 LEU A O 1
ATOM 6600 N N . VAL A 1 815 ? -21.722 -18.812 -8.488 1.00 89.06 815 VAL A N 1
ATOM 6601 C CA . VAL A 1 815 ? -20.504 -19.413 -7.936 1.00 89.06 815 VAL A CA 1
ATOM 6602 C C . VAL A 1 815 ? -19.378 -19.132 -8.934 1.00 89.06 815 VAL A C 1
ATOM 6604 O O . VAL A 1 815 ? -19.386 -19.647 -10.052 1.00 89.06 815 VAL A O 1
ATOM 6607 N N . ASP A 1 816 ? -18.454 -18.257 -8.541 1.00 83.94 816 ASP A N 1
ATOM 6608 C CA . ASP A 1 816 ? -17.357 -17.726 -9.363 1.00 83.94 816 ASP A CA 1
ATOM 6609 C C . ASP A 1 816 ? -15.988 -18.191 -8.836 1.00 83.94 816 ASP A C 1
ATOM 6611 O O . ASP A 1 816 ? -15.875 -18.579 -7.672 1.00 83.94 816 ASP A O 1
ATOM 6615 N N . ASP A 1 817 ? -14.960 -18.150 -9.693 1.00 70.19 817 ASP A N 1
ATOM 6616 C CA . ASP A 1 817 ? -13.597 -18.647 -9.424 1.00 70.19 817 ASP A CA 1
ATOM 6617 C C . ASP A 1 817 ? -13.537 -20.109 -8.904 1.00 70.19 817 ASP A C 1
ATOM 6619 O O . ASP A 1 817 ? -12.639 -20.483 -8.147 1.00 70.19 817 ASP A O 1
ATOM 6623 N N . SER A 1 818 ? -14.474 -20.957 -9.349 1.00 74.25 818 SER A N 1
ATOM 6624 C CA . SER A 1 818 ? -14.529 -22.387 -9.009 1.00 74.25 818 SER A CA 1
ATOM 6625 C C . SER A 1 818 ? -13.438 -23.198 -9.725 1.00 74.25 818 SER A C 1
ATOM 6627 O O . SER A 1 818 ? -13.110 -22.922 -10.889 1.00 74.25 818 SER A O 1
ATOM 6629 N N . LYS A 1 819 ? -12.882 -24.210 -9.044 1.00 70.69 819 LYS A N 1
ATOM 6630 C CA . LYS A 1 819 ? -11.826 -25.091 -9.580 1.00 70.69 819 LYS A CA 1
ATOM 6631 C C . LYS A 1 819 ? -12.414 -26.301 -10.309 1.00 70.69 819 LYS A C 1
ATOM 6633 O O . LYS A 1 819 ? -13.512 -26.752 -10.008 1.00 70.69 819 LYS A O 1
ATOM 6638 N N . GLU A 1 820 ? -11.623 -26.913 -11.195 1.00 61.34 820 GLU A N 1
ATOM 6639 C CA . GLU A 1 820 ? -11.980 -28.174 -11.876 1.00 61.34 820 GLU A CA 1
ATOM 6640 C C . GLU A 1 820 ? -12.239 -29.360 -10.918 1.00 61.34 820 GLU A C 1
ATOM 6642 O O . GLU A 1 820 ? -12.821 -30.361 -11.325 1.00 61.34 820 GLU A O 1
ATOM 6647 N N . THR A 1 821 ? -11.803 -29.256 -9.659 1.00 59.00 821 THR A N 1
ATOM 6648 C CA . THR A 1 821 ? -11.985 -30.252 -8.589 1.00 59.00 821 THR A CA 1
ATOM 6649 C C . THR A 1 821 ? -13.278 -30.094 -7.790 1.00 59.00 821 THR A C 1
ATOM 6651 O O . THR A 1 821 ? -13.613 -30.977 -7.003 1.00 59.00 821 THR A O 1
ATOM 6654 N N . ASP A 1 822 ? -13.966 -28.960 -7.915 1.00 69.25 822 ASP A N 1
ATOM 6655 C CA . ASP A 1 822 ? -15.052 -28.599 -7.007 1.00 69.25 822 ASP A CA 1
ATOM 6656 C C . ASP A 1 822 ? -16.358 -29.265 -7.464 1.00 69.25 822 ASP A C 1
ATOM 6658 O O . ASP A 1 822 ? -16.828 -29.021 -8.573 1.00 69.25 822 ASP A O 1
ATOM 6662 N N . ASN A 1 823 ? -16.973 -30.090 -6.610 1.00 72.69 823 ASN A N 1
ATOM 6663 C CA . ASN A 1 823 ? -18.249 -30.740 -6.915 1.00 72.69 823 ASN A CA 1
ATOM 6664 C C . ASN A 1 823 ? -19.433 -29.760 -6.732 1.00 72.69 823 ASN A C 1
ATOM 6666 O O . ASN A 1 823 ? -19.771 -29.418 -5.593 1.00 72.69 823 ASN A O 1
ATOM 6670 N N . PRO A 1 824 ? -20.118 -29.313 -7.805 1.00 70.75 824 PRO A N 1
ATOM 6671 C CA . PRO A 1 824 ? -21.254 -28.403 -7.669 1.00 70.75 824 PRO A CA 1
ATOM 6672 C C . PRO A 1 824 ? -22.512 -29.096 -7.130 1.00 70.75 824 PRO A C 1
ATOM 6674 O O . PRO A 1 824 ? -23.374 -28.432 -6.549 1.00 70.75 824 PRO A O 1
ATOM 6677 N N . TYR A 1 825 ? -22.630 -30.418 -7.296 1.00 82.19 825 TYR A N 1
ATOM 6678 C CA . TYR A 1 825 ? -23.835 -31.156 -6.919 1.00 82.19 825 TYR A CA 1
ATOM 6679 C C . TYR A 1 825 ? -24.034 -31.218 -5.404 1.00 82.19 825 TYR A C 1
ATOM 6681 O O . TYR A 1 825 ? -25.176 -31.262 -4.961 1.00 82.19 825 TYR A O 1
ATOM 6689 N N . ASP A 1 826 ? -22.978 -31.106 -4.595 1.00 84.44 826 ASP A N 1
ATOM 6690 C CA . ASP A 1 826 ? -23.116 -31.038 -3.133 1.00 84.44 826 ASP A CA 1
ATOM 6691 C C . ASP A 1 826 ? -23.903 -29.796 -2.690 1.00 84.44 826 ASP A C 1
ATOM 6693 O O . ASP A 1 826 ? -24.706 -29.863 -1.760 1.00 84.44 826 ASP A O 1
ATOM 6697 N N . LEU A 1 827 ? -23.750 -28.671 -3.399 1.00 87.38 827 LEU A N 1
ATOM 6698 C CA . LEU A 1 827 ? -24.543 -27.469 -3.141 1.00 87.38 827 LEU A CA 1
ATOM 6699 C C . LEU A 1 827 ? -25.993 -27.624 -3.621 1.00 87.38 827 LEU A C 1
ATOM 6701 O O . LEU A 1 827 ? -26.908 -27.228 -2.899 1.00 87.38 827 LEU A O 1
ATOM 6705 N N . VAL A 1 828 ? -26.216 -28.245 -4.785 1.00 87.75 828 VAL A N 1
ATOM 6706 C CA . VAL A 1 828 ? -27.566 -28.584 -5.282 1.00 87.75 828 VAL A CA 1
ATOM 6707 C C . VAL A 1 828 ? -28.292 -29.491 -4.280 1.00 87.75 828 VAL A C 1
ATOM 6709 O O . VAL A 1 828 ? -29.415 -29.189 -3.883 1.00 87.75 828 VAL A O 1
ATOM 6712 N N . ASN A 1 829 ? -27.619 -30.536 -3.794 1.00 86.56 829 ASN A N 1
ATOM 6713 C CA . ASN A 1 829 ? -28.134 -31.492 -2.814 1.00 86.56 829 ASN A CA 1
ATOM 6714 C C . ASN A 1 829 ? -28.441 -30.828 -1.462 1.00 86.56 829 ASN A C 1
ATOM 6716 O O . ASN A 1 829 ? -29.501 -31.075 -0.886 1.00 86.56 829 ASN A O 1
ATOM 6720 N N . CYS A 1 830 ? -27.565 -29.946 -0.962 1.00 88.19 830 CYS A N 1
ATOM 6721 C CA . CYS A 1 830 ? -27.845 -29.176 0.254 1.00 88.19 830 CYS A CA 1
ATOM 6722 C C . CYS A 1 830 ? -29.039 -28.225 0.084 1.00 88.19 830 CYS A C 1
ATOM 6724 O O . CYS A 1 830 ? -29.830 -28.095 1.014 1.00 88.19 830 CYS A O 1
ATOM 6726 N N . ILE A 1 831 ? -29.201 -27.592 -1.084 1.00 85.81 831 ILE A N 1
ATOM 6727 C CA . ILE A 1 831 ? -30.348 -26.719 -1.388 1.00 85.81 831 ILE A CA 1
ATOM 6728 C C . ILE A 1 831 ? -31.647 -27.529 -1.487 1.00 85.81 831 ILE A C 1
ATOM 6730 O O . ILE A 1 831 ? -32.642 -27.130 -0.889 1.00 85.81 831 ILE A O 1
ATOM 6734 N N . HIS A 1 832 ? -31.633 -28.686 -2.161 1.00 83.56 832 HIS A N 1
ATOM 6735 C CA . HIS A 1 832 ? -32.766 -29.619 -2.187 1.00 83.56 832 HIS A CA 1
ATOM 6736 C C . HIS A 1 832 ? -33.171 -30.037 -0.770 1.00 83.56 832 HIS A C 1
ATOM 6738 O O . HIS A 1 832 ? -34.340 -29.928 -0.410 1.00 83.56 832 HIS A O 1
ATOM 6744 N N . LYS A 1 833 ? -32.205 -30.460 0.056 1.00 82.94 833 LYS A N 1
ATOM 6745 C CA . LYS A 1 833 ? -32.468 -30.873 1.437 1.00 82.94 833 LYS A CA 1
ATOM 6746 C C . LYS A 1 833 ? -33.052 -29.732 2.280 1.00 82.94 833 LYS A C 1
ATOM 6748 O O . LYS A 1 833 ? -34.100 -29.922 2.888 1.00 82.94 833 LYS A O 1
ATOM 6753 N N . ALA A 1 834 ? -32.425 -28.554 2.267 1.00 79.62 834 ALA A N 1
ATOM 6754 C CA . ALA A 1 834 ? -32.872 -27.410 3.062 1.00 79.62 834 ALA A CA 1
ATOM 6755 C C . ALA A 1 834 ? -34.297 -26.955 2.701 1.00 79.62 834 ALA A C 1
ATOM 6757 O O . ALA A 1 834 ? -35.050 -26.565 3.584 1.00 79.62 834 ALA A O 1
ATOM 6758 N N . ALA A 1 835 ? -34.691 -27.042 1.428 1.00 72.81 835 ALA A N 1
ATOM 6759 C CA . ALA A 1 835 ? -36.034 -26.675 0.982 1.00 72.81 835 ALA A CA 1
ATOM 6760 C C . ALA A 1 835 ? -37.113 -27.728 1.309 1.00 72.81 835 ALA A C 1
ATOM 6762 O O . ALA A 1 835 ? -38.273 -27.370 1.494 1.00 72.81 835 ALA A O 1
ATOM 6763 N N . VAL A 1 836 ? -36.741 -29.012 1.403 1.00 71.31 836 VAL A N 1
ATOM 6764 C CA . VAL A 1 836 ? -37.636 -30.086 1.875 1.00 71.31 836 VAL A CA 1
ATOM 6765 C C . VAL A 1 836 ? -37.848 -29.997 3.391 1.00 71.31 836 VAL A C 1
ATOM 6767 O O . VAL A 1 836 ? -38.963 -30.197 3.863 1.00 71.31 836 VAL A O 1
ATOM 6770 N N . GLU A 1 837 ? -36.806 -29.658 4.155 1.00 68.56 837 GLU A N 1
ATOM 6771 C CA . GLU A 1 837 ? -36.902 -29.445 5.609 1.00 68.56 837 GLU A CA 1
ATOM 6772 C C . GLU A 1 837 ? -37.738 -28.193 5.960 1.00 68.56 837 GLU A C 1
ATOM 6774 O O . GLU A 1 837 ? -38.477 -28.197 6.942 1.00 68.56 837 GLU A O 1
ATOM 6779 N N . ASP A 1 838 ? -37.690 -27.149 5.124 1.00 64.06 838 ASP A N 1
ATOM 6780 C CA . ASP A 1 838 ? -38.371 -25.851 5.310 1.00 64.06 838 ASP A CA 1
ATOM 6781 C C . ASP A 1 838 ? -39.831 -25.819 4.777 1.00 64.06 838 ASP A C 1
ATOM 6783 O O . ASP A 1 838 ? -40.386 -24.745 4.527 1.00 64.06 838 ASP A O 1
ATOM 6787 N N . SER A 1 839 ? -40.434 -27.009 4.601 1.00 56.12 839 SER A N 1
ATOM 6788 C CA . SER A 1 839 ? -41.872 -27.287 4.387 1.00 56.12 839 SER A CA 1
ATOM 6789 C C . SER A 1 839 ? -42.594 -26.350 3.406 1.00 56.12 839 SER A C 1
ATOM 6791 O O . SER A 1 839 ? -43.567 -25.682 3.752 1.00 56.12 839 SER A O 1
ATOM 6793 N N . LEU A 1 840 ? -42.110 -26.296 2.163 1.00 56.09 840 LEU A N 1
ATOM 6794 C CA . LEU A 1 840 ? -42.720 -25.502 1.093 1.00 56.09 840 LEU A CA 1
ATOM 6795 C C . LEU A 1 840 ? -44.046 -26.119 0.617 1.00 56.09 840 LEU A C 1
ATOM 6797 O O . LEU A 1 840 ? -44.083 -27.287 0.228 1.00 56.09 840 LEU A O 1
ATOM 6801 N N . ASP A 1 841 ? -45.112 -25.316 0.612 1.00 54.25 841 ASP A N 1
ATOM 6802 C CA . ASP A 1 841 ? -46.447 -25.750 0.188 1.00 54.25 841 ASP A CA 1
ATOM 6803 C C . ASP A 1 841 ? -46.529 -25.975 -1.336 1.00 54.25 841 ASP A C 1
ATOM 6805 O O . ASP A 1 841 ? -45.811 -25.351 -2.128 1.00 54.25 841 ASP A O 1
ATOM 6809 N N . VAL A 1 842 ? -47.405 -26.891 -1.754 1.00 51.38 842 VAL A N 1
ATOM 6810 C CA . VAL A 1 842 ? -47.403 -27.488 -3.102 1.00 51.38 842 VAL A CA 1
ATOM 6811 C C . VAL A 1 842 ? -47.734 -26.458 -4.193 1.00 51.38 842 VAL A C 1
ATOM 6813 O O . VAL A 1 842 ? -47.186 -26.530 -5.296 1.00 51.38 842 VAL A O 1
ATOM 6816 N N . ASP A 1 843 ? -48.560 -25.460 -3.872 1.00 53.09 843 ASP A N 1
ATOM 6817 C CA . ASP A 1 843 ? -49.028 -24.439 -4.818 1.00 53.09 843 ASP A CA 1
ATOM 6818 C C . ASP A 1 843 ? -47.977 -23.362 -5.171 1.00 53.09 843 ASP A C 1
ATOM 6820 O O . ASP A 1 843 ? -48.113 -22.689 -6.195 1.00 53.09 843 ASP A O 1
ATOM 6824 N N . ASP A 1 844 ? -46.898 -23.197 -4.388 1.00 58.94 844 ASP A N 1
ATOM 6825 C CA . ASP A 1 844 ? -45.837 -22.203 -4.664 1.00 58.94 844 ASP A CA 1
ATOM 6826 C C . ASP A 1 844 ? -44.611 -22.772 -5.417 1.00 58.94 844 ASP A C 1
ATOM 6828 O O . ASP A 1 844 ? -43.661 -22.046 -5.735 1.00 58.94 844 ASP A O 1
ATOM 6832 N N . ALA A 1 845 ? -44.665 -24.046 -5.827 1.00 58.19 845 ALA A N 1
ATOM 6833 C CA . ALA A 1 845 ? -43.624 -24.748 -6.588 1.00 58.19 845 ALA A CA 1
ATOM 6834 C C . ALA A 1 845 ? -42.981 -23.997 -7.791 1.00 58.19 845 ALA A C 1
ATOM 6836 O O . ALA A 1 845 ? -41.764 -24.137 -7.971 1.00 58.19 845 ALA A O 1
ATOM 6837 N N . PRO A 1 846 ? -43.689 -23.202 -8.633 1.00 58.38 846 PRO A N 1
ATOM 6838 C CA . PRO A 1 846 ? -43.043 -22.460 -9.728 1.00 58.38 846 PRO A CA 1
ATOM 6839 C C . PRO A 1 846 ? -42.212 -21.252 -9.259 1.00 58.38 846 PRO A C 1
ATOM 6841 O O . PRO A 1 846 ? -41.332 -20.799 -9.990 1.00 58.38 846 PRO A O 1
ATOM 6844 N N . ASN A 1 847 ? -42.454 -20.738 -8.050 1.00 61.88 847 ASN A N 1
ATOM 6845 C CA . ASN A 1 847 ? -41.681 -19.642 -7.459 1.00 61.88 847 ASN A CA 1
ATOM 6846 C C . ASN A 1 847 ? -40.457 -20.143 -6.672 1.00 61.88 847 ASN A C 1
ATOM 6848 O O . ASN A 1 847 ? -39.463 -19.421 -6.545 1.00 61.88 847 ASN A O 1
ATOM 6852 N N . CYS A 1 848 ? -40.506 -21.387 -6.189 1.00 73.00 848 CYS A N 1
ATOM 6853 C CA . CYS A 1 848 ? -39.468 -22.040 -5.391 1.00 73.00 848 CYS A CA 1
ATOM 6854 C C . CYS A 1 848 ? -38.259 -22.527 -6.217 1.00 73.00 848 CYS A C 1
ATOM 6856 O O . CYS A 1 848 ? -37.861 -23.687 -6.122 1.00 73.00 848 CYS A O 1
ATOM 6858 N N . LYS A 1 849 ? -37.676 -21.665 -7.061 1.00 85.06 849 LYS A N 1
ATOM 6859 C CA . LYS A 1 849 ? -36.555 -22.025 -7.952 1.00 85.06 849 LYS A CA 1
ATOM 6860 C C . LYS A 1 849 ? -35.220 -21.459 -7.491 1.00 85.06 849 LYS A C 1
ATOM 6862 O O . LYS A 1 849 ? -35.132 -20.292 -7.109 1.00 85.06 849 LYS A O 1
ATOM 6867 N N . VAL A 1 850 ? -34.160 -22.246 -7.642 1.00 88.00 850 VAL A N 1
ATOM 6868 C CA . VAL A 1 850 ? -32.769 -21.783 -7.580 1.00 88.00 850 VAL A CA 1
ATOM 6869 C C . VAL A 1 850 ? -32.067 -22.146 -8.881 1.00 88.00 850 VAL A C 1
ATOM 6871 O O . VAL A 1 850 ? -32.092 -23.294 -9.303 1.00 88.00 850 VAL A O 1
ATOM 6874 N N . ILE A 1 851 ? -31.407 -21.181 -9.510 1.00 91.19 851 ILE A N 1
ATOM 6875 C CA . ILE A 1 851 ? -30.529 -21.431 -10.655 1.00 91.19 851 ILE A CA 1
ATOM 6876 C C . ILE A 1 851 ? -29.110 -21.086 -10.222 1.00 91.19 851 ILE A C 1
ATOM 6878 O O . ILE A 1 851 ? -28.829 -19.941 -9.857 1.00 91.19 851 ILE A O 1
ATOM 6882 N N . ILE A 1 852 ? -28.217 -22.072 -10.252 1.00 91.44 852 ILE A N 1
ATOM 6883 C CA . ILE A 1 852 ? -26.797 -21.892 -9.950 1.00 91.44 852 ILE A CA 1
ATOM 6884 C C . ILE A 1 852 ? -26.045 -21.698 -11.266 1.00 91.44 852 ILE A C 1
ATOM 6886 O O . ILE A 1 852 ? -25.937 -22.627 -12.064 1.00 91.44 852 ILE A O 1
ATOM 6890 N N . ILE A 1 853 ? -25.481 -20.510 -11.478 1.00 92.19 853 ILE A N 1
ATOM 6891 C CA . ILE A 1 853 ? -24.440 -20.308 -12.488 1.00 92.19 853 ILE A CA 1
ATOM 6892 C C . ILE A 1 853 ? -23.112 -20.712 -11.851 1.00 92.19 853 ILE A C 1
ATOM 6894 O O . ILE A 1 853 ? -22.671 -20.089 -10.884 1.00 92.19 853 ILE A O 1
ATOM 6898 N N . HIS A 1 854 ? -22.477 -21.742 -12.399 1.00 90.38 854 HIS A N 1
ATOM 6899 C CA . HIS A 1 854 ? -21.211 -22.278 -11.917 1.00 90.38 854 HIS A CA 1
ATOM 6900 C C . HIS A 1 854 ? -20.108 -21.984 -12.940 1.00 90.38 854 HIS A C 1
ATOM 6902 O O . HIS A 1 854 ? -20.020 -22.632 -13.985 1.00 90.38 854 HIS A O 1
ATOM 6908 N N . CYS A 1 855 ? -19.294 -20.963 -12.667 1.00 89.06 855 CYS A N 1
ATOM 6909 C CA . CYS A 1 855 ? -18.169 -20.578 -13.517 1.00 89.06 855 CYS A CA 1
ATOM 6910 C C . CYS A 1 855 ? -16.931 -21.392 -13.142 1.00 89.06 855 CYS A C 1
ATOM 6912 O O . CYS A 1 855 ? -16.299 -21.134 -12.116 1.00 89.06 855 CYS A O 1
ATOM 6914 N N . VAL A 1 856 ? -16.583 -22.358 -13.995 1.00 86.62 856 VAL A N 1
ATOM 6915 C CA . VAL A 1 856 ? -15.398 -23.203 -13.821 1.00 86.62 856 VAL A CA 1
ATOM 6916 C C . VAL A 1 856 ? -14.315 -22.735 -14.781 1.00 86.62 856 VAL A C 1
ATOM 6918 O O . VAL A 1 856 ? -14.432 -22.870 -16.007 1.00 86.62 856 VAL A O 1
ATOM 6921 N N . ARG A 1 857 ? -13.237 -22.201 -14.208 1.00 85.88 857 ARG A N 1
ATOM 6922 C CA . ARG A 1 857 ? -12.040 -21.826 -14.956 1.00 85.88 857 ARG A CA 1
ATOM 6923 C C . ARG A 1 857 ? -11.217 -23.086 -15.206 1.00 85.88 857 ARG A C 1
ATOM 6925 O O . ARG A 1 857 ? -10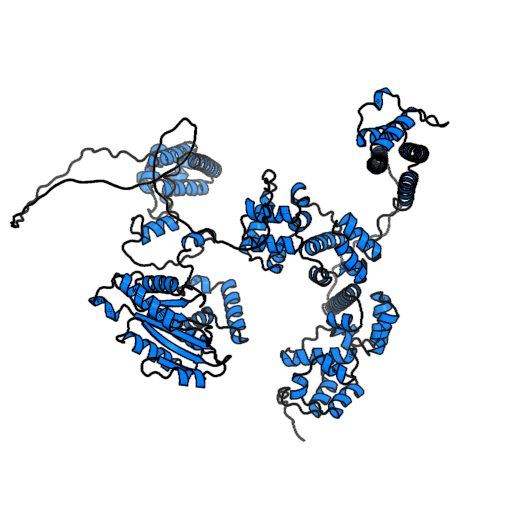.758 -23.709 -14.254 1.00 85.88 857 ARG A O 1
ATOM 6932 N N . SER A 1 858 ? -11.014 -23.436 -16.472 1.00 82.38 858 SER A N 1
ATOM 6933 C CA . SER A 1 858 ? -10.311 -24.659 -16.861 1.00 82.38 858 SER A CA 1
ATOM 6934 C C . SER A 1 858 ? -9.244 -24.402 -17.917 1.00 82.38 858 SER A C 1
ATOM 6936 O O . SER A 1 858 ? -9.435 -23.580 -18.814 1.00 82.38 858 SER A O 1
ATOM 6938 N N . HIS A 1 859 ? -8.128 -25.130 -17.841 1.00 83.88 859 HIS A N 1
ATOM 6939 C CA . HIS A 1 859 ? -7.119 -25.110 -18.906 1.00 83.88 859 HIS A CA 1
ATOM 6940 C C . HIS A 1 859 ? -7.544 -25.949 -20.124 1.00 83.88 859 HIS A C 1
ATOM 6942 O O . HIS A 1 859 ? -7.160 -25.611 -21.243 1.00 83.88 859 HIS A O 1
ATOM 6948 N N . ASN A 1 860 ? -8.405 -26.960 -19.937 1.00 84.75 860 ASN A N 1
ATOM 6949 C CA . ASN A 1 860 ? -9.027 -27.733 -21.017 1.00 84.75 860 ASN A CA 1
ATOM 6950 C C . ASN A 1 860 ? -10.572 -27.740 -20.909 1.00 84.75 860 ASN A C 1
ATOM 6952 O O . ASN A 1 860 ? -11.193 -28.783 -20.667 1.00 84.75 860 ASN A O 1
ATOM 6956 N N . PRO A 1 861 ? -11.237 -26.585 -21.116 1.00 82.88 861 PRO A N 1
ATOM 6957 C CA . PRO A 1 861 ? -12.682 -26.465 -20.952 1.00 82.88 861 PRO A CA 1
ATOM 6958 C C . PRO A 1 861 ? -13.455 -27.256 -22.020 1.00 82.88 861 PRO A C 1
ATOM 6960 O O . PRO A 1 861 ? -14.609 -27.605 -21.791 1.00 82.88 861 PRO A O 1
ATOM 6963 N N . ILE A 1 862 ? -12.831 -27.598 -23.156 1.00 82.75 862 ILE A N 1
ATOM 6964 C CA . ILE A 1 862 ? -13.395 -28.504 -24.172 1.00 82.75 862 ILE A CA 1
ATOM 6965 C C . ILE A 1 862 ? -13.537 -29.924 -23.610 1.00 82.75 862 ILE A C 1
ATOM 6967 O O . ILE A 1 862 ? -14.570 -30.566 -23.805 1.00 82.75 862 ILE A O 1
ATOM 6971 N N . GLU A 1 863 ? -12.520 -30.427 -22.911 1.00 83.06 863 GLU A N 1
ATOM 6972 C CA . GLU A 1 863 ? -12.571 -31.741 -22.268 1.00 83.06 863 GLU A CA 1
ATOM 6973 C C . GLU A 1 863 ? -13.554 -31.748 -21.094 1.00 83.06 863 GLU A C 1
ATOM 6975 O O . GLU A 1 863 ? -14.374 -32.661 -21.001 1.00 83.06 863 GLU A O 1
ATOM 6980 N N . GLN A 1 864 ? -13.555 -30.704 -20.259 1.00 80.62 864 GLN A N 1
ATOM 6981 C CA . GLN A 1 864 ? -14.522 -30.592 -19.162 1.00 80.62 864 GLN A CA 1
ATOM 6982 C C . GLN A 1 864 ? -15.970 -30.469 -19.664 1.00 80.62 864 GLN A C 1
ATOM 6984 O O . GLN A 1 864 ? -16.857 -31.140 -19.132 1.00 80.62 864 GLN A O 1
ATOM 6989 N N . TYR A 1 865 ? -16.206 -29.724 -20.752 1.00 80.75 865 TYR A N 1
ATOM 6990 C CA . TYR A 1 865 ? -17.492 -29.690 -21.456 1.00 80.75 865 TYR A CA 1
ATOM 6991 C C . TYR A 1 865 ? -17.911 -31.081 -21.961 1.00 80.75 865 TYR A C 1
ATOM 6993 O O . TYR A 1 865 ? -19.075 -31.449 -21.831 1.00 80.75 865 TYR A O 1
ATOM 7001 N N . ARG A 1 866 ? -16.978 -31.870 -22.522 1.00 79.50 866 ARG A N 1
ATOM 7002 C CA . ARG A 1 866 ? -17.251 -33.237 -23.009 1.00 79.50 866 ARG A CA 1
ATOM 7003 C C . ARG A 1 866 ? -17.573 -34.207 -21.868 1.00 79.50 866 ARG A C 1
ATOM 7005 O O . ARG A 1 866 ? -18.528 -34.965 -22.001 1.00 79.50 866 ARG A O 1
ATOM 7012 N N . LYS A 1 867 ? -16.821 -34.161 -20.760 1.00 75.44 867 LYS A N 1
ATOM 7013 C CA . LYS A 1 867 ? -17.052 -34.986 -19.556 1.00 75.44 867 LYS A CA 1
ATOM 7014 C C . LYS A 1 867 ? -18.426 -34.724 -18.934 1.00 75.44 867 LYS A C 1
ATOM 7016 O O . LYS A 1 867 ? -19.109 -35.662 -18.545 1.00 75.44 867 LYS A O 1
ATOM 7021 N N . HIS A 1 868 ? -18.856 -33.463 -18.906 1.00 70.88 868 HIS A N 1
ATOM 7022 C CA . HIS A 1 868 ? -20.118 -33.027 -18.297 1.00 70.88 868 HIS A CA 1
ATOM 7023 C C . HIS A 1 868 ? -21.238 -32.784 -19.326 1.00 70.88 868 HIS A C 1
ATOM 7025 O O . HIS A 1 868 ? -22.105 -31.929 -19.123 1.00 70.88 868 HIS A O 1
ATOM 7031 N N . LYS A 1 869 ? -21.230 -33.531 -20.440 1.00 60.84 869 LYS A N 1
ATOM 7032 C CA . LYS A 1 869 ? -22.248 -33.458 -21.503 1.00 60.84 869 LYS A CA 1
ATOM 7033 C C . LYS A 1 869 ? -23.430 -34.415 -21.263 1.00 60.84 869 LYS A C 1
ATOM 7035 O O . LYS A 1 869 ? -23.875 -35.106 -22.178 1.00 60.84 869 LYS A O 1
ATOM 7040 N N . ASP A 1 870 ? -23.925 -34.460 -20.030 1.00 58.59 870 ASP A N 1
ATOM 7041 C CA . ASP A 1 870 ? -25.160 -35.171 -19.673 1.00 58.59 870 ASP A CA 1
ATOM 7042 C C . ASP A 1 870 ? -26.377 -34.366 -20.188 1.00 58.59 870 ASP A C 1
ATOM 7044 O O . ASP A 1 870 ? -26.436 -33.158 -19.947 1.00 58.59 870 ASP A O 1
ATOM 7048 N N . PRO A 1 871 ? -27.363 -34.974 -20.881 1.00 51.00 871 PRO A N 1
ATOM 7049 C CA . PRO A 1 871 ? -28.579 -34.280 -21.331 1.00 51.00 871 PRO A CA 1
ATOM 7050 C C . PRO A 1 871 ? -29.441 -33.668 -20.207 1.00 51.00 871 PRO A C 1
ATOM 7052 O O . PRO A 1 871 ? -30.359 -32.905 -20.507 1.00 51.00 871 PRO A O 1
ATOM 7055 N N . ARG A 1 872 ? -29.174 -33.988 -18.935 1.00 50.31 872 ARG A N 1
ATOM 7056 C CA . ARG A 1 872 ? -29.814 -33.412 -17.739 1.00 50.31 872 ARG A CA 1
ATOM 7057 C C . ARG A 1 872 ? -29.054 -32.214 -17.159 1.00 50.31 872 ARG A C 1
ATOM 7059 O O . ARG A 1 872 ? -29.561 -31.571 -16.244 1.00 50.31 872 ARG A O 1
ATOM 7066 N N . VAL A 1 873 ? -27.845 -31.930 -17.650 1.00 58.97 873 VAL A N 1
ATOM 7067 C CA . VAL A 1 873 ? -26.940 -30.914 -17.099 1.00 58.97 873 VAL A CA 1
ATOM 7068 C C . VAL A 1 873 ? -26.738 -29.807 -18.124 1.00 58.97 873 VAL A C 1
ATOM 7070 O O . VAL A 1 873 ? -26.265 -30.027 -19.240 1.00 58.97 873 VAL A O 1
ATOM 7073 N N . TYR A 1 874 ? -27.082 -28.580 -17.743 1.00 69.19 874 TYR A N 1
ATOM 7074 C CA . TYR A 1 874 ? -26.977 -27.438 -18.639 1.00 69.19 874 TYR A CA 1
ATOM 7075 C C . TYR A 1 874 ? -25.530 -26.955 -18.673 1.00 69.19 874 TYR A C 1
ATOM 7077 O O . TYR A 1 874 ? -25.084 -26.186 -17.826 1.00 69.19 874 TYR A O 1
ATOM 7085 N N . THR A 1 875 ? -24.784 -27.431 -19.663 1.00 74.44 875 THR A N 1
ATOM 7086 C CA . THR A 1 875 ? -23.357 -27.142 -19.814 1.00 74.44 875 THR A CA 1
ATOM 7087 C C . THR A 1 875 ? -23.114 -26.280 -21.053 1.00 74.44 875 THR A C 1
ATOM 7089 O O . THR A 1 875 ? -23.553 -26.623 -22.153 1.00 74.44 875 THR A O 1
ATOM 7092 N N . LEU A 1 876 ? -22.380 -25.173 -20.899 1.00 77.25 876 LEU A N 1
ATOM 7093 C CA . LEU A 1 876 ? -21.969 -24.299 -21.998 1.00 77.25 876 LEU A CA 1
ATOM 7094 C C . LEU A 1 876 ? -20.458 -24.047 -21.970 1.00 77.25 876 LEU A C 1
ATOM 7096 O O . LEU A 1 876 ? -19.879 -23.725 -20.935 1.00 77.25 876 LEU A O 1
ATOM 7100 N N . LEU A 1 877 ? -19.838 -24.157 -23.145 1.00 72.25 877 LEU A N 1
ATOM 7101 C CA . LEU A 1 877 ? -18.442 -23.810 -23.377 1.00 72.25 877 LEU A CA 1
ATOM 7102 C C . LEU A 1 877 ? -18.327 -22.351 -23.834 1.00 72.25 877 LEU A C 1
ATOM 7104 O O . LEU A 1 877 ? -18.858 -21.972 -24.887 1.00 72.25 877 LEU A O 1
ATOM 7108 N N . LEU A 1 878 ? -17.608 -21.538 -23.068 1.00 75.12 878 LEU A N 1
ATOM 7109 C CA . LEU A 1 878 ? -17.183 -20.202 -23.481 1.00 75.12 878 LEU A CA 1
ATOM 7110 C C . LEU A 1 878 ? -15.785 -20.297 -24.115 1.00 75.12 878 LEU A C 1
ATOM 7112 O O . LEU A 1 878 ? -14.944 -21.071 -23.655 1.00 75.12 878 LEU A O 1
ATOM 7116 N N . HIS A 1 879 ? -15.580 -19.531 -25.186 1.00 60.25 879 HIS A N 1
ATOM 7117 C CA . HIS A 1 879 ? -14.298 -19.370 -25.875 1.00 60.25 879 HIS A CA 1
ATOM 7118 C C . HIS A 1 879 ? -13.829 -17.935 -25.643 1.00 60.25 879 HIS A C 1
ATOM 7120 O O . HIS A 1 879 ? -14.722 -17.055 -25.658 1.00 60.25 879 HIS A O 1
#

Foldseek 3Di:
DDDDDDDDDDQLLPFWLVRQLVCCCPPLNDDNVLSVLSVVVRPGSNNVLPDDLVVSVVSVQFLLSSLSSRLVSVCSVVVPDDPPLAQPVQLPFWLVRQLVCCCPPLVDDNVLSVLSVVSRNGRVSLLSDDQVSSVVSVAFLLSSLSSVLVSVVSSVVSVVVVDDPDDDDDDDDDDDDDDDDDDDDDDPVVVQVVLLVVLLVLQLVLLVPDDPVLNVQLLVVLQVDCDPPDDRDDPVLSPPDDSSSVSSVLCVRDPSVVSLVSSLVSCVVSVVNVSSVVSVVVVVVPPPPVPDDPPQQLPFFLVRQLVCCCPVLNDDSVLSVLCVVSRHGSVSLLRDDLVSSVVSVQFLQSSLSSRVVSVCSVVVDDDDFPADPVLLPFWLQSQLQCCCPPLNDDSVLSVLCVVRRNGSVSLSRDDQVSSVVSVNDSVSSVSSVVVRNCNVVDPDDDGDDDDDDDDDDDDDDDDDDDDDDDDDDDDDDDDDDDDDDDDDDDDDDDDDDDDDDDDDDDDDDDDDDDDDDDDDDDDPDDPPLVVLLVLQLVLQVPDDPVLNVLLLVVLQVDQVAPQHGDDSVCVPPDHSNSVSVVLCVRRNSVVSLVSSLVSCVVSPVNVSSVVSVVVVVVVVVPDPPDPPQVVPPVVNVVVCVCCVNDPDNPPFLADDDDDDDDDPVVCVVVCVCPFWPQDDCDDDDPVVCPDPVVVVVLVVLVVCVVVPHDHDPVVCVCLVVPVVDHDDADPCLVVVLVVVVVQLVDQALEAEAEEEEAPPLCSVVSLSNSLSVCVVQALEIEGPDLPDDLLVVLLVVQSSQRGGDNAGAEYEYEYPPDEPPRDCVNNVVSNVVNVVVVDDDPVRSSRSHYYYYYYYHDPCSVVVQVVQVDPRHNYDYDD

Sequence (879 aa):
MSQSGTEPPPEIDAWTKEDVHRWLMTEVKIQQTCADIFIAEEVSGDALIAYKKKDVLDLGIKHGPAVKITSYLERLKTGSQHESLCPSDVEHWTKEKVSEWLRQHVKVDSKKAQRFQDEDVSGDCLVCFKKQDFLDLELKKGPAVKILNKLDGLKTVTQRNSMGMGRTQHKNKTYLPVEKQDQQPVSQETKRKGSAENATILIKDTLENLYAKDLKSFNLELLKYNKSEYKPIPKGRLEHQDIIDIALMMTQYYTCDEALRVTIDILNNIDQRELASQLQRNMGDSNETFNNKPPPFEKWTKEDVHRWLVTEVKVHQTCADKFSEEEVLGDYLVAFEKRDILDLGIKHGPAVKITSSLKSLKEGSVLESEFPAYVENWTKEQVAQWLLQHVNVYSRYAERLQEEDVSGDCLVWFRKQDFLDLDIKSGPAVKILAELRQLNKKPEPTLQPILHTGTDQKEDPKPTQCEQSLMTATIQPESKTEKKVENESEKVLQPFDKGGKEEIQPAKTQNLGARRKETVRLRTVPPDESRITVEIQKTLEDLSKEDLKRFHFNLKAYTESKYGPISLSRLEGKDTIDTAKLMTDHYGSRDALRVTKDILKEINQRDLVRQLEKSMGQLELRLPKEVLKKEANQGDKLKNLLTCGGNSLDNYDRFVVVVNKSSPEQLQYLQFLSKLKLFCVLDFDPNSNNSVQFSDFRIKVEEEFYRGGKVKWWNFYFCDKDKAKPFVKRDKYKNVKKMIRQLKDSKNMCDLLNLFHHPGCGGTTLAMHVVWDLRQEFRCAVLKDNTLPKTEVAIQVSRLMKLGNEKPSPVLLLVDDSKETDNPYDLVNCIHKAAVEDSLDVDDAPNCKVIIIHCVRSHNPIEQYRKHKDPRVYTLLLH

Secondary structure (DSSP, 8-state):
------PPPPPGGG--HHHHHHHHHHTS---HHHHHHHHHTT--HHHHTT--HHHHHHTT--HHHHHHHHHHHHHHHTT--------HHHHT--HHHHHHHIIIII---HHHHHHHHHTT--HHHHTT--HHHHHTTT--HHHHHHHHHHHHHHHHHHHHHHS---------------------PPPTHHHHHHHHHHHHHHHHHHHHTS-TTHHHHHHHHHTT---TT-PPPPGGGTTT--HHHHHHHHHHHS-HHHHHHHHHHHHHHTT-HHHHHHHHHHHHTTSSSTTSPPPPGGG--HHHHHHHHHHTS---HHHHHHHHHTT--HHHHTT--HHHHHTTT--HHHHHHHHHHHHHHHHT-----SS-HHHHT--HHHHHHHHHHTS---HHHHHHHHHTT--HHHHTT--HHHHHTTT--HHHHHHHHHHHTTGGGSPPP-PPP-----S-----------------------------------------------------------------------HHHHHHHHHHHHHHHTS-TTHHHHHHHHHHH--SSTT-PPPGGGTTT--HHHHHHHHHHHH-HHHHHHHHHHHHHHTT-HHHHHHHHHHHHHHTTSS-TTS---S--HHHHHHHHHTTTSSS-TTSS------TT--GGGGGGGGGG-SEEE---PPP-GGGGG-HHHHHHHHHHHHHHHTTPPP-HHHHHHHHH-TTSPPP--TTHHHHHHHHHHHHTSS-SEEEEEEEE-SSS-HHHHHHHHHHHHTTTSEEEEES-TTS-HHHHHHHHHHHHHTTSSS---EEEEEEEE-TT--THHHHHHHHHHHHHTT--GGGTTT--EEEEEEEE-SSHHHHHHHT--TTSEEEE--

Mean predicted aligned error: 23.99 Å

pLDDT: mean 70.03, std 23.2, range [18.33, 95.62]

InterPro domains:
  IPR001660 Sterile alpha motif domain [PF00536] (13-77)
  IPR001660 Sterile alpha motif domain [PF00536] (91-155)
  IPR001660 Sterile alpha motif domain [PF00536] (299-362)
  IPR001660 Sterile alpha motif domain [PF00536] (377-439)
  IPR001660 Sterile alpha motif domain [PS50105] (15-61)
  IPR001660 Sterile alpha motif domain [PS50105] (93-137)
  IPR001660 Sterile alpha motif domain [PS50105] (300-346)
  IPR001660 Sterile alpha motif domain [PS50105] (378-424)
  IPR001660 Sterile alpha motif domain [SM00454] (12-79)
  IPR001660 Sterile alpha motif domain [SM00454] (90-157)
  IPR001660 Sterile alpha motif domain [SM00454] (297-364)
  IPR001660 Sterile alpha motif domain [SM00454] (375-442)
  IPR004020 DAPIN domain [PF02758] (203-276)
  IPR004020 DAPIN domain [PF02758] (536-609)
  IPR004020 DAPIN domain [PS50824] (195-285)
  IPR004020 DAPIN domain [PS50824] (536-618)
  IPR004020 DAPIN domain [SM01289] (199-281)
  IPR004020 DAPIN domain [SM01289] (532-614)
  IPR011029 Death-like domain superfamily [G3DSA:1.10.533.10] (182-285)
  IPR011029 Death-like domain superfamily [G3DSA:1.10.533.10] (528-618)

Nearest PDB structures (foldseek):
  8ert-assembly1_E  TM=9.432E-01  e=5.148E-03  Homo sapiens
  8ert-assembly1_U  TM=9.406E-01  e=6.383E-03  Homo sapiens
  3qf2-assembly2_B  TM=8.481E-01  e=3.809E-03  Homo sapiens
  5h7n-assembly2_B  TM=9.244E-01  e=1.717E-02  Homo sapiens
  7pzc-assembly1_H  TM=2.604E-01  e=5.621E-05  Homo sapiens

Solvent-accessible surface area (backbone atoms only — not comparable to full-atom values): 52689 Å² total; per-residue (Å²): 133,85,85,80,81,86,68,77,82,72,61,56,71,73,32,46,25,69,49,41,32,48,41,34,52,71,76,66,55,55,59,64,82,63,31,52,47,40,49,74,71,60,39,26,20,55,58,53,73,71,59,51,55,64,62,43,38,75,71,72,41,44,61,17,58,25,43,31,51,43,48,54,51,53,34,60,79,66,69,59,74,89,78,80,78,66,38,74,82,45,47,74,30,48,21,67,52,42,28,48,42,33,38,75,76,71,64,44,55,70,67,64,23,45,51,42,39,75,30,54,25,22,23,56,24,54,77,49,60,52,78,62,63,36,44,81,66,74,43,44,62,30,58,40,49,38,51,54,48,49,58,54,52,48,36,62,52,57,59,62,76,75,64,74,97,72,81,89,80,91,79,86,80,89,84,80,91,81,80,87,86,89,85,82,82,81,67,70,60,71,60,53,51,58,52,39,54,55,42,23,50,58,45,24,61,57,54,71,71,42,54,81,68,52,45,50,50,45,56,59,44,48,55,62,38,68,55,102,90,47,80,46,59,64,66,95,71,64,71,94,58,54,62,61,56,50,22,49,46,37,41,69,76,33,55,41,71,53,28,52,49,53,51,34,55,45,28,44,76,71,68,39,47,65,61,26,49,48,55,52,51,60,59,59,70,60,73,80,56,84,83,55,79,80,73,63,54,70,69,32,45,35,67,50,42,29,46,42,32,46,72,74,66,58,43,60,64,79,57,27,50,42,38,49,76,25,61,30,32,27,64,29,57,80,60,60,49,52,66,58,43,39,74,62,73,39,44,61,16,56,26,43,32,51,45,51,56,50,49,28,68,73,69,75,47,86,82,78,71,96,60,54,73,72,50,40,72,29,47,26,68,52,40,28,38,39,35,47,75,72,64,60,50,65,60,74,57,28,51,55,37,40,76,28,53,27,22,21,61,21,52,80,61,61,50,68,62,63,33,46,79,66,70,38,51,74,64,62,34,50,51,51,59,52,53,61,67,42,54,76,78,45,80,85,79,89,74,72,85,81,83,84,77,83,81,88,82,88,79,83,89,76,90,76,85,89,86,88,81,83,91,86,88,87,87,85,88,85,86,85,86,87,82,88,83,82,92,87,80,92,88,80,87,91,81,92,81,91,86,90,89,89,90,89,86,87,91,88,87,88,88,89,86,86,82,91,81,89,80,90,78,87,77,86,75,66,84,63,65,59,52,52,31,50,54,47,18,53,63,44,63,75,42,51,86,62,53,46,50,52,44,56,54,44,41,48,65,42,63,91,44,98,75,52,45,53,59,58,92,80,52,69,93,58,55,42,59,62,44,25,45,50,39,27,75,65,55,37,52,73,51,26,54,49,53,52,44,54,44,30,49,76,76,62,42,53,68,57,41,53,48,53,50,54,54,55,60,55,53,72,77,71,63,76,96,82,68,94,66,75,75,56,49,68,68,54,49,44,46,35,60,73,26,73,66,51,95,56,59,86,88,47,70,39,85,89,87,87,74,87,86,73,60,81,81,64,53,68,83,54,56,91,57,71,68,51,45,80,71,74,93,65,86,74,62,74,75,57,74,76,36,68,73,47,49,56,50,48,51,52,56,48,48,46,35,75,75,70,41,81,81,52,75,62,58,57,53,49,21,73,71,37,76,92,54,63,74,85,79,58,85,63,44,71,53,53,55,47,50,57,57,58,55,62,73,46,91,60,51,63,45,61,36,40,39,25,12,45,77,88,61,45,51,65,56,47,53,51,49,47,48,62,77,34,51,89,79,28,52,45,38,32,59,70,59,90,86,56,61,39,58,62,52,17,51,52,47,54,56,55,24,32,44,52,39,103,53,53,38,34,26,36,36,39,42,70,90,36,52,88,84,62,71,66,61,61,41,49,51,28,35,54,50,44,48,63,74,65,66,70,60,81,90,51,57,79,29,54,32,36,37,36,41,37,34,29,52,26,96,55,23,69,58,53,45,61,77,49,64,47,98,90,45,50,61,47,73,54,115